Protein AF-A0A378JN89-F1 (afdb_monomer)

Mean predicted aligned error: 18.7 Å

pLDDT: mean 72.66, std 18.27, range [25.72, 96.81]

Secondary structure (DSSP, 8-state):
-HHHHHHHHHHHT-----S-HHHHHHHHHHHHHHHHHHHHHHHHHH--S--HHHHHHHHHHHHHHHHHHHHHHTS---SHHHHHHHHHHHHHHHHHHHHHHHHHHHHHHHHHHHT-HHHHHHHHHHHHHHHHHHHHHHHHHHHHHHHHHHHTTS-------PPP------TTSSSSSTT-GGGGGS--SHHHHHHHHHHHHHH-S-TTB---EEEEEE-SS-SS--S-S-------S--S--HHHHHHHHHHHHHH-TTSEEEEEE--SS--HHHHHHHHTTT-EEEEHHHHSS-TT-HHHHHHHHHHHHHHHTT-HHHHHHHHHHHHHHHS-EEEE-TT----S-----B-TTSEEEEEEEE--TT-SS-EEEEEEEEEEEEE-GGGHHHHHHHHHHHHHHHTS-HHHHTSS--TTSSS---HHHHTTTS-HHHHHHHHHHHHTSTHHHHHHHHHTTTS--GGGGBS-SSPP--TTHHHHSPPTTSS-TT-------SSHHHHHHHHHHHHHHHHHH-TTEEESGGGHHHHHHHT-HHHHHHHHHHH-TTTTTT--EEETHHHH---HHHHHHHHHHHHTTSSTT---HHHHTT---HHHHHHHHHHHHHHHHHH-TTEEEGGGGHHHHHHHT-HHHHHHHHHHH-HHHHTT--EEESHHHH---HHHHHHHHHHHHTTSSTT--HHHHHHHHHHHHHHHHHHHHHHHHHHHHHHHHHHHHHHHHHH-----SS--EEETTEEE-HHHHHHHHHHHHHHHHHHTT----HHHHHHHHHHHHHHHHTTTS-SS--SSPPPPPHHHHHHHHHHHHHH------TTTHHHHHHHHTTTGGG-------

InterPro domains:
  IPR007577 Glycosyltransferase, DXD sugar-binding motif [PF04488] (247-354)
  IPR029044 Nucleotide-diphospho-sugar transferases [SSF53448] (200-460)

Structure (mmCIF, N/CA/C/O backbone):
data_AF-A0A378JN89-F1
#
_entry.id   AF-A0A378JN89-F1
#
loop_
_atom_site.group_PDB
_atom_site.id
_atom_site.type_symbol
_atom_site.label_atom_id
_atom_site.label_alt_id
_atom_site.label_comp_id
_atom_site.label_asym_id
_atom_site.label_entity_id
_atom_site.label_seq_id
_atom_site.pdbx_PDB_ins_code
_atom_site.Cartn_x
_atom_site.Cartn_y
_atom_site.Cartn_z
_atom_site.occupancy
_atom_site.B_iso_or_equiv
_atom_site.auth_seq_id
_atom_site.auth_comp_id
_atom_site.auth_asym_id
_atom_site.auth_atom_id
_atom_site.pdbx_PDB_model_num
ATOM 1 N N . MET A 1 1 ? 17.375 25.619 -20.961 1.00 56.2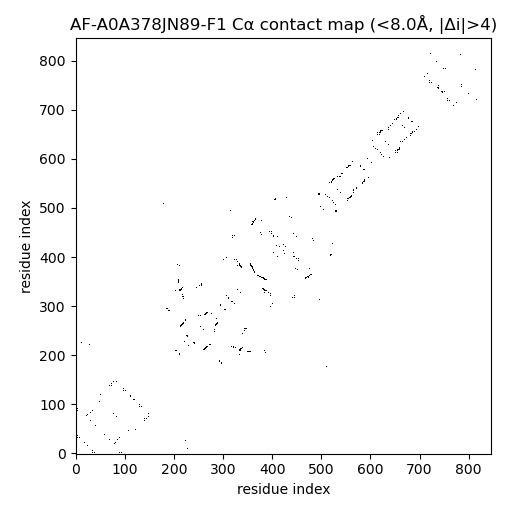2 1 MET A N 1
ATOM 2 C CA . MET A 1 1 ? 17.398 24.262 -20.353 1.00 56.22 1 MET A CA 1
ATOM 3 C C . MET A 1 1 ? 16.783 24.251 -18.955 1.00 56.22 1 MET A C 1
ATOM 5 O O . MET A 1 1 ? 15.828 23.513 -18.749 1.00 56.22 1 MET A O 1
ATOM 9 N N . ASN A 1 2 ? 17.192 25.150 -18.047 1.00 64.50 2 ASN A N 1
ATOM 10 C CA . ASN A 1 2 ? 16.629 25.269 -16.687 1.00 64.50 2 ASN A CA 1
ATOM 11 C C . ASN A 1 2 ? 15.089 25.340 -16.623 1.00 64.50 2 ASN A C 1
ATOM 13 O O . ASN A 1 2 ? 14.490 24.855 -15.670 1.00 64.50 2 ASN A O 1
ATOM 17 N N . LEU A 1 3 ? 14.422 25.941 -17.614 1.00 60.78 3 LEU A N 1
ATOM 18 C CA . LEU A 1 3 ? 12.958 26.019 -17.655 1.00 60.78 3 LEU A CA 1
ATOM 19 C C . LEU A 1 3 ? 12.272 24.686 -17.995 1.00 60.78 3 LEU A C 1
ATOM 21 O O . LEU A 1 3 ? 11.195 24.420 -17.462 1.00 60.78 3 LEU A O 1
ATOM 25 N N . LEU A 1 4 ? 12.898 23.834 -18.813 1.00 61.16 4 LEU A N 1
ATOM 26 C CA . LEU A 1 4 ? 12.402 22.486 -19.107 1.00 61.16 4 LEU A CA 1
ATOM 27 C C . LEU A 1 4 ? 12.627 21.560 -17.902 1.00 61.16 4 LEU A C 1
ATOM 29 O O . LEU A 1 4 ? 11.691 20.881 -17.488 1.00 61.16 4 LEU A O 1
ATOM 33 N N . ASP A 1 5 ? 13.796 21.644 -17.259 1.00 60.81 5 ASP A N 1
ATOM 34 C CA . ASP A 1 5 ? 14.085 20.964 -15.987 1.00 60.81 5 ASP A CA 1
ATOM 35 C C . ASP A 1 5 ? 13.109 21.366 -14.877 1.00 60.81 5 ASP A C 1
ATOM 37 O O . ASP A 1 5 ? 12.533 20.514 -14.197 1.00 60.81 5 ASP A O 1
ATOM 41 N N . ASN A 1 6 ? 12.862 22.669 -14.714 1.00 65.31 6 ASN A N 1
ATOM 42 C CA . ASN A 1 6 ? 11.914 23.181 -13.727 1.00 65.31 6 ASN A CA 1
ATOM 43 C C . ASN A 1 6 ? 10.479 22.743 -14.036 1.00 65.31 6 ASN A C 1
ATOM 45 O O . ASN A 1 6 ? 9.717 22.475 -13.110 1.00 65.31 6 ASN A O 1
ATOM 49 N N . LEU A 1 7 ? 10.097 22.646 -15.313 1.00 61.03 7 LEU A N 1
ATOM 50 C CA . LEU A 1 7 ? 8.779 22.163 -15.715 1.00 61.03 7 LEU A CA 1
ATOM 51 C C . LEU A 1 7 ? 8.609 20.669 -15.420 1.00 61.03 7 LEU A C 1
ATOM 53 O O . LEU A 1 7 ? 7.597 20.279 -14.842 1.00 61.03 7 LEU A O 1
ATOM 57 N N . VAL A 1 8 ? 9.598 19.849 -15.782 1.00 57.81 8 VAL A N 1
ATOM 58 C CA . VAL A 1 8 ? 9.625 18.405 -15.502 1.00 57.81 8 VAL A CA 1
ATOM 59 C C . VAL A 1 8 ? 9.592 18.164 -13.989 1.00 57.81 8 VAL A C 1
ATOM 61 O O . VAL A 1 8 ? 8.797 17.363 -13.497 1.00 57.81 8 VAL A O 1
ATOM 64 N N . THR A 1 9 ? 10.377 18.924 -13.228 1.00 57.47 9 THR A N 1
ATOM 65 C CA . THR A 1 9 ? 10.400 18.857 -11.761 1.00 57.47 9 THR A CA 1
ATOM 66 C C . THR A 1 9 ? 9.074 19.322 -11.154 1.00 57.47 9 THR A C 1
ATOM 68 O O . THR A 1 9 ? 8.538 18.678 -10.254 1.00 57.47 9 THR A O 1
ATOM 71 N N . SER A 1 10 ? 8.496 20.412 -11.668 1.00 59.00 10 SER A N 1
ATOM 72 C CA . SER A 1 10 ? 7.217 20.945 -11.192 1.00 59.00 10 SER A CA 1
ATOM 73 C C . SER A 1 10 ? 6.058 19.999 -11.484 1.00 59.00 10 SER A C 1
ATOM 75 O O . SER A 1 10 ? 5.193 19.859 -10.625 1.00 59.00 10 SER A O 1
ATOM 77 N N . TYR A 1 11 ? 6.024 19.361 -12.656 1.00 57.41 11 TYR A N 1
ATOM 78 C CA . TYR A 1 11 ? 4.987 18.395 -13.011 1.00 57.41 11 TYR A CA 1
ATOM 79 C C . TYR A 1 11 ? 5.097 17.116 -12.174 1.00 57.41 11 TYR A C 1
ATOM 81 O O . TYR A 1 11 ? 4.088 16.654 -11.649 1.00 57.41 11 TYR A O 1
ATOM 89 N N . ALA A 1 12 ? 6.317 16.605 -11.960 1.00 51.41 12 ALA A N 1
ATOM 90 C CA . ALA A 1 12 ? 6.562 15.484 -11.048 1.00 51.41 12 ALA A CA 1
ATOM 91 C C . ALA A 1 12 ? 6.108 15.781 -9.604 1.00 51.41 12 ALA A C 1
ATOM 93 O O . ALA A 1 12 ? 5.792 14.864 -8.852 1.00 51.41 12 ALA A O 1
ATOM 94 N N . GLY A 1 13 ? 6.059 17.063 -9.221 1.00 44.16 13 GLY A N 1
ATOM 95 C CA . GLY A 1 13 ? 5.587 17.530 -7.918 1.00 44.16 13 GLY A CA 1
ATOM 96 C C . GLY A 1 13 ? 4.100 17.902 -7.838 1.00 44.16 13 GLY A C 1
ATOM 97 O O . GLY A 1 13 ? 3.663 18.320 -6.766 1.00 44.16 13 GLY A O 1
ATOM 98 N N . MET A 1 14 ? 3.312 17.803 -8.918 1.00 47.78 14 MET A N 1
ATOM 99 C CA . MET A 1 14 ? 1.894 18.193 -8.897 1.00 47.78 14 MET A CA 1
ATOM 100 C C . MET A 1 14 ? 1.008 17.121 -8.226 1.00 47.78 14 MET A C 1
ATOM 102 O O . MET A 1 14 ? 0.869 16.026 -8.776 1.00 47.78 14 MET A O 1
ATOM 106 N N . PRO A 1 15 ? 0.329 17.422 -7.098 1.00 38.97 15 PRO A N 1
ATOM 107 C CA . PRO A 1 15 ? -0.595 16.485 -6.458 1.00 38.97 15 PRO A CA 1
ATOM 108 C C . PRO A 1 15 ? -1.879 16.274 -7.283 1.00 38.97 15 PRO A C 1
ATOM 110 O O . PRO A 1 15 ? -2.349 17.183 -7.968 1.00 38.97 15 PRO A O 1
ATOM 113 N N . GLY A 1 16 ? -2.484 15.087 -7.177 1.00 42.84 16 GLY A N 1
ATOM 114 C CA . GLY A 1 16 ? -3.853 14.812 -7.629 1.00 42.84 16 GLY A CA 1
ATOM 115 C C . GLY A 1 16 ? -4.175 13.315 -7.710 1.00 42.84 16 GLY A C 1
ATOM 116 O O . GLY A 1 16 ? -3.269 12.496 -7.802 1.00 42.84 16 GLY A O 1
ATOM 117 N N . LYS A 1 17 ? -5.466 12.975 -7.642 1.00 39.91 17 LYS A N 1
ATOM 118 C CA . LYS A 1 17 ? -6.074 11.738 -8.159 1.00 39.91 17 LYS A CA 1
ATOM 119 C C . LYS A 1 17 ? -7.126 12.187 -9.176 1.00 39.91 17 LYS A C 1
ATOM 121 O O . LYS A 1 17 ? -7.723 13.243 -8.988 1.00 39.91 17 LYS A O 1
ATOM 126 N N . PHE A 1 18 ? -7.257 11.456 -10.274 1.00 50.78 18 PHE A N 1
ATOM 127 C CA . PHE A 1 18 ? -7.548 12.041 -11.583 1.00 50.78 18 PHE A CA 1
ATOM 128 C C . PHE A 1 18 ? -8.926 11.656 -12.097 1.00 50.78 18 PHE A C 1
ATOM 130 O O . PHE A 1 18 ? -9.209 10.475 -12.266 1.00 50.78 18 PHE A O 1
ATOM 137 N N . ASP A 1 19 ? -9.757 12.661 -12.378 1.00 38.53 19 ASP A N 1
ATOM 138 C CA . ASP A 1 19 ? -11.161 12.478 -12.773 1.00 38.53 19 ASP A CA 1
ATOM 139 C C . ASP A 1 19 ? -11.333 11.789 -14.144 1.00 38.53 19 ASP A C 1
ATOM 141 O O . ASP A 1 19 ? -12.442 11.399 -14.506 1.00 38.53 19 ASP A O 1
ATOM 145 N N . ASN A 1 20 ? -10.248 11.568 -14.902 1.00 48.91 20 ASN A N 1
ATOM 146 C CA . ASN A 1 20 ? -10.224 10.599 -15.995 1.00 48.91 20 ASN A CA 1
ATOM 147 C C . ASN A 1 20 ? -8.816 9.967 -16.168 1.00 48.91 20 ASN A C 1
ATOM 149 O O . ASN A 1 20 ? -7.788 10.626 -16.010 1.00 48.91 20 ASN A O 1
ATOM 153 N N . ASN A 1 21 ? -8.756 8.669 -16.496 1.00 59.22 21 ASN A N 1
ATOM 154 C CA . ASN A 1 21 ? -7.490 7.964 -16.778 1.00 59.22 21 ASN A CA 1
ATOM 155 C C . ASN A 1 21 ? -6.820 8.457 -18.075 1.00 59.22 21 ASN A C 1
ATOM 157 O O . ASN A 1 21 ? -5.622 8.283 -18.276 1.00 59.22 21 ASN A O 1
ATOM 161 N N . ASP A 1 22 ? -7.591 9.071 -18.961 1.00 58.84 22 ASP A N 1
ATOM 162 C CA . ASP A 1 22 ? -7.225 9.338 -20.345 1.00 58.84 22 ASP A CA 1
ATOM 163 C C . ASP A 1 22 ? -6.369 10.608 -20.536 1.00 58.84 22 ASP A C 1
ATOM 165 O O . ASP A 1 22 ? -5.352 10.558 -21.228 1.00 58.84 22 ASP A O 1
ATOM 169 N N . ASP A 1 23 ? -6.740 11.721 -19.896 1.00 60.69 23 ASP A N 1
ATOM 170 C CA . ASP A 1 23 ? -5.943 12.951 -19.740 1.00 60.69 23 ASP A CA 1
ATOM 171 C C . ASP A 1 23 ? -4.620 12.624 -19.064 1.00 60.69 23 ASP A C 1
ATOM 173 O O . ASP A 1 23 ? -3.565 13.099 -19.462 1.00 60.69 23 ASP A O 1
ATOM 177 N N . ASN A 1 24 ? -4.665 11.754 -18.062 1.00 60.09 24 ASN A N 1
ATOM 178 C CA . ASN A 1 24 ? -3.486 11.344 -17.332 1.00 60.09 24 ASN A CA 1
ATOM 179 C C . ASN A 1 24 ? -2.520 10.533 -18.195 1.00 60.09 24 ASN A C 1
ATOM 181 O O . ASN A 1 24 ? -1.341 10.863 -18.254 1.00 60.09 24 ASN A O 1
ATOM 185 N N . ASN A 1 25 ? -3.012 9.527 -18.919 1.00 61.12 25 ASN A N 1
ATOM 186 C CA . ASN A 1 25 ? -2.188 8.754 -19.845 1.00 61.12 25 ASN A CA 1
ATOM 187 C C . ASN A 1 25 ? -1.558 9.658 -20.919 1.00 61.12 25 ASN A C 1
ATOM 189 O O . ASN A 1 25 ? -0.365 9.546 -21.191 1.00 61.12 25 ASN A O 1
ATOM 193 N N . GLN A 1 26 ? -2.336 10.582 -21.496 1.00 68.31 26 GLN A N 1
ATOM 194 C CA . GLN A 1 26 ? -1.853 11.519 -22.514 1.00 68.31 26 GLN A CA 1
ATOM 195 C C . GLN A 1 26 ? -0.828 12.516 -21.938 1.00 68.31 26 GLN A C 1
ATOM 197 O O . GLN A 1 26 ? 0.197 12.782 -22.566 1.00 68.31 26 GLN A O 1
ATOM 202 N N . ALA A 1 27 ? -1.050 13.021 -20.724 1.00 65.94 27 ALA A N 1
ATOM 203 C CA . ALA A 1 27 ? -0.123 13.897 -20.017 1.00 65.94 27 ALA A CA 1
ATOM 204 C C . ALA A 1 27 ? 1.187 13.178 -19.650 1.00 65.94 27 ALA A C 1
ATOM 206 O O . ALA A 1 27 ? 2.270 13.736 -19.809 1.00 65.94 27 ALA A O 1
ATOM 207 N N . ILE A 1 28 ? 1.112 11.921 -19.218 1.00 60.78 28 ILE A N 1
ATOM 208 C CA . ILE A 1 28 ? 2.288 11.118 -18.892 1.00 60.78 28 ILE A CA 1
ATOM 209 C C . ILE A 1 28 ? 3.111 10.797 -20.153 1.00 60.78 28 ILE A C 1
ATOM 211 O O . ILE A 1 28 ? 4.337 10.919 -20.121 1.00 60.78 28 ILE A O 1
ATOM 215 N N . GLU A 1 29 ? 2.460 10.427 -21.267 1.00 64.81 29 GLU A N 1
ATOM 216 C CA . GLU A 1 29 ? 3.134 10.244 -22.563 1.00 64.81 29 GLU A CA 1
ATOM 217 C C . GLU A 1 29 ? 3.925 11.500 -22.938 1.00 64.81 29 GLU A C 1
ATOM 219 O O . GLU A 1 29 ? 5.108 11.414 -23.266 1.00 64.81 29 GLU A O 1
ATOM 224 N N . LEU A 1 30 ? 3.299 12.673 -22.813 1.00 67.94 30 LEU A N 1
ATOM 225 C CA . LEU A 1 30 ? 3.940 13.961 -23.069 1.00 67.94 30 LEU A CA 1
ATOM 226 C C . LEU A 1 30 ? 5.098 14.240 -22.115 1.00 67.94 30 LEU A C 1
ATOM 228 O O . LEU A 1 30 ? 6.153 14.685 -22.552 1.00 67.94 30 LEU A O 1
ATOM 232 N N . TYR A 1 31 ? 4.935 13.973 -20.825 1.00 68.94 31 TYR A N 1
ATOM 233 C CA . TYR A 1 31 ? 5.994 14.168 -19.843 1.00 68.94 31 TYR A CA 1
ATOM 234 C C . TYR A 1 31 ? 7.230 13.312 -20.134 1.00 68.94 31 TYR A C 1
ATOM 236 O O . TYR A 1 31 ? 8.347 13.827 -20.134 1.00 68.94 31 TYR A O 1
ATOM 244 N N . TYR A 1 32 ? 7.046 12.019 -20.411 1.00 63.16 32 TYR A N 1
ATOM 245 C CA . TYR A 1 32 ? 8.156 11.125 -20.746 1.00 63.16 32 TYR A CA 1
ATOM 246 C C . TYR A 1 32 ? 8.895 11.606 -21.988 1.00 63.16 32 TYR A C 1
ATOM 248 O O . TYR A 1 32 ? 10.127 11.625 -22.055 1.00 63.16 32 TYR A O 1
ATOM 256 N N . LEU A 1 33 ? 8.112 12.041 -22.965 1.00 65.88 33 LEU A N 1
ATOM 257 C CA . LEU A 1 33 ? 8.628 12.596 -24.185 1.00 65.88 33 LEU A CA 1
ATOM 258 C C . LEU A 1 33 ? 9.471 13.858 -23.904 1.00 65.88 33 LEU A C 1
ATOM 260 O O . LEU A 1 33 ? 10.581 13.972 -24.417 1.00 65.88 33 LEU A O 1
ATOM 264 N N . LEU A 1 34 ? 9.017 14.740 -23.007 1.00 67.94 34 LEU A N 1
ATOM 265 C CA . LEU A 1 34 ? 9.766 15.923 -22.562 1.00 67.94 34 LEU A CA 1
ATOM 266 C C . LEU A 1 34 ? 11.053 15.576 -21.806 1.00 67.94 34 LEU A C 1
ATOM 268 O O . LEU A 1 34 ? 12.066 16.233 -22.035 1.00 67.94 34 LEU A O 1
ATOM 272 N N . ILE A 1 35 ? 11.053 14.539 -20.960 1.00 64.75 35 ILE A N 1
ATOM 273 C CA . ILE A 1 35 ? 12.278 14.043 -20.308 1.00 64.75 35 ILE A CA 1
ATOM 274 C C . ILE A 1 35 ? 13.304 13.610 -21.350 1.00 64.75 35 ILE A C 1
ATOM 276 O O . ILE A 1 35 ? 14.475 13.976 -21.242 1.00 64.75 35 ILE A O 1
ATOM 280 N N . LYS A 1 36 ? 12.884 12.835 -22.357 1.00 64.56 36 LYS A N 1
ATOM 281 C CA . LYS A 1 36 ? 13.787 12.346 -23.406 1.00 64.56 36 LYS A CA 1
ATOM 282 C C . LYS A 1 36 ? 14.434 13.487 -24.176 1.00 64.56 36 LYS A C 1
ATOM 284 O O . LYS A 1 36 ? 15.647 13.465 -24.365 1.00 64.56 36 LYS A O 1
ATOM 289 N N . ILE A 1 37 ? 13.652 14.496 -24.559 1.00 65.69 37 ILE A N 1
ATOM 290 C CA . ILE A 1 37 ? 14.196 15.704 -25.190 1.00 65.69 37 ILE A CA 1
ATOM 291 C C . ILE A 1 37 ? 15.172 16.393 -24.254 1.00 65.69 37 ILE A C 1
ATOM 293 O O . ILE A 1 37 ? 16.245 16.778 -24.687 1.00 65.69 37 ILE A O 1
ATOM 297 N N . ASN A 1 38 ? 14.798 16.581 -22.989 1.00 68.31 38 ASN A N 1
ATOM 298 C CA . ASN A 1 38 ? 15.632 17.302 -22.047 1.00 68.31 38 ASN A CA 1
ATOM 299 C C . ASN A 1 38 ? 16.990 16.613 -21.905 1.00 68.31 38 ASN A C 1
ATOM 301 O O . ASN A 1 38 ? 18.014 17.239 -22.135 1.00 68.31 38 ASN A O 1
ATOM 305 N N . LYS A 1 39 ? 16.992 15.294 -21.674 1.00 64.56 39 LYS A N 1
ATOM 306 C CA . LYS A 1 39 ? 18.208 14.474 -21.618 1.00 64.56 39 LYS A CA 1
ATOM 307 C C . LYS A 1 39 ? 19.031 14.585 -22.904 1.00 64.56 39 LYS A C 1
ATOM 309 O O . LYS A 1 39 ? 20.246 14.712 -22.831 1.00 64.56 39 LYS A O 1
ATOM 314 N N . MET A 1 40 ? 18.381 14.563 -24.067 1.00 66.31 40 MET A N 1
ATOM 315 C CA . MET A 1 40 ? 19.034 14.730 -25.367 1.00 66.31 40 MET A CA 1
ATOM 316 C C . MET A 1 40 ? 19.672 16.119 -25.519 1.00 66.31 40 MET A C 1
ATOM 318 O O . MET A 1 40 ? 20.846 16.203 -25.859 1.00 66.31 40 MET A O 1
ATOM 322 N N . LEU A 1 41 ? 18.939 17.196 -25.226 1.00 67.38 41 LEU A N 1
ATOM 323 C CA . LEU A 1 41 ? 19.429 18.575 -25.313 1.00 67.38 41 LEU A CA 1
ATOM 324 C C . LEU A 1 41 ? 20.568 18.837 -24.314 1.00 67.38 41 LEU A C 1
ATOM 326 O O . LEU A 1 41 ? 21.535 19.511 -24.656 1.00 67.38 41 LEU A O 1
ATOM 330 N N . THR A 1 42 ? 20.492 18.270 -23.106 1.00 65.81 42 THR A N 1
ATOM 331 C CA . THR A 1 42 ? 21.576 18.335 -22.115 1.00 65.81 42 THR A CA 1
ATOM 332 C C . THR A 1 42 ? 22.819 17.605 -22.613 1.00 65.81 42 THR A C 1
ATOM 334 O O . THR A 1 42 ? 23.898 18.189 -22.620 1.00 65.81 42 THR A O 1
ATOM 337 N N . LEU A 1 43 ? 22.667 16.366 -23.104 1.00 62.53 43 LEU A N 1
ATOM 338 C CA . LEU A 1 43 ? 23.778 15.623 -23.705 1.00 62.53 43 LEU A CA 1
ATOM 339 C C . LEU A 1 43 ? 24.399 16.408 -24.865 1.00 62.53 43 LEU A C 1
ATOM 341 O O . LEU A 1 43 ? 25.616 16.407 -25.001 1.00 62.53 43 LEU A O 1
ATOM 345 N N . GLN A 1 44 ? 23.592 17.113 -25.661 1.00 62.88 44 GLN A N 1
ATOM 346 C CA . GLN A 1 44 ? 24.061 17.938 -26.773 1.00 62.88 44 GLN A CA 1
ATOM 347 C C . GLN A 1 44 ? 24.941 19.100 -26.359 1.00 62.88 44 GLN A C 1
ATOM 349 O O . GLN A 1 44 ? 26.010 19.263 -26.938 1.00 62.88 44 GLN A O 1
ATOM 354 N N . VAL A 1 45 ? 24.542 19.873 -25.351 1.00 62.94 45 VAL A N 1
ATOM 355 C CA . VAL A 1 45 ? 25.358 21.000 -24.878 1.00 62.94 45 VAL A CA 1
ATOM 356 C C . VAL A 1 45 ? 26.724 20.532 -24.371 1.00 62.94 45 VAL A C 1
ATOM 358 O O . VAL A 1 45 ? 27.724 21.213 -24.597 1.00 62.94 45 VAL A O 1
ATOM 361 N N . ASP A 1 46 ? 26.787 19.337 -23.786 1.00 56.62 46 ASP A N 1
ATOM 362 C CA . ASP A 1 46 ? 28.021 18.784 -23.230 1.00 56.62 46 ASP A CA 1
ATOM 363 C C . ASP A 1 46 ? 28.926 18.094 -24.273 1.00 56.62 46 ASP A C 1
ATOM 365 O O . ASP A 1 46 ? 30.086 17.802 -23.978 1.00 56.62 46 ASP A O 1
ATOM 369 N N . THR A 1 47 ? 28.436 17.820 -25.492 1.00 58.94 47 THR A N 1
ATOM 370 C CA . THR A 1 47 ? 29.124 16.944 -26.467 1.00 58.94 47 THR A CA 1
ATOM 371 C C . THR A 1 47 ? 29.287 17.527 -27.872 1.00 58.94 47 THR A C 1
ATOM 373 O O . THR A 1 47 ? 29.530 16.771 -28.810 1.00 58.94 47 THR A O 1
ATOM 376 N N . ILE A 1 48 ? 29.217 18.854 -28.052 1.00 59.47 48 ILE A N 1
ATOM 377 C CA . ILE A 1 48 ? 29.330 19.482 -29.384 1.00 59.47 48 ILE A CA 1
ATOM 378 C C . ILE A 1 48 ? 30.720 19.243 -30.015 1.00 59.47 48 ILE A C 1
ATOM 380 O O . ILE A 1 48 ? 31.668 20.002 -29.795 1.00 59.47 48 ILE A O 1
ATOM 384 N N . ALA A 1 49 ? 30.807 18.138 -30.762 1.00 59.34 49 ALA A N 1
ATOM 385 C CA . ALA A 1 49 ? 31.712 17.726 -31.841 1.00 59.34 49 ALA A CA 1
ATOM 386 C C . ALA A 1 49 ? 31.505 16.207 -32.068 1.00 59.34 49 ALA A C 1
ATOM 388 O O . ALA A 1 49 ? 32.391 15.404 -31.779 1.00 59.34 49 ALA A O 1
ATOM 389 N N . TYR A 1 50 ? 30.302 15.825 -32.506 1.00 59.91 50 TYR A N 1
ATOM 390 C CA . TYR A 1 50 ? 29.883 14.431 -32.673 1.00 59.91 50 TYR A CA 1
ATOM 391 C C . TYR A 1 50 ? 30.686 13.643 -33.721 1.00 59.91 50 TYR A C 1
ATOM 393 O O . TYR A 1 50 ? 31.142 14.195 -34.727 1.00 59.91 50 TYR A O 1
ATOM 401 N N . ASP A 1 51 ? 30.793 12.331 -33.512 1.00 64.25 51 ASP A N 1
ATOM 402 C CA . ASP A 1 51 ? 31.034 11.377 -34.596 1.00 64.25 51 ASP A CA 1
ATOM 403 C C . ASP A 1 51 ? 29.724 11.009 -35.327 1.00 64.25 51 ASP A C 1
ATOM 405 O O . ASP A 1 51 ? 28.624 11.372 -34.904 1.00 64.25 51 ASP A O 1
ATOM 409 N N . ASP A 1 52 ? 29.843 10.322 -36.464 1.00 62.69 52 ASP A N 1
ATOM 410 C CA . ASP A 1 52 ? 28.710 10.041 -37.357 1.00 62.69 52 ASP A CA 1
ATOM 411 C C . ASP A 1 52 ? 27.648 9.150 -36.672 1.00 62.69 52 ASP A C 1
ATOM 413 O O . ASP A 1 52 ? 26.452 9.300 -36.917 1.00 62.69 52 ASP A O 1
ATOM 417 N N . GLU A 1 53 ? 28.067 8.275 -35.747 1.00 66.25 53 GLU A N 1
ATOM 418 C CA . GLU A 1 53 ? 27.179 7.386 -34.986 1.00 66.25 53 GLU A CA 1
ATOM 419 C C . GLU A 1 53 ? 26.301 8.177 -34.003 1.00 66.25 53 GLU A C 1
ATOM 421 O O . GLU A 1 53 ? 25.118 7.878 -33.807 1.00 66.25 53 GLU A O 1
ATOM 426 N N . GLN A 1 54 ? 26.862 9.207 -33.370 1.00 63.88 54 GLN A N 1
ATOM 427 C CA . GLN A 1 54 ? 26.125 10.062 -32.442 1.00 63.88 54 GLN A CA 1
ATOM 428 C C . GLN A 1 54 ? 25.097 10.949 -33.162 1.00 63.88 54 GLN A C 1
ATOM 430 O O . GLN A 1 54 ? 24.004 11.162 -32.628 1.00 63.88 54 GLN A O 1
ATOM 435 N N . ILE A 1 55 ? 25.408 11.403 -34.382 1.00 62.25 55 ILE A N 1
ATOM 436 C CA . ILE A 1 55 ? 24.474 12.144 -35.246 1.00 62.25 55 ILE A CA 1
ATOM 437 C C . ILE A 1 55 ? 23.303 11.240 -35.662 1.00 62.25 55 ILE A C 1
ATOM 439 O O . ILE A 1 55 ? 22.145 11.614 -35.484 1.00 62.25 55 ILE A O 1
ATOM 443 N N . GLU A 1 56 ? 23.574 10.010 -36.106 1.00 64.44 56 GLU A N 1
ATOM 444 C CA . GLU A 1 56 ? 22.527 9.057 -36.510 1.00 64.44 56 GLU A CA 1
ATOM 445 C C . GLU A 1 56 ? 21.587 8.682 -35.346 1.00 64.44 56 GLU A C 1
ATOM 447 O O . GLU A 1 56 ? 20.360 8.593 -35.504 1.00 64.44 56 GLU A O 1
ATOM 452 N N . LYS A 1 57 ? 22.141 8.509 -34.136 1.00 62.41 57 LYS A N 1
ATOM 453 C CA . LYS A 1 57 ? 21.342 8.289 -32.920 1.00 62.41 57 LYS A CA 1
ATOM 454 C C . LYS A 1 57 ? 20.441 9.483 -32.631 1.00 62.41 57 LYS A C 1
ATOM 456 O O . LYS A 1 57 ? 19.258 9.287 -32.344 1.00 62.41 57 LYS A O 1
ATOM 461 N N . PHE A 1 58 ? 20.976 10.700 -32.720 1.00 64.81 58 PHE A N 1
ATOM 462 C CA . PHE A 1 58 ? 20.194 11.918 -32.536 1.00 64.81 58 PHE A CA 1
ATOM 463 C C . PHE A 1 58 ? 19.021 11.989 -33.523 1.00 64.81 58 PHE A C 1
ATOM 465 O O . PHE A 1 58 ? 17.882 12.164 -33.087 1.00 64.81 58 PHE A O 1
ATOM 472 N N . ASP A 1 59 ? 19.260 11.743 -34.810 1.00 61.00 59 ASP A N 1
ATOM 473 C CA . ASP A 1 59 ? 18.225 11.785 -35.850 1.00 61.00 59 ASP A CA 1
ATOM 474 C C . ASP A 1 59 ? 17.128 10.742 -35.638 1.00 61.00 59 ASP A C 1
ATOM 476 O O . ASP A 1 59 ? 15.933 11.027 -35.796 1.00 61.00 59 ASP A O 1
ATOM 480 N N . THR A 1 60 ? 17.515 9.535 -35.228 1.00 64.56 60 THR A N 1
ATOM 481 C CA . THR A 1 60 ? 16.576 8.449 -34.930 1.00 64.56 60 THR A CA 1
ATOM 482 C C . THR A 1 60 ? 15.679 8.808 -33.744 1.00 64.56 60 THR A C 1
ATOM 484 O O . THR A 1 60 ? 14.453 8.633 -33.806 1.00 64.56 60 THR A O 1
ATOM 487 N N . PHE A 1 61 ? 16.258 9.361 -32.671 1.00 62.31 61 PHE A N 1
ATOM 488 C CA . PHE A 1 61 ? 15.497 9.822 -31.508 1.00 62.31 61 PHE A CA 1
ATOM 489 C C . PHE A 1 61 ? 14.581 10.994 -31.857 1.00 62.31 61 PHE A C 1
ATOM 491 O O . PHE A 1 61 ? 13.403 10.981 -31.490 1.00 62.31 61 PHE A O 1
ATOM 498 N N . LEU A 1 62 ? 15.091 11.974 -32.601 1.00 62.97 62 LEU A N 1
ATOM 499 C CA . LEU A 1 62 ? 14.362 13.172 -32.994 1.00 62.97 62 LEU A CA 1
ATOM 500 C C . LEU A 1 62 ? 13.180 12.853 -33.917 1.00 62.97 62 LEU A C 1
ATOM 502 O O . LEU A 1 62 ? 12.070 13.345 -33.711 1.00 62.97 62 LEU A O 1
ATOM 506 N N . SER A 1 63 ? 13.386 11.981 -34.901 1.00 62.44 63 SER A N 1
ATOM 507 C CA . SER A 1 63 ? 12.334 11.545 -35.824 1.00 62.44 63 SER A CA 1
ATOM 508 C C . SER A 1 63 ? 11.239 10.766 -35.096 1.00 62.44 63 SER A C 1
ATOM 510 O O . SER A 1 63 ? 10.047 11.008 -35.306 1.00 62.44 63 SER A O 1
ATOM 512 N N . SER A 1 64 ? 11.633 9.877 -34.179 1.00 63.41 64 SER A N 1
ATOM 513 C CA . SER A 1 64 ? 10.698 9.141 -33.320 1.00 63.41 64 SER A CA 1
ATOM 514 C C . SER A 1 64 ? 9.892 10.091 -32.431 1.00 63.41 64 SER A C 1
ATOM 516 O O . SER A 1 64 ? 8.679 9.940 -32.289 1.00 63.41 64 SER A O 1
ATOM 518 N N . TYR A 1 65 ? 10.547 11.117 -31.886 1.00 66.62 65 TYR A N 1
ATOM 519 C CA . TYR A 1 65 ? 9.924 12.157 -31.076 1.00 66.62 65 TYR A CA 1
ATOM 520 C C . TYR A 1 65 ? 8.874 12.960 -31.854 1.00 66.62 65 TYR A C 1
ATOM 522 O O . TYR A 1 65 ? 7.728 13.070 -31.414 1.00 66.62 65 TYR A O 1
ATOM 530 N N . LEU A 1 66 ? 9.239 13.491 -33.025 1.00 62.59 66 LEU A N 1
ATOM 531 C CA . LEU A 1 66 ? 8.342 14.294 -33.861 1.00 62.59 66 LEU A CA 1
ATOM 532 C C . LEU A 1 66 ? 7.126 13.490 -34.324 1.00 62.59 66 LEU A C 1
ATOM 534 O O . LEU A 1 66 ? 6.011 14.015 -34.349 1.00 62.59 66 LEU A O 1
ATOM 538 N N . LYS A 1 67 ? 7.322 12.203 -34.630 1.00 69.00 67 LYS A N 1
ATOM 539 C CA . LYS A 1 67 ? 6.233 11.282 -34.955 1.00 69.00 67 LYS A CA 1
ATOM 540 C C . LYS A 1 67 ? 5.253 11.141 -33.786 1.00 69.00 67 LYS A C 1
ATOM 542 O O . LYS A 1 67 ? 4.061 11.371 -33.981 1.00 69.00 67 LYS A O 1
ATOM 547 N N . ILE A 1 68 ? 5.744 10.844 -32.579 1.00 64.44 68 ILE A N 1
ATOM 548 C CA . ILE A 1 68 ? 4.901 10.684 -31.381 1.00 64.44 68 ILE A CA 1
ATOM 549 C C . ILE A 1 68 ? 4.168 11.987 -31.052 1.00 64.44 68 ILE A C 1
ATOM 551 O O . ILE A 1 68 ? 2.968 11.971 -30.787 1.00 64.44 68 ILE A O 1
ATOM 555 N N . LEU A 1 69 ? 4.855 13.129 -31.112 1.00 64.12 69 LEU A N 1
ATOM 556 C CA . LEU A 1 69 ? 4.220 14.428 -30.912 1.00 64.12 69 LEU A CA 1
ATOM 557 C C . LEU A 1 69 ? 3.081 14.667 -31.903 1.00 64.12 69 LEU A C 1
ATOM 559 O O . LEU A 1 69 ? 1.992 15.067 -31.498 1.00 64.12 69 LEU A O 1
ATOM 563 N N . ASN A 1 70 ? 3.320 14.432 -33.193 1.00 67.19 70 ASN A N 1
ATOM 564 C CA . ASN A 1 70 ? 2.306 14.627 -34.221 1.00 67.19 70 ASN A CA 1
ATOM 565 C C . ASN A 1 70 ? 1.104 13.694 -33.996 1.00 67.19 70 ASN A C 1
ATOM 567 O O . ASN A 1 70 ? -0.040 14.130 -34.098 1.00 67.19 70 ASN A O 1
ATOM 571 N N . GLU A 1 71 ? 1.347 12.443 -33.598 1.00 69.38 71 GLU A N 1
ATOM 572 C CA . GLU A 1 71 ? 0.291 11.506 -33.207 1.00 69.38 71 GLU A CA 1
ATOM 573 C C . GLU A 1 71 ? -0.500 11.987 -31.981 1.00 69.38 71 GLU A C 1
ATOM 575 O O . GLU A 1 71 ? -1.720 11.842 -31.956 1.00 69.38 71 GLU A O 1
ATOM 580 N N . ILE A 1 72 ? 0.156 12.573 -30.972 1.00 65.56 72 ILE A N 1
ATOM 581 C CA . ILE A 1 72 ? -0.519 13.113 -29.782 1.00 65.56 72 ILE A CA 1
ATOM 582 C C . ILE A 1 72 ? -1.328 14.370 -30.128 1.00 65.56 72 ILE A C 1
ATOM 584 O O . ILE A 1 72 ? -2.459 14.493 -29.665 1.00 65.56 72 ILE A O 1
ATOM 588 N N . ALA A 1 73 ? -0.800 15.278 -30.954 1.00 65.06 73 ALA A N 1
ATOM 589 C CA . ALA A 1 73 ? -1.495 16.507 -31.357 1.00 65.06 73 ALA A CA 1
ATOM 590 C C . ALA A 1 73 ? -2.711 16.262 -32.258 1.00 65.06 73 ALA A C 1
ATOM 592 O O . ALA A 1 73 ? -3.613 17.095 -32.309 1.00 65.06 73 ALA A O 1
ATOM 593 N N . GLN A 1 74 ? -2.754 15.130 -32.961 1.00 68.94 74 GLN A N 1
ATOM 594 C CA . GLN A 1 74 ? -3.927 14.716 -33.731 1.00 68.94 74 GLN A CA 1
ATOM 595 C C . GLN A 1 74 ? -5.040 14.129 -32.850 1.00 68.94 74 GLN A C 1
ATOM 597 O O . GLN A 1 74 ? -6.175 13.988 -33.310 1.00 68.94 74 GLN A O 1
ATOM 602 N N . ARG A 1 75 ? -4.749 13.797 -31.585 1.00 72.00 75 ARG A N 1
ATOM 603 C CA . ARG A 1 75 ? -5.748 13.309 -30.629 1.00 72.00 75 ARG A CA 1
ATOM 604 C C . ARG A 1 75 ? -6.444 14.495 -29.950 1.00 72.00 75 ARG A C 1
ATOM 606 O O . ARG A 1 75 ? -5.795 15.501 -29.665 1.00 72.00 75 ARG A O 1
ATOM 613 N N . PRO A 1 76 ? -7.744 14.382 -29.623 1.00 72.69 76 PRO A N 1
ATOM 614 C CA . PRO A 1 76 ? -8.411 15.365 -28.776 1.00 72.69 76 PRO A CA 1
ATOM 615 C C . PRO A 1 76 ? -7.646 15.530 -27.459 1.00 72.69 76 PRO A C 1
ATOM 617 O O . PRO A 1 76 ? -7.211 14.537 -26.876 1.00 72.69 76 PRO A O 1
ATOM 620 N N . ILE A 1 77 ? -7.484 16.766 -26.988 1.00 68.81 77 ILE A N 1
ATOM 621 C CA . ILE A 1 77 ? -6.901 17.039 -25.670 1.00 68.81 77 ILE A CA 1
ATOM 622 C C . ILE A 1 77 ? -7.919 16.594 -24.624 1.00 68.81 77 ILE A C 1
ATOM 624 O O . ILE A 1 77 ? -9.006 17.167 -24.532 1.00 68.81 77 ILE A O 1
ATOM 628 N N . LYS A 1 78 ? -7.589 15.540 -23.873 1.00 66.06 78 LYS A N 1
ATOM 629 C CA . LYS A 1 78 ? -8.561 14.831 -23.029 1.00 66.06 78 LYS A CA 1
ATOM 630 C C . LYS A 1 78 ? -8.757 15.429 -21.631 1.00 66.06 78 LYS A C 1
ATOM 632 O O . LYS A 1 78 ? -9.565 14.909 -20.861 1.00 66.06 78 LYS A O 1
ATOM 637 N N . GLY A 1 79 ? -8.083 16.533 -21.302 1.00 67.25 79 GLY A N 1
ATOM 638 C CA . GLY A 1 79 ? -8.309 17.239 -20.045 1.00 67.25 79 GLY A CA 1
ATOM 639 C C . GLY A 1 79 ? -7.298 18.344 -19.712 1.00 67.25 79 GLY A C 1
ATOM 640 O O . GLY A 1 79 ? -6.440 18.706 -20.530 1.00 67.25 79 GLY A O 1
ATOM 641 N N . PRO A 1 80 ? -7.437 18.949 -18.520 1.00 59.84 80 PRO A N 1
ATOM 642 C CA . PRO A 1 80 ? -6.685 20.131 -18.111 1.00 59.84 80 PRO A CA 1
ATOM 643 C C . PRO A 1 80 ? -5.188 19.877 -17.890 1.00 59.84 80 PRO A C 1
ATOM 645 O O . PRO A 1 80 ? -4.410 20.827 -17.988 1.00 59.84 80 PRO A O 1
ATOM 648 N N . ARG A 1 81 ? -4.744 18.642 -17.614 1.00 63.50 81 ARG A N 1
ATOM 649 C CA . ARG A 1 81 ? -3.317 18.347 -17.381 1.00 63.50 81 ARG A CA 1
ATOM 650 C C . ARG A 1 81 ? -2.532 18.227 -18.665 1.00 63.50 81 ARG A C 1
ATOM 652 O O . ARG A 1 81 ? -1.474 18.841 -18.781 1.00 63.50 81 ARG A O 1
ATOM 659 N N . THR A 1 82 ? -3.064 17.491 -19.632 1.00 70.94 82 THR A N 1
ATOM 660 C CA . THR A 1 82 ? -2.534 17.459 -20.993 1.00 70.94 82 THR A CA 1
ATOM 661 C C . THR A 1 82 ? -2.457 18.881 -21.527 1.00 70.94 82 THR A C 1
ATOM 663 O O . THR A 1 82 ? -1.408 19.304 -22.004 1.00 70.94 82 THR A O 1
ATOM 666 N N . HIS A 1 83 ? -3.523 19.668 -21.350 1.00 72.69 83 HIS A N 1
ATOM 667 C CA . HIS A 1 83 ? -3.520 21.077 -21.726 1.00 72.69 83 HIS A CA 1
ATOM 668 C C . HIS A 1 83 ? -2.422 21.876 -21.002 1.00 72.69 83 HIS A C 1
ATOM 670 O O . HIS A 1 83 ? -1.677 22.620 -21.640 1.00 72.69 83 HIS A O 1
ATOM 676 N N . PHE A 1 84 ? -2.278 21.718 -19.681 1.00 71.12 84 PHE A N 1
ATOM 677 C CA . PHE A 1 84 ? -1.234 22.385 -18.901 1.00 71.12 84 PHE A CA 1
ATOM 678 C C . PHE A 1 84 ? 0.167 22.031 -19.410 1.00 71.12 84 PHE A C 1
ATOM 680 O O . PHE A 1 84 ? 0.932 22.938 -19.743 1.00 71.12 84 PHE A O 1
ATOM 687 N N . LEU A 1 85 ? 0.488 20.741 -19.539 1.00 70.75 85 LEU A N 1
ATOM 688 C CA . LEU A 1 85 ? 1.778 20.282 -20.049 1.00 70.75 85 LEU A CA 1
ATOM 689 C C . LEU A 1 85 ? 2.055 20.817 -21.447 1.00 70.75 85 LEU A C 1
ATOM 691 O O . LEU A 1 85 ? 3.133 21.353 -21.682 1.00 70.75 85 LEU A O 1
ATOM 695 N N . LEU A 1 86 ? 1.089 20.740 -22.360 1.00 74.88 86 LEU A N 1
ATOM 696 C CA . LEU A 1 86 ? 1.229 21.271 -23.716 1.00 74.88 86 LEU A CA 1
ATOM 697 C C . LEU A 1 86 ? 1.461 22.791 -23.702 1.00 74.88 86 LEU A C 1
ATOM 699 O O . LEU A 1 86 ? 2.360 23.289 -24.376 1.00 74.88 86 LEU A O 1
ATOM 703 N N . SER A 1 87 ? 0.730 23.531 -22.865 1.00 73.50 87 SER A N 1
ATOM 704 C CA . SER A 1 87 ? 0.867 24.990 -22.755 1.00 73.50 87 SER A CA 1
ATOM 705 C C . SER A 1 87 ? 2.205 25.444 -22.158 1.00 73.50 87 SER A C 1
ATOM 707 O O . SER A 1 87 ? 2.684 26.532 -22.476 1.00 73.50 87 SER A O 1
ATOM 709 N N . LYS A 1 88 ? 2.814 24.630 -21.286 1.00 75.88 88 LYS A N 1
ATOM 710 C CA . LYS A 1 88 ? 4.080 24.954 -20.610 1.00 75.88 88 LYS A CA 1
ATOM 711 C C . LYS A 1 88 ? 5.308 24.395 -21.317 1.00 75.88 88 LYS A C 1
ATOM 713 O O . LYS A 1 88 ? 6.363 25.022 -21.268 1.00 75.88 88 LYS A O 1
ATOM 718 N N . SER A 1 89 ? 5.173 23.254 -21.981 1.00 73.31 89 SER A N 1
ATOM 719 C CA . SER A 1 89 ? 6.272 22.616 -22.707 1.00 73.31 89 SER A CA 1
ATOM 720 C C . SER A 1 89 ? 6.685 23.401 -23.939 1.00 73.31 89 SER A C 1
ATOM 722 O O . SER A 1 89 ? 7.876 23.530 -24.191 1.00 73.31 89 SER A O 1
ATOM 724 N N . LEU A 1 90 ? 5.734 23.982 -24.674 1.00 78.00 90 LEU A N 1
ATOM 725 C CA . LEU A 1 90 ? 6.038 24.744 -25.882 1.00 78.00 90 LEU A CA 1
ATOM 726 C C . LEU A 1 90 ? 7.003 25.924 -25.634 1.00 78.00 90 LEU A C 1
ATOM 728 O O . LEU A 1 90 ? 8.014 25.991 -26.334 1.00 78.00 90 LEU A O 1
ATOM 732 N N . PRO A 1 91 ? 6.773 26.816 -24.643 1.00 79.75 91 PRO A N 1
ATOM 733 C CA . PRO A 1 91 ? 7.748 27.852 -24.297 1.00 79.75 91 PRO A CA 1
ATOM 734 C C . PRO A 1 91 ? 9.084 27.298 -23.790 1.00 79.75 91 PRO A C 1
ATOM 736 O O . PRO A 1 91 ? 10.134 27.843 -24.118 1.00 79.75 91 PRO A O 1
ATOM 739 N N . ALA A 1 92 ? 9.062 26.216 -23.002 1.00 75.31 92 ALA A N 1
ATOM 740 C CA . ALA A 1 92 ? 10.286 25.607 -22.481 1.00 75.31 92 ALA A CA 1
ATOM 741 C C . ALA A 1 92 ? 11.157 25.013 -23.604 1.00 75.31 92 ALA A C 1
ATOM 743 O O . ALA A 1 92 ? 12.381 25.135 -23.566 1.00 75.31 92 ALA A O 1
ATOM 744 N N . LEU A 1 93 ? 10.529 24.424 -24.627 1.00 77.25 93 LEU A N 1
ATOM 745 C CA . LEU A 1 93 ? 11.201 23.914 -25.821 1.00 77.25 93 LEU A CA 1
ATOM 746 C C . LEU A 1 93 ? 11.785 25.036 -26.681 1.00 77.25 93 LEU A C 1
ATOM 748 O O . LEU A 1 93 ? 12.899 24.888 -27.171 1.00 77.25 93 LEU A O 1
ATOM 752 N N . ASP A 1 94 ? 11.086 26.165 -26.820 1.00 83.12 94 ASP A N 1
ATOM 753 C CA . ASP A 1 94 ? 11.630 27.342 -27.513 1.00 83.12 94 ASP A CA 1
ATOM 754 C C . ASP A 1 94 ? 12.908 27.859 -26.878 1.00 83.12 94 ASP A C 1
ATOM 756 O O . ASP A 1 94 ? 13.854 28.237 -27.566 1.00 83.12 94 ASP A O 1
ATOM 760 N N . GLU A 1 95 ? 12.925 27.915 -25.554 1.00 81.88 95 GLU A N 1
ATOM 761 C CA . GLU A 1 95 ? 14.094 28.376 -24.828 1.00 81.88 95 GLU A CA 1
ATOM 762 C C . GLU A 1 95 ? 15.247 27.383 -24.926 1.00 81.88 95 GLU A C 1
ATOM 764 O O . GLU A 1 95 ? 16.372 27.781 -25.209 1.00 81.88 95 GLU A O 1
ATOM 769 N N . ALA A 1 96 ? 14.970 26.087 -24.777 1.00 75.81 96 ALA A N 1
ATOM 770 C CA . ALA A 1 96 ? 15.998 25.065 -24.910 1.00 75.81 96 ALA A CA 1
ATOM 771 C C . ALA A 1 96 ? 16.591 25.021 -26.334 1.00 75.81 96 ALA A C 1
ATOM 773 O O . ALA A 1 96 ? 17.797 24.852 -26.493 1.00 75.81 96 ALA A O 1
ATOM 774 N N . LEU A 1 97 ? 15.774 25.267 -27.363 1.00 82.44 97 LEU A N 1
ATOM 775 C CA . LEU A 1 97 ? 16.233 25.398 -28.745 1.00 82.44 97 LEU A CA 1
ATOM 776 C C . LEU A 1 97 ? 17.119 26.635 -28.957 1.00 82.44 97 LEU A C 1
ATOM 778 O O . LEU A 1 97 ? 18.123 26.562 -29.665 1.00 82.44 97 LEU A O 1
ATOM 782 N N . LYS A 1 98 ? 16.779 27.769 -28.333 1.00 86.00 98 LYS A N 1
ATOM 783 C CA . LYS A 1 98 ? 17.627 28.973 -28.353 1.00 86.00 98 LYS A CA 1
ATOM 784 C C . LYS A 1 98 ? 18.976 28.722 -27.686 1.00 86.00 98 LYS A C 1
ATOM 786 O O . LYS A 1 98 ? 19.994 29.142 -28.231 1.00 86.00 98 LYS A O 1
ATOM 791 N N . ASP A 1 99 ? 18.980 28.032 -26.548 1.00 81.00 99 ASP A N 1
ATOM 792 C CA . ASP A 1 99 ? 20.208 27.668 -25.840 1.00 81.00 99 ASP A CA 1
ATOM 793 C C . ASP A 1 99 ? 21.095 26.760 -26.702 1.00 81.00 99 ASP A C 1
ATOM 795 O O . ASP A 1 99 ? 22.289 27.021 -26.829 1.00 81.00 99 ASP A O 1
ATOM 799 N N . LEU A 1 100 ? 20.510 25.748 -27.356 1.00 79.62 100 LEU A N 1
ATOM 800 C CA . LEU A 1 100 ? 21.238 24.850 -28.255 1.00 79.62 100 LEU A CA 1
ATOM 801 C C . LEU A 1 100 ? 21.847 25.601 -29.448 1.00 79.62 100 LEU A C 1
ATOM 803 O O . LEU A 1 100 ? 23.026 25.431 -29.743 1.00 79.62 100 LEU A O 1
ATOM 807 N N . LYS A 1 101 ? 21.074 26.471 -30.110 1.00 86.19 101 LYS A N 1
ATOM 808 C CA . LYS A 1 101 ? 21.577 27.304 -31.217 1.00 86.19 101 LYS A CA 1
ATOM 809 C C . LYS A 1 101 ? 22.734 28.196 -30.786 1.00 86.19 101 LYS A C 1
ATOM 811 O O . LYS A 1 101 ? 23.705 28.338 -31.520 1.00 86.19 101 LYS A O 1
ATOM 816 N N . LYS A 1 102 ? 22.637 28.784 -29.593 1.00 87.12 102 LYS A N 1
ATOM 817 C CA . LYS A 1 102 ? 23.720 29.589 -29.031 1.00 87.12 102 LYS A CA 1
ATOM 818 C C . LYS A 1 102 ? 24.968 28.739 -28.780 1.00 87.12 102 LYS A C 1
ATOM 820 O O . LYS A 1 102 ? 26.055 29.170 -29.136 1.00 87.12 102 LYS A O 1
ATOM 825 N N . ALA A 1 103 ? 24.814 27.542 -28.218 1.00 81.56 103 ALA A N 1
ATOM 826 C CA . ALA A 1 103 ? 25.934 26.637 -27.977 1.00 81.56 103 ALA A CA 1
ATOM 827 C C . ALA A 1 103 ? 26.619 26.190 -29.284 1.00 81.56 103 ALA A C 1
ATOM 829 O O . ALA A 1 103 ? 27.846 26.124 -29.335 1.00 81.56 103 ALA A O 1
ATOM 830 N N . LEU A 1 104 ? 25.846 25.941 -30.350 1.00 83.81 104 LEU A N 1
ATOM 831 C CA . LEU A 1 104 ? 26.385 25.661 -31.687 1.00 83.81 104 LEU A CA 1
ATOM 832 C C . LEU A 1 104 ? 27.186 26.847 -32.240 1.00 83.81 104 LEU A C 1
ATOM 834 O O . LEU A 1 104 ? 28.302 26.651 -32.712 1.00 83.81 104 LEU A O 1
ATOM 838 N N . GLU A 1 105 ? 26.663 28.070 -32.129 1.00 88.88 105 GLU A N 1
ATOM 839 C CA . GLU A 1 105 ? 27.357 29.283 -32.585 1.00 88.88 105 GLU A CA 1
ATOM 840 C C . GLU A 1 105 ? 28.646 29.542 -31.787 1.00 88.88 105 GLU A C 1
ATOM 842 O O . GLU A 1 105 ? 29.701 29.791 -32.370 1.00 88.88 105 GLU A O 1
ATOM 847 N N . ASP A 1 106 ? 28.597 29.415 -30.458 1.00 86.31 106 ASP A N 1
ATOM 848 C CA . ASP A 1 106 ? 29.775 29.557 -29.596 1.00 86.31 106 ASP A CA 1
ATOM 849 C C . ASP A 1 106 ? 30.851 28.518 -29.986 1.00 86.31 106 ASP A C 1
ATOM 851 O O . ASP A 1 106 ? 32.032 28.853 -30.124 1.00 86.31 106 ASP A O 1
ATOM 855 N N . LYS A 1 107 ? 30.447 27.268 -30.263 1.00 84.06 107 LYS A N 1
ATOM 856 C CA . LYS A 1 107 ? 31.366 26.209 -30.703 1.00 84.06 107 LYS A CA 1
ATOM 857 C C . LYS A 1 107 ? 31.943 26.461 -32.092 1.00 84.06 107 LYS A C 1
ATOM 859 O O . LYS A 1 107 ? 33.119 26.177 -32.317 1.00 84.06 107 LYS A O 1
ATOM 864 N N . LYS A 1 108 ? 31.146 26.991 -33.018 1.00 87.19 108 LYS A N 1
ATOM 865 C CA . LYS A 1 108 ? 31.590 27.376 -34.362 1.00 87.19 108 LYS A CA 1
ATOM 866 C C . LYS A 1 108 ? 32.726 28.380 -34.289 1.00 87.19 108 LYS A C 1
ATOM 868 O O . LYS A 1 108 ? 33.774 28.155 -34.885 1.00 87.19 108 LYS A O 1
ATOM 873 N N . VAL A 1 109 ? 32.547 29.422 -33.478 1.00 89.75 109 VAL A N 1
ATOM 874 C CA . VAL A 1 109 ? 33.561 30.452 -33.233 1.00 89.75 109 VAL A CA 1
ATOM 875 C C . VAL A 1 109 ? 34.849 29.844 -32.670 1.00 89.75 109 VAL A C 1
ATOM 877 O O . VAL A 1 109 ? 35.941 30.294 -33.015 1.00 89.75 109 VAL A O 1
ATOM 880 N N . ASP A 1 110 ? 34.758 28.824 -31.816 1.00 85.94 110 ASP A N 1
ATOM 881 C CA . ASP A 1 110 ? 35.937 28.136 -31.284 1.00 85.94 110 ASP A CA 1
ATOM 882 C C . ASP A 1 110 ? 36.623 27.232 -32.321 1.00 85.94 110 ASP A C 1
ATOM 884 O O . ASP A 1 110 ? 37.839 27.317 -32.487 1.00 85.94 110 ASP A O 1
ATOM 888 N N . LEU A 1 111 ? 35.869 26.442 -33.090 1.00 83.75 111 LEU A N 1
ATOM 889 C CA . LEU A 1 111 ? 36.425 25.591 -34.150 1.00 83.75 111 LEU A CA 1
ATOM 890 C C . LEU A 1 111 ? 37.037 26.404 -35.304 1.00 83.75 111 LEU A C 1
ATOM 892 O O . LEU A 1 111 ? 38.049 25.997 -35.876 1.00 83.75 111 LEU A O 1
ATOM 896 N N . GLU A 1 112 ? 36.477 27.576 -35.617 1.00 88.75 112 GLU A N 1
ATOM 897 C CA . GLU A 1 112 ? 37.050 28.530 -36.575 1.00 88.75 112 GLU A CA 1
ATOM 898 C C . GLU A 1 112 ? 38.404 29.075 -36.098 1.00 88.75 112 GLU A C 1
ATOM 900 O O . GLU A 1 112 ? 39.321 29.227 -36.905 1.00 88.75 112 GLU A O 1
ATOM 905 N N . LYS A 1 113 ? 38.583 29.316 -34.789 1.00 91.50 113 LYS A N 1
ATOM 906 C CA . LYS A 1 113 ? 39.898 29.685 -34.226 1.00 91.50 113 LYS A CA 1
ATOM 907 C C . LYS A 1 113 ? 40.896 28.527 -34.298 1.00 91.50 113 LYS A C 1
ATOM 909 O O . LYS A 1 113 ? 42.093 28.770 -34.446 1.00 91.50 113 LYS A O 1
ATOM 914 N N . GLU A 1 114 ? 40.416 27.291 -34.172 1.00 89.31 114 GLU A N 1
ATOM 915 C CA . GLU A 1 114 ? 41.227 26.068 -34.220 1.00 89.31 114 GLU A CA 1
ATOM 916 C C . GLU A 1 114 ? 41.583 25.624 -35.655 1.00 89.31 114 GLU A C 1
ATOM 918 O O . GLU A 1 114 ? 42.493 24.813 -35.823 1.00 89.31 114 GLU A O 1
ATOM 923 N N . ASN A 1 115 ? 40.937 26.184 -36.691 1.00 89.19 115 ASN A N 1
ATOM 924 C CA . ASN A 1 115 ? 41.047 25.766 -38.101 1.00 89.19 115 ASN A CA 1
ATOM 925 C C . ASN A 1 115 ? 40.702 24.278 -38.344 1.00 89.19 115 ASN A C 1
ATOM 927 O O . ASN A 1 115 ? 41.261 23.638 -39.241 1.00 89.19 115 ASN A O 1
ATOM 931 N N . ASP A 1 116 ? 39.774 23.714 -37.567 1.00 84.19 116 ASP A N 1
ATOM 932 C CA . ASP A 1 116 ? 39.349 22.313 -37.692 1.00 84.19 116 ASP A CA 1
ATOM 933 C C . ASP A 1 116 ? 38.195 22.170 -38.705 1.00 84.19 116 ASP A C 1
ATOM 935 O O . ASP A 1 116 ? 37.014 22.106 -38.356 1.00 84.19 116 ASP A O 1
ATOM 939 N N . ASN A 1 117 ? 38.545 22.163 -39.996 1.00 84.94 117 ASN A N 1
ATOM 940 C CA . ASN A 1 117 ? 37.575 22.145 -41.101 1.00 84.94 117 ASN A CA 1
ATOM 941 C C . ASN A 1 117 ? 36.660 20.908 -41.108 1.00 84.94 117 ASN A C 1
ATOM 943 O O . ASN A 1 117 ? 35.522 21.003 -41.559 1.00 84.94 117 ASN A O 1
ATOM 947 N N . GLU A 1 118 ? 37.136 19.758 -40.622 1.00 83.31 118 GLU A N 1
ATOM 948 C CA . GLU A 1 118 ? 36.340 18.526 -40.576 1.00 83.31 118 GLU A CA 1
ATOM 949 C C . GLU A 1 118 ? 35.210 18.652 -39.550 1.00 83.31 118 GLU A C 1
ATOM 951 O O . GLU A 1 118 ? 34.046 18.385 -39.857 1.00 83.31 118 GLU A O 1
ATOM 956 N N . LYS A 1 119 ? 35.525 19.148 -38.347 1.00 81.88 119 LYS A N 1
ATOM 957 C CA . LYS A 1 119 ? 34.504 19.408 -37.326 1.00 81.88 119 LYS A CA 1
ATOM 958 C C . LYS A 1 119 ? 33.578 20.559 -37.701 1.00 81.88 119 LYS A C 1
ATOM 960 O O . LYS A 1 119 ? 32.411 20.523 -37.322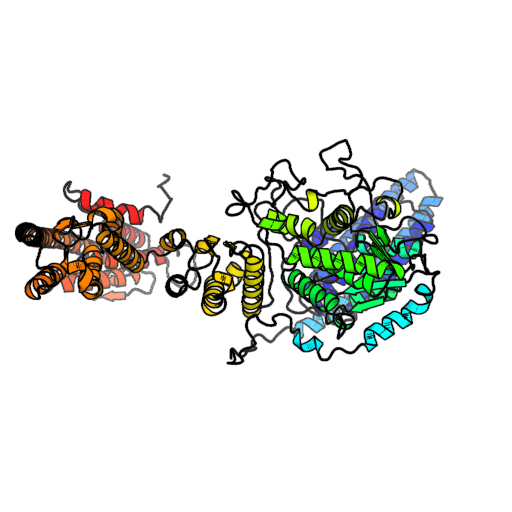 1.00 81.88 119 LYS A O 1
ATOM 965 N N . LEU A 1 120 ? 34.062 21.554 -38.447 1.00 83.31 120 LEU A N 1
ATOM 966 C CA . LEU A 1 120 ? 33.223 22.643 -38.954 1.00 83.31 120 LEU A CA 1
ATOM 967 C C . LEU A 1 120 ? 32.155 22.150 -39.938 1.00 83.31 120 LEU A C 1
ATOM 969 O O . LEU A 1 120 ? 31.024 22.620 -39.867 1.00 83.31 120 LEU A O 1
ATOM 973 N N . GLU A 1 121 ? 32.468 21.197 -40.822 1.00 84.25 121 GLU A N 1
ATOM 974 C CA . GLU A 1 121 ? 31.453 20.601 -41.707 1.00 84.25 121 GLU A CA 1
ATOM 975 C C . GLU A 1 121 ? 30.418 19.788 -40.916 1.00 84.25 121 GLU A C 1
ATOM 977 O O . GLU A 1 121 ? 29.218 19.986 -41.100 1.00 84.25 121 GLU A O 1
ATOM 982 N N . LYS A 1 122 ? 30.849 18.983 -39.936 1.00 78.25 122 LYS A N 1
ATOM 983 C CA . LYS A 1 122 ? 29.924 18.260 -39.041 1.00 78.25 122 LYS A CA 1
ATOM 984 C C . LYS A 1 122 ? 29.038 19.195 -38.213 1.00 78.25 122 LYS A C 1
ATOM 986 O O . LYS A 1 122 ? 27.868 18.904 -37.974 1.00 78.25 122 LYS A O 1
ATOM 991 N N . LEU A 1 123 ? 29.572 20.341 -37.789 1.00 81.31 123 LEU A N 1
ATOM 992 C CA . LEU A 1 123 ? 28.802 21.361 -37.080 1.00 81.31 123 LEU A CA 1
ATOM 993 C C . LEU A 1 123 ? 27.742 22.009 -37.989 1.00 81.31 123 LEU A C 1
ATOM 995 O O . LEU A 1 123 ? 26.630 22.258 -37.534 1.00 81.31 123 LEU A O 1
ATOM 999 N N . LYS A 1 124 ? 28.038 22.233 -39.278 1.00 84.44 124 LYS A N 1
ATOM 1000 C CA . LYS A 1 124 ? 27.047 22.738 -40.251 1.00 84.44 124 LYS A CA 1
ATOM 1001 C C . LYS A 1 124 ? 25.902 21.755 -40.477 1.00 84.44 124 LYS A C 1
ATOM 1003 O O . LYS A 1 124 ? 24.753 22.176 -40.605 1.00 84.44 124 LYS A O 1
ATOM 1008 N N . GLU A 1 125 ? 26.194 20.456 -40.517 1.00 79.31 125 GLU A N 1
ATOM 1009 C CA . GLU A 1 125 ? 25.152 19.427 -40.582 1.00 79.31 125 GLU A CA 1
ATOM 1010 C C . GLU A 1 125 ? 24.235 19.518 -39.353 1.00 79.31 125 GLU A C 1
ATOM 1012 O O . GLU A 1 125 ? 23.015 19.588 -39.497 1.00 79.31 125 GLU A O 1
ATOM 1017 N N . GLN A 1 126 ? 24.807 19.659 -38.152 1.00 75.06 126 GLN A N 1
ATOM 1018 C CA . GLN A 1 126 ? 24.048 19.872 -36.910 1.00 75.06 126 GLN A CA 1
ATOM 1019 C C . GLN A 1 126 ? 23.201 21.154 -36.933 1.00 75.06 126 GLN A C 1
ATOM 1021 O O . GLN A 1 126 ? 22.038 21.118 -36.528 1.00 75.06 126 GLN A O 1
ATOM 1026 N N . GLU A 1 127 ? 23.729 22.273 -37.442 1.00 84.00 127 GLU A N 1
ATOM 1027 C CA . GLU A 1 127 ? 22.957 23.510 -37.638 1.00 84.00 127 GLU A CA 1
ATOM 1028 C C . GLU A 1 127 ? 21.741 23.275 -38.551 1.00 84.00 127 GLU A C 1
ATOM 1030 O O . GLU A 1 127 ? 20.638 23.741 -38.252 1.00 84.00 127 GLU A O 1
ATOM 1035 N N . CYS A 1 128 ? 21.912 22.516 -39.640 1.00 82.31 128 CYS A N 1
ATOM 1036 C CA . CYS A 1 128 ? 20.822 22.165 -40.550 1.00 82.31 128 CYS A CA 1
ATOM 1037 C C . CYS A 1 128 ? 19.743 21.327 -39.849 1.00 82.31 128 CYS A C 1
ATOM 1039 O O . CYS A 1 128 ? 18.552 21.627 -39.974 1.00 82.31 128 CYS A O 1
ATOM 1041 N N . TYR A 1 129 ? 20.140 20.338 -39.044 1.00 73.69 129 TYR A N 1
ATOM 1042 C CA . TYR A 1 129 ? 19.205 19.527 -38.262 1.00 73.69 129 TYR A CA 1
ATOM 1043 C C . TYR A 1 129 ? 18.432 20.350 -37.227 1.00 73.69 129 TYR A C 1
ATOM 1045 O O . TYR A 1 129 ? 17.215 20.194 -37.093 1.00 73.69 129 TYR A O 1
ATOM 1053 N N . VAL A 1 130 ? 19.100 21.272 -36.529 1.00 78.50 130 VAL A N 1
ATOM 1054 C CA . VAL A 1 130 ? 18.454 22.167 -35.557 1.00 78.50 130 VAL A CA 1
ATOM 1055 C C . VAL A 1 130 ? 17.460 23.115 -36.234 1.00 78.50 130 VAL A C 1
ATOM 1057 O O . VAL A 1 130 ? 16.382 23.363 -35.685 1.00 78.50 130 VAL A O 1
ATOM 1060 N N . THR A 1 131 ? 17.761 23.600 -37.441 1.00 83.31 131 THR A N 1
ATOM 1061 C CA . THR A 1 131 ? 16.805 24.375 -38.249 1.00 83.31 131 THR A CA 1
ATOM 1062 C C . THR A 1 131 ? 15.599 23.529 -38.660 1.00 83.31 131 THR A C 1
ATOM 1064 O O . THR A 1 131 ? 14.463 23.944 -38.434 1.00 83.31 131 THR A O 1
ATOM 1067 N N . ASN A 1 132 ? 15.812 22.309 -39.165 1.00 75.75 132 ASN A N 1
ATOM 1068 C CA . ASN A 1 132 ? 14.715 21.392 -39.503 1.00 75.75 132 ASN A CA 1
ATOM 1069 C C . ASN A 1 132 ? 13.833 21.075 -38.282 1.00 75.75 132 ASN A C 1
ATOM 1071 O O . ASN A 1 132 ? 12.611 20.940 -38.398 1.00 75.75 132 ASN A O 1
ATOM 1075 N N . PHE A 1 133 ? 14.426 20.958 -37.093 1.00 74.44 133 PHE A N 1
ATOM 1076 C CA . PHE A 1 133 ? 13.675 20.780 -35.854 1.00 74.44 133 PHE A CA 1
ATOM 1077 C C . PHE A 1 133 ? 12.808 21.998 -35.523 1.00 74.44 133 PHE A C 1
ATOM 1079 O O . PHE A 1 133 ? 11.634 21.832 -35.188 1.00 74.44 133 PHE A O 1
ATOM 1086 N N . GLU A 1 134 ? 13.351 23.212 -35.636 1.00 83.50 134 GLU A N 1
ATOM 1087 C CA . GLU A 1 134 ? 12.600 24.449 -35.404 1.00 83.50 134 GLU A CA 1
ATOM 1088 C C . GLU A 1 134 ? 11.367 24.546 -36.310 1.00 83.50 134 GLU A C 1
ATOM 1090 O O . GLU A 1 134 ? 10.272 24.866 -35.839 1.00 83.50 134 GLU A O 1
ATOM 1095 N N . GLU A 1 135 ? 11.529 24.218 -37.593 1.00 82.75 135 GLU A N 1
ATOM 1096 C CA . GLU A 1 135 ? 10.442 24.226 -38.573 1.00 82.75 135 GLU A CA 1
ATOM 1097 C C . GLU A 1 135 ? 9.346 23.215 -38.210 1.00 82.75 135 GLU A C 1
ATOM 1099 O O . GLU A 1 135 ? 8.159 23.558 -38.169 1.00 82.75 135 GLU A O 1
ATOM 1104 N N . ASN A 1 136 ? 9.727 21.983 -37.861 1.00 73.31 136 ASN A N 1
ATOM 1105 C CA . ASN A 1 136 ? 8.779 20.955 -37.433 1.00 73.31 136 ASN A CA 1
ATOM 1106 C C . ASN A 1 136 ? 8.073 21.321 -36.117 1.00 73.31 136 ASN A C 1
ATOM 1108 O O . ASN A 1 136 ? 6.862 21.121 -35.984 1.00 73.31 136 ASN A O 1
ATOM 1112 N N . LEU A 1 137 ? 8.795 21.905 -35.156 1.00 77.75 137 LEU A N 1
ATOM 1113 C CA . LEU A 1 137 ? 8.226 22.387 -33.898 1.00 77.75 137 LEU A CA 1
ATOM 1114 C C . LEU A 1 137 ? 7.227 23.528 -34.140 1.00 77.75 137 LEU A C 1
ATOM 1116 O O . LEU A 1 137 ? 6.189 23.597 -33.477 1.00 77.75 137 LEU A O 1
ATOM 1120 N N . LEU A 1 138 ? 7.502 24.410 -35.103 1.00 82.75 138 LEU A N 1
ATOM 1121 C CA . LEU A 1 138 ? 6.592 25.483 -35.493 1.00 82.75 138 LEU A CA 1
ATOM 1122 C C . LEU A 1 138 ? 5.296 24.932 -36.104 1.00 82.75 138 LEU A C 1
ATOM 1124 O O . LEU A 1 138 ? 4.209 25.353 -35.702 1.00 82.75 138 LEU A O 1
ATOM 1128 N N . ILE A 1 139 ? 5.393 23.966 -37.021 1.00 77.06 139 ILE A N 1
ATOM 1129 C CA . ILE A 1 139 ? 4.227 23.281 -37.604 1.00 77.06 139 ILE A CA 1
ATOM 1130 C C . ILE A 1 139 ? 3.408 22.599 -36.501 1.00 77.06 139 ILE A C 1
ATOM 1132 O O . ILE A 1 139 ? 2.184 22.749 -36.436 1.00 77.06 139 ILE A O 1
ATOM 1136 N N . PHE A 1 140 ? 4.079 21.902 -35.582 1.00 72.50 140 PHE A N 1
ATOM 1137 C CA . PHE A 1 140 ? 3.440 21.263 -34.437 1.00 72.50 140 PHE A CA 1
ATOM 1138 C C . PHE A 1 140 ? 2.676 22.267 -33.564 1.00 72.50 140 PHE A C 1
ATOM 1140 O O . PHE A 1 140 ? 1.501 22.048 -33.269 1.00 72.50 140 PHE A O 1
ATOM 1147 N N . LYS A 1 141 ? 3.289 23.402 -33.202 1.00 79.62 141 LYS A N 1
ATOM 1148 C CA . LYS A 1 141 ? 2.621 24.470 -32.436 1.00 79.62 141 LYS A CA 1
ATOM 1149 C C . LYS A 1 141 ? 1.358 24.964 -33.115 1.00 79.62 141 LYS A C 1
ATOM 1151 O O . LYS A 1 141 ? 0.346 25.157 -32.449 1.00 79.62 141 LYS A O 1
ATOM 1156 N N . GLN A 1 142 ? 1.406 25.160 -34.430 1.00 80.94 142 GLN A N 1
ATOM 1157 C CA . GLN A 1 142 ? 0.245 25.610 -35.194 1.00 80.94 142 GLN A CA 1
ATOM 1158 C C . GLN A 1 142 ? -0.891 24.581 -35.151 1.00 80.94 142 GLN A C 1
ATOM 1160 O O . GLN A 1 142 ? -2.051 24.962 -34.998 1.00 80.94 142 GLN A O 1
ATOM 1165 N N . ASN A 1 143 ? -0.575 23.287 -35.247 1.00 72.00 143 ASN A N 1
ATOM 1166 C CA . ASN A 1 143 ? -1.565 22.211 -35.139 1.00 72.00 143 ASN A CA 1
ATOM 1167 C C . ASN A 1 143 ? -2.150 22.115 -33.725 1.00 72.00 143 ASN A C 1
ATOM 1169 O O . ASN A 1 143 ? -3.363 21.998 -33.556 1.00 72.00 143 ASN A O 1
ATOM 1173 N N . LEU A 1 144 ? -1.300 22.239 -32.711 1.00 72.12 144 LEU A N 1
ATOM 1174 C CA . LEU A 1 144 ? -1.693 22.177 -31.313 1.00 72.12 144 LEU A CA 1
ATOM 1175 C C . LEU A 1 144 ? -2.574 23.363 -30.893 1.00 72.12 144 LEU A C 1
ATOM 1177 O O . LEU A 1 144 ? -3.591 23.160 -30.235 1.00 72.12 144 LEU A O 1
ATOM 1181 N N . MET A 1 145 ? -2.240 24.589 -31.307 1.00 74.75 145 MET A N 1
ATOM 1182 C CA . MET A 1 145 ? -3.074 25.768 -31.032 1.00 74.75 145 MET A CA 1
ATOM 1183 C C . MET A 1 145 ? -4.475 25.616 -31.642 1.00 74.75 145 MET A C 1
ATOM 1185 O O . MET A 1 145 ? -5.466 25.908 -30.979 1.00 74.75 145 MET A O 1
ATOM 1189 N N . LYS A 1 146 ? -4.582 25.049 -32.853 1.00 73.56 146 LYS A N 1
ATOM 1190 C CA . LYS A 1 146 ? -5.881 24.726 -33.472 1.00 73.56 146 LYS A CA 1
ATOM 1191 C C . LYS A 1 146 ? -6.675 23.684 -32.672 1.00 73.56 146 LYS A C 1
ATOM 1193 O O . LYS A 1 146 ? -7.893 23.807 -32.568 1.00 73.56 146 LYS A O 1
ATOM 1198 N N . ALA A 1 147 ? -6.008 22.672 -32.112 1.00 67.38 147 ALA A N 1
ATOM 1199 C CA . ALA A 1 147 ? -6.638 21.660 -31.259 1.00 67.38 147 ALA A CA 1
ATOM 1200 C C . ALA A 1 147 ? -7.125 22.240 -29.915 1.00 67.38 147 ALA A C 1
ATOM 1202 O O . ALA A 1 147 ? -8.247 21.948 -29.495 1.00 67.38 147 ALA A O 1
ATOM 1203 N N . ILE A 1 148 ? -6.329 23.107 -29.277 1.00 65.44 148 ILE A N 1
ATOM 1204 C CA . ILE A 1 148 ? -6.672 23.784 -28.013 1.00 65.44 148 ILE A CA 1
ATOM 1205 C C . ILE A 1 148 ? -7.882 24.720 -28.181 1.00 65.44 148 ILE A C 1
ATOM 1207 O O . ILE A 1 148 ? -8.821 24.680 -27.373 1.00 65.44 148 ILE A O 1
ATOM 1211 N N . ASP A 1 149 ? -7.907 25.510 -29.259 1.00 65.38 149 ASP A N 1
ATOM 1212 C CA . ASP A 1 149 ? -9.018 26.415 -29.591 1.00 65.38 149 ASP A CA 1
ATOM 1213 C C . ASP A 1 149 ? -10.323 25.659 -29.910 1.00 65.38 149 ASP A C 1
ATOM 1215 O O . ASP A 1 149 ? -11.423 26.190 -29.735 1.00 65.38 149 ASP A O 1
ATOM 1219 N N . GLY A 1 150 ? -10.222 24.397 -30.341 1.00 61.19 150 GLY A N 1
ATOM 1220 C CA . GLY A 1 150 ? -11.363 23.501 -30.530 1.00 61.19 150 GLY A CA 1
ATOM 1221 C C . GLY A 1 150 ? -11.919 22.927 -29.219 1.00 61.19 150 GLY A C 1
ATOM 1222 O O . GLY A 1 150 ? -13.137 22.863 -29.053 1.00 61.19 150 GLY A O 1
ATOM 1223 N N . SER A 1 151 ? -11.050 22.542 -28.275 1.00 55.50 151 SER A N 1
ATOM 1224 C CA . SER A 1 151 ? -11.435 21.875 -27.014 1.00 55.50 151 SER A CA 1
ATOM 1225 C C . SER A 1 151 ? -11.970 22.810 -25.925 1.00 55.50 151 SER A C 1
ATOM 1227 O O . SER A 1 151 ? -12.755 22.402 -25.071 1.00 55.50 151 SER A O 1
ATOM 1229 N N . SER A 1 152 ? -11.596 24.090 -25.954 1.00 51.59 152 SER A N 1
ATOM 1230 C CA . SER A 1 152 ? -12.033 25.086 -24.961 1.00 51.59 152 SER A CA 1
ATOM 1231 C C . SER A 1 152 ? -13.544 25.378 -25.008 1.00 51.59 152 SER A C 1
ATOM 1233 O O . SER A 1 152 ? -14.099 25.896 -24.041 1.00 51.59 152 SER A O 1
ATOM 1235 N N . LYS A 1 153 ? -14.244 24.973 -26.080 1.00 48.62 153 LYS A N 1
ATOM 1236 C CA . LYS A 1 153 ? -15.712 25.057 -26.200 1.00 48.62 153 LYS A CA 1
ATOM 1237 C C . LYS A 1 153 ? -16.480 23.882 -25.579 1.00 48.62 153 LYS A C 1
ATOM 1239 O O . LYS A 1 153 ? -17.680 24.025 -25.370 1.00 48.62 153 LYS A O 1
ATOM 1244 N N . SER A 1 154 ? -15.833 22.751 -25.283 1.00 43.47 154 SER A N 1
ATOM 1245 C CA . SER A 1 154 ? -16.494 21.532 -24.777 1.00 43.47 154 SER A CA 1
ATOM 1246 C C . SER A 1 154 ? -16.242 21.241 -23.292 1.00 43.47 154 SER A C 1
ATOM 1248 O O . SER A 1 154 ? -16.696 20.221 -22.795 1.00 43.47 154 SER A O 1
ATOM 1250 N N . LEU A 1 155 ? -15.521 22.113 -22.580 1.00 42.53 155 LEU A N 1
ATOM 1251 C CA . LEU A 1 155 ? -15.135 21.932 -21.169 1.00 42.53 155 LEU A CA 1
ATOM 1252 C C . LEU A 1 155 ? -16.114 22.568 -20.160 1.00 42.53 155 LEU A C 1
ATOM 1254 O O . LEU A 1 155 ? -15.755 22.801 -19.007 1.00 42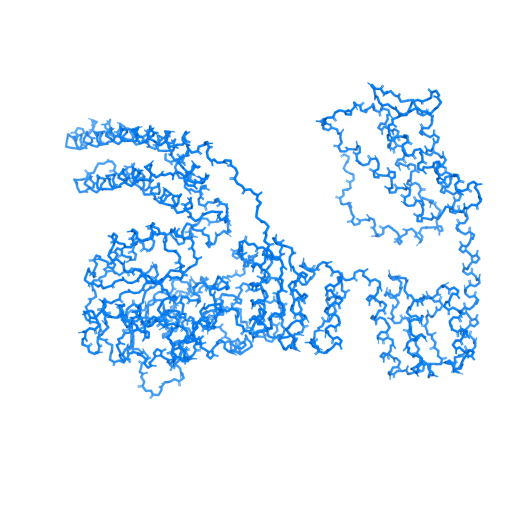.53 155 LEU A O 1
ATOM 1258 N N . GLN A 1 156 ? -17.353 22.851 -20.569 1.00 39.81 156 GLN A N 1
ATOM 1259 C CA . GLN A 1 156 ? -18.435 23.162 -19.632 1.00 39.81 156 GLN A CA 1
ATOM 1260 C C . GLN A 1 156 ? -19.363 21.946 -19.496 1.00 39.81 156 GLN A C 1
ATOM 1262 O O . GLN A 1 156 ? -19.682 21.325 -20.504 1.00 39.81 156 GLN A O 1
ATOM 1267 N N . VAL A 1 157 ? -19.825 21.701 -18.258 1.00 37.84 157 VAL A N 1
ATOM 1268 C CA . VAL A 1 157 ? -20.757 20.652 -17.763 1.00 37.84 157 VAL A CA 1
ATOM 1269 C C . VAL A 1 157 ? -20.063 19.277 -17.521 1.00 37.84 157 VAL A C 1
ATOM 1271 O O . VAL A 1 157 ? -19.236 18.876 -18.322 1.00 37.84 157 VAL A O 1
ATOM 1274 N N . GLU A 1 158 ? -20.218 18.513 -16.424 1.00 30.50 158 GLU A N 1
ATOM 1275 C CA . GLU A 1 158 ? -21.327 18.263 -15.485 1.00 30.50 158 GLU A CA 1
ATOM 1276 C C . GLU A 1 158 ? -20.832 17.867 -14.076 1.00 30.50 158 GLU A C 1
ATOM 1278 O O . GLU A 1 158 ? -20.110 16.890 -13.907 1.00 30.50 158 GLU A O 1
ATOM 1283 N N . SER A 1 159 ? -21.293 18.569 -13.035 1.00 30.92 159 SER A N 1
ATOM 1284 C CA . SER A 1 159 ? -21.243 18.099 -11.645 1.00 30.92 159 SER A CA 1
ATOM 1285 C C . SER A 1 159 ? -22.679 17.878 -11.174 1.00 30.92 159 SER A C 1
ATOM 1287 O O . SER A 1 159 ? -23.340 18.851 -10.822 1.00 30.92 159 SER A O 1
ATOM 1289 N N . ASN A 1 160 ? -23.195 16.651 -11.268 1.00 30.95 160 ASN A N 1
ATOM 1290 C CA . ASN A 1 160 ? -24.291 16.122 -10.439 1.00 30.95 160 ASN A CA 1
ATOM 1291 C C . ASN A 1 160 ? -24.674 14.715 -10.923 1.00 30.95 160 ASN A C 1
ATOM 1293 O O . ASN A 1 160 ? -25.544 14.559 -11.777 1.00 30.95 160 ASN A O 1
ATOM 1297 N N . GLN A 1 161 ? -24.080 13.682 -10.328 1.00 29.33 161 GLN A N 1
ATOM 1298 C CA . GLN A 1 161 ? -24.706 12.361 -10.269 1.00 29.33 161 GLN A CA 1
ATOM 1299 C C . GLN A 1 161 ? -24.956 12.015 -8.801 1.00 29.33 161 GLN A C 1
ATOM 1301 O O . GLN A 1 161 ? -24.026 11.923 -8.004 1.00 29.33 161 GLN A O 1
ATOM 1306 N N . ASN A 1 162 ? -26.234 11.869 -8.444 1.00 25.72 162 ASN A N 1
ATOM 1307 C CA . ASN A 1 162 ? -26.651 11.326 -7.155 1.00 25.72 162 ASN A CA 1
ATOM 1308 C C . ASN A 1 162 ? -26.445 9.810 -7.177 1.00 25.72 162 ASN A C 1
ATOM 1310 O O . ASN A 1 162 ? -27.024 9.123 -8.019 1.00 25.72 162 ASN A O 1
ATOM 1314 N N . VAL A 1 163 ? -25.646 9.304 -6.240 1.00 30.27 163 VAL A N 1
ATOM 1315 C CA . VAL A 1 163 ? -25.464 7.869 -6.004 1.00 30.27 163 VAL A CA 1
ATOM 1316 C C . VAL A 1 163 ? -26.499 7.403 -4.976 1.00 30.27 163 VAL A C 1
ATOM 1318 O O . VAL A 1 163 ? -26.764 8.085 -3.988 1.00 30.27 163 VAL A O 1
ATOM 1321 N N . ASP A 1 164 ? -27.123 6.258 -5.244 1.00 28.95 164 ASP A N 1
ATOM 1322 C CA . ASP A 1 164 ? -28.122 5.613 -4.389 1.00 28.95 164 ASP A CA 1
ATOM 1323 C C . ASP A 1 164 ? -27.468 5.059 -3.105 1.00 28.95 164 ASP A C 1
ATOM 1325 O O . ASP A 1 164 ? -26.542 4.251 -3.165 1.00 28.95 164 ASP A O 1
ATOM 1329 N N . PHE A 1 165 ? -27.958 5.502 -1.941 1.00 35.03 165 PHE A N 1
ATOM 1330 C CA . PHE A 1 165 ? -27.469 5.137 -0.604 1.00 35.03 165 PHE A CA 1
ATOM 1331 C C . PHE A 1 165 ? -28.221 3.955 0.031 1.00 35.03 165 PHE A C 1
ATOM 1333 O O . PHE A 1 165 ? -28.168 3.766 1.250 1.00 35.03 165 PHE A O 1
ATOM 1340 N N . SER A 1 166 ? -28.946 3.149 -0.746 1.00 29.12 166 SER A N 1
ATOM 1341 C CA . SER A 1 166 ? -29.601 1.955 -0.212 1.00 29.12 166 SER A CA 1
ATOM 1342 C C . SER A 1 166 ? -28.580 0.862 0.163 1.00 29.12 166 SER A C 1
ATOM 1344 O O . SER A 1 166 ? -28.266 -0.051 -0.598 1.00 29.12 166 SER A O 1
ATOM 1346 N N . PHE A 1 167 ? -28.077 0.922 1.402 1.00 31.14 167 PHE A N 1
ATOM 1347 C CA . PHE A 1 167 ? -27.405 -0.194 2.075 1.00 31.14 167 PHE A CA 1
ATOM 1348 C C . PHE A 1 167 ? -28.418 -1.334 2.267 1.00 31.14 167 PHE A C 1
ATOM 1350 O O . PHE A 1 167 ? -29.175 -1.378 3.234 1.00 31.14 167 PHE A O 1
ATOM 1357 N N . GLY A 1 168 ? -28.500 -2.220 1.274 1.00 27.53 168 GLY A N 1
ATOM 1358 C CA . GLY A 1 168 ? -29.493 -3.288 1.220 1.00 27.53 168 GLY A CA 1
ATOM 1359 C C . GLY A 1 168 ? -29.301 -4.365 2.293 1.00 27.53 168 GLY A C 1
ATOM 1360 O O . GLY A 1 168 ? -28.189 -4.817 2.551 1.00 27.53 168 GLY A O 1
ATOM 1361 N N . ASN A 1 169 ? -30.428 -4.850 2.824 1.00 28.00 169 ASN A N 1
ATOM 1362 C CA . ASN A 1 169 ? -30.602 -5.969 3.766 1.00 28.00 169 ASN A CA 1
ATOM 1363 C C . ASN A 1 169 ? -30.144 -7.354 3.239 1.00 28.00 169 ASN A C 1
ATOM 1365 O O . ASN A 1 169 ? -30.719 -8.381 3.601 1.00 28.00 169 ASN A O 1
ATOM 1369 N N . ARG A 1 170 ? -29.144 -7.425 2.355 1.00 30.03 170 ARG A N 1
ATOM 1370 C CA . ARG A 1 170 ? -28.527 -8.694 1.953 1.00 30.03 170 ARG A CA 1
ATOM 1371 C C . ARG A 1 170 ? -27.375 -8.980 2.907 1.00 30.03 170 ARG A C 1
ATOM 1373 O O . ARG A 1 170 ? -26.415 -8.222 2.969 1.00 30.03 170 ARG A O 1
ATOM 1380 N N . THR A 1 171 ? -27.483 -10.091 3.620 1.00 33.19 171 THR A N 1
ATOM 1381 C CA . THR A 1 171 ? -26.592 -10.667 4.647 1.00 33.19 171 THR A CA 1
ATOM 1382 C C . THR A 1 171 ? -25.124 -10.896 4.240 1.00 33.19 171 THR A C 1
ATOM 1384 O O . THR A 1 171 ? -24.392 -11.601 4.930 1.00 33.19 171 THR A O 1
ATOM 1387 N N . ASP A 1 172 ? -24.669 -10.307 3.135 1.00 33.38 172 ASP A N 1
ATOM 1388 C CA . ASP A 1 172 ? -23.482 -10.738 2.402 1.00 33.38 172 ASP A CA 1
ATOM 1389 C C . ASP A 1 172 ? -22.504 -9.581 2.106 1.00 33.38 172 ASP A C 1
ATOM 1391 O O . ASP A 1 172 ? -21.414 -9.826 1.598 1.00 33.38 172 ASP A O 1
ATOM 1395 N N . VAL A 1 173 ? -22.860 -8.319 2.389 1.00 33.56 173 VAL A N 1
ATOM 1396 C CA . VAL A 1 173 ? -22.130 -7.152 1.836 1.00 33.56 173 VAL A CA 1
ATOM 1397 C C . VAL A 1 173 ? -21.100 -6.541 2.800 1.00 33.56 173 VAL A C 1
ATOM 1399 O O . VAL A 1 173 ? -20.254 -5.754 2.380 1.00 33.56 173 VAL A O 1
ATOM 1402 N N . ILE A 1 174 ? -21.076 -6.956 4.070 1.00 33.69 174 ILE A N 1
ATOM 1403 C CA . ILE A 1 174 ? -20.006 -6.586 5.006 1.00 33.69 174 ILE A CA 1
ATOM 1404 C C . ILE A 1 174 ? -19.147 -7.825 5.280 1.00 33.69 174 ILE A C 1
ATOM 1406 O O . ILE A 1 174 ? -19.542 -8.738 5.998 1.00 33.69 174 ILE A O 1
ATOM 1410 N N . GLY A 1 175 ? -17.962 -7.861 4.673 1.00 37.53 175 GLY A N 1
ATOM 1411 C CA . GLY A 1 175 ? -16.799 -8.548 5.243 1.00 37.53 175 GLY A CA 1
ATOM 1412 C C . GLY A 1 175 ? -16.700 -10.074 5.143 1.00 37.53 175 GLY A C 1
ATOM 1413 O O . GLY A 1 175 ? -15.643 -10.589 5.490 1.00 37.53 175 GLY A O 1
ATOM 1414 N N . ARG A 1 176 ? -17.696 -10.820 4.642 1.00 37.69 176 ARG A N 1
ATOM 1415 C CA . ARG A 1 176 ? -17.529 -12.286 4.469 1.00 37.69 176 ARG A CA 1
ATOM 1416 C C . ARG A 1 176 ? -16.923 -12.703 3.132 1.00 37.69 176 ARG A C 1
ATOM 1418 O O . ARG A 1 176 ? -16.312 -13.763 3.054 1.00 37.69 176 ARG A O 1
ATOM 1425 N N . ASP A 1 177 ? -17.053 -11.862 2.111 1.00 42.59 177 ASP A N 1
ATOM 1426 C CA . ASP A 1 177 ? -16.356 -12.021 0.834 1.00 42.59 177 ASP A CA 1
ATOM 1427 C C . ASP A 1 177 ? -16.007 -10.644 0.222 1.00 42.59 177 ASP A C 1
ATOM 1429 O O . ASP A 1 177 ? -16.583 -10.232 -0.789 1.00 42.59 177 ASP A O 1
ATOM 1433 N N . PRO A 1 178 ? -15.103 -9.866 0.853 1.00 40.22 178 PRO A N 1
ATOM 1434 C CA . PRO A 1 178 ? -14.752 -8.518 0.392 1.00 40.22 178 PRO A CA 1
ATOM 1435 C C . PRO A 1 178 ? -14.054 -8.493 -0.980 1.00 40.22 178 PRO A C 1
ATOM 1437 O O . PRO A 1 178 ? -13.883 -7.417 -1.554 1.00 40.22 178 PRO A O 1
ATOM 1440 N N . TYR A 1 179 ? -13.706 -9.664 -1.518 1.00 46.88 179 TYR A N 1
ATOM 1441 C CA . TYR A 1 179 ? -12.927 -9.852 -2.739 1.00 46.88 179 TYR A CA 1
ATOM 1442 C C . TYR A 1 179 ? -13.730 -10.442 -3.897 1.00 46.88 179 TYR A C 1
ATOM 1444 O O . TYR A 1 179 ? -13.163 -10.696 -4.956 1.00 46.88 179 TYR A O 1
ATOM 1452 N N . ASN A 1 180 ? -15.041 -10.636 -3.711 1.00 43.28 180 ASN A N 1
ATOM 1453 C CA . ASN A 1 180 ? -15.906 -11.265 -4.705 1.00 43.28 180 ASN A CA 1
ATOM 1454 C C . ASN A 1 180 ? -15.375 -12.652 -5.126 1.00 43.28 180 ASN A C 1
ATOM 1456 O O . ASN A 1 180 ? -15.418 -13.016 -6.300 1.00 43.28 180 ASN A O 1
ATOM 1460 N N . LEU A 1 181 ? -14.883 -13.441 -4.159 1.00 46.41 181 LEU A N 1
ATOM 1461 C CA . LEU A 1 181 ? -14.490 -14.839 -4.330 1.00 46.41 181 LEU A CA 1
ATOM 1462 C C . LEU A 1 181 ? -15.649 -15.688 -4.905 1.00 46.41 181 LEU A C 1
ATOM 1464 O O . LEU A 1 181 ? -15.410 -16.763 -5.451 1.00 46.41 181 LEU A O 1
ATOM 1468 N N . ARG A 1 182 ? -16.910 -15.231 -4.836 1.00 38.31 182 ARG A N 1
ATOM 1469 C CA . ARG A 1 182 ? -18.042 -15.816 -5.586 1.00 38.31 182 ARG A CA 1
ATOM 1470 C C . ARG A 1 182 ? -17.802 -15.903 -7.099 1.00 38.31 182 ARG A C 1
ATOM 1472 O O . ARG A 1 182 ? -18.269 -16.868 -7.701 1.00 38.31 182 ARG A O 1
ATOM 1479 N N . ALA A 1 183 ? -17.018 -14.999 -7.694 1.00 45.84 183 ALA A N 1
ATOM 1480 C CA . ALA A 1 183 ? -16.618 -15.084 -9.102 1.00 45.84 183 ALA A CA 1
ATOM 1481 C C . ALA A 1 183 ? -15.763 -16.335 -9.416 1.00 45.84 183 ALA A C 1
ATOM 1483 O O . ALA A 1 183 ? -15.696 -16.755 -10.570 1.00 45.84 183 ALA A O 1
ATOM 1484 N N . PHE A 1 184 ? -15.178 -17.005 -8.407 1.00 50.31 184 PHE A N 1
ATOM 1485 C CA . PHE A 1 184 ? -14.404 -18.242 -8.612 1.00 50.31 184 PHE A CA 1
ATOM 1486 C C . PHE A 1 184 ? -15.204 -19.427 -9.115 1.00 50.31 184 PHE A C 1
ATOM 1488 O O . PHE A 1 184 ? -14.631 -20.372 -9.655 1.00 50.31 184 PHE A O 1
ATOM 1495 N N . LEU A 1 185 ? -16.523 -19.406 -8.955 1.00 48.00 185 LEU A N 1
ATOM 1496 C CA . LEU A 1 185 ? -17.352 -20.499 -9.443 1.00 48.00 185 LEU A CA 1
ATOM 1497 C C . LEU A 1 185 ? -17.518 -20.469 -10.976 1.00 48.00 185 LEU A C 1
ATOM 1499 O O . LEU A 1 185 ? -17.839 -21.517 -11.550 1.00 48.00 185 LEU A O 1
ATOM 1503 N N . GLU A 1 186 ? -17.212 -19.337 -11.625 1.00 52.53 186 GLU A N 1
ATOM 1504 C CA . GLU A 1 186 ? -17.510 -19.036 -13.038 1.00 52.53 186 GLU A CA 1
ATOM 1505 C C . GLU A 1 186 ? -16.270 -18.768 -13.921 1.00 52.53 186 GLU A C 1
ATOM 1507 O O . GLU A 1 186 ? -16.423 -18.396 -15.083 1.00 52.53 186 GLU A O 1
ATOM 1512 N N . GLN A 1 187 ? -15.040 -18.953 -13.423 1.00 62.72 187 GLN A N 1
ATOM 1513 C CA . GLN A 1 187 ? -13.837 -18.637 -14.208 1.00 62.72 187 GLN A CA 1
ATOM 1514 C C . GLN A 1 187 ? -13.649 -19.536 -15.441 1.00 62.72 187 GLN A C 1
ATOM 1516 O O . GLN A 1 187 ? -13.759 -20.761 -15.367 1.00 62.72 187 GLN A O 1
ATOM 1521 N N . ASN A 1 188 ? -13.319 -18.890 -16.562 1.00 72.12 188 ASN A N 1
ATOM 1522 C CA . ASN A 1 188 ? -12.980 -19.510 -17.839 1.00 72.12 188 ASN A CA 1
ATOM 1523 C C . ASN A 1 188 ? -11.475 -19.838 -17.882 1.00 72.12 188 ASN A C 1
ATOM 1525 O O . ASN A 1 188 ? -10.653 -18.947 -17.684 1.00 72.12 188 ASN A O 1
ATOM 1529 N N . GLU A 1 189 ? -11.112 -21.095 -18.154 1.00 84.44 189 GLU A N 1
ATOM 1530 C CA . GLU A 1 189 ? -9.710 -21.537 -18.259 1.00 84.44 189 GLU A CA 1
ATOM 1531 C C . GLU A 1 189 ? -9.049 -21.148 -19.594 1.00 84.44 189 GLU A C 1
ATOM 1533 O O . GLU A 1 189 ? -7.821 -21.184 -19.708 1.00 84.44 189 GLU A O 1
ATOM 1538 N N . GLU A 1 190 ? -9.837 -20.755 -20.602 1.00 88.12 190 GLU A N 1
ATOM 1539 C CA . GLU A 1 190 ? -9.359 -20.444 -21.955 1.00 88.12 190 GLU A CA 1
ATOM 1540 C C . GLU A 1 190 ? -8.193 -19.440 -21.992 1.00 88.12 190 GLU A C 1
ATOM 1542 O O . GLU A 1 190 ? -7.207 -19.749 -22.664 1.00 88.12 190 GLU A O 1
ATOM 1547 N N . PRO A 1 191 ? -8.196 -18.305 -21.257 1.00 89.94 191 PRO A N 1
ATOM 1548 C CA . PRO A 1 191 ? -7.080 -17.356 -21.297 1.00 89.94 191 PRO A CA 1
ATOM 1549 C C . PRO A 1 191 ? -5.760 -17.958 -20.797 1.00 89.94 191 PRO A C 1
ATOM 1551 O O . PRO A 1 191 ? -4.688 -17.659 -21.328 1.00 89.94 191 PRO A O 1
ATOM 1554 N N . ARG A 1 192 ? -5.822 -18.843 -19.791 1.00 90.81 192 ARG A N 1
ATOM 1555 C CA . ARG A 1 192 ? -4.643 -19.556 -19.278 1.00 90.81 192 ARG A CA 1
ATOM 1556 C C . ARG A 1 192 ? -4.128 -20.554 -20.312 1.00 90.81 192 ARG A C 1
ATOM 1558 O O . ARG A 1 192 ? -2.924 -20.611 -20.552 1.00 90.81 192 ARG A O 1
ATOM 1565 N N . ILE A 1 193 ? -5.024 -21.306 -20.949 1.00 91.44 193 ILE A N 1
ATOM 1566 C CA . ILE A 1 193 ? -4.669 -22.259 -22.010 1.00 91.44 193 ILE A CA 1
ATOM 1567 C C . ILE A 1 193 ? -4.052 -21.526 -23.210 1.00 91.44 193 ILE A C 1
ATOM 1569 O O . ILE A 1 193 ? -3.028 -21.960 -23.736 1.00 91.44 193 ILE A O 1
ATOM 1573 N N . GLU A 1 194 ? -4.618 -20.389 -23.618 1.00 93.75 194 GLU A N 1
ATOM 1574 C CA . GLU A 1 194 ? -4.088 -19.557 -24.701 1.00 93.75 194 GLU A CA 1
ATOM 1575 C C . GLU A 1 194 ? -2.674 -19.047 -24.387 1.00 93.75 194 GLU A C 1
ATOM 1577 O O . GLU A 1 194 ? -1.782 -19.107 -25.240 1.00 93.75 194 GLU A O 1
ATOM 1582 N N . LEU A 1 195 ? -2.440 -18.592 -23.152 1.00 94.25 195 LEU A N 1
ATOM 1583 C CA . LEU A 1 195 ? -1.115 -18.170 -22.707 1.00 94.25 195 LEU A CA 1
ATOM 1584 C C . LEU A 1 195 ? -0.103 -19.322 -22.776 1.00 94.25 195 LEU A C 1
ATOM 1586 O O . LEU A 1 195 ? 0.982 -19.142 -23.326 1.00 94.25 195 LEU A O 1
ATOM 1590 N N . LEU A 1 196 ? -0.457 -20.506 -22.270 1.00 93.38 196 LEU A N 1
ATOM 1591 C CA . LEU A 1 196 ? 0.424 -21.676 -22.296 1.00 93.38 196 LEU A CA 1
ATOM 1592 C C . LEU A 1 196 ? 0.722 -22.147 -23.726 1.00 93.38 196 LEU A C 1
ATOM 1594 O O . LEU A 1 196 ? 1.867 -22.468 -24.033 1.00 93.38 196 LEU A O 1
ATOM 1598 N N . ASN A 1 197 ? -0.267 -22.119 -24.621 1.00 93.44 197 ASN A N 1
ATOM 1599 C CA . ASN A 1 197 ? -0.072 -22.445 -26.036 1.00 93.44 197 ASN A CA 1
ATOM 1600 C C . ASN A 1 197 ? 0.866 -21.451 -26.730 1.00 93.44 197 ASN A C 1
ATOM 1602 O O . ASN A 1 197 ? 1.724 -21.856 -27.511 1.00 93.44 197 ASN A O 1
ATOM 1606 N N . HIS A 1 198 ? 0.739 -20.157 -26.421 1.00 92.69 198 HIS A N 1
ATOM 1607 C CA . HIS A 1 198 ? 1.642 -19.127 -26.934 1.00 92.69 198 HIS A CA 1
ATOM 1608 C C . HIS A 1 198 ? 3.096 -19.345 -26.481 1.00 92.69 198 HIS A C 1
ATOM 1610 O O . HIS A 1 198 ? 4.020 -19.065 -27.239 1.00 92.69 198 HIS A O 1
ATOM 1616 N N . LEU A 1 199 ? 3.291 -19.871 -25.269 1.00 94.88 199 LEU A N 1
ATOM 1617 C CA . LEU A 1 199 ? 4.605 -20.126 -24.669 1.00 94.88 199 LEU A CA 1
ATOM 1618 C C . LEU A 1 199 ? 5.152 -21.530 -24.946 1.00 94.88 199 LEU A C 1
ATOM 1620 O O . LEU A 1 199 ? 6.285 -21.827 -24.569 1.00 94.88 199 LEU A O 1
ATOM 1624 N N . ALA A 1 200 ? 4.382 -22.400 -25.604 1.00 92.50 200 ALA A N 1
ATOM 1625 C CA . ALA A 1 200 ? 4.778 -23.775 -25.892 1.00 92.50 200 ALA A CA 1
ATOM 1626 C C . ALA A 1 200 ? 6.173 -23.905 -26.544 1.00 92.50 200 ALA A C 1
ATOM 1628 O O . ALA A 1 200 ? 6.912 -24.807 -26.143 1.00 92.50 200 ALA A O 1
ATOM 1629 N N . PRO A 1 201 ? 6.602 -23.024 -27.478 1.00 89.94 201 PRO A N 1
ATOM 1630 C CA . PRO A 1 201 ? 7.949 -23.099 -28.048 1.00 89.94 201 PRO A CA 1
ATOM 1631 C C . PRO A 1 201 ? 9.062 -22.957 -27.001 1.00 89.94 201 PRO A C 1
ATOM 1633 O O . PRO A 1 201 ? 10.064 -23.660 -27.083 1.00 89.94 201 PRO A O 1
ATOM 1636 N N . GLN A 1 202 ? 8.879 -22.087 -26.006 1.00 89.00 202 GLN A N 1
ATOM 1637 C CA . GLN A 1 202 ? 9.837 -21.852 -24.925 1.00 89.00 202 GLN A CA 1
ATOM 1638 C C . GLN A 1 202 ? 9.704 -22.876 -23.792 1.00 89.00 202 GLN A C 1
ATOM 1640 O O . GLN A 1 202 ? 10.681 -23.152 -23.106 1.00 89.00 202 GLN A O 1
ATOM 1645 N N . LEU A 1 203 ? 8.515 -23.448 -23.589 1.00 88.06 203 LEU A N 1
ATOM 1646 C CA . LEU A 1 203 ? 8.263 -24.470 -22.567 1.00 88.06 203 LEU A CA 1
ATOM 1647 C C . LEU A 1 203 ? 8.754 -25.869 -22.975 1.00 88.06 203 LEU A C 1
ATOM 1649 O O . LEU A 1 203 ? 8.950 -26.722 -22.111 1.00 88.06 203 LEU A O 1
ATOM 1653 N N . ASN A 1 204 ? 8.988 -26.104 -24.270 1.00 78.62 204 ASN A N 1
ATOM 1654 C CA . ASN A 1 204 ? 9.546 -27.346 -24.816 1.00 78.62 204 ASN A CA 1
ATOM 1655 C C . ASN A 1 204 ? 11.076 -27.457 -24.644 1.00 78.62 204 ASN A C 1
ATOM 1657 O O . ASN A 1 204 ? 11.748 -28.110 -25.444 1.00 78.62 204 ASN A O 1
ATOM 1661 N N . THR A 1 205 ? 11.644 -26.827 -23.615 1.00 74.88 205 THR A N 1
ATOM 1662 C CA . THR A 1 205 ? 13.040 -27.038 -23.228 1.00 74.88 205 THR A CA 1
ATOM 1663 C C . THR A 1 205 ? 13.229 -28.410 -22.588 1.00 74.88 205 THR A C 1
ATOM 1665 O O . THR A 1 205 ? 12.284 -29.065 -22.126 1.00 74.88 205 THR A O 1
ATOM 1668 N N . GLU A 1 206 ? 14.481 -28.868 -22.548 1.00 79.94 206 GLU A N 1
ATOM 1669 C CA . GLU A 1 206 ? 14.813 -30.082 -21.819 1.00 79.94 206 GLU A CA 1
ATOM 1670 C C . GLU A 1 206 ? 14.337 -29.996 -20.353 1.00 79.94 206 GLU A C 1
ATOM 1672 O O . GLU A 1 206 ? 14.434 -28.936 -19.730 1.00 79.94 206 GLU A O 1
ATOM 1677 N N . PRO A 1 207 ? 13.841 -31.105 -19.766 1.00 78.56 207 PRO A N 1
ATOM 1678 C CA . PRO A 1 207 ? 13.166 -31.111 -18.467 1.00 78.56 207 PRO A CA 1
ATOM 1679 C C . PRO A 1 207 ? 13.896 -30.384 -17.332 1.00 78.56 207 PRO A C 1
ATOM 1681 O O . PRO A 1 207 ? 13.255 -29.780 -16.475 1.00 78.56 207 PRO A O 1
ATOM 1684 N N . ASN A 1 208 ? 15.227 -30.453 -17.340 1.00 86.31 208 ASN A N 1
ATOM 1685 C CA . ASN A 1 208 ? 16.088 -29.924 -16.292 1.00 86.31 208 ASN A CA 1
ATOM 1686 C C . ASN A 1 208 ? 16.514 -28.472 -16.522 1.00 86.31 208 ASN A C 1
ATOM 1688 O O . ASN A 1 208 ? 17.237 -27.934 -15.689 1.00 86.31 208 ASN A O 1
ATOM 1692 N N . TYR A 1 209 ? 16.084 -27.825 -17.601 1.00 90.25 209 TYR A N 1
ATOM 1693 C CA . TYR A 1 209 ? 16.529 -26.483 -17.957 1.00 90.25 209 TYR A CA 1
ATOM 1694 C C . TYR A 1 209 ? 15.433 -25.447 -17.749 1.00 90.25 209 TYR A C 1
ATOM 1696 O O . TYR A 1 209 ? 14.255 -25.697 -18.005 1.00 90.25 209 TYR A O 1
ATOM 1704 N N . ILE A 1 210 ? 15.835 -24.276 -17.260 1.00 92.50 210 ILE A N 1
ATOM 1705 C CA . ILE A 1 210 ? 14.952 -23.125 -17.076 1.00 92.50 210 ILE A CA 1
ATOM 1706 C C . ILE A 1 210 ? 14.513 -22.600 -18.456 1.00 92.50 210 ILE A C 1
ATOM 1708 O O . ILE A 1 210 ? 15.379 -22.247 -19.263 1.00 92.50 210 ILE A O 1
ATOM 1712 N N . PRO A 1 211 ? 13.201 -22.499 -18.734 1.00 94.56 211 PRO A N 1
ATOM 1713 C CA . PRO A 1 211 ? 12.695 -21.816 -19.921 1.00 94.56 211 PRO A CA 1
ATOM 1714 C C . PRO A 1 211 ? 13.124 -20.346 -19.952 1.00 94.56 211 PRO A C 1
ATOM 1716 O O . PRO A 1 211 ? 13.022 -19.639 -18.950 1.00 94.56 211 PRO A O 1
ATOM 1719 N N . HIS A 1 212 ? 13.547 -19.847 -21.114 1.00 93.12 212 HIS A N 1
ATOM 1720 C CA . HIS A 1 212 ? 13.855 -18.423 -21.313 1.00 93.12 212 HIS A CA 1
ATOM 1721 C C . HIS A 1 212 ? 12.562 -17.613 -21.506 1.00 93.12 212 HIS A C 1
ATOM 1723 O O . HIS A 1 212 ? 12.266 -17.099 -22.587 1.00 93.12 212 HIS A O 1
ATOM 1729 N N . ILE A 1 213 ? 11.758 -17.560 -20.445 1.00 96.75 213 ILE A N 1
ATOM 1730 C CA . ILE A 1 213 ? 10.515 -16.796 -20.347 1.00 96.75 213 ILE A CA 1
ATOM 1731 C C . ILE A 1 213 ? 10.695 -15.807 -19.199 1.00 96.75 213 ILE A C 1
ATOM 1733 O O . ILE A 1 213 ? 10.750 -16.213 -18.044 1.00 96.75 213 ILE A O 1
ATOM 1737 N N . PHE A 1 214 ? 10.806 -14.519 -19.506 1.00 95.75 214 PHE A N 1
ATOM 1738 C CA . PHE A 1 214 ? 10.966 -13.471 -18.504 1.00 95.75 214 PHE A CA 1
ATOM 1739 C C . PHE A 1 214 ? 9.607 -12.975 -18.012 1.00 95.75 214 PHE A C 1
ATOM 1741 O O . PHE A 1 214 ? 8.707 -12.692 -18.809 1.00 95.75 214 PHE A O 1
ATOM 1748 N N . HIS A 1 215 ? 9.466 -12.845 -16.696 1.00 96.56 215 HIS A N 1
ATOM 1749 C CA . HIS A 1 215 ? 8.266 -12.343 -16.041 1.00 96.56 215 HIS A CA 1
ATOM 1750 C C . HIS A 1 215 ? 8.567 -11.039 -15.311 1.00 96.56 215 HIS A C 1
ATOM 1752 O O . HIS A 1 215 ? 9.362 -11.017 -14.375 1.00 96.56 215 HIS A O 1
ATOM 1758 N N . THR A 1 216 ? 7.866 -9.979 -15.704 1.00 90.56 216 THR A N 1
ATOM 1759 C CA . THR A 1 216 ? 7.925 -8.664 -15.062 1.00 90.56 216 THR A CA 1
ATOM 1760 C C . THR A 1 216 ? 6.548 -8.337 -14.494 1.00 90.56 216 THR A C 1
ATOM 1762 O O . THR A 1 216 ? 5.542 -8.514 -15.181 1.00 90.56 216 THR A O 1
ATOM 1765 N N . ILE A 1 217 ? 6.481 -7.889 -13.240 1.00 90.00 217 ILE A N 1
ATOM 1766 C CA . ILE A 1 217 ? 5.222 -7.570 -12.550 1.00 90.00 217 ILE A CA 1
ATOM 1767 C C . ILE A 1 217 ? 5.090 -6.056 -12.389 1.00 90.00 217 ILE A C 1
ATOM 1769 O O . ILE A 1 217 ? 6.013 -5.393 -11.923 1.00 90.00 217 ILE A O 1
ATOM 1773 N N . TRP A 1 218 ? 3.910 -5.518 -12.700 1.00 84.62 218 TRP A N 1
ATOM 1774 C CA . TRP A 1 218 ? 3.573 -4.121 -12.447 1.00 84.62 218 TRP A CA 1
ATOM 1775 C C . TRP A 1 218 ? 2.155 -3.965 -11.903 1.00 84.62 218 TRP A C 1
ATOM 1777 O O . TRP A 1 218 ? 1.160 -4.229 -12.587 1.00 84.62 218 TRP A O 1
ATOM 1787 N N . LEU A 1 219 ? 2.071 -3.495 -10.659 1.00 79.06 219 LEU A N 1
ATOM 1788 C CA . LEU A 1 219 ? 0.840 -3.439 -9.879 1.00 79.06 219 LEU A CA 1
ATOM 1789 C C . LEU A 1 219 ? 0.526 -2.014 -9.416 1.00 79.06 219 LEU A C 1
ATOM 1791 O O . LEU A 1 219 ? 1.390 -1.318 -8.883 1.00 79.06 219 LEU A O 1
ATOM 1795 N N . GLY A 1 220 ? -0.742 -1.630 -9.584 1.00 62.91 220 GLY A N 1
ATOM 1796 C CA . GLY A 1 220 ? -1.455 -0.557 -8.883 1.00 62.91 220 GLY A CA 1
ATOM 1797 C C . GLY A 1 220 ? -0.910 0.886 -8.856 1.00 62.91 220 GLY A C 1
ATOM 1798 O O . GLY A 1 220 ? -1.571 1.746 -8.271 1.00 62.91 220 GLY A O 1
ATOM 1799 N N . SER A 1 221 ? 0.239 1.197 -9.459 1.00 57.09 221 SER A N 1
ATOM 1800 C CA . SER A 1 221 ? 0.654 2.573 -9.776 1.00 57.09 221 SER A CA 1
ATOM 1801 C C . SER A 1 221 ? 0.084 3.011 -11.127 1.00 57.09 221 SER A C 1
ATOM 1803 O O . SER A 1 221 ? -0.177 2.168 -11.989 1.00 57.09 221 SER A O 1
ATOM 1805 N N . GLU A 1 222 ? -0.118 4.321 -11.322 1.00 57.41 222 GLU A N 1
ATOM 1806 C CA . GLU A 1 222 ? -0.445 4.916 -12.630 1.00 57.41 222 GLU A CA 1
ATOM 1807 C C . GLU A 1 222 ? 0.551 4.469 -13.704 1.00 57.41 222 GLU A C 1
ATOM 1809 O O . GLU A 1 222 ? 1.696 4.162 -13.384 1.00 57.41 222 GLU A O 1
ATOM 1814 N N . TRP A 1 223 ? 0.097 4.334 -14.954 1.00 56.28 223 TRP A N 1
ATOM 1815 C CA . TRP A 1 223 ? 0.946 3.871 -16.046 1.00 56.28 223 TRP A CA 1
ATOM 1816 C C . TRP A 1 223 ? 1.277 5.010 -17.027 1.00 56.28 223 TRP A C 1
ATOM 1818 O O . TRP A 1 223 ? 0.350 5.628 -17.553 1.00 56.28 223 TRP A O 1
ATOM 1828 N N . PRO A 1 224 ? 2.566 5.181 -17.378 1.00 51.19 224 PRO A N 1
ATOM 1829 C CA . PRO A 1 224 ? 3.723 4.747 -16.593 1.00 51.19 224 PRO A CA 1
ATOM 1830 C C . PRO A 1 224 ? 3.757 5.478 -15.243 1.00 51.19 224 PRO A C 1
ATOM 1832 O O . PRO A 1 224 ? 3.176 6.555 -15.105 1.00 51.19 224 PRO A O 1
ATOM 1835 N N . ALA A 1 225 ? 4.400 4.891 -14.227 1.00 48.28 225 ALA A N 1
ATOM 1836 C CA . ALA A 1 225 ? 4.419 5.506 -12.901 1.00 48.28 225 ALA A CA 1
ATOM 1837 C C . ALA A 1 225 ? 5.290 6.752 -12.935 1.00 48.28 225 ALA A C 1
ATOM 1839 O O . ALA A 1 225 ? 6.488 6.709 -12.678 1.00 48.28 225 ALA A O 1
ATOM 1840 N N . LEU A 1 226 ? 4.666 7.893 -13.177 1.00 40.75 226 LEU A N 1
ATOM 1841 C CA . LEU A 1 226 ? 5.199 9.155 -12.710 1.00 40.75 226 LEU A CA 1
ATOM 1842 C C . LEU A 1 226 ? 4.844 9.261 -11.237 1.00 40.75 226 LEU A C 1
ATOM 1844 O O . LEU A 1 226 ? 3.820 9.820 -10.874 1.00 40.75 226 LEU A O 1
ATOM 1848 N N . GLY A 1 227 ? 5.656 8.604 -10.408 1.00 36.97 227 GLY A N 1
ATOM 1849 C CA . GLY A 1 227 ? 5.771 8.869 -8.978 1.00 36.97 227 GLY A CA 1
ATOM 1850 C C . GLY A 1 227 ? 4.488 9.263 -8.251 1.00 36.97 227 GLY A C 1
ATOM 1851 O O . GLY A 1 227 ? 4.360 10.398 -7.815 1.00 36.97 227 GLY A O 1
ATOM 1852 N N . VAL A 1 228 ? 3.582 8.313 -8.012 1.00 32.81 228 VAL A N 1
ATOM 1853 C CA . VAL A 1 228 ? 2.638 8.441 -6.883 1.00 32.81 228 VAL A CA 1
ATOM 1854 C C . VAL A 1 228 ? 2.679 7.211 -5.978 1.00 32.81 228 VAL A C 1
ATOM 1856 O O . VAL A 1 228 ? 1.701 6.797 -5.363 1.00 32.81 228 VAL A O 1
ATOM 1859 N N . ARG A 1 229 ? 3.873 6.643 -5.827 1.00 35.25 229 ARG A N 1
ATOM 1860 C CA . ARG A 1 229 ? 4.317 6.216 -4.503 1.00 35.25 229 ARG A CA 1
ATOM 1861 C C . ARG A 1 229 ? 5.502 7.090 -4.158 1.00 35.25 229 ARG A C 1
ATOM 1863 O O . ARG A 1 229 ? 6.450 7.129 -4.924 1.00 35.25 229 ARG A O 1
ATOM 1870 N N . GLU A 1 230 ? 5.390 7.789 -3.034 1.00 35.72 230 GLU A N 1
ATOM 1871 C CA . GLU A 1 230 ? 6.309 8.829 -2.550 1.00 35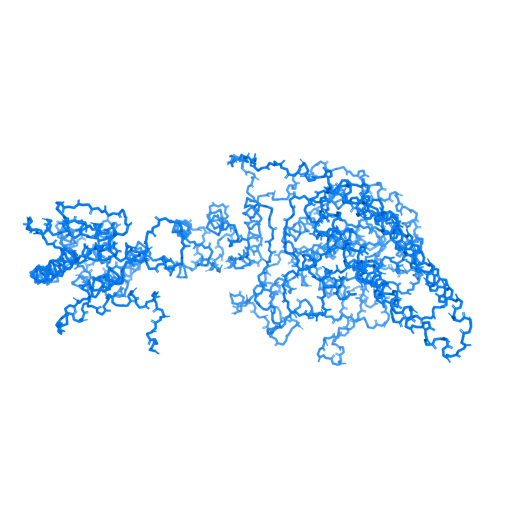.72 230 GLU A CA 1
ATOM 1872 C C . GLU A 1 230 ? 6.025 10.267 -3.024 1.00 35.72 230 GLU A C 1
ATOM 1874 O O . GLU A 1 230 ? 6.936 11.046 -3.285 1.00 35.72 230 GLU A O 1
ATOM 1879 N N . MET A 1 231 ? 4.771 10.725 -2.904 1.00 29.03 231 MET A N 1
ATOM 1880 C CA . MET A 1 231 ? 4.628 12.044 -2.277 1.00 29.03 231 MET A CA 1
ATOM 1881 C C . MET A 1 231 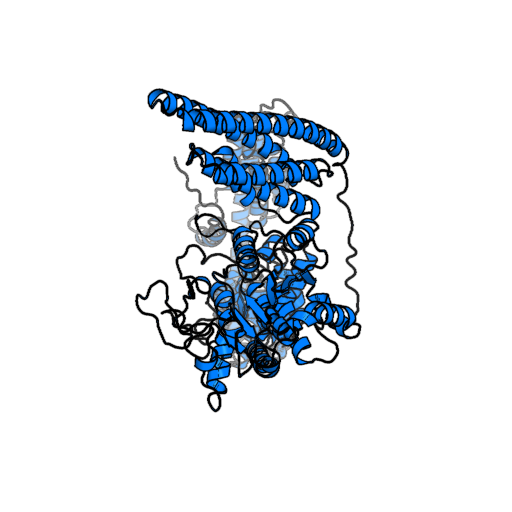? 5.030 11.906 -0.809 1.00 29.03 231 MET A C 1
ATOM 1883 O O . MET A 1 231 ? 4.249 11.513 0.051 1.00 29.03 231 MET A O 1
ATOM 1887 N N . THR A 1 232 ? 6.291 12.204 -0.524 1.00 31.48 232 THR A N 1
ATOM 1888 C CA . THR A 1 232 ? 6.606 13.157 0.541 1.00 31.48 232 THR A CA 1
ATOM 1889 C C . THR A 1 232 ? 8.022 13.697 0.365 1.00 31.48 232 THR A C 1
ATOM 1891 O O . THR A 1 232 ? 8.989 13.114 0.850 1.00 31.48 232 THR A O 1
ATOM 1894 N N . PHE A 1 233 ? 8.070 14.857 -0.290 1.00 37.41 233 PHE A N 1
ATOM 1895 C CA . PHE A 1 233 ? 8.765 16.071 0.136 1.00 37.41 233 PHE A CA 1
ATOM 1896 C C . PHE A 1 233 ? 10.196 15.936 0.699 1.00 37.41 233 PHE A C 1
ATOM 1898 O O . PHE A 1 233 ? 10.407 15.479 1.822 1.00 37.41 233 PHE A O 1
ATOM 1905 N N . ALA A 1 234 ? 11.118 16.540 -0.065 1.00 30.05 234 ALA A N 1
ATOM 1906 C CA . ALA A 1 234 ? 12.212 17.400 0.400 1.00 30.05 234 ALA A CA 1
ATOM 1907 C C . ALA A 1 234 ? 13.654 16.865 0.495 1.00 30.05 234 ALA A C 1
ATOM 1909 O O . ALA A 1 234 ? 14.462 17.572 1.080 1.00 30.05 234 ALA A O 1
ATOM 1910 N N . ASN A 1 235 ? 14.045 15.742 -0.127 1.00 29.91 235 ASN A N 1
ATOM 1911 C CA . ASN A 1 235 ? 15.477 15.491 -0.383 1.00 29.91 235 ASN A CA 1
ATOM 1912 C C . ASN A 1 235 ? 15.743 14.725 -1.691 1.00 29.91 235 ASN A C 1
ATOM 1914 O O . ASN A 1 235 ? 15.248 13.620 -1.905 1.00 29.91 235 ASN A O 1
ATOM 1918 N N . ASN A 1 236 ? 16.554 15.348 -2.549 1.00 38.19 236 ASN A N 1
ATOM 1919 C CA . ASN A 1 236 ? 17.016 14.866 -3.848 1.00 38.19 236 ASN A CA 1
ATOM 1920 C C . ASN A 1 236 ? 17.872 13.600 -3.691 1.00 38.19 236 ASN A C 1
ATOM 1922 O O . ASN A 1 236 ? 18.893 13.667 -3.010 1.00 38.19 236 ASN A O 1
ATOM 1926 N N . THR A 1 237 ? 17.477 12.479 -4.314 1.00 33.91 237 THR A N 1
ATOM 1927 C CA . THR A 1 237 ? 18.335 11.553 -5.116 1.00 33.91 237 THR A CA 1
ATOM 1928 C C . THR A 1 237 ? 17.762 10.141 -5.289 1.00 33.91 237 THR A C 1
ATOM 1930 O O . THR A 1 237 ? 18.198 9.442 -6.196 1.00 33.91 237 THR A O 1
ATOM 1933 N N . LYS A 1 238 ? 16.754 9.711 -4.519 1.00 33.50 238 LYS A N 1
ATOM 1934 C CA . LYS A 1 238 ? 16.000 8.480 -4.829 1.00 33.50 238 LYS A CA 1
ATOM 1935 C C . LYS A 1 238 ? 14.582 8.858 -5.232 1.00 33.50 238 LYS A C 1
ATOM 1937 O O . LYS A 1 238 ? 13.702 8.979 -4.390 1.00 33.50 238 LYS A O 1
ATOM 1942 N N . GLY A 1 239 ? 14.441 9.196 -6.514 1.00 30.66 239 GLY A N 1
ATOM 1943 C CA . GLY A 1 239 ? 13.162 9.524 -7.135 1.00 30.66 239 GLY A CA 1
ATOM 1944 C C . GLY A 1 239 ? 12.277 8.291 -7.306 1.00 30.66 239 GLY A C 1
ATOM 1945 O O . GLY A 1 239 ? 12.694 7.169 -7.023 1.00 30.66 239 GLY A O 1
ATOM 1946 N N . ALA A 1 240 ? 11.057 8.535 -7.785 1.00 37.34 240 ALA A N 1
ATOM 1947 C CA . ALA A 1 240 ? 10.100 7.531 -8.239 1.00 37.34 240 ALA A CA 1
ATOM 1948 C C . ALA A 1 240 ? 10.776 6.383 -9.010 1.00 37.34 240 ALA A C 1
ATOM 1950 O O . ALA A 1 240 ? 11.792 6.615 -9.662 1.00 37.34 240 ALA A O 1
ATOM 1951 N N . TYR A 1 241 ? 10.186 5.181 -9.015 1.00 42.09 241 TYR A N 1
ATOM 1952 C CA . TYR A 1 241 ? 10.507 4.195 -10.052 1.00 42.09 241 TYR A CA 1
ATOM 1953 C C . TYR A 1 241 ? 10.256 4.858 -11.405 1.00 42.09 241 TYR A C 1
ATOM 1955 O O . TYR A 1 241 ? 9.113 4.974 -11.846 1.00 42.09 241 TYR A O 1
ATOM 1963 N N . THR A 1 242 ? 11.315 5.379 -12.015 1.00 51.16 242 THR A N 1
ATOM 1964 C CA . THR A 1 242 ? 11.233 5.970 -13.333 1.00 51.16 242 THR A CA 1
ATOM 1965 C C . THR A 1 242 ? 11.022 4.820 -14.301 1.00 51.16 242 THR A C 1
ATOM 1967 O O . THR A 1 242 ? 11.566 3.726 -14.136 1.00 51.16 242 THR A O 1
ATOM 1970 N N . ILE A 1 243 ? 10.225 5.072 -15.334 1.00 60.62 243 ILE A N 1
ATOM 1971 C CA . ILE A 1 243 ? 10.147 4.203 -16.509 1.00 60.62 243 ILE A CA 1
ATOM 1972 C C . ILE A 1 243 ? 11.544 3.832 -17.036 1.00 60.62 243 ILE A C 1
ATOM 1974 O O . ILE A 1 243 ? 11.664 2.801 -17.672 1.00 60.62 243 ILE A O 1
ATOM 1978 N N . ASP A 1 244 ? 12.595 4.602 -16.725 1.00 61.84 244 ASP A N 1
ATOM 1979 C CA . ASP A 1 244 ? 13.979 4.289 -17.086 1.00 61.84 244 ASP A CA 1
ATOM 1980 C C . ASP A 1 244 ? 14.459 2.947 -16.526 1.00 61.84 244 ASP A C 1
ATOM 1982 O O . ASP A 1 244 ? 15.048 2.192 -17.280 1.00 61.84 244 ASP A O 1
ATOM 1986 N N . TYR A 1 245 ? 14.178 2.593 -15.264 1.00 70.44 245 TYR A N 1
ATOM 1987 C CA . TYR A 1 245 ? 14.598 1.284 -14.734 1.00 70.44 245 TYR A CA 1
ATOM 1988 C C . TYR A 1 245 ? 13.899 0.135 -15.460 1.00 70.44 245 TYR A C 1
ATOM 1990 O O . TYR A 1 245 ? 14.543 -0.835 -15.853 1.00 70.44 245 TYR A O 1
ATOM 1998 N N . LEU A 1 246 ? 12.593 0.286 -15.704 1.00 76.31 246 LEU A N 1
ATOM 1999 C CA . LEU A 1 246 ? 11.826 -0.676 -16.489 1.00 76.31 246 LEU A CA 1
ATOM 2000 C C . LEU A 1 246 ? 12.347 -0.750 -17.934 1.00 76.31 246 LEU A C 1
ATOM 2002 O O . LEU A 1 246 ? 12.504 -1.837 -18.479 1.00 76.31 246 LEU A O 1
ATOM 2006 N N . GLU A 1 247 ? 12.636 0.393 -18.552 1.00 76.19 247 GLU A N 1
ATOM 2007 C CA . GLU A 1 247 ? 13.178 0.485 -19.905 1.00 76.19 247 GLU A CA 1
ATOM 2008 C C . GLU A 1 247 ? 14.556 -0.173 -19.989 1.00 76.19 247 GLU A C 1
ATOM 2010 O O . GLU A 1 247 ? 14.800 -0.944 -20.907 1.00 76.19 247 GLU A O 1
ATOM 2015 N N . GLU A 1 248 ? 15.434 0.071 -19.019 1.00 77.00 248 GLU A N 1
ATOM 2016 C CA . GLU A 1 248 ? 16.761 -0.533 -18.934 1.00 77.00 248 GLU A CA 1
ATOM 2017 C C . GLU A 1 248 ? 16.686 -2.047 -18.696 1.00 77.00 248 GLU A C 1
ATOM 2019 O O . GLU A 1 248 ? 17.422 -2.799 -19.337 1.00 77.00 248 GLU A O 1
ATOM 2024 N N . ASN A 1 249 ? 15.781 -2.514 -17.828 1.00 84.38 249 ASN A N 1
ATOM 2025 C CA . ASN A 1 249 ? 15.504 -3.939 -17.632 1.00 84.38 249 ASN A CA 1
ATOM 2026 C C . ASN A 1 249 ? 15.097 -4.588 -18.959 1.00 84.38 249 ASN A C 1
ATOM 2028 O O . ASN A 1 249 ? 15.756 -5.523 -19.418 1.00 84.38 249 ASN A O 1
ATOM 2032 N N . VAL A 1 250 ? 14.067 -4.055 -19.618 1.00 84.69 250 VAL A N 1
ATOM 2033 C CA . VAL A 1 250 ? 13.562 -4.622 -20.870 1.00 84.69 250 VAL A CA 1
ATOM 2034 C C . VAL A 1 250 ? 14.592 -4.542 -21.989 1.00 84.69 250 VAL A C 1
ATOM 2036 O O . VAL A 1 250 ? 14.802 -5.541 -22.675 1.00 84.69 250 VAL A O 1
ATOM 2039 N N . ALA A 1 251 ? 15.249 -3.395 -22.171 1.00 82.12 251 ALA A N 1
ATOM 2040 C CA . ALA A 1 251 ? 16.286 -3.225 -23.183 1.00 82.12 251 ALA A CA 1
ATOM 2041 C C . ALA A 1 251 ? 17.403 -4.251 -22.977 1.00 82.12 251 ALA A C 1
ATOM 2043 O O . ALA A 1 251 ? 17.721 -4.992 -23.904 1.00 82.12 251 ALA A O 1
ATOM 2044 N N . SER A 1 252 ? 17.898 -4.405 -21.743 1.00 84.00 252 SER A N 1
ATOM 2045 C CA . SER A 1 252 ? 18.944 -5.386 -21.440 1.00 84.00 252 SER A CA 1
ATOM 2046 C C . SER A 1 252 ? 18.511 -6.825 -21.750 1.00 84.00 252 SER A C 1
ATOM 2048 O O . SER A 1 252 ? 19.280 -7.582 -22.340 1.00 84.00 252 SER A O 1
ATOM 2050 N N . ILE A 1 253 ? 17.261 -7.206 -21.453 1.00 88.00 253 ILE A N 1
ATOM 2051 C CA . ILE A 1 253 ? 16.720 -8.531 -21.797 1.00 88.00 253 ILE A CA 1
ATOM 2052 C C . ILE A 1 253 ? 16.659 -8.710 -23.315 1.00 88.00 253 ILE A C 1
ATOM 2054 O O . ILE A 1 253 ? 17.097 -9.739 -23.825 1.00 88.00 253 ILE A O 1
ATOM 2058 N N . LYS A 1 254 ? 16.125 -7.731 -24.050 1.00 89.56 254 LYS A N 1
ATOM 2059 C CA . LYS A 1 254 ? 15.920 -7.836 -25.502 1.00 89.56 254 LYS A CA 1
ATOM 2060 C C . LYS A 1 254 ? 17.228 -7.795 -26.287 1.00 89.56 254 LYS A C 1
ATOM 2062 O O . LYS A 1 254 ? 17.351 -8.515 -27.273 1.00 89.56 254 LYS A O 1
ATOM 2067 N N . GLU A 1 255 ? 18.211 -7.026 -25.832 1.00 86.62 255 GLU A N 1
ATOM 2068 C CA . GLU A 1 255 ? 19.550 -6.976 -26.424 1.00 86.62 255 GLU A CA 1
ATOM 2069 C C . GLU A 1 255 ? 20.309 -8.289 -26.213 1.00 86.62 255 GLU A C 1
ATOM 2071 O O . GLU A 1 255 ? 20.901 -8.836 -27.144 1.00 86.62 255 GLU A O 1
ATOM 2076 N N . THR A 1 256 ? 20.275 -8.830 -24.994 1.00 84.44 256 THR A N 1
ATOM 2077 C CA . THR A 1 256 ? 21.077 -10.009 -24.646 1.00 84.44 256 THR A CA 1
ATOM 2078 C C . THR A 1 256 ? 20.385 -11.335 -24.959 1.00 84.44 256 THR A C 1
ATOM 2080 O O . THR A 1 256 ? 21.055 -12.325 -25.261 1.00 84.44 256 THR A O 1
ATOM 2083 N N . ASN A 1 257 ? 19.052 -11.371 -24.930 1.00 89.75 257 ASN A N 1
ATOM 2084 C CA . ASN A 1 257 ? 18.221 -12.563 -25.104 1.00 89.75 257 ASN A CA 1
ATOM 2085 C C . ASN A 1 257 ? 17.036 -12.292 -26.063 1.00 89.75 257 ASN A C 1
ATOM 2087 O O . ASN A 1 257 ? 15.876 -12.461 -25.681 1.00 89.75 257 ASN A O 1
ATOM 2091 N N . PRO A 1 258 ? 17.289 -11.925 -27.336 1.00 89.56 258 PRO A N 1
ATOM 2092 C CA . PRO A 1 258 ? 16.254 -11.450 -28.267 1.00 89.56 258 PRO A CA 1
ATOM 2093 C C . PRO A 1 258 ? 15.146 -12.470 -28.577 1.00 89.56 258 PRO A C 1
ATOM 2095 O O . PRO A 1 258 ? 14.038 -12.088 -28.942 1.00 89.56 258 PRO A O 1
ATOM 2098 N N . ASN A 1 259 ? 15.426 -13.767 -28.413 1.00 90.00 259 ASN A N 1
ATOM 2099 C CA . ASN A 1 259 ? 14.471 -14.849 -28.678 1.00 90.00 259 ASN A CA 1
ATOM 2100 C C . ASN A 1 259 ? 13.649 -15.258 -27.444 1.00 90.00 259 ASN A C 1
ATOM 2102 O O . ASN A 1 259 ? 12.785 -16.133 -27.545 1.00 90.00 259 ASN A O 1
ATOM 2106 N N . ALA A 1 260 ? 13.939 -14.681 -26.276 1.00 91.06 260 ALA A N 1
ATOM 2107 C CA . ALA A 1 260 ? 13.220 -15.000 -25.056 1.00 91.06 260 ALA A CA 1
ATOM 2108 C C . ALA A 1 260 ? 11.801 -14.420 -25.093 1.00 91.06 260 ALA A C 1
ATOM 2110 O O . ALA A 1 260 ? 11.569 -13.293 -25.547 1.00 91.06 260 ALA A O 1
ATOM 2111 N N . ALA A 1 261 ? 10.840 -15.187 -24.578 1.00 95.00 261 ALA A N 1
ATOM 2112 C CA . ALA A 1 261 ? 9.503 -14.658 -24.352 1.00 95.00 261 ALA A CA 1
ATOM 2113 C C . ALA A 1 261 ? 9.550 -13.678 -23.173 1.00 95.00 261 ALA A C 1
ATOM 2115 O O . ALA A 1 261 ? 10.269 -13.906 -22.201 1.00 95.00 261 ALA A O 1
ATOM 2116 N N . HIS A 1 262 ? 8.770 -12.600 -23.237 1.00 95.00 262 HIS A N 1
ATOM 2117 C CA . HIS A 1 262 ? 8.692 -11.613 -22.161 1.00 95.00 262 HIS A CA 1
ATOM 2118 C C . HIS A 1 262 ? 7.232 -11.305 -21.857 1.00 95.00 262 HIS A C 1
ATOM 2120 O O . HIS A 1 262 ? 6.483 -10.884 -22.742 1.00 95.00 262 HIS A O 1
ATOM 2126 N N . LEU A 1 263 ? 6.831 -11.550 -20.612 1.00 96.25 263 LEU A N 1
ATOM 2127 C CA . LEU A 1 263 ? 5.484 -11.328 -20.110 1.00 96.25 263 LEU A CA 1
ATOM 2128 C C . LEU A 1 263 ? 5.462 -10.163 -19.123 1.00 96.25 263 LEU A C 1
ATOM 2130 O O . LEU A 1 263 ? 6.257 -10.124 -18.181 1.00 96.25 263 LEU A O 1
ATOM 2134 N N . PHE A 1 264 ? 4.498 -9.267 -19.311 1.00 92.75 264 PHE A N 1
ATOM 2135 C CA . PHE A 1 264 ? 4.241 -8.140 -18.427 1.00 92.75 264 PHE A CA 1
ATOM 2136 C C . PHE A 1 264 ? 2.921 -8.341 -17.683 1.00 92.75 264 PHE A C 1
ATOM 2138 O O . PHE A 1 264 ? 1.837 -8.215 -18.256 1.00 92.75 264 PHE A O 1
ATOM 2145 N N . TRP A 1 265 ? 3.012 -8.686 -16.404 1.00 93.69 265 TRP A N 1
ATOM 2146 C CA . TRP A 1 265 ? 1.873 -9.029 -15.561 1.00 93.69 265 TRP A CA 1
ATOM 2147 C C . TRP A 1 265 ? 1.292 -7.788 -14.897 1.00 93.69 265 TRP A C 1
ATOM 2149 O O . TRP A 1 265 ? 2.003 -7.051 -14.213 1.00 93.69 265 TRP A O 1
ATOM 2159 N N . THR A 1 266 ? -0.014 -7.578 -15.053 1.00 89.62 266 THR A N 1
ATOM 2160 C CA . THR A 1 266 ? -0.713 -6.433 -14.463 1.00 89.62 266 THR A CA 1
ATOM 2161 C C . THR A 1 266 ? -2.103 -6.794 -13.960 1.00 89.62 266 THR A C 1
ATOM 2163 O O . THR A 1 266 ? -2.735 -7.739 -14.428 1.00 89.62 266 THR A O 1
ATOM 2166 N N . ASP A 1 267 ? -2.580 -6.030 -12.983 1.00 83.81 267 ASP A N 1
ATOM 2167 C CA . ASP A 1 267 ? -3.866 -6.208 -12.309 1.00 83.81 267 ASP A CA 1
ATOM 2168 C C . ASP A 1 267 ? -4.908 -5.169 -12.727 1.00 83.81 267 ASP A C 1
ATOM 2170 O O . ASP A 1 267 ? -5.914 -4.971 -12.040 1.00 83.81 267 ASP A O 1
ATOM 2174 N N . ARG A 1 268 ? -4.628 -4.479 -13.835 1.00 80.31 268 ARG A N 1
ATOM 2175 C CA . ARG A 1 268 ? -5.492 -3.472 -14.438 1.00 80.31 268 ARG A CA 1
ATOM 2176 C C . ARG A 1 268 ? -6.629 -4.134 -15.202 1.00 80.31 268 ARG A C 1
ATOM 2178 O O . ARG A 1 268 ? -6.409 -5.003 -16.048 1.00 80.31 268 ARG A O 1
ATOM 2185 N N . ASP A 1 269 ? -7.846 -3.670 -14.949 1.00 72.94 269 ASP A N 1
ATOM 2186 C CA . ASP A 1 269 ? -9.024 -4.110 -15.701 1.00 72.94 269 ASP A CA 1
ATOM 2187 C C . ASP A 1 269 ? -9.003 -3.559 -17.129 1.00 72.94 269 ASP A C 1
ATOM 2189 O O . ASP A 1 269 ? -9.182 -4.300 -18.103 1.00 72.94 269 ASP A O 1
ATOM 2193 N N . ILE A 1 270 ? -8.676 -2.272 -17.255 1.00 77.00 270 ILE A N 1
ATOM 2194 C CA . ILE A 1 270 ? -8.504 -1.568 -18.525 1.00 77.00 270 ILE A CA 1
ATOM 2195 C C . ILE A 1 270 ? -7.010 -1.310 -18.732 1.00 77.00 270 ILE A C 1
ATOM 2197 O O . ILE A 1 270 ? -6.367 -0.662 -17.904 1.00 77.00 270 ILE A O 1
ATOM 2201 N N . ILE A 1 271 ? -6.464 -1.829 -19.834 1.00 82.06 271 ILE A N 1
ATOM 2202 C CA . ILE A 1 271 ? -5.077 -1.575 -20.242 1.00 82.06 271 ILE A CA 1
ATOM 2203 C C . ILE A 1 271 ? -5.043 -0.231 -20.970 1.00 82.06 271 ILE A C 1
ATOM 2205 O O . ILE A 1 271 ? -5.754 -0.089 -21.964 1.00 82.06 271 ILE A O 1
ATOM 2209 N N . PRO A 1 272 ? -4.255 0.751 -20.505 1.00 73.62 272 PRO A N 1
ATOM 2210 C CA . PRO A 1 272 ? -4.049 1.993 -21.240 1.00 73.62 272 PRO A CA 1
ATOM 2211 C C . PRO A 1 272 ? -3.449 1.744 -22.627 1.00 73.62 272 PRO A C 1
ATOM 2213 O O . PRO A 1 272 ? -2.511 0.957 -22.752 1.00 73.62 272 PRO A O 1
ATOM 2216 N N . ASP A 1 273 ? -3.890 2.485 -23.646 1.00 72.06 273 ASP A N 1
ATOM 2217 C CA . ASP A 1 273 ? -3.301 2.419 -24.996 1.00 72.06 273 ASP A CA 1
ATOM 2218 C C . ASP A 1 273 ? -1.785 2.667 -24.982 1.00 72.06 273 ASP A C 1
ATOM 2220 O O . ASP A 1 273 ? -1.036 2.064 -25.747 1.00 72.06 273 ASP A O 1
ATOM 2224 N N . SER A 1 274 ? -1.323 3.544 -24.087 1.00 63.88 274 SER A N 1
ATOM 2225 C CA . SER A 1 274 ? 0.094 3.848 -23.877 1.00 63.88 274 SER A CA 1
ATOM 2226 C C . SER A 1 274 ? 0.887 2.630 -23.397 1.00 63.88 274 SER A C 1
ATOM 2228 O O . SER A 1 274 ? 2.028 2.428 -23.805 1.00 63.88 274 SER A O 1
ATOM 2230 N N . MET A 1 275 ? 0.279 1.801 -22.546 1.00 79.19 275 MET A N 1
ATOM 2231 C CA . MET A 1 275 ? 0.854 0.552 -22.047 1.00 79.19 275 MET A CA 1
ATOM 2232 C C . MET A 1 275 ? 0.905 -0.498 -23.137 1.00 79.19 275 MET A C 1
ATOM 2234 O O . MET A 1 275 ? 1.949 -1.108 -23.350 1.00 79.19 275 MET A O 1
ATOM 2238 N N . GLN A 1 276 ? -0.213 -0.657 -23.845 1.00 83.25 276 GLN A N 1
ATOM 2239 C CA . GLN A 1 276 ? -0.322 -1.597 -24.948 1.00 83.25 276 GLN A CA 1
ATOM 2240 C C . GLN A 1 276 ? 0.735 -1.301 -26.015 1.00 83.25 276 GLN A C 1
ATOM 2242 O O . GLN A 1 276 ? 1.539 -2.174 -26.319 1.00 83.25 276 GLN A O 1
ATOM 2247 N N . ARG A 1 277 ? 0.827 -0.046 -26.480 1.00 76.44 277 ARG A N 1
ATOM 2248 C CA . ARG A 1 277 ? 1.853 0.377 -27.445 1.00 76.44 277 ARG A CA 1
ATOM 2249 C C . ARG A 1 277 ? 3.272 0.131 -26.946 1.00 76.44 277 ARG A C 1
ATOM 2251 O O . ARG A 1 277 ? 4.072 -0.447 -27.669 1.00 76.44 277 ARG A O 1
ATOM 2258 N N . TRP A 1 278 ? 3.586 0.539 -25.713 1.00 80.75 278 TRP A N 1
ATOM 2259 C CA . TRP A 1 278 ? 4.937 0.374 -25.171 1.00 80.75 278 TRP A CA 1
ATOM 2260 C C . TRP A 1 278 ? 5.364 -1.102 -25.130 1.00 80.75 278 TRP A C 1
ATOM 2262 O O . TRP A 1 278 ? 6.514 -1.408 -25.458 1.00 80.75 278 TRP A O 1
ATOM 2272 N N . CYS A 1 279 ? 4.444 -2.004 -24.769 1.00 87.06 279 CYS A N 1
ATOM 2273 C CA . CYS A 1 279 ? 4.677 -3.445 -24.788 1.00 87.06 279 CYS A CA 1
ATOM 2274 C C . CYS A 1 279 ? 4.782 -4.004 -26.215 1.00 87.06 279 CYS A C 1
ATOM 2276 O O . CYS A 1 279 ? 5.713 -4.763 -26.488 1.00 87.06 279 CYS A O 1
ATOM 2278 N N . ASP A 1 280 ? 3.883 -3.612 -27.122 1.00 85.75 280 ASP A N 1
ATOM 2279 C CA . ASP A 1 280 ? 3.865 -4.073 -28.516 1.00 85.75 280 ASP A CA 1
ATOM 2280 C C . ASP A 1 280 ? 5.162 -3.698 -29.247 1.00 85.75 280 ASP A C 1
ATOM 2282 O O . ASP A 1 280 ? 5.798 -4.562 -29.853 1.00 85.75 280 ASP A O 1
ATOM 2286 N N . ASP A 1 281 ? 5.621 -2.451 -29.093 1.00 80.12 281 ASP A N 1
ATOM 2287 C CA . ASP A 1 281 ? 6.865 -1.935 -29.685 1.00 80.12 281 ASP A CA 1
ATOM 2288 C C . ASP A 1 281 ? 8.111 -2.723 -29.241 1.00 80.12 281 ASP A C 1
ATOM 2290 O O . ASP A 1 281 ? 9.136 -2.723 -29.923 1.00 80.12 281 ASP A O 1
ATOM 2294 N N . ARG A 1 282 ? 8.038 -3.402 -28.089 1.00 86.38 282 ARG A N 1
ATOM 2295 C CA . ARG A 1 282 ? 9.135 -4.185 -27.492 1.00 86.38 282 ARG A CA 1
ATOM 2296 C C . ARG A 1 282 ? 8.920 -5.694 -27.610 1.00 86.38 282 ARG A C 1
ATOM 2298 O O . ARG A 1 282 ? 9.729 -6.474 -27.102 1.00 86.38 282 ARG A O 1
ATOM 2305 N N . GLY A 1 283 ? 7.836 -6.134 -28.251 1.00 88.44 283 GLY A N 1
ATOM 2306 C CA . GLY A 1 283 ? 7.467 -7.547 -28.319 1.00 88.44 283 GLY A CA 1
ATOM 2307 C C . GLY A 1 283 ? 7.290 -8.165 -26.928 1.00 88.44 283 GLY A C 1
ATOM 2308 O O . GLY A 1 283 ? 7.852 -9.226 -26.638 1.00 88.44 283 GLY A O 1
ATOM 2309 N N . ILE A 1 284 ? 6.582 -7.469 -26.038 1.00 91.81 284 ILE A N 1
ATOM 2310 C CA . ILE A 1 284 ? 6.232 -7.931 -24.692 1.00 91.81 284 ILE A CA 1
ATOM 2311 C C . ILE A 1 284 ? 4.740 -8.242 -24.666 1.00 91.81 284 ILE A C 1
ATOM 2313 O O . ILE A 1 284 ? 3.919 -7.422 -25.069 1.00 91.81 284 ILE A O 1
ATOM 2317 N N . LYS A 1 285 ? 4.363 -9.413 -24.151 1.00 94.88 285 LYS A N 1
ATOM 2318 C CA . LYS A 1 285 ? 2.953 -9.785 -24.019 1.00 94.88 285 LYS A CA 1
ATOM 2319 C C . LYS A 1 285 ? 2.405 -9.306 -22.678 1.00 94.88 285 LYS A C 1
ATOM 2321 O O . LYS A 1 285 ? 2.878 -9.735 -21.626 1.00 94.88 285 LYS A O 1
ATOM 2326 N N . ILE A 1 286 ? 1.379 -8.458 -22.708 1.00 93.69 286 ILE A N 1
ATOM 2327 C CA . ILE A 1 286 ? 0.638 -8.072 -21.501 1.00 93.69 286 ILE A CA 1
ATOM 2328 C C . ILE A 1 286 ? -0.227 -9.246 -21.040 1.00 93.69 286 ILE A C 1
ATOM 2330 O O . ILE A 1 286 ? -0.938 -9.861 -21.836 1.00 93.69 286 ILE A O 1
ATOM 2334 N N . VAL A 1 287 ? -0.190 -9.535 -19.741 1.00 94.19 287 VAL A N 1
ATOM 2335 C CA . VAL A 1 287 ? -0.982 -10.591 -19.111 1.00 94.19 287 VAL A CA 1
ATOM 2336 C C . VAL A 1 287 ? -1.783 -10.010 -17.948 1.00 94.19 287 VAL A C 1
ATOM 2338 O O . VAL A 1 287 ? -1.225 -9.472 -16.990 1.00 94.19 287 VAL A O 1
ATOM 2341 N N . LYS A 1 288 ? -3.113 -10.129 -18.028 1.00 91.38 288 LYS A N 1
ATOM 2342 C CA . LYS A 1 288 ? -4.036 -9.683 -16.977 1.00 91.38 288 LYS A CA 1
ATOM 2343 C C . LYS A 1 288 ? -4.166 -10.747 -15.895 1.00 91.38 288 LYS A C 1
ATOM 2345 O O . LYS A 1 288 ? -4.699 -11.829 -16.147 1.00 91.38 288 LYS A O 1
ATOM 2350 N N . ILE A 1 289 ? -3.732 -10.430 -14.682 1.00 91.06 289 ILE A N 1
ATOM 2351 C CA . ILE A 1 289 ? -3.680 -11.360 -13.546 1.00 91.06 289 ILE A CA 1
ATOM 2352 C C . ILE A 1 289 ? -5.043 -12.002 -13.276 1.00 91.06 289 ILE A C 1
ATOM 2354 O O . ILE A 1 289 ? -5.120 -13.214 -13.152 1.00 91.06 289 ILE A O 1
ATOM 2358 N N . GLN A 1 290 ? -6.118 -11.218 -13.256 1.00 85.88 290 GLN A N 1
ATOM 2359 C CA . GLN A 1 290 ? -7.491 -11.659 -12.989 1.00 85.88 290 GLN A CA 1
ATOM 2360 C C . GLN A 1 290 ? -8.085 -12.583 -14.066 1.00 85.88 290 GLN A C 1
ATOM 2362 O O . GLN A 1 290 ? -9.085 -13.251 -13.818 1.00 85.88 290 GLN A O 1
ATOM 2367 N N . THR A 1 291 ? -7.486 -12.619 -15.262 1.00 86.88 291 THR A N 1
ATOM 2368 C CA . THR A 1 291 ? -7.888 -13.549 -16.336 1.00 86.88 291 THR A CA 1
ATOM 2369 C C . THR A 1 291 ? -7.149 -14.876 -16.262 1.00 86.88 291 THR A C 1
ATOM 2371 O O . THR A 1 291 ? -7.631 -15.878 -16.778 1.00 86.88 291 THR A O 1
ATOM 2374 N N . ILE A 1 292 ? -5.977 -14.879 -15.622 1.00 89.31 292 ILE A N 1
ATOM 2375 C CA . ILE A 1 292 ? -5.176 -16.082 -15.428 1.00 89.31 292 ILE A CA 1
ATOM 2376 C C . ILE A 1 292 ? -5.512 -16.725 -14.095 1.00 89.31 292 ILE A C 1
ATOM 2378 O O . ILE A 1 292 ? -5.634 -17.942 -14.057 1.00 89.31 292 ILE A O 1
ATOM 2382 N N . PHE A 1 293 ? -5.654 -15.934 -13.030 1.00 87.50 293 PHE A N 1
ATOM 2383 C CA . PHE A 1 293 ? -5.733 -16.387 -11.650 1.00 87.50 293 PHE A CA 1
ATOM 2384 C C . PHE A 1 293 ? -7.046 -16.027 -10.951 1.00 87.50 293 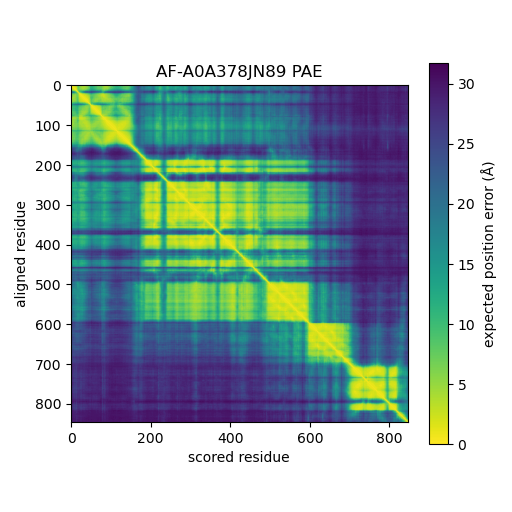PHE A C 1
ATOM 2386 O O . PHE A 1 293 ? -7.610 -14.955 -11.184 1.00 87.50 293 PHE A O 1
ATOM 2393 N N . PRO A 1 294 ? -7.423 -16.841 -9.952 1.00 75.25 294 PRO A N 1
ATOM 2394 C CA . PRO A 1 294 ? -6.982 -18.215 -9.722 1.00 75.25 294 PRO A CA 1
ATOM 2395 C C . PRO A 1 294 ? -7.612 -19.181 -10.741 1.00 75.25 294 PRO A C 1
ATOM 2397 O O . PRO A 1 294 ? -8.253 -18.754 -11.693 1.00 75.25 294 PRO A O 1
ATOM 2400 N N . LEU A 1 295 ? -7.371 -20.478 -10.587 1.00 77.75 295 LEU A N 1
ATOM 2401 C CA . LEU A 1 295 ? -7.988 -21.558 -11.339 1.00 77.75 295 LEU A CA 1
ATOM 2402 C C . LEU A 1 295 ? -9.057 -22.216 -10.484 1.00 77.75 295 LEU A C 1
ATOM 2404 O O . LEU A 1 295 ? -8.876 -22.453 -9.283 1.00 77.75 295 LEU A O 1
ATOM 2408 N N . LYS A 1 296 ? -10.160 -22.599 -11.121 1.00 75.62 296 LYS A N 1
ATOM 2409 C CA . LYS A 1 296 ? -11.196 -23.379 -10.459 1.00 75.62 296 LYS A CA 1
ATOM 2410 C C . LYS A 1 296 ? -10.622 -24.719 -9.982 1.00 75.62 296 LYS A C 1
ATOM 2412 O O . LYS A 1 296 ? -10.122 -25.511 -10.768 1.00 75.62 296 LYS A O 1
ATOM 2417 N N . GLY A 1 297 ? -10.745 -24.990 -8.683 1.00 76.69 297 GLY A N 1
ATOM 2418 C CA . GLY A 1 297 ? -10.369 -26.278 -8.095 1.00 76.69 297 GLY A CA 1
ATOM 2419 C C . GLY A 1 297 ? -8.928 -26.399 -7.589 1.00 76.69 297 GLY A C 1
ATOM 2420 O O . GLY A 1 297 ? -8.602 -27.469 -7.088 1.00 76.69 297 GLY A O 1
ATOM 2421 N N . ASP A 1 298 ? -8.105 -25.342 -7.640 1.00 87.88 298 ASP A N 1
ATOM 2422 C CA . ASP A 1 298 ? -6.818 -25.281 -6.922 1.00 87.88 298 ASP A CA 1
ATOM 2423 C C . ASP A 1 298 ? -6.997 -24.517 -5.585 1.00 87.88 298 ASP A C 1
ATOM 2425 O O . ASP A 1 298 ? -7.106 -23.284 -5.587 1.00 87.88 298 ASP A O 1
ATOM 2429 N N . PRO A 1 299 ? -7.069 -25.211 -4.425 1.00 88.38 299 PRO A N 1
ATOM 2430 C CA . PRO A 1 299 ? -7.273 -24.560 -3.131 1.00 88.38 299 PRO A CA 1
ATOM 2431 C C . PRO A 1 299 ? -6.095 -23.676 -2.714 1.00 88.38 299 PRO A C 1
ATOM 2433 O O . PRO A 1 299 ? -6.316 -22.618 -2.126 1.00 88.38 299 PRO A O 1
ATOM 2436 N N . LEU A 1 300 ? -4.868 -24.091 -3.045 1.00 92.38 300 LEU A N 1
ATOM 2437 C CA . LEU A 1 300 ? -3.645 -23.361 -2.724 1.00 92.38 300 LEU A CA 1
ATOM 2438 C C . LEU A 1 300 ? -3.612 -22.037 -3.493 1.00 92.38 300 LEU A C 1
ATOM 2440 O O . LEU A 1 300 ? -3.405 -20.974 -2.914 1.00 92.38 300 LEU A O 1
ATOM 2444 N N . GLU A 1 301 ? -3.890 -22.079 -4.796 1.00 90.88 301 GLU A N 1
ATOM 2445 C CA . GLU A 1 301 ? -3.931 -20.879 -5.633 1.00 90.88 301 GLU A CA 1
ATOM 2446 C C . GLU A 1 301 ? -5.056 -19.918 -5.224 1.00 90.88 301 GLU A C 1
ATOM 2448 O O . GLU A 1 301 ? -4.849 -18.705 -5.203 1.00 90.88 301 GLU A O 1
ATOM 2453 N N . LYS A 1 302 ? -6.224 -20.443 -4.831 1.00 87.50 302 LYS A N 1
ATOM 2454 C CA . LYS A 1 302 ? -7.328 -19.636 -4.291 1.00 87.50 302 LYS A CA 1
ATOM 2455 C C . LYS A 1 302 ? -6.924 -18.896 -3.014 1.00 87.50 302 LYS A C 1
ATOM 2457 O O . LYS A 1 302 ? -7.252 -17.717 -2.849 1.00 87.50 302 LYS A O 1
ATOM 2462 N N . GLU A 1 303 ? -6.236 -19.576 -2.103 1.00 89.31 303 GLU A N 1
ATOM 2463 C CA . GLU A 1 303 ? -5.778 -18.972 -0.855 1.00 89.31 303 GLU A CA 1
ATOM 2464 C C . GLU A 1 303 ? -4.705 -17.907 -1.115 1.00 89.31 303 GLU A C 1
ATOM 2466 O O . GLU A 1 303 ? -4.856 -16.771 -0.668 1.00 89.31 303 GLU A O 1
ATOM 2471 N N . LEU A 1 304 ? -3.698 -18.210 -1.940 1.00 91.50 304 LEU A N 1
ATOM 2472 C CA . LEU A 1 304 ? -2.679 -17.236 -2.352 1.00 91.50 304 LEU A CA 1
ATOM 2473 C C . LEU A 1 304 ? -3.288 -16.018 -3.042 1.00 91.50 304 LEU A C 1
ATOM 2475 O O . LEU A 1 304 ? -2.908 -14.892 -2.737 1.00 91.50 304 LEU A O 1
ATOM 2479 N N . TYR A 1 305 ? -4.258 -16.216 -3.935 1.00 89.88 305 TYR A N 1
ATOM 2480 C CA . TYR A 1 305 ? -4.918 -15.099 -4.597 1.00 89.88 305 TYR A CA 1
ATOM 2481 C C . TYR A 1 305 ? -5.676 -14.216 -3.608 1.00 89.88 305 TYR A C 1
ATOM 2483 O O . TYR A 1 305 ? -5.669 -12.995 -3.738 1.00 89.88 305 TYR A O 1
ATOM 2491 N N . THR A 1 306 ? -6.284 -14.815 -2.582 1.00 83.75 306 THR A N 1
ATOM 2492 C CA . THR A 1 306 ? -6.920 -14.063 -1.494 1.00 83.75 306 THR A CA 1
ATOM 2493 C C . THR A 1 306 ? -5.886 -13.199 -0.770 1.00 83.75 306 THR A C 1
ATOM 2495 O O . THR A 1 306 ? -6.108 -12.006 -0.581 1.00 83.75 306 THR A O 1
ATOM 2498 N N . LEU A 1 307 ? -4.723 -13.763 -0.432 1.00 86.50 307 LEU A N 1
ATOM 2499 C CA . LEU A 1 307 ? -3.623 -13.022 0.196 1.00 86.50 307 LEU A CA 1
ATOM 2500 C C . LEU A 1 307 ? -3.084 -11.905 -0.714 1.00 86.50 307 LEU A C 1
ATOM 2502 O O . LEU A 1 307 ? -2.877 -10.782 -0.259 1.00 86.50 307 LEU A O 1
ATOM 2506 N N . TYR A 1 308 ? -2.932 -12.176 -2.010 1.00 88.56 308 TYR A N 1
ATOM 2507 C CA . TYR A 1 308 ? -2.558 -11.184 -3.016 1.00 88.56 308 TYR A CA 1
ATOM 2508 C C . TYR A 1 308 ? -3.562 -10.023 -3.070 1.00 88.56 308 TYR A C 1
ATOM 2510 O O . TYR A 1 308 ? -3.161 -8.858 -3.037 1.00 88.56 308 TYR A O 1
ATOM 2518 N N . LEU A 1 309 ? -4.867 -10.314 -3.109 1.00 80.25 309 LEU A N 1
ATOM 2519 C CA . LEU A 1 309 ? -5.908 -9.288 -3.109 1.00 80.25 309 LEU A CA 1
ATOM 2520 C C . LEU A 1 309 ? -5.914 -8.478 -1.808 1.00 80.25 309 LEU A C 1
ATOM 2522 O O . LEU A 1 309 ? -6.154 -7.269 -1.858 1.00 80.25 309 LEU A O 1
ATOM 2526 N N . ASN A 1 310 ? -5.596 -9.102 -0.669 1.00 75.50 310 ASN A N 1
ATOM 2527 C CA . ASN A 1 310 ? -5.425 -8.397 0.602 1.00 75.50 310 ASN A CA 1
AT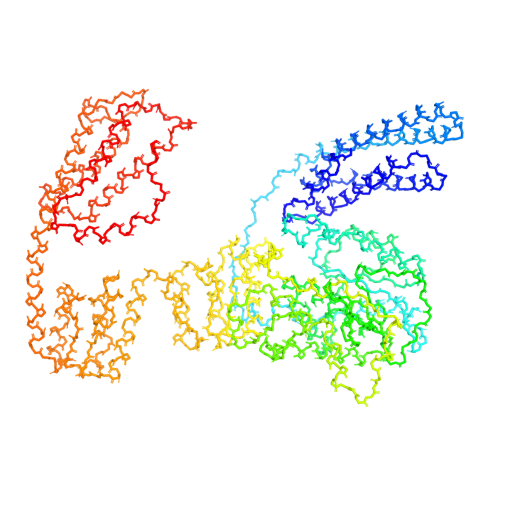OM 2528 C C . ASN A 1 310 ? -4.302 -7.356 0.496 1.00 75.50 310 ASN A C 1
ATOM 2530 O O . ASN A 1 310 ? -4.530 -6.177 0.771 1.00 75.50 310 ASN A O 1
ATOM 2534 N N . GLU A 1 311 ? -3.107 -7.761 0.055 1.00 76.69 311 GLU A N 1
ATOM 2535 C CA . GLU A 1 311 ? -1.959 -6.853 -0.081 1.00 76.69 311 GLU A CA 1
ATOM 2536 C C . GLU A 1 311 ? -2.184 -5.777 -1.144 1.00 76.69 311 GLU A C 1
ATOM 2538 O O . GLU A 1 311 ? -1.853 -4.606 -0.933 1.00 76.69 311 GLU A O 1
ATOM 2543 N N . LYS A 1 312 ? -2.815 -6.136 -2.268 1.00 75.12 312 LYS A N 1
ATOM 2544 C CA . LYS A 1 312 ? -3.235 -5.175 -3.292 1.00 75.12 312 LYS A CA 1
ATOM 2545 C C . LYS A 1 312 ? -4.150 -4.119 -2.690 1.00 75.12 312 LYS A C 1
ATOM 2547 O O . LYS A 1 312 ? -3.911 -2.928 -2.880 1.00 75.12 312 LYS A O 1
ATOM 2552 N N . ALA A 1 313 ? -5.181 -4.539 -1.959 1.00 66.50 313 ALA A N 1
ATOM 2553 C CA . ALA A 1 313 ? -6.124 -3.615 -1.356 1.00 66.50 313 ALA A CA 1
ATOM 2554 C C . ALA A 1 313 ? -5.387 -2.682 -0.381 1.00 66.50 313 ALA A C 1
ATOM 2556 O O . ALA A 1 313 ? -5.474 -1.461 -0.520 1.00 66.50 313 ALA A O 1
ATOM 2557 N N . ARG A 1 314 ? -4.522 -3.219 0.489 1.00 65.62 314 ARG A N 1
ATOM 2558 C CA . ARG A 1 314 ? -3.647 -2.433 1.380 1.00 65.62 314 ARG A CA 1
ATOM 2559 C C . ARG A 1 314 ? -2.675 -1.494 0.656 1.00 65.62 314 ARG A C 1
ATOM 2561 O O . ARG A 1 314 ? -1.882 -0.834 1.319 1.00 65.62 314 ARG A O 1
ATOM 2568 N N . GLN A 1 315 ? -2.698 -1.437 -0.676 1.00 67.06 315 GLN A N 1
ATOM 2569 C CA . GLN A 1 315 ? -1.746 -0.691 -1.479 1.00 67.06 315 GLN A CA 1
ATOM 2570 C C . GLN A 1 315 ? -0.325 -1.056 -1.034 1.00 67.06 315 GLN A C 1
ATOM 2572 O O . GLN A 1 315 ? 0.521 -0.180 -0.864 1.00 67.06 315 GLN A O 1
ATOM 2577 N N . SER A 1 316 ? -0.073 -2.357 -0.871 1.00 72.62 316 SER A N 1
ATOM 2578 C CA . SER A 1 316 ? 1.206 -2.979 -0.529 1.00 72.62 316 SER A CA 1
ATOM 2579 C C . SER A 1 316 ? 1.679 -3.802 -1.732 1.00 72.62 316 SER A C 1
ATOM 2581 O O . SER A 1 316 ? 1.823 -5.020 -1.699 1.00 72.62 316 SER A O 1
ATOM 2583 N N . TYR A 1 317 ? 1.858 -3.132 -2.876 1.00 77.38 317 TYR A N 1
ATOM 2584 C CA . TYR A 1 317 ? 2.065 -3.834 -4.152 1.00 77.38 317 TYR A CA 1
ATOM 2585 C C . TYR A 1 317 ? 3.371 -4.636 -4.206 1.00 77.38 317 TYR A C 1
ATOM 2587 O O . TYR A 1 317 ? 3.443 -5.583 -4.974 1.00 77.38 317 TYR A O 1
ATOM 2595 N N . ALA A 1 318 ? 4.379 -4.295 -3.395 1.00 76.94 318 ALA A N 1
ATOM 2596 C CA . ALA A 1 318 ? 5.607 -5.084 -3.308 1.00 76.94 318 ALA A CA 1
ATOM 2597 C C . ALA A 1 318 ? 5.346 -6.448 -2.638 1.00 76.94 318 ALA A C 1
ATOM 2599 O O . ALA A 1 318 ? 5.688 -7.479 -3.204 1.00 76.94 318 ALA A O 1
ATOM 2600 N N . ALA A 1 319 ? 4.630 -6.465 -1.506 1.00 80.94 319 ALA A N 1
ATOM 2601 C CA . ALA A 1 319 ? 4.193 -7.706 -0.860 1.00 80.94 319 ALA A CA 1
ATOM 2602 C C . ALA A 1 319 ? 3.215 -8.498 -1.748 1.00 80.94 319 ALA A C 1
ATOM 2604 O O . ALA A 1 319 ? 3.282 -9.720 -1.840 1.00 80.94 319 ALA A O 1
ATOM 2605 N N . ALA A 1 320 ? 2.331 -7.802 -2.471 1.00 85.06 320 ALA A N 1
ATOM 2606 C CA . ALA A 1 320 ? 1.464 -8.443 -3.456 1.00 85.06 320 ALA A CA 1
ATOM 2607 C C . ALA A 1 320 ? 2.279 -9.094 -4.595 1.00 85.06 320 ALA A C 1
ATOM 2609 O O . ALA A 1 320 ? 1.958 -10.202 -5.021 1.00 85.06 320 ALA A O 1
ATOM 2610 N N . ALA A 1 321 ? 3.346 -8.439 -5.068 1.00 90.19 321 ALA A N 1
ATOM 2611 C CA . ALA A 1 321 ? 4.251 -8.976 -6.085 1.00 90.19 321 ALA A CA 1
ATOM 2612 C C . ALA A 1 321 ? 5.076 -10.172 -5.576 1.00 90.19 321 ALA A C 1
ATOM 2614 O O . ALA A 1 321 ? 5.339 -11.091 -6.347 1.00 90.19 321 ALA A O 1
ATOM 2615 N N . ASP A 1 322 ? 5.431 -10.217 -4.288 1.00 91.81 322 ASP A N 1
ATOM 2616 C CA . ASP A 1 322 ? 6.045 -11.393 -3.650 1.00 91.81 322 ASP A CA 1
ATOM 2617 C C . ASP A 1 322 ? 5.153 -12.640 -3.715 1.00 91.81 322 ASP A C 1
ATOM 2619 O O . ASP A 1 322 ? 5.622 -13.734 -4.021 1.00 91.81 322 ASP A O 1
ATOM 2623 N N . ILE A 1 323 ? 3.852 -12.487 -3.467 1.00 93.94 323 ILE A N 1
ATOM 2624 C CA . ILE A 1 323 ? 2.897 -13.596 -3.593 1.00 93.94 323 ILE A CA 1
ATOM 2625 C C . ILE A 1 323 ? 2.743 -13.972 -5.070 1.00 93.94 323 ILE A C 1
ATOM 2627 O O . ILE A 1 323 ? 2.806 -15.144 -5.450 1.00 93.94 323 ILE A O 1
ATOM 2631 N N . LEU A 1 324 ? 2.568 -12.961 -5.921 1.00 95.00 324 LEU A N 1
ATOM 2632 C CA . LEU A 1 324 ? 2.263 -13.158 -7.327 1.00 95.00 324 LEU A CA 1
ATOM 2633 C C . LEU A 1 324 ? 3.427 -13.786 -8.106 1.00 95.00 324 LEU A C 1
ATOM 2635 O O . LEU A 1 324 ? 3.168 -14.623 -8.966 1.00 95.00 324 LEU A O 1
ATOM 2639 N N . ARG A 1 325 ? 4.692 -13.458 -7.808 1.00 95.31 325 ARG A N 1
ATOM 2640 C CA . ARG A 1 325 ? 5.849 -14.071 -8.492 1.00 95.31 325 ARG A CA 1
ATOM 2641 C C . ARG A 1 325 ? 5.896 -15.587 -8.291 1.00 95.31 325 ARG A C 1
ATOM 2643 O O . ARG A 1 325 ? 6.202 -16.315 -9.232 1.00 95.31 325 ARG A O 1
ATOM 2650 N N . LEU A 1 326 ? 5.502 -16.073 -7.110 1.00 96.12 326 LEU A N 1
ATOM 2651 C CA . LEU A 1 326 ? 5.377 -17.508 -6.846 1.00 96.12 326 LEU A CA 1
ATOM 2652 C C . LEU A 1 326 ? 4.204 -18.112 -7.623 1.00 96.12 326 LEU A C 1
ATOM 2654 O O . LEU A 1 326 ? 4.371 -19.132 -8.287 1.00 96.12 326 LEU A O 1
ATOM 2658 N N . MET A 1 327 ? 3.034 -17.463 -7.601 1.00 95.25 327 MET A N 1
ATOM 2659 C CA . MET A 1 327 ? 1.864 -17.914 -8.367 1.00 95.25 327 MET A CA 1
ATOM 2660 C C . MET A 1 327 ? 2.157 -17.999 -9.873 1.00 95.25 327 MET A C 1
ATOM 2662 O O . MET A 1 327 ? 1.804 -18.988 -10.513 1.00 95.25 327 MET A O 1
ATOM 2666 N N . ILE A 1 328 ? 2.843 -16.995 -10.429 1.00 96.31 328 ILE A N 1
ATOM 2667 C CA . ILE A 1 328 ? 3.262 -16.947 -11.834 1.00 96.31 328 ILE A CA 1
ATOM 2668 C C . ILE A 1 328 ? 4.168 -18.127 -12.162 1.00 96.31 328 ILE A C 1
ATOM 2670 O O . ILE A 1 328 ? 3.848 -18.869 -13.087 1.00 96.31 328 ILE A O 1
ATOM 2674 N N . LEU A 1 329 ? 5.243 -18.336 -11.395 1.00 96.81 329 LEU A N 1
ATOM 2675 C CA . LEU A 1 329 ? 6.221 -19.394 -11.665 1.00 96.81 329 LEU A CA 1
ATOM 2676 C C . LEU A 1 329 ? 5.649 -20.808 -11.477 1.00 96.81 329 LEU A C 1
ATOM 2678 O O . LEU A 1 329 ? 6.117 -21.743 -12.126 1.00 96.81 329 LEU A O 1
ATOM 2682 N N . ARG A 1 330 ? 4.619 -20.976 -10.632 1.00 93.69 330 ARG A N 1
ATOM 2683 C CA . ARG A 1 330 ? 3.888 -22.250 -10.475 1.00 93.69 330 ARG A CA 1
ATOM 2684 C C . ARG A 1 330 ? 3.126 -22.646 -11.738 1.00 93.69 330 ARG A C 1
ATOM 2686 O O . ARG A 1 330 ? 3.032 -23.834 -12.041 1.00 93.69 330 ARG A O 1
ATOM 2693 N N . VAL A 1 331 ? 2.566 -21.666 -12.448 1.00 91.56 331 VAL A N 1
ATOM 2694 C CA . VAL A 1 331 ? 1.764 -21.880 -13.667 1.00 91.56 331 VAL A CA 1
ATOM 2695 C C . VAL A 1 331 ? 2.625 -21.815 -14.924 1.00 91.56 331 VAL A C 1
ATOM 2697 O O . VAL A 1 331 ? 2.430 -22.588 -15.859 1.00 91.56 331 VAL A O 1
ATOM 2700 N N . THR A 1 332 ? 3.587 -20.901 -14.935 1.00 94.06 332 THR A N 1
ATOM 2701 C CA . THR A 1 332 ? 4.398 -20.537 -16.092 1.00 94.06 332 THR A CA 1
ATOM 2702 C C . THR A 1 332 ? 5.862 -20.549 -15.650 1.00 94.06 332 THR A C 1
ATOM 2704 O O . THR A 1 332 ? 6.346 -19.537 -15.148 1.00 94.06 332 THR A O 1
ATOM 2707 N N . PRO A 1 333 ? 6.566 -21.693 -15.748 1.00 95.06 333 PRO A N 1
ATOM 2708 C CA . PRO A 1 333 ? 7.973 -21.757 -15.370 1.00 95.06 333 PRO A CA 1
ATOM 2709 C C . PRO A 1 333 ? 8.807 -20.846 -16.278 1.00 95.06 333 PRO A C 1
ATOM 2711 O O . PRO A 1 333 ? 8.506 -20.687 -17.461 1.00 95.06 333 PRO A O 1
ATOM 2714 N N . GLY A 1 334 ? 9.865 -20.265 -15.727 1.00 95.75 334 GLY A N 1
ATOM 2715 C CA . GLY A 1 334 ? 10.658 -19.242 -16.392 1.00 95.75 334 GLY A CA 1
ATOM 2716 C C . GLY A 1 334 ? 11.563 -18.509 -15.411 1.00 95.75 334 GLY A C 1
ATOM 2717 O O . GLY A 1 334 ? 12.053 -19.093 -14.444 1.00 95.75 334 GLY A O 1
ATOM 2718 N N . ILE A 1 335 ? 11.778 -17.224 -15.667 1.00 95.38 335 ILE A N 1
ATOM 2719 C CA . ILE A 1 335 ? 12.688 -16.342 -14.942 1.00 95.38 335 ILE A CA 1
ATOM 2720 C C . ILE A 1 335 ? 11.886 -15.129 -14.469 1.00 95.38 335 ILE A C 1
ATOM 2722 O O . ILE A 1 335 ? 11.467 -14.292 -15.268 1.00 95.38 335 ILE A O 1
ATOM 2726 N N . TYR A 1 336 ? 11.670 -15.026 -13.164 1.00 95.75 336 TYR A N 1
ATOM 2727 C CA . TYR A 1 336 ? 11.201 -13.796 -12.541 1.00 95.75 336 TYR A CA 1
ATOM 2728 C C . TYR A 1 336 ? 12.387 -12.868 -12.256 1.00 95.75 336 TYR A C 1
ATOM 2730 O O . TYR A 1 336 ? 13.412 -13.334 -11.753 1.00 95.75 336 TYR A O 1
ATOM 2738 N N . LEU A 1 337 ? 12.218 -11.576 -12.548 1.00 86.75 337 LEU A N 1
ATOM 2739 C CA . LEU A 1 337 ? 13.152 -10.501 -12.207 1.00 86.75 337 LEU A CA 1
ATOM 2740 C C . LEU A 1 337 ? 12.363 -9.283 -11.716 1.00 86.75 337 LEU A C 1
ATOM 2742 O O . LEU A 1 337 ? 11.371 -8.898 -12.346 1.00 86.75 337 LEU A O 1
ATOM 2746 N N . ASP A 1 338 ? 12.833 -8.645 -10.646 1.00 83.88 338 ASP A N 1
ATOM 2747 C CA . ASP A 1 338 ? 12.373 -7.305 -10.276 1.00 83.88 338 ASP A CA 1
ATOM 2748 C C . ASP A 1 338 ? 12.661 -6.296 -11.413 1.00 83.88 338 ASP A C 1
ATOM 2750 O O . ASP A 1 338 ? 13.574 -6.460 -12.230 1.00 83.88 338 ASP A O 1
ATOM 2754 N N . ILE A 1 339 ? 11.838 -5.245 -11.485 1.00 76.88 339 ILE A N 1
ATOM 2755 C CA . ILE A 1 339 ? 11.807 -4.276 -12.598 1.00 76.88 339 ILE A CA 1
ATOM 2756 C C . ILE A 1 339 ? 13.086 -3.445 -12.755 1.00 76.88 339 ILE A C 1
ATOM 2758 O O . ILE A 1 339 ? 13.265 -2.798 -13.779 1.00 76.88 339 ILE A O 1
ATOM 2762 N N . ASP A 1 340 ? 13.933 -3.414 -11.733 1.00 72.56 340 ASP A N 1
ATOM 2763 C CA . ASP A 1 340 ? 15.169 -2.639 -11.644 1.00 72.56 340 ASP A CA 1
ATOM 2764 C C . ASP A 1 340 ? 16.431 -3.497 -11.846 1.00 72.56 340 ASP A C 1
ATOM 2766 O O . ASP A 1 340 ? 17.549 -2.984 -11.780 1.00 72.56 340 ASP A O 1
ATOM 2770 N N . ILE A 1 341 ? 16.274 -4.787 -12.160 1.00 77.69 341 ILE A N 1
ATOM 2771 C CA . ILE A 1 341 ? 17.389 -5.701 -12.432 1.00 77.69 341 ILE A CA 1
ATOM 2772 C C . ILE A 1 341 ? 17.751 -5.677 -13.918 1.00 77.69 341 ILE A C 1
ATOM 2774 O O . ILE A 1 341 ? 16.886 -5.807 -14.775 1.00 77.69 341 ILE A O 1
ATOM 2778 N N . LYS A 1 342 ? 19.041 -5.581 -14.250 1.00 79.50 342 LYS A N 1
ATOM 2779 C CA . LYS A 1 342 ? 19.526 -5.678 -15.638 1.00 79.50 342 LYS A CA 1
ATOM 2780 C C . LYS A 1 342 ? 20.070 -7.067 -15.945 1.00 79.50 342 LYS A C 1
ATOM 2782 O O . LYS A 1 342 ? 20.661 -7.719 -15.086 1.00 79.50 342 LYS A O 1
ATOM 2787 N N . VAL A 1 343 ? 19.930 -7.490 -17.198 1.00 80.38 343 VAL A N 1
ATOM 2788 C CA . VAL A 1 343 ? 20.546 -8.713 -17.721 1.00 80.38 343 VAL A CA 1
ATOM 2789 C C . VAL A 1 343 ? 21.758 -8.329 -18.564 1.00 80.38 343 VAL A C 1
ATOM 2791 O O . VAL A 1 343 ? 21.635 -7.951 -19.722 1.00 80.38 343 VAL A O 1
ATOM 2794 N N . GLU A 1 344 ? 22.947 -8.399 -17.966 1.00 79.00 344 GLU A N 1
ATOM 2795 C CA . GLU A 1 344 ? 24.186 -7.889 -18.582 1.00 79.00 344 GLU A CA 1
ATOM 2796 C C . GLU A 1 344 ? 24.734 -8.763 -19.716 1.00 79.00 344 GLU A C 1
ATOM 2798 O O . GLU A 1 344 ? 25.559 -8.319 -20.513 1.00 79.00 344 GLU A O 1
ATOM 2803 N N . ARG A 1 345 ? 24.318 -10.030 -19.783 1.00 81.62 345 ARG A N 1
ATOM 2804 C CA . ARG A 1 345 ? 24.836 -10.992 -20.757 1.00 81.62 345 ARG A CA 1
ATOM 2805 C C . ARG A 1 345 ? 23.764 -11.959 -21.223 1.00 81.62 345 ARG A C 1
ATOM 2807 O O . ARG A 1 345 ? 22.800 -12.237 -20.511 1.00 81.62 345 ARG A O 1
ATOM 2814 N N . LYS A 1 346 ? 23.985 -12.521 -22.410 1.00 84.75 346 LYS A N 1
ATOM 2815 C CA . LYS A 1 346 ? 23.157 -13.600 -22.948 1.00 84.75 346 LYS A CA 1
ATOM 2816 C C . LYS A 1 346 ? 23.140 -14.774 -21.970 1.00 84.75 346 LYS A C 1
ATOM 2818 O O . LYS A 1 346 ? 24.196 -15.197 -21.497 1.00 84.75 346 LYS A O 1
ATOM 2823 N N . LEU A 1 347 ? 21.950 -15.288 -21.676 1.00 83.44 347 LEU A N 1
ATOM 2824 C CA . LEU A 1 347 ? 21.789 -16.471 -20.848 1.00 83.44 347 LEU A CA 1
ATOM 2825 C C . LEU A 1 347 ? 22.005 -17.709 -21.718 1.00 83.44 347 LEU A C 1
ATOM 2827 O O . LEU A 1 347 ? 21.399 -17.863 -22.779 1.00 83.44 347 LEU A O 1
ATOM 2831 N N . GLU A 1 348 ? 22.895 -18.588 -21.275 1.00 85.06 348 GLU A N 1
ATOM 2832 C CA . GLU A 1 348 ? 23.020 -19.928 -21.843 1.00 85.06 348 GLU A CA 1
ATOM 2833 C C . GLU A 1 348 ? 21.889 -20.829 -21.318 1.00 85.06 348 GLU A C 1
ATOM 2835 O O . GLU A 1 348 ? 20.948 -20.380 -20.654 1.00 85.06 348 GLU A O 1
ATOM 2840 N N . GLU A 1 349 ? 21.947 -22.120 -21.627 1.00 85.75 349 GLU A N 1
ATOM 2841 C CA . GLU A 1 349 ? 21.048 -23.087 -21.013 1.00 85.75 349 GLU A CA 1
ATOM 2842 C C . GLU A 1 349 ? 21.304 -23.165 -19.498 1.00 85.75 349 GLU A C 1
ATOM 2844 O O . GLU A 1 349 ? 22.367 -23.582 -19.039 1.00 85.75 349 GLU A O 1
ATOM 2849 N N . ILE A 1 350 ? 20.311 -22.772 -18.698 1.00 86.62 350 ILE A N 1
ATOM 2850 C CA . ILE A 1 350 ? 20.431 -22.758 -17.237 1.00 86.62 350 ILE A CA 1
ATOM 2851 C C . ILE A 1 350 ? 19.884 -24.075 -16.695 1.00 86.62 350 ILE A C 1
ATOM 2853 O O . ILE A 1 350 ? 18.671 -24.272 -16.605 1.00 86.62 350 ILE A O 1
ATOM 2857 N N . ALA A 1 351 ? 20.776 -24.986 -16.316 1.00 85.94 351 ALA A N 1
ATOM 2858 C CA . ALA A 1 351 ? 20.384 -26.238 -15.682 1.00 85.94 351 ALA A CA 1
ATOM 2859 C C . ALA A 1 351 ? 19.921 -25.998 -14.235 1.00 85.94 351 ALA A C 1
ATOM 2861 O O . ALA A 1 351 ? 20.624 -25.388 -13.428 1.00 85.94 351 ALA A O 1
ATOM 2862 N N . ALA A 1 352 ? 18.768 -26.546 -13.870 1.00 86.44 352 ALA A N 1
ATOM 2863 C CA . ALA A 1 352 ? 18.202 -26.551 -12.527 1.00 86.44 352 ALA A CA 1
ATOM 2864 C C . ALA A 1 352 ? 17.716 -27.968 -12.196 1.00 86.44 352 ALA A C 1
ATOM 2866 O O . ALA A 1 352 ? 16.547 -28.312 -12.373 1.00 86.44 352 ALA A O 1
ATOM 2867 N N . LYS A 1 353 ? 18.633 -28.808 -11.701 1.00 78.94 353 LYS A N 1
ATOM 2868 C CA . LYS A 1 353 ? 18.378 -30.230 -11.399 1.00 78.94 353 LYS A CA 1
ATOM 2869 C C . LYS A 1 353 ? 17.180 -30.446 -10.465 1.00 78.94 353 LYS A C 1
ATOM 2871 O O . LYS A 1 353 ? 16.446 -31.413 -10.618 1.00 78.94 353 LYS A O 1
ATOM 2876 N N . TYR A 1 354 ? 16.989 -29.545 -9.507 1.00 80.56 354 TYR A N 1
ATOM 2877 C CA . TYR A 1 354 ? 15.883 -29.580 -8.541 1.00 80.56 354 TYR A CA 1
ATOM 2878 C C . TYR A 1 354 ? 14.744 -28.625 -8.909 1.00 80.56 354 TYR A C 1
ATOM 2880 O O . TYR A 1 354 ? 13.891 -28.303 -8.089 1.00 80.56 354 TYR A O 1
ATOM 2888 N N . GLY A 1 355 ? 14.778 -28.125 -10.137 1.00 88.19 355 GLY A N 1
ATOM 2889 C CA . GLY A 1 355 ? 13.739 -27.316 -10.732 1.00 88.19 355 GLY A CA 1
ATOM 2890 C C . GLY A 1 355 ? 13.689 -25.845 -10.353 1.00 88.19 355 GLY A C 1
ATOM 2891 O O . GLY A 1 355 ? 12.898 -25.132 -10.957 1.00 88.19 355 GLY A O 1
ATOM 2892 N N . ILE A 1 356 ? 14.535 -25.374 -9.429 1.00 90.81 356 ILE A N 1
ATOM 2893 C CA . ILE A 1 356 ? 14.620 -23.957 -9.043 1.00 90.81 356 ILE A CA 1
ATOM 2894 C C . ILE A 1 356 ? 16.076 -23.479 -8.973 1.00 90.81 356 ILE A C 1
ATOM 2896 O O . ILE A 1 356 ? 16.939 -24.204 -8.463 1.00 90.81 356 ILE A O 1
ATOM 2900 N N . ARG A 1 357 ? 16.314 -22.237 -9.418 1.00 88.56 357 ARG A N 1
ATOM 2901 C CA . ARG A 1 357 ? 17.484 -21.412 -9.075 1.00 88.56 357 ARG A CA 1
ATOM 2902 C C . ARG A 1 357 ? 17.056 -20.142 -8.336 1.00 88.56 357 ARG A C 1
ATOM 2904 O O . ARG A 1 357 ? 16.010 -19.570 -8.636 1.00 88.56 357 ARG A O 1
ATOM 2911 N N . LEU A 1 358 ? 17.880 -19.720 -7.385 1.00 86.25 358 LEU A N 1
ATOM 2912 C CA . LEU A 1 358 ? 17.643 -18.618 -6.459 1.00 86.25 358 LEU A CA 1
ATOM 2913 C C . LEU A 1 358 ? 18.852 -17.687 -6.396 1.00 86.25 358 LEU A C 1
ATOM 2915 O O . LEU A 1 358 ? 19.996 -18.132 -6.512 1.00 86.25 358 LEU A O 1
ATOM 2919 N N . ASN A 1 359 ? 18.603 -16.406 -6.151 1.00 80.19 359 ASN A N 1
ATOM 2920 C CA . ASN A 1 359 ? 19.662 -15.447 -5.866 1.00 80.19 359 ASN A CA 1
ATOM 2921 C C . ASN A 1 359 ? 20.214 -15.675 -4.444 1.00 80.19 359 ASN A C 1
ATOM 2923 O O . ASN A 1 359 ? 19.568 -15.282 -3.470 1.00 80.19 359 ASN A O 1
ATOM 2927 N N . LEU A 1 360 ? 21.364 -16.357 -4.307 1.00 74.25 360 LEU A N 1
ATOM 2928 C CA . LEU A 1 360 ? 21.971 -16.722 -3.012 1.00 74.25 360 LEU A CA 1
ATOM 2929 C C . LEU A 1 360 ? 23.348 -16.067 -2.820 1.00 74.25 360 LEU A C 1
ATOM 2931 O O . LEU A 1 360 ? 24.151 -15.995 -3.746 1.00 74.25 360 LEU A O 1
ATOM 2935 N N . GLY A 1 361 ? 23.640 -15.573 -1.612 1.00 63.75 361 GLY A N 1
ATOM 2936 C CA . GLY A 1 361 ? 24.821 -14.741 -1.377 1.00 63.75 361 GLY A CA 1
ATOM 2937 C C . GLY A 1 361 ? 24.890 -14.131 0.023 1.00 63.75 361 GLY A C 1
ATOM 2938 O O . GLY A 1 361 ? 24.021 -14.346 0.868 1.00 63.75 361 GLY A O 1
ATOM 2939 N N . GLY A 1 362 ? 25.984 -13.414 0.293 1.00 55.62 362 GLY A N 1
ATOM 2940 C CA . GLY A 1 362 ? 26.206 -12.728 1.567 1.00 55.62 362 GLY A CA 1
ATOM 2941 C C . GLY A 1 362 ? 25.595 -11.328 1.567 1.00 55.62 362 GLY A C 1
ATOM 2942 O O . GLY A 1 362 ? 25.795 -10.564 0.630 1.00 55.62 362 GLY A O 1
ATOM 2943 N N . VAL A 1 363 ? 24.899 -10.953 2.641 1.00 52.06 363 VAL A N 1
ATOM 2944 C CA . VAL A 1 363 ? 24.300 -9.615 2.761 1.00 52.06 363 VAL A CA 1
ATOM 2945 C C . VAL A 1 363 ? 25.336 -8.618 3.266 1.00 52.06 363 VAL A C 1
ATOM 2947 O O . VAL A 1 363 ? 25.984 -8.841 4.291 1.00 52.06 363 VAL A O 1
ATOM 2950 N N . LYS A 1 364 ? 25.470 -7.482 2.574 1.00 47.06 364 LYS A N 1
ATOM 2951 C CA . LYS A 1 364 ? 26.252 -6.336 3.043 1.00 47.06 364 LYS A CA 1
ATOM 2952 C C . LYS A 1 364 ? 25.303 -5.241 3.518 1.00 47.06 364 LYS A C 1
ATOM 2954 O O . LYS A 1 364 ? 24.655 -4.583 2.713 1.00 47.06 364 LYS A O 1
ATOM 2959 N N . TYR A 1 365 ? 25.229 -5.024 4.828 1.00 50.81 365 TYR A N 1
ATOM 2960 C CA . TYR A 1 365 ? 24.514 -3.871 5.367 1.00 50.81 365 TYR A CA 1
ATOM 2961 C C . TYR A 1 365 ? 25.324 -2.599 5.077 1.00 50.81 365 TYR A C 1
ATOM 2963 O O . TYR A 1 365 ? 26.549 -2.606 5.192 1.00 50.81 365 TYR A O 1
ATOM 2971 N N . SER A 1 366 ? 24.655 -1.498 4.726 1.00 41.94 366 SER A N 1
ATOM 2972 C CA . SER A 1 366 ? 25.265 -0.206 4.338 1.00 41.94 366 SER A CA 1
ATOM 2973 C C . SER A 1 366 ? 26.303 0.350 5.332 1.00 41.94 366 SER A C 1
ATOM 2975 O O . SER A 1 366 ? 27.135 1.168 4.951 1.00 41.94 366 SER A O 1
ATOM 2977 N N . ASN A 1 367 ? 26.310 -0.139 6.580 1.00 42.47 367 ASN A N 1
ATOM 2978 C CA . ASN A 1 367 ? 27.235 0.270 7.640 1.00 42.47 367 ASN A CA 1
ATOM 2979 C C . ASN A 1 367 ? 28.289 -0.792 8.022 1.00 42.47 367 ASN A C 1
ATOM 2981 O O . ASN A 1 367 ? 29.096 -0.539 8.915 1.00 42.47 367 ASN A O 1
ATOM 2985 N N . SER A 1 368 ? 28.305 -1.971 7.391 1.00 43.56 368 SER A N 1
ATOM 2986 C CA . SER A 1 368 ? 29.292 -3.023 7.664 1.00 43.56 368 SER A CA 1
ATOM 2987 C C . SER A 1 368 ? 30.202 -3.246 6.454 1.00 43.56 368 SER A C 1
ATOM 2989 O O . SER A 1 368 ? 29.756 -3.651 5.381 1.00 43.56 368 SER A O 1
ATOM 2991 N N . PHE A 1 369 ? 31.510 -3.040 6.632 1.00 44.22 369 PHE A N 1
ATOM 2992 C CA . PHE A 1 369 ? 32.520 -3.342 5.605 1.00 44.22 369 PHE A CA 1
ATOM 2993 C C . PHE A 1 369 ? 32.681 -4.844 5.322 1.00 44.22 369 PHE A C 1
ATOM 2995 O O . PHE A 1 369 ? 33.323 -5.212 4.341 1.00 44.22 369 PHE A O 1
ATOM 3002 N N . SER A 1 370 ? 32.079 -5.703 6.141 1.00 41.50 370 SER A N 1
ATOM 3003 C CA . SER A 1 370 ? 32.146 -7.157 6.018 1.00 41.50 370 SER A CA 1
ATOM 3004 C C . SER A 1 370 ? 30.747 -7.710 5.727 1.00 41.50 370 SER A C 1
ATOM 3006 O O . SER A 1 370 ? 29.811 -7.322 6.431 1.00 41.50 370 SER A O 1
ATOM 3008 N N . PRO A 1 371 ? 30.573 -8.586 4.720 1.00 45.91 371 PRO A N 1
ATOM 3009 C CA . PRO A 1 371 ? 29.315 -9.297 4.526 1.00 45.91 371 PRO A CA 1
ATOM 3010 C C . PRO A 1 371 ? 29.005 -10.120 5.780 1.00 45.91 371 PRO A C 1
ATOM 3012 O O . PRO A 1 371 ? 29.873 -10.796 6.334 1.00 45.91 371 PRO A O 1
ATOM 3015 N N . THR A 1 372 ? 27.775 -10.035 6.265 1.00 48.03 372 THR A N 1
ATOM 3016 C CA . THR A 1 372 ? 27.320 -10.780 7.441 1.00 48.03 372 THR A CA 1
ATOM 3017 C C . THR A 1 372 ? 26.579 -12.031 6.990 1.00 48.03 372 THR A C 1
ATOM 3019 O O . THR A 1 372 ? 25.581 -11.909 6.289 1.00 48.03 372 THR A O 1
ATOM 3022 N N . ARG A 1 373 ? 27.066 -13.192 7.451 1.00 51.19 373 ARG A N 1
ATOM 3023 C CA . ARG A 1 373 ? 26.569 -14.565 7.221 1.00 51.19 373 ARG A CA 1
ATOM 3024 C C . ARG A 1 373 ? 26.410 -14.968 5.743 1.00 51.19 373 ARG A C 1
ATOM 3026 O O . ARG A 1 373 ? 25.637 -14.390 4.989 1.00 51.19 373 ARG A O 1
ATOM 3033 N N . GLU A 1 374 ? 27.128 -16.017 5.347 1.00 49.53 374 GLU A N 1
ATOM 3034 C CA . GLU A 1 374 ? 26.854 -16.751 4.107 1.00 49.53 374 GLU A CA 1
ATOM 3035 C C . GLU A 1 374 ? 25.442 -17.365 4.162 1.00 49.53 374 GLU A C 1
ATOM 3037 O O . GLU A 1 374 ? 25.021 -17.840 5.218 1.00 49.53 374 GLU A O 1
ATOM 3042 N N . GLY A 1 375 ? 24.723 -17.371 3.032 1.00 52.59 375 GLY A N 1
ATOM 3043 C CA . GLY A 1 375 ? 23.508 -18.179 2.870 1.00 52.59 375 GLY A CA 1
ATOM 3044 C C . GLY A 1 375 ? 22.164 -17.469 3.056 1.00 52.59 375 GLY A C 1
ATOM 3045 O O . GLY A 1 375 ? 21.199 -18.129 3.428 1.00 52.59 375 GLY A O 1
ATOM 3046 N N . LEU A 1 376 ? 22.052 -16.165 2.782 1.00 64.06 376 LEU A N 1
ATOM 3047 C CA . LEU A 1 376 ? 20.740 -15.512 2.675 1.00 64.06 376 LEU A CA 1
ATOM 3048 C C . LEU A 1 376 ? 20.266 -15.503 1.211 1.00 64.06 376 LEU A C 1
ATOM 3050 O O . LEU A 1 376 ? 21.062 -15.333 0.286 1.00 64.06 376 LEU A O 1
ATOM 3054 N N . CYS A 1 377 ? 18.966 -15.729 1.006 1.00 73.81 377 CYS A N 1
ATOM 3055 C CA . CYS A 1 377 ? 18.314 -15.642 -0.302 1.00 73.81 377 CYS A CA 1
ATOM 3056 C C . CYS A 1 377 ? 17.796 -14.222 -0.530 1.00 73.81 377 CYS A C 1
ATOM 3058 O O . CYS A 1 377 ? 17.354 -13.581 0.423 1.00 73.81 377 CYS A O 1
ATOM 3060 N N . ASN A 1 378 ? 17.760 -13.775 -1.782 1.00 77.44 378 ASN A N 1
ATOM 3061 C CA . ASN A 1 378 ? 16.841 -12.735 -2.233 1.00 77.44 378 ASN A CA 1
ATOM 3062 C C . ASN A 1 378 ? 15.816 -13.346 -3.198 1.00 77.44 378 ASN A C 1
ATOM 3064 O O . ASN A 1 378 ? 16.128 -14.292 -3.920 1.00 77.44 378 ASN A O 1
ATOM 3068 N N . ASN A 1 379 ? 14.574 -12.869 -3.151 1.00 85.00 379 ASN A N 1
ATOM 3069 C CA . ASN A 1 379 ? 13.484 -13.344 -4.005 1.00 85.00 379 ASN A CA 1
ATOM 3070 C C . ASN A 1 379 ? 13.263 -12.435 -5.231 1.00 85.00 379 ASN A C 1
ATOM 3072 O O . ASN A 1 379 ? 12.316 -12.653 -5.985 1.00 85.00 379 ASN A O 1
ATOM 3076 N N . ASP A 1 380 ? 14.122 -11.432 -5.422 1.00 82.44 380 ASP A N 1
ATOM 3077 C CA . ASP A 1 380 ? 14.184 -10.515 -6.568 1.00 82.44 380 ASP A CA 1
ATOM 3078 C C . ASP A 1 380 ? 14.503 -11.225 -7.897 1.00 82.44 380 ASP A C 1
ATOM 3080 O O . ASP A 1 380 ? 14.090 -10.766 -8.961 1.00 82.44 380 ASP A O 1
ATOM 3084 N N . ILE A 1 381 ? 15.165 -12.387 -7.827 1.00 87.44 381 ILE A N 1
ATOM 3085 C CA . ILE A 1 381 ? 15.362 -13.323 -8.935 1.00 87.44 381 ILE A CA 1
ATOM 3086 C C . ILE A 1 381 ? 14.969 -14.730 -8.485 1.00 87.44 381 ILE A C 1
ATOM 3088 O O . ILE A 1 381 ? 15.584 -15.315 -7.589 1.00 87.44 381 ILE A O 1
ATOM 3092 N N . ILE A 1 382 ? 13.977 -15.310 -9.160 1.00 92.31 382 ILE A N 1
ATOM 3093 C CA . ILE A 1 382 ? 13.604 -16.719 -9.001 1.00 92.31 382 ILE A CA 1
ATOM 3094 C C . ILE A 1 382 ? 13.485 -17.323 -10.390 1.00 92.31 382 ILE A C 1
ATOM 3096 O O . ILE A 1 382 ? 12.759 -16.813 -11.242 1.00 92.31 382 ILE A O 1
ATOM 3100 N N . MET A 1 383 ? 14.178 -18.433 -10.615 1.00 94.19 383 MET A N 1
ATOM 3101 C CA . MET A 1 383 ? 14.078 -19.182 -11.860 1.00 94.19 383 MET A CA 1
ATOM 3102 C C . MET A 1 383 ? 13.492 -20.552 -11.571 1.00 94.19 383 MET A C 1
ATOM 3104 O O . MET A 1 383 ? 13.953 -21.231 -10.655 1.00 94.19 383 MET A O 1
ATOM 3108 N N . ALA A 1 384 ? 12.518 -20.983 -12.361 1.00 95.44 384 ALA A N 1
ATOM 3109 C CA . ALA A 1 384 ? 11.907 -22.296 -12.223 1.00 95.44 384 ALA A CA 1
ATOM 3110 C C . ALA A 1 384 ? 11.787 -23.009 -13.572 1.00 95.44 384 ALA A C 1
ATOM 3112 O O . ALA A 1 384 ? 11.476 -22.392 -14.586 1.00 95.44 384 ALA A O 1
ATOM 3113 N N . ASN A 1 385 ? 12.009 -24.322 -13.582 1.00 94.00 385 ASN A N 1
ATOM 3114 C CA . ASN A 1 385 ? 11.580 -25.193 -14.676 1.00 94.00 385 ASN A CA 1
ATOM 3115 C C . ASN A 1 385 ? 10.336 -25.986 -14.248 1.00 94.00 385 ASN A C 1
ATOM 3117 O O . ASN A 1 385 ? 9.815 -25.822 -13.144 1.00 94.00 385 ASN A O 1
ATOM 3121 N N . LYS A 1 386 ? 9.866 -26.893 -15.106 1.00 90.00 386 LYS A N 1
ATOM 3122 C CA . LYS A 1 386 ? 8.666 -27.700 -14.839 1.00 90.00 386 LYS A CA 1
ATOM 3123 C C . LYS A 1 386 ? 8.749 -28.592 -13.589 1.00 90.00 386 LYS A C 1
ATOM 3125 O O . LYS A 1 386 ? 7.716 -28.930 -13.022 1.00 90.00 386 LYS A O 1
ATOM 3130 N N . HIS A 1 387 ? 9.950 -28.978 -13.154 1.00 90.31 387 HIS A N 1
ATOM 3131 C CA . HIS A 1 387 ? 10.168 -29.742 -11.920 1.00 90.31 387 HIS A CA 1
ATOM 3132 C C . HIS A 1 387 ? 10.182 -28.856 -10.668 1.00 90.31 387 HIS A C 1
ATOM 3134 O O . HIS A 1 387 ? 10.121 -29.374 -9.557 1.00 90.31 387 HIS A O 1
ATOM 3140 N N . GLY A 1 388 ? 10.226 -27.528 -10.825 1.00 90.88 388 GLY A N 1
ATOM 3141 C CA . GLY A 1 388 ? 10.233 -26.581 -9.711 1.00 90.88 388 GLY A CA 1
ATOM 3142 C C . GLY A 1 388 ? 8.904 -26.490 -8.965 1.00 90.88 388 GLY A C 1
ATOM 3143 O O . GLY A 1 388 ? 8.891 -26.005 -7.838 1.00 90.88 388 GLY A O 1
ATOM 3144 N N . LYS A 1 389 ? 7.804 -26.982 -9.555 1.00 91.25 389 LYS A N 1
ATOM 3145 C CA . LYS A 1 389 ? 6.444 -26.827 -9.020 1.00 91.25 389 LYS A CA 1
ATOM 3146 C C . LYS A 1 389 ? 6.307 -27.274 -7.563 1.00 91.25 389 LYS A C 1
ATOM 3148 O O . LYS A 1 389 ? 5.772 -26.514 -6.774 1.00 91.25 389 LYS A O 1
ATOM 3153 N N . GLU A 1 390 ? 6.812 -28.454 -7.204 1.00 89.62 390 GLU A N 1
ATOM 3154 C CA . GLU A 1 390 ? 6.717 -28.969 -5.828 1.00 89.62 390 GLU A CA 1
ATOM 3155 C C . GLU A 1 390 ? 7.419 -28.031 -4.834 1.00 89.62 390 GLU A C 1
ATOM 3157 O O . GLU A 1 390 ? 6.844 -27.642 -3.827 1.00 89.62 390 GLU A O 1
ATOM 3162 N N . THR A 1 391 ? 8.629 -27.573 -5.164 1.00 90.06 391 THR A N 1
ATOM 3163 C CA . THR A 1 391 ? 9.366 -26.627 -4.311 1.00 90.06 391 THR A CA 1
ATOM 3164 C C . THR A 1 391 ? 8.662 -25.258 -4.240 1.00 90.06 391 THR A C 1
ATOM 3166 O O . THR A 1 391 ? 8.656 -24.622 -3.191 1.00 90.06 391 THR A O 1
ATOM 3169 N N . LEU A 1 392 ? 8.036 -24.799 -5.331 1.00 93.50 392 LEU A N 1
ATOM 3170 C CA . LEU A 1 392 ? 7.232 -23.571 -5.331 1.00 93.50 392 LEU A CA 1
ATOM 3171 C C . LEU A 1 392 ? 5.937 -23.718 -4.517 1.00 93.50 392 LEU A C 1
ATOM 3173 O O . LEU A 1 392 ? 5.547 -22.764 -3.848 1.00 93.50 392 LEU A O 1
ATOM 3177 N N . ASP A 1 393 ? 5.277 -24.880 -4.561 1.00 93.44 393 ASP A N 1
ATOM 3178 C CA . ASP A 1 393 ? 4.105 -25.183 -3.731 1.00 93.44 393 ASP A CA 1
ATOM 3179 C C . ASP A 1 393 ? 4.482 -25.070 -2.242 1.00 93.44 393 ASP A C 1
ATOM 3181 O O . ASP A 1 393 ? 3.767 -24.424 -1.479 1.00 93.44 393 ASP A O 1
ATOM 3185 N N . GLU A 1 394 ? 5.651 -25.583 -1.846 1.00 91.75 394 GLU A N 1
ATOM 3186 C CA . GLU A 1 394 ? 6.179 -25.446 -0.481 1.00 91.75 394 GLU A CA 1
ATOM 3187 C C . GLU A 1 394 ? 6.478 -23.989 -0.091 1.00 91.75 394 GLU A C 1
ATOM 3189 O O . GLU A 1 394 ? 6.098 -23.550 0.997 1.00 91.75 394 GLU A O 1
ATOM 3194 N N . PHE A 1 395 ? 7.081 -23.190 -0.982 1.00 93.25 395 PHE A N 1
ATOM 3195 C CA . PHE A 1 395 ? 7.241 -21.749 -0.734 1.00 93.25 395 PHE A CA 1
ATOM 3196 C C . PHE A 1 395 ? 5.889 -21.061 -0.525 1.00 93.25 395 PHE A C 1
ATOM 3198 O O . PHE A 1 395 ? 5.741 -20.227 0.369 1.00 93.25 395 PHE A O 1
ATOM 3205 N N . CYS A 1 396 ? 4.882 -21.427 -1.317 1.00 94.56 396 CYS A N 1
ATOM 3206 C CA . CYS A 1 396 ? 3.531 -20.907 -1.167 1.00 94.56 396 CYS A CA 1
ATOM 3207 C C . CYS A 1 396 ? 2.864 -21.332 0.148 1.00 94.56 396 CYS A C 1
ATOM 3209 O O . CYS A 1 396 ? 2.197 -20.507 0.777 1.00 94.56 396 CYS A O 1
ATOM 3211 N N . TYR A 1 397 ? 3.058 -22.572 0.599 1.00 93.62 397 TYR A N 1
ATOM 3212 C CA . TYR A 1 397 ? 2.573 -23.011 1.907 1.00 93.62 397 TYR A CA 1
ATOM 3213 C C . TYR A 1 397 ? 3.253 -22.259 3.053 1.00 93.62 397 TYR A C 1
ATOM 3215 O O . TYR A 1 397 ? 2.571 -21.871 4.002 1.00 93.62 397 TYR A O 1
ATOM 3223 N N . GLU A 1 398 ? 4.557 -21.978 2.963 1.00 91.88 398 GLU A N 1
ATOM 3224 C CA . GLU A 1 398 ? 5.243 -21.155 3.965 1.00 91.88 398 GLU A CA 1
ATOM 3225 C C . GLU A 1 398 ? 4.717 -19.709 3.981 1.00 91.88 398 GLU A C 1
ATOM 3227 O O . GLU A 1 398 ? 4.494 -19.168 5.066 1.00 91.88 398 GLU A O 1
ATOM 3232 N N . VAL A 1 399 ? 4.402 -19.109 2.824 1.00 92.62 399 VAL A N 1
ATOM 3233 C CA . VAL A 1 399 ? 3.710 -17.802 2.757 1.00 92.62 399 VAL A CA 1
ATOM 3234 C C . VAL A 1 399 ? 2.371 -17.852 3.495 1.00 92.62 399 VAL A C 1
ATOM 3236 O O . VAL A 1 399 ? 2.110 -17.020 4.364 1.00 92.62 399 VAL A O 1
ATOM 3239 N N . ILE A 1 400 ? 1.526 -18.840 3.195 1.00 91.88 400 ILE A N 1
ATOM 3240 C CA . ILE A 1 400 ? 0.210 -18.996 3.835 1.00 91.88 400 ILE A CA 1
ATOM 3241 C C . ILE A 1 400 ? 0.357 -19.165 5.349 1.00 91.88 400 ILE A C 1
ATOM 3243 O O . ILE A 1 400 ? -0.263 -18.444 6.134 1.00 91.88 400 ILE A O 1
ATOM 3247 N N . LYS A 1 401 ? 1.238 -20.070 5.775 1.00 90.94 401 LYS A N 1
ATOM 3248 C CA . LYS A 1 401 ? 1.545 -20.324 7.185 1.00 90.94 401 LYS A CA 1
ATOM 3249 C C . LYS A 1 401 ? 2.016 -19.058 7.896 1.00 90.94 401 LYS A C 1
ATOM 3251 O O . LYS A 1 401 ? 1.613 -18.815 9.029 1.00 90.94 401 LYS A O 1
ATOM 3256 N N . LYS A 1 402 ? 2.840 -18.231 7.249 1.00 88.44 402 LYS A N 1
ATOM 3257 C CA . LYS A 1 402 ? 3.294 -16.936 7.779 1.00 88.44 402 LYS A CA 1
ATOM 3258 C C . LYS A 1 402 ? 2.192 -15.893 7.858 1.00 88.44 402 LYS A C 1
ATOM 3260 O O . LYS A 1 402 ? 2.191 -15.086 8.786 1.00 88.44 402 LYS A O 1
ATOM 3265 N N . TYR A 1 403 ? 1.263 -15.896 6.912 1.00 85.94 403 TYR A N 1
ATOM 3266 C CA . TYR A 1 403 ? 0.118 -14.996 6.942 1.00 85.94 403 TYR A CA 1
ATOM 3267 C C . TYR A 1 403 ? -0.862 -15.302 8.067 1.00 85.94 403 TYR A C 1
ATOM 3269 O O . TYR A 1 403 ? -1.413 -14.368 8.647 1.00 85.94 403 TYR A O 1
ATOM 3277 N N . HIS A 1 404 ? -1.023 -16.580 8.410 1.00 86.19 404 HIS A N 1
ATOM 3278 C CA . HIS A 1 404 ? -1.850 -17.014 9.539 1.00 86.19 404 HIS A CA 1
ATOM 3279 C C . HIS A 1 404 ? -1.189 -16.807 10.906 1.00 86.19 404 HIS A C 1
ATOM 3281 O O . HIS A 1 404 ? -1.865 -16.928 11.923 1.00 86.19 404 HIS A O 1
ATOM 3287 N N . LYS A 1 405 ? 0.106 -16.465 10.951 1.00 85.94 405 LYS A N 1
ATOM 3288 C CA . LYS A 1 405 ? 0.776 -16.073 12.194 1.00 85.94 405 LYS A CA 1
ATOM 3289 C C . LYS A 1 405 ? 0.418 -14.641 12.588 1.00 85.94 405 LYS A C 1
ATOM 3291 O O . LYS A 1 405 ? 0.461 -13.705 11.779 1.00 85.94 405 LYS A O 1
ATOM 3296 N N . THR A 1 406 ? 0.172 -14.468 13.877 1.00 83.06 406 THR A N 1
ATOM 3297 C CA . THR A 1 406 ? 0.129 -13.169 14.546 1.00 83.06 406 THR A CA 1
ATOM 3298 C C . THR A 1 406 ? 1.500 -12.490 14.513 1.00 83.06 406 THR A C 1
ATOM 3300 O O . THR A 1 406 ? 2.542 -13.138 14.369 1.00 83.06 406 THR A O 1
ATOM 3303 N N . TYR A 1 407 ? 1.538 -11.172 14.712 1.00 78.19 407 TYR A N 1
ATOM 3304 C CA . TYR A 1 407 ? 2.801 -10.463 14.926 1.00 78.19 407 TYR A CA 1
ATOM 3305 C C . TYR A 1 407 ? 3.550 -11.008 16.148 1.00 78.19 407 TYR A C 1
ATOM 3307 O O . TYR A 1 407 ? 4.777 -11.064 16.125 1.00 78.19 407 TYR A O 1
ATOM 3315 N N . ALA A 1 408 ? 2.838 -11.521 17.157 1.00 76.62 408 ALA A N 1
ATOM 3316 C CA . ALA A 1 408 ? 3.444 -12.201 18.301 1.00 76.62 408 ALA A CA 1
ATOM 3317 C C . ALA A 1 408 ? 4.335 -13.368 17.892 1.00 76.62 408 ALA A C 1
ATOM 3319 O O . ALA A 1 408 ? 5.452 -13.516 18.383 1.00 76.62 408 ALA A O 1
ATOM 3320 N N . GLU A 1 409 ? 3.824 -14.187 16.982 1.00 81.75 409 GLU A N 1
ATOM 3321 C CA . GLU A 1 409 ? 4.479 -15.400 16.514 1.00 81.75 409 GLU A CA 1
ATOM 3322 C C . GLU A 1 409 ? 5.563 -15.102 15.475 1.00 81.75 409 GLU A C 1
ATOM 3324 O O . GLU A 1 409 ? 6.548 -15.832 15.391 1.00 81.75 409 GLU A O 1
ATOM 3329 N N . ILE A 1 410 ? 5.406 -14.033 14.687 1.00 78.31 410 ILE A N 1
ATOM 3330 C CA . ILE A 1 410 ? 6.409 -13.593 13.704 1.00 78.31 410 ILE A CA 1
ATOM 3331 C C . ILE A 1 410 ? 7.621 -12.974 14.403 1.00 78.31 410 ILE A C 1
ATOM 3333 O O . ILE A 1 410 ? 8.756 -13.292 14.057 1.00 78.31 410 ILE A O 1
ATOM 3337 N N . PHE A 1 411 ? 7.385 -12.130 15.408 1.00 73.81 411 PHE A N 1
ATOM 3338 C CA . PHE A 1 411 ? 8.416 -11.393 16.145 1.00 73.81 411 PHE A CA 1
ATOM 3339 C C . PHE A 1 411 ? 8.772 -12.061 17.486 1.00 73.81 411 PHE A C 1
ATOM 3341 O O . PHE A 1 411 ? 9.140 -11.384 18.448 1.00 73.81 411 PHE A O 1
ATOM 3348 N N . ILE A 1 412 ? 8.634 -13.392 17.569 1.00 70.94 412 ILE A N 1
ATOM 3349 C CA . ILE A 1 412 ? 8.967 -14.166 18.775 1.00 70.94 412 ILE A CA 1
ATOM 3350 C C . ILE A 1 412 ? 10.481 -14.256 19.011 1.00 70.94 412 ILE A C 1
ATOM 3352 O O . ILE A 1 412 ? 10.928 -14.271 20.156 1.00 70.94 412 ILE A O 1
ATOM 3356 N N . ASN A 1 413 ? 11.259 -14.284 17.927 1.00 65.19 413 ASN A N 1
ATOM 3357 C CA . ASN A 1 413 ? 12.717 -14.329 17.942 1.00 65.19 413 ASN A CA 1
ATOM 3358 C C . ASN A 1 413 ? 13.290 -12.951 17.600 1.00 65.19 413 ASN A C 1
ATOM 3360 O O . ASN A 1 413 ? 12.662 -12.181 16.873 1.00 65.19 413 ASN A O 1
ATOM 3364 N N . ASP A 1 414 ? 14.503 -12.667 18.081 1.00 60.62 414 ASP A N 1
ATOM 3365 C CA . ASP A 1 414 ? 15.230 -11.447 17.731 1.00 60.62 414 ASP A CA 1
ATOM 3366 C C . ASP A 1 414 ? 15.423 -11.396 16.204 1.00 60.62 414 ASP A C 1
ATOM 3368 O O . ASP A 1 414 ? 16.163 -12.191 15.618 1.00 60.62 414 ASP A O 1
ATOM 3372 N N . VAL A 1 415 ? 14.713 -10.478 15.546 1.00 57.22 415 VAL A N 1
ATOM 3373 C CA . VAL A 1 415 ? 14.802 -10.292 14.097 1.00 57.22 415 VAL A CA 1
ATOM 3374 C C . VAL A 1 415 ? 16.104 -9.532 13.809 1.00 57.22 415 VAL A C 1
ATOM 3376 O O . VAL A 1 415 ? 16.281 -8.431 14.331 1.00 57.22 415 VAL A O 1
ATOM 3379 N N . PRO A 1 416 ? 17.040 -10.086 13.013 1.00 50.59 416 PRO A N 1
ATOM 3380 C CA . PRO A 1 416 ? 18.438 -9.637 12.953 1.00 50.59 416 PRO A CA 1
ATOM 3381 C C . PRO A 1 416 ? 18.660 -8.331 12.173 1.00 50.59 416 PRO A C 1
ATOM 3383 O O . PRO A 1 416 ? 19.741 -8.115 11.631 1.00 50.59 416 PRO A O 1
ATOM 3386 N N . VAL A 1 417 ? 17.645 -7.476 12.059 1.00 49.28 417 VAL A N 1
ATOM 3387 C CA . VAL A 1 417 ? 17.616 -6.442 11.020 1.00 49.28 417 VAL A CA 1
ATOM 3388 C C . VAL A 1 417 ? 17.888 -5.028 11.552 1.00 49.28 417 VAL A C 1
ATOM 3390 O O . VAL A 1 417 ? 18.020 -4.102 10.758 1.00 49.28 417 VAL A O 1
ATOM 3393 N N . ASP A 1 418 ? 18.089 -4.857 12.865 1.00 44.12 418 ASP A N 1
ATOM 3394 C CA . ASP A 1 418 ? 18.703 -3.653 13.444 1.00 44.12 418 ASP A CA 1
ATOM 3395 C C . ASP A 1 418 ? 19.251 -3.919 14.865 1.00 44.12 418 ASP A C 1
ATOM 3397 O O . ASP A 1 418 ? 18.891 -4.903 15.511 1.00 44.12 418 ASP A O 1
ATOM 3401 N N . SER A 1 419 ? 20.104 -3.030 15.385 1.00 39.41 419 SER A N 1
ATOM 3402 C CA . SER A 1 419 ? 20.625 -3.065 16.763 1.00 39.41 419 SER A CA 1
ATOM 3403 C C . SER A 1 419 ? 19.549 -2.835 17.833 1.00 39.41 419 SER A C 1
ATOM 3405 O O . SER A 1 419 ? 19.788 -3.084 19.018 1.00 39.41 419 SER A O 1
ATOM 3407 N N . HIS A 1 420 ? 18.355 -2.392 17.436 1.00 49.41 420 HIS A N 1
ATOM 3408 C CA . HIS A 1 420 ? 17.180 -2.311 18.291 1.00 49.41 420 HIS A CA 1
ATOM 3409 C C . HIS A 1 420 ? 16.364 -3.596 18.162 1.00 49.41 420 HIS A C 1
ATOM 3411 O O . HIS A 1 420 ? 15.519 -3.742 17.283 1.00 49.41 420 HIS A O 1
ATOM 3417 N N . VAL A 1 421 ? 16.629 -4.540 19.064 1.00 50.62 421 VAL A N 1
ATOM 3418 C CA . VAL A 1 421 ? 15.852 -5.774 19.195 1.00 50.62 421 VAL A CA 1
ATOM 3419 C C . VAL A 1 421 ? 14.380 -5.424 19.432 1.00 50.62 421 VAL A C 1
ATOM 3421 O O . VAL A 1 421 ? 14.022 -4.911 20.498 1.00 50.62 421 VAL A O 1
ATOM 3424 N N . ILE A 1 422 ? 13.531 -5.720 18.448 1.00 53.97 422 ILE A N 1
ATOM 3425 C CA . ILE A 1 422 ? 12.079 -5.609 18.577 1.00 53.97 422 ILE A CA 1
ATOM 3426 C C . ILE A 1 422 ? 11.585 -6.830 19.363 1.00 53.97 422 ILE A C 1
ATOM 3428 O O . ILE A 1 422 ? 11.593 -7.946 18.852 1.00 53.97 422 ILE A O 1
ATOM 3432 N N . ARG A 1 423 ? 11.145 -6.629 20.612 1.00 54.28 423 ARG A N 1
ATOM 3433 C CA . ARG A 1 423 ? 10.518 -7.678 21.435 1.00 54.28 423 ARG A CA 1
ATOM 3434 C C . ARG A 1 423 ? 9.013 -7.486 21.502 1.00 54.28 423 ARG A C 1
ATOM 3436 O O . ARG A 1 423 ? 8.535 -6.470 22.018 1.00 54.28 423 ARG A O 1
ATOM 3443 N N . TYR A 1 424 ? 8.271 -8.519 21.094 1.00 53.00 424 TYR A N 1
ATOM 3444 C CA . TYR A 1 424 ? 6.814 -8.461 20.990 1.00 53.00 424 TYR A CA 1
ATOM 3445 C C . TYR A 1 424 ? 6.097 -7.969 22.260 1.00 53.00 424 TYR A C 1
ATOM 3447 O O . TYR A 1 424 ? 5.272 -7.058 22.219 1.00 53.00 424 TYR A O 1
ATOM 3455 N N . GLN A 1 425 ? 6.460 -8.516 23.422 1.00 53.31 425 GLN A N 1
ATOM 3456 C CA . GLN A 1 425 ? 5.678 -8.337 24.650 1.00 53.31 425 GLN A CA 1
ATOM 3457 C C . GLN A 1 425 ? 5.691 -6.924 25.258 1.00 53.31 425 GLN A C 1
ATOM 3459 O O . GLN A 1 425 ? 4.770 -6.607 26.008 1.00 53.31 425 GLN A O 1
ATOM 3464 N N . LYS A 1 426 ? 6.700 -6.083 24.986 1.00 53.03 426 LYS A N 1
ATOM 3465 C CA . LYS A 1 426 ? 6.831 -4.764 25.645 1.00 53.03 426 LYS A CA 1
ATOM 3466 C C . LYS A 1 426 ? 6.693 -3.565 24.717 1.00 53.03 426 LYS A C 1
ATOM 3468 O O . LYS A 1 426 ? 6.400 -2.489 25.211 1.00 53.03 426 LYS A O 1
ATOM 3473 N N . GLN A 1 427 ? 6.920 -3.729 23.416 1.00 56.34 427 GLN A N 1
ATOM 3474 C CA . GLN A 1 427 ? 7.110 -2.584 22.526 1.00 56.34 427 GLN A CA 1
ATOM 3475 C C . GLN A 1 427 ? 5.957 -2.396 21.533 1.00 56.34 427 GLN A C 1
ATOM 3477 O O . GLN A 1 427 ? 5.691 -1.269 21.146 1.00 56.34 427 GLN A O 1
ATOM 3482 N N . PHE A 1 428 ? 5.200 -3.435 21.156 1.00 62.50 428 PHE A N 1
ATOM 3483 C CA . PHE A 1 428 ? 4.221 -3.307 20.059 1.00 62.50 428 PHE A CA 1
ATOM 3484 C C . PHE A 1 428 ? 2.996 -2.454 20.359 1.00 62.50 428 PHE A C 1
ATOM 3486 O O . PHE A 1 428 ? 2.317 -2.074 19.412 1.00 62.50 428 PHE A O 1
ATOM 3493 N N . LYS A 1 429 ? 2.715 -2.104 21.619 1.00 59.44 429 LYS A N 1
ATOM 3494 C CA . LYS A 1 429 ? 1.699 -1.084 21.928 1.00 59.44 429 LYS A CA 1
ATOM 3495 C C . LYS A 1 429 ? 2.154 0.306 21.460 1.00 59.44 429 LYS A C 1
ATOM 3497 O O . LYS A 1 429 ? 1.344 1.049 20.910 1.00 59.44 429 LYS A O 1
ATOM 3502 N N . ASP A 1 430 ? 3.458 0.564 21.530 1.00 57.47 430 ASP A N 1
ATOM 3503 C CA . ASP A 1 430 ? 4.068 1.881 21.331 1.00 57.47 430 ASP A CA 1
ATOM 3504 C C . ASP A 1 430 ? 4.965 1.963 20.079 1.00 57.47 430 ASP A C 1
ATOM 3506 O O . ASP A 1 430 ? 5.472 3.034 19.753 1.00 57.47 430 ASP A O 1
ATOM 3510 N N . ILE A 1 431 ? 5.176 0.853 19.355 1.00 59.38 431 ILE A N 1
ATOM 3511 C CA . ILE A 1 431 ? 5.972 0.835 18.120 1.00 59.38 431 ILE A CA 1
ATOM 3512 C C . ILE A 1 431 ? 5.244 1.621 17.020 1.00 59.38 431 ILE A C 1
ATOM 3514 O O . ILE A 1 431 ? 4.093 1.300 16.698 1.00 59.38 431 ILE A O 1
ATOM 3518 N N . PRO A 1 432 ? 5.923 2.588 16.373 1.00 57.97 432 PRO A N 1
ATOM 3519 C CA . PRO A 1 432 ? 5.397 3.258 15.195 1.00 57.97 432 PRO A CA 1
ATOM 3520 C C . PRO A 1 432 ? 5.100 2.261 14.074 1.00 57.97 432 PRO A C 1
ATOM 3522 O O . PRO A 1 432 ? 5.956 1.470 13.666 1.00 57.97 432 PRO A O 1
ATOM 3525 N N . TYR A 1 433 ? 3.889 2.346 13.529 1.00 53.88 433 TYR A N 1
ATOM 3526 C CA . TYR A 1 433 ? 3.365 1.452 12.497 1.00 53.88 433 TYR A CA 1
ATOM 3527 C C . TYR A 1 433 ? 4.259 1.299 11.257 1.00 53.88 433 TYR A C 1
ATOM 3529 O O . TYR A 1 433 ? 4.272 0.245 10.623 1.00 53.88 433 TYR A O 1
ATOM 3537 N N . TYR A 1 434 ? 5.049 2.322 10.929 1.00 55.72 434 TYR A N 1
ATOM 3538 C CA . TYR A 1 434 ? 5.974 2.269 9.804 1.00 55.72 434 TYR A CA 1
ATOM 3539 C C . TYR A 1 434 ? 6.932 1.071 9.881 1.00 55.72 434 TYR A C 1
ATOM 3541 O O . TYR A 1 434 ? 7.143 0.417 8.866 1.00 55.72 434 TYR A O 1
ATOM 3549 N N . TYR A 1 435 ? 7.453 0.734 11.068 1.00 58.84 435 TYR A N 1
ATOM 3550 C CA . TYR A 1 435 ? 8.341 -0.422 11.247 1.00 58.84 435 TYR A CA 1
ATOM 3551 C C . TYR A 1 435 ? 7.617 -1.743 10.964 1.00 58.84 435 TYR A C 1
ATOM 3553 O O . TYR A 1 435 ? 8.116 -2.592 10.229 1.00 58.84 435 TYR A O 1
ATOM 3561 N N . LEU A 1 436 ? 6.390 -1.879 11.468 1.00 60.25 436 LEU A N 1
ATOM 3562 C CA . LEU A 1 436 ? 5.519 -3.025 11.216 1.00 60.25 436 LEU A CA 1
ATOM 3563 C C . LEU A 1 436 ? 5.241 -3.228 9.722 1.00 60.25 436 LEU A C 1
ATOM 3565 O O . LEU A 1 436 ? 5.419 -4.331 9.210 1.00 60.25 436 LEU A O 1
ATOM 3569 N N . TYR A 1 437 ? 4.841 -2.165 9.022 1.00 58.53 437 TYR A N 1
ATOM 3570 C CA . TYR A 1 437 ? 4.491 -2.189 7.597 1.00 58.53 437 TYR A CA 1
ATOM 3571 C C . TYR A 1 437 ? 5.639 -2.665 6.696 1.00 58.53 437 TYR A C 1
ATOM 3573 O O . TYR A 1 437 ? 5.423 -3.253 5.643 1.00 58.53 437 TYR A O 1
ATOM 3581 N N . LYS A 1 438 ? 6.869 -2.401 7.114 1.00 58.28 438 LYS A N 1
ATOM 3582 C CA . LYS A 1 438 ? 8.085 -2.553 6.322 1.00 58.28 438 LYS A CA 1
ATOM 3583 C C . LYS A 1 438 ? 8.814 -3.868 6.616 1.00 58.28 438 LYS A C 1
ATOM 3585 O O . LYS A 1 438 ? 9.238 -4.557 5.691 1.00 58.28 438 LYS A O 1
ATOM 3590 N N . THR A 1 439 ? 8.877 -4.265 7.887 1.00 64.94 439 THR A N 1
ATOM 3591 C CA . THR A 1 439 ? 9.506 -5.525 8.308 1.00 64.94 439 THR A CA 1
ATOM 3592 C C . THR A 1 439 ? 8.597 -6.730 8.086 1.00 64.94 439 THR A C 1
ATOM 3594 O O . THR A 1 439 ? 9.084 -7.803 7.746 1.00 64.94 439 THR A O 1
ATOM 3597 N N . THR A 1 440 ? 7.280 -6.575 8.235 1.00 72.00 440 THR A N 1
ATOM 3598 C CA . THR A 1 440 ? 6.343 -7.701 8.107 1.00 72.00 440 THR A CA 1
ATOM 3599 C C . THR A 1 440 ? 6.393 -8.352 6.720 1.00 72.00 440 THR A C 1
ATOM 3601 O O . THR A 1 440 ? 6.615 -9.560 6.691 1.00 72.00 440 THR A O 1
ATOM 3604 N N . PRO A 1 441 ? 6.284 -7.620 5.586 1.00 76.69 441 PRO A N 1
ATOM 3605 C CA . PRO A 1 441 ? 6.393 -8.223 4.256 1.00 76.69 441 PRO A CA 1
ATOM 3606 C C . PRO A 1 441 ? 7.670 -9.038 4.066 1.00 76.69 441 PRO A C 1
ATOM 3608 O O . PRO A 1 441 ? 7.602 -10.176 3.620 1.00 76.69 441 PRO A O 1
ATOM 3611 N N . MET A 1 442 ? 8.823 -8.525 4.506 1.00 76.38 442 MET A N 1
ATOM 3612 C CA . MET A 1 442 ? 10.102 -9.238 4.413 1.00 76.38 442 MET A CA 1
ATOM 3613 C C . MET A 1 442 ? 10.061 -10.613 5.105 1.00 76.38 442 MET A C 1
ATOM 3615 O O . MET A 1 442 ? 10.648 -11.574 4.607 1.00 76.38 442 MET A O 1
ATOM 3619 N N . LEU A 1 443 ? 9.357 -10.702 6.239 1.00 78.81 443 LEU A N 1
ATOM 3620 C CA . LEU A 1 443 ? 9.234 -11.918 7.044 1.00 78.81 443 LEU A CA 1
ATOM 3621 C C . LEU A 1 443 ? 8.095 -12.849 6.590 1.00 78.81 443 LEU A C 1
ATOM 3623 O O . LEU A 1 443 ? 8.058 -14.014 6.994 1.00 78.81 443 LEU A O 1
ATOM 3627 N N . THR A 1 444 ? 7.130 -12.338 5.816 1.00 82.44 444 THR A N 1
ATOM 3628 C CA . THR A 1 444 ? 5.876 -13.051 5.507 1.00 82.44 444 THR A CA 1
ATOM 3629 C C . THR A 1 444 ? 5.711 -13.423 4.045 1.00 82.44 444 THR A C 1
ATOM 3631 O O . THR A 1 444 ? 5.079 -14.431 3.753 1.00 82.44 444 THR A O 1
ATOM 3634 N N . THR A 1 445 ? 6.260 -12.618 3.141 1.00 86.31 445 THR A N 1
ATOM 3635 C CA . THR A 1 445 ? 6.187 -12.814 1.685 1.00 86.31 445 THR A CA 1
ATOM 3636 C C . THR A 1 445 ? 7.547 -12.699 1.007 1.00 86.31 445 THR A C 1
ATOM 3638 O O . THR A 1 445 ? 7.762 -13.300 -0.040 1.00 86.31 445 THR A O 1
ATOM 3641 N N . GLY A 1 446 ? 8.465 -11.949 1.612 1.00 84.19 446 GLY A N 1
ATOM 3642 C CA . GLY A 1 446 ? 9.800 -11.688 1.100 1.00 84.19 446 GLY A CA 1
ATOM 3643 C C . GLY A 1 446 ? 10.783 -12.846 1.310 1.00 84.19 446 GLY A C 1
ATOM 3644 O O . GLY A 1 446 ? 10.385 -13.982 1.575 1.00 84.19 446 GLY A O 1
ATOM 3645 N N . PRO A 1 447 ? 12.098 -12.582 1.237 1.00 79.56 447 PRO A N 1
ATOM 3646 C CA . PRO A 1 447 ? 13.101 -13.641 1.144 1.00 79.56 447 PRO A CA 1
ATOM 3647 C C . PRO A 1 447 ? 13.182 -14.608 2.336 1.00 79.56 447 PRO A C 1
ATOM 3649 O O . PRO A 1 447 ? 13.711 -15.713 2.188 1.00 79.56 447 PRO A O 1
ATOM 3652 N N . GLN A 1 448 ? 12.648 -14.240 3.510 1.00 79.88 448 GLN A N 1
ATOM 3653 C CA . GLN A 1 448 ? 12.678 -15.117 4.683 1.00 79.88 448 GLN A CA 1
ATOM 3654 C C . GLN A 1 448 ? 11.900 -16.423 4.460 1.00 79.88 448 GLN A C 1
ATOM 3656 O O . GLN A 1 448 ? 12.301 -17.450 5.006 1.00 79.88 448 GLN A O 1
ATOM 3661 N N . ILE A 1 449 ? 10.844 -16.424 3.635 1.00 87.00 449 ILE A N 1
ATOM 3662 C CA . ILE A 1 449 ? 10.065 -17.647 3.361 1.00 87.00 449 ILE A CA 1
ATOM 3663 C C . ILE A 1 449 ? 10.950 -18.754 2.773 1.00 87.00 449 ILE A C 1
ATOM 3665 O O . ILE A 1 449 ? 10.777 -19.930 3.082 1.00 87.00 449 ILE A O 1
ATOM 3669 N N . ILE A 1 450 ? 11.938 -18.366 1.960 1.00 83.81 450 ILE A N 1
ATOM 3670 C CA . ILE A 1 450 ? 12.859 -19.290 1.306 1.00 83.81 450 ILE A CA 1
ATOM 3671 C C . ILE A 1 450 ? 13.871 -19.796 2.333 1.00 83.81 450 ILE A C 1
ATOM 3673 O O . ILE A 1 450 ? 14.088 -21.000 2.430 1.00 83.81 450 ILE A O 1
ATOM 3677 N N . GLY A 1 451 ? 14.447 -18.892 3.134 1.00 77.94 451 GLY A N 1
ATOM 3678 C CA . GLY A 1 451 ? 15.368 -19.259 4.212 1.00 77.94 451 GLY A CA 1
ATOM 3679 C C . GLY A 1 451 ? 14.753 -20.278 5.175 1.00 77.94 451 GLY A C 1
ATOM 3680 O O . GLY A 1 451 ? 15.330 -21.339 5.401 1.00 77.94 451 GLY A O 1
ATOM 3681 N N . GLU A 1 452 ? 13.537 -20.017 5.658 1.00 78.56 452 GLU A N 1
ATOM 3682 C CA . GLU A 1 452 ? 12.847 -20.914 6.593 1.00 78.56 452 GLU A CA 1
ATOM 3683 C C . GLU A 1 452 ? 12.455 -22.253 5.970 1.00 78.56 452 GLU A C 1
ATOM 3685 O O . GLU A 1 452 ? 12.544 -23.281 6.642 1.00 78.56 452 GLU A O 1
ATOM 3690 N N . TYR A 1 453 ? 12.060 -22.278 4.692 1.00 83.19 453 TYR A N 1
ATOM 3691 C CA . TYR A 1 453 ? 11.824 -23.541 3.995 1.00 83.19 453 TYR A CA 1
ATOM 3692 C C . TYR A 1 453 ? 13.068 -24.439 4.051 1.00 83.19 453 TYR A C 1
ATOM 3694 O O . TYR A 1 453 ? 12.952 -25.612 4.407 1.00 83.19 453 TYR A O 1
ATOM 3702 N N . TYR A 1 454 ? 14.260 -23.911 3.755 1.00 77.94 454 TYR A N 1
ATOM 3703 C CA . TYR A 1 454 ? 15.486 -24.717 3.757 1.00 77.94 454 TYR A CA 1
ATOM 3704 C C . TYR A 1 454 ? 15.999 -25.046 5.161 1.00 77.94 454 TYR A C 1
ATOM 3706 O O . TYR A 1 454 ? 16.525 -26.141 5.358 1.00 77.94 454 TYR A O 1
ATOM 3714 N N . GLU A 1 455 ? 15.809 -24.165 6.146 1.00 75.81 455 GLU A N 1
ATOM 3715 C CA . GLU A 1 455 ? 16.089 -24.485 7.552 1.00 75.81 455 GLU A CA 1
ATOM 3716 C C . GLU A 1 455 ? 15.245 -25.685 8.020 1.00 75.81 455 GLU A C 1
ATOM 3718 O O . GLU A 1 455 ? 15.777 -26.638 8.600 1.00 75.81 455 GLU A O 1
ATOM 3723 N N . ASN A 1 456 ? 13.950 -25.689 7.683 1.00 76.44 456 ASN A N 1
ATOM 3724 C CA . ASN A 1 456 ? 12.998 -26.727 8.086 1.00 76.44 456 ASN A CA 1
ATOM 3725 C C . ASN A 1 456 ? 13.118 -28.030 7.270 1.00 76.44 456 ASN A C 1
ATOM 3727 O O . ASN A 1 456 ? 12.776 -29.096 7.780 1.00 76.44 456 ASN A O 1
ATOM 3731 N N . ASN A 1 457 ? 13.619 -27.970 6.031 1.00 72.31 457 ASN A N 1
ATOM 3732 C CA . ASN A 1 457 ? 13.732 -29.115 5.111 1.00 72.31 457 ASN A CA 1
ATOM 3733 C C . ASN A 1 457 ? 15.183 -29.585 4.879 1.00 72.31 457 ASN A C 1
ATOM 3735 O O . ASN A 1 457 ? 15.469 -30.302 3.915 1.00 72.31 457 ASN A O 1
ATOM 3739 N N . SER A 1 458 ? 16.101 -29.222 5.781 1.00 54.34 458 SER A N 1
ATOM 3740 C CA . SER A 1 458 ? 17.562 -29.425 5.714 1.00 54.34 458 SER A CA 1
ATOM 3741 C C . SER A 1 458 ? 18.057 -30.880 5.589 1.00 54.34 458 SER A C 1
ATOM 3743 O O . SER A 1 458 ? 19.261 -31.121 5.526 1.00 54.34 458 SER A O 1
ATOM 3745 N N . LEU A 1 459 ? 17.161 -31.866 5.496 1.00 48.09 459 LEU A N 1
ATOM 3746 C CA . LEU A 1 459 ? 17.515 -33.282 5.427 1.00 48.09 459 LEU A CA 1
ATOM 3747 C C . LEU A 1 459 ? 17.814 -33.823 4.016 1.00 48.09 459 LEU A C 1
ATOM 3749 O O . LEU A 1 459 ? 18.2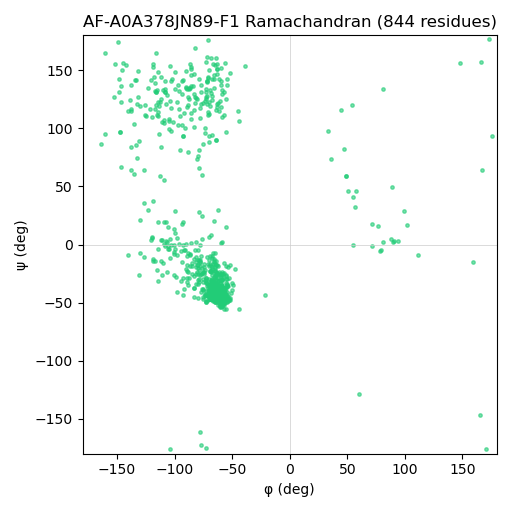78 -34.954 3.943 1.00 48.09 459 LEU A O 1
ATOM 3753 N N . ASN A 1 460 ? 17.604 -33.085 2.910 1.00 51.59 460 ASN A N 1
ATOM 3754 C CA . ASN A 1 460 ? 17.730 -33.698 1.568 1.00 51.59 460 ASN A CA 1
ATOM 3755 C C . ASN A 1 460 ? 18.390 -32.884 0.430 1.00 51.59 460 ASN A C 1
ATOM 3757 O O . ASN A 1 460 ? 18.623 -33.474 -0.627 1.00 51.59 460 ASN A O 1
ATOM 3761 N N . ARG A 1 461 ? 18.687 -31.578 0.559 1.00 64.62 461 ARG A N 1
ATOM 3762 C CA . ARG A 1 461 ? 19.267 -30.770 -0.547 1.00 64.62 461 ARG A CA 1
ATOM 3763 C C . ARG A 1 461 ? 20.185 -29.661 -0.019 1.00 64.62 461 ARG A C 1
ATOM 3765 O O . ARG A 1 461 ? 19.785 -28.924 0.877 1.00 64.62 461 ARG A O 1
ATOM 3772 N N . ASN A 1 462 ? 21.395 -29.523 -0.573 1.00 66.56 462 ASN A N 1
ATOM 3773 C CA . ASN A 1 462 ? 22.299 -28.432 -0.198 1.00 66.56 462 ASN A CA 1
ATOM 3774 C C . ASN A 1 462 ? 21.780 -27.110 -0.769 1.00 66.56 462 ASN A C 1
ATOM 3776 O O . ASN A 1 462 ? 21.593 -26.982 -1.976 1.00 66.56 462 ASN A O 1
ATOM 3780 N N . PHE A 1 463 ? 21.592 -26.109 0.091 1.00 67.31 463 PHE A N 1
ATOM 3781 C CA . PHE A 1 463 ? 21.083 -24.789 -0.291 1.00 67.31 463 PHE A CA 1
ATOM 3782 C C . PHE A 1 463 ? 21.918 -24.124 -1.402 1.00 67.31 463 PHE A C 1
ATOM 3784 O O . PHE A 1 463 ? 21.366 -23.549 -2.336 1.00 67.31 463 PHE A O 1
ATOM 3791 N N . SER A 1 464 ? 23.244 -24.301 -1.374 1.00 67.31 464 SER A N 1
ATOM 3792 C CA . SER A 1 464 ? 24.177 -23.817 -2.402 1.00 67.31 464 SER A CA 1
ATOM 3793 C C . SER A 1 464 ? 23.917 -24.384 -3.801 1.00 67.31 464 SER A C 1
ATOM 3795 O O . SER A 1 464 ? 24.218 -23.717 -4.788 1.00 67.31 464 SER A O 1
ATOM 3797 N N . ASP A 1 465 ? 23.320 -25.578 -3.914 1.00 71.81 465 ASP A N 1
ATOM 3798 C CA . ASP A 1 465 ? 23.056 -26.230 -5.205 1.00 71.81 465 ASP A CA 1
ATOM 3799 C C . ASP A 1 465 ? 22.012 -25.472 -6.037 1.00 71.81 465 ASP A C 1
ATOM 3801 O O . ASP A 1 465 ? 21.845 -25.759 -7.224 1.00 71.81 465 ASP A O 1
ATOM 3805 N N . HIS A 1 466 ? 21.317 -24.510 -5.425 1.00 73.75 466 HIS A N 1
ATOM 3806 C CA . HIS A 1 466 ? 20.279 -23.691 -6.038 1.00 73.75 466 HIS A CA 1
ATOM 3807 C C . HIS A 1 466 ? 20.759 -22.294 -6.445 1.00 73.75 466 HIS A C 1
ATOM 3809 O O . HIS A 1 466 ? 19.967 -21.535 -6.993 1.00 73.75 466 HIS A O 1
ATOM 3815 N N . ASN A 1 467 ? 22.026 -21.942 -6.222 1.00 71.69 467 ASN A N 1
ATOM 3816 C CA . ASN A 1 467 ? 22.513 -20.591 -6.489 1.00 71.69 467 ASN A CA 1
ATOM 3817 C C . ASN A 1 467 ? 22.487 -20.235 -7.993 1.00 71.69 467 ASN A C 1
ATOM 3819 O O . ASN A 1 467 ? 22.756 -21.094 -8.840 1.00 71.69 467 ASN A O 1
ATOM 3823 N N . VAL A 1 468 ? 22.147 -18.980 -8.310 1.00 62.19 468 VAL A N 1
ATOM 3824 C CA . VAL A 1 468 ? 22.219 -18.361 -9.649 1.00 62.19 468 VAL A CA 1
ATOM 3825 C C . VAL A 1 468 ? 23.647 -17.887 -9.977 1.00 62.19 468 VAL A C 1
ATOM 3827 O O . VAL A 1 468 ? 23.998 -17.813 -11.154 1.00 62.19 468 VAL A O 1
ATOM 3830 N N . SER A 1 469 ? 24.482 -17.586 -8.973 1.00 62.28 469 SER A N 1
ATOM 3831 C CA . SER A 1 469 ? 25.843 -17.055 -9.160 1.00 62.28 469 SER A CA 1
ATOM 3832 C C . SER A 1 469 ? 26.813 -17.528 -8.078 1.00 62.28 469 SER A C 1
ATOM 3834 O O . SER A 1 469 ? 26.502 -17.434 -6.901 1.00 62.28 469 SER A O 1
ATOM 3836 N N . ASP A 1 470 ? 28.033 -17.931 -8.439 1.00 53.66 470 ASP A N 1
ATOM 3837 C CA . ASP A 1 470 ? 29.086 -18.252 -7.457 1.00 53.66 470 ASP A CA 1
ATOM 3838 C C . ASP A 1 470 ? 29.619 -17.011 -6.701 1.00 53.66 470 ASP A C 1
ATOM 3840 O O . ASP A 1 470 ? 30.369 -17.143 -5.732 1.00 53.66 470 ASP A O 1
ATOM 3844 N N . ALA A 1 471 ? 29.250 -15.795 -7.125 1.00 47.56 471 ALA A N 1
ATOM 3845 C CA . ALA A 1 471 ? 29.632 -14.545 -6.471 1.00 47.56 471 ALA A CA 1
ATOM 3846 C C . ALA A 1 471 ? 28.578 -14.095 -5.436 1.00 47.56 471 ALA A C 1
ATOM 3848 O O . ALA A 1 471 ? 27.381 -14.196 -5.712 1.00 47.56 471 ALA A O 1
ATOM 3849 N N . PRO A 1 472 ? 28.982 -13.536 -4.276 1.00 44.56 472 PRO A N 1
ATOM 3850 C CA . PRO A 1 472 ? 28.039 -12.981 -3.310 1.00 44.56 472 PRO A CA 1
ATOM 3851 C C . PRO A 1 472 ? 27.287 -11.806 -3.945 1.00 44.56 472 PRO A C 1
ATOM 3853 O O . PRO A 1 472 ? 27.900 -10.814 -4.338 1.00 44.56 472 PRO A O 1
ATOM 3856 N N . PHE A 1 473 ? 25.965 -11.917 -4.065 1.00 47.09 473 PHE A N 1
ATOM 3857 C CA . PHE A 1 473 ? 25.150 -10.822 -4.580 1.00 47.09 473 PHE A CA 1
ATOM 3858 C C . PHE A 1 473 ? 25.032 -9.684 -3.557 1.00 47.09 473 PHE A C 1
ATOM 3860 O O . PHE A 1 473 ? 25.190 -9.867 -2.349 1.00 47.09 473 PHE A O 1
ATOM 3867 N N . PHE A 1 474 ? 24.747 -8.486 -4.054 1.00 44.38 474 PHE A N 1
ATOM 3868 C CA . PHE A 1 474 ? 24.649 -7.276 -3.252 1.00 44.38 474 PHE A CA 1
ATOM 3869 C C . PHE A 1 474 ? 23.179 -6.931 -2.997 1.00 44.38 474 PHE A C 1
ATOM 3871 O O . PHE A 1 474 ? 22.496 -6.424 -3.882 1.00 44.38 474 PHE A O 1
ATOM 3878 N N . MET A 1 475 ? 22.683 -7.166 -1.777 1.00 43.22 475 MET A N 1
ATOM 3879 C CA . MET A 1 475 ? 21.475 -6.471 -1.315 1.00 43.22 475 MET A CA 1
ATOM 3880 C C . MET A 1 475 ? 21.869 -5.032 -1.016 1.00 43.22 475 MET A C 1
ATOM 3882 O O . MET A 1 475 ? 22.355 -4.753 0.079 1.00 43.22 475 MET A O 1
ATOM 3886 N N . GLU A 1 476 ? 21.666 -4.117 -1.966 1.00 37.66 476 GLU A N 1
ATOM 3887 C CA . GLU A 1 476 ? 22.090 -2.728 -1.777 1.00 37.66 476 GLU A CA 1
ATOM 3888 C C . GLU A 1 476 ? 21.464 -2.104 -0.527 1.00 37.66 476 GLU A C 1
ATOM 3890 O O . GLU A 1 476 ? 22.052 -1.202 0.060 1.00 37.66 476 GLU A O 1
ATOM 3895 N N . ASN A 1 477 ? 20.315 -2.603 -0.055 1.00 40.56 477 ASN A N 1
ATOM 3896 C CA . ASN A 1 477 ? 19.683 -2.074 1.140 1.00 40.56 477 ASN A CA 1
ATOM 3897 C C . ASN A 1 477 ? 18.614 -3.007 1.744 1.00 40.56 477 ASN A C 1
ATOM 3899 O O . ASN A 1 477 ? 17.421 -2.758 1.572 1.00 40.56 477 ASN A O 1
ATOM 3903 N N . VAL A 1 478 ? 18.973 -3.967 2.604 1.00 38.31 478 VAL A N 1
ATOM 3904 C CA . VAL A 1 478 ? 17.982 -4.491 3.581 1.00 38.31 478 VAL A CA 1
ATOM 3905 C C . VAL A 1 478 ? 17.397 -3.329 4.420 1.00 38.31 478 VAL A C 1
ATOM 3907 O O . VAL A 1 478 ? 16.229 -3.334 4.789 1.00 38.31 478 VAL A O 1
ATOM 3910 N N . GLN A 1 479 ? 18.160 -2.239 4.588 1.00 36.22 479 GLN A N 1
ATOM 3911 C CA . GLN A 1 479 ? 17.715 -0.973 5.193 1.00 36.22 479 GLN A CA 1
ATOM 3912 C C . GLN A 1 479 ? 16.749 -0.127 4.327 1.00 36.22 479 GLN A C 1
ATOM 3914 O O . GLN A 1 479 ? 16.132 0.808 4.823 1.00 36.22 479 GLN A O 1
ATOM 3919 N N . THR A 1 480 ? 16.531 -0.424 3.040 1.00 39.28 480 THR A N 1
ATOM 3920 C CA . THR A 1 480 ? 15.444 0.243 2.280 1.00 39.28 480 THR A CA 1
ATOM 3921 C C . THR A 1 480 ? 14.098 -0.289 2.733 1.00 39.28 480 THR A C 1
ATOM 3923 O O . THR A 1 480 ? 13.107 0.452 2.737 1.00 39.28 480 THR A O 1
ATOM 3926 N N . TRP A 1 481 ? 14.090 -1.543 3.187 1.00 42.56 481 TRP A N 1
ATOM 3927 C CA . TRP A 1 481 ? 12.982 -2.160 3.883 1.00 42.56 481 TRP A CA 1
ATOM 3928 C C . TRP A 1 481 ? 12.922 -1.743 5.345 1.00 42.56 481 TRP A C 1
ATOM 3930 O O . TRP A 1 481 ? 11.837 -1.803 5.871 1.00 42.56 481 TRP A O 1
ATOM 3940 N N . ILE A 1 482 ? 13.986 -1.273 6.005 1.00 42.97 482 ILE A N 1
ATOM 3941 C CA . ILE A 1 482 ? 13.956 -0.822 7.414 1.00 42.97 482 ILE A CA 1
ATOM 3942 C C . ILE A 1 482 ? 14.716 0.501 7.562 1.00 42.97 482 ILE A C 1
ATOM 3944 O O . ILE A 1 482 ? 15.945 0.521 7.550 1.00 42.97 482 ILE A O 1
ATOM 3948 N N . ARG A 1 483 ? 13.977 1.613 7.682 1.00 48.50 483 ARG A N 1
ATOM 3949 C CA . ARG A 1 483 ? 14.560 2.950 7.912 1.00 48.50 483 ARG A CA 1
ATOM 3950 C C . ARG A 1 483 ? 14.793 3.186 9.398 1.00 48.50 483 ARG A C 1
ATOM 3952 O O . ARG A 1 483 ? 14.049 2.656 10.219 1.00 48.50 483 ARG A O 1
ATOM 3959 N N . LYS A 1 484 ? 15.797 3.995 9.725 1.00 44.41 484 LYS A N 1
ATOM 3960 C CA . LYS A 1 484 ? 16.190 4.285 11.104 1.00 44.41 484 LYS A CA 1
ATOM 3961 C C . LYS A 1 484 ? 15.389 5.443 11.679 1.00 44.41 484 LYS A C 1
ATOM 3963 O O . LYS A 1 484 ? 14.893 6.327 10.971 1.00 44.41 484 LYS A O 1
ATOM 3968 N N . GLU A 1 485 ? 15.292 5.453 13.000 1.00 40.19 485 GLU A N 1
ATOM 3969 C CA . GLU A 1 485 ? 14.783 6.589 13.753 1.00 40.19 485 GLU A CA 1
ATOM 3970 C C . GLU A 1 485 ? 15.673 7.815 13.468 1.00 40.19 485 GLU A C 1
ATOM 3972 O O . GLU A 1 485 ? 16.877 7.783 13.708 1.00 40.19 485 GLU A O 1
ATOM 3977 N N . GLY A 1 486 ? 15.092 8.875 12.892 1.00 45.59 486 GLY A N 1
ATOM 3978 C CA . GLY A 1 486 ? 15.817 10.097 12.511 1.00 45.59 486 GLY A CA 1
ATOM 3979 C C . GLY A 1 486 ? 15.955 10.354 11.006 1.00 45.59 486 GLY A C 1
ATOM 3980 O O . GLY A 1 486 ? 16.287 11.476 10.632 1.00 45.59 486 GLY A O 1
ATOM 3981 N N . ASP A 1 487 ? 15.600 9.407 10.130 1.00 45.16 487 ASP A N 1
ATOM 3982 C CA . ASP A 1 487 ? 15.753 9.564 8.669 1.00 45.16 487 ASP A CA 1
ATOM 3983 C C . ASP A 1 487 ? 14.811 10.625 8.033 1.00 45.16 487 ASP A C 1
ATOM 3985 O O . ASP A 1 487 ? 14.700 10.721 6.816 1.00 45.16 487 ASP A O 1
ATOM 3989 N N . GLY A 1 488 ? 14.073 11.426 8.813 1.00 43.12 488 GLY A N 1
ATOM 3990 C CA . GLY A 1 488 ? 13.054 12.370 8.311 1.00 43.12 488 GLY A CA 1
ATOM 3991 C C . GLY A 1 488 ? 11.782 11.693 7.769 1.00 43.12 488 GLY A C 1
ATOM 3992 O O . GLY A 1 488 ? 10.825 12.362 7.377 1.00 43.12 488 GLY A O 1
ATOM 3993 N N . TYR A 1 489 ? 11.743 10.356 7.775 1.00 42.28 489 TYR A N 1
ATOM 3994 C CA . TYR A 1 489 ? 10.620 9.530 7.316 1.00 42.28 489 TYR A CA 1
ATOM 3995 C C . TYR A 1 489 ? 9.806 8.892 8.453 1.00 42.28 489 TYR A C 1
ATOM 3997 O O . TYR A 1 489 ? 8.767 8.298 8.178 1.00 42.28 489 TYR A O 1
ATOM 4005 N N . SER A 1 490 ? 10.220 9.059 9.714 1.00 42.88 490 SER A N 1
ATOM 4006 C CA . SER A 1 490 ? 9.545 8.522 10.910 1.00 42.88 490 SER A CA 1
ATOM 4007 C C . SER A 1 490 ? 8.135 9.081 11.155 1.00 42.88 490 SER A C 1
ATOM 4009 O O . SER A 1 490 ? 7.376 8.495 11.918 1.00 42.88 490 SER A O 1
ATOM 4011 N N . ASN A 1 491 ? 7.759 10.176 10.482 1.00 45.44 491 ASN A N 1
ATOM 4012 C CA . ASN A 1 491 ? 6.469 10.859 10.652 1.00 45.44 491 ASN A CA 1
ATOM 4013 C C . ASN A 1 491 ? 5.414 10.524 9.580 1.00 45.44 491 ASN A C 1
ATOM 4015 O O . ASN A 1 491 ? 4.396 11.210 9.494 1.00 45.44 491 ASN A O 1
ATOM 4019 N N . LYS A 1 492 ? 5.642 9.531 8.712 1.00 50.38 492 LYS A N 1
ATOM 4020 C CA . LYS A 1 492 ? 4.812 9.339 7.511 1.00 50.38 492 LYS A CA 1
ATOM 4021 C C . LYS A 1 492 ? 3.847 8.163 7.674 1.00 50.38 492 LYS A C 1
ATOM 4023 O O . LYS A 1 492 ? 4.240 7.001 7.632 1.00 50.38 492 LYS A O 1
ATOM 4028 N N . THR A 1 493 ? 2.575 8.500 7.863 1.00 49.91 493 THR A N 1
ATOM 4029 C CA . THR A 1 493 ? 1.427 7.589 7.813 1.00 49.91 493 THR A CA 1
ATOM 4030 C C . THR A 1 493 ? 1.245 7.020 6.405 1.00 49.91 493 THR A C 1
ATOM 4032 O O . THR A 1 493 ? 1.675 7.629 5.422 1.00 49.91 493 THR A O 1
ATOM 4035 N N . LEU A 1 494 ? 0.623 5.841 6.282 1.00 50.44 494 LEU A N 1
ATOM 4036 C CA . LEU A 1 494 ? 0.256 5.313 4.968 1.00 50.44 494 LEU A CA 1
ATOM 4037 C C . LEU A 1 494 ? -0.733 6.281 4.306 1.00 50.44 494 LEU A C 1
ATOM 4039 O O . LEU A 1 494 ? -1.848 6.487 4.788 1.00 50.44 494 LEU A O 1
ATOM 4043 N N . ALA A 1 495 ? -0.315 6.890 3.198 1.00 54.94 495 ALA A N 1
ATOM 4044 C CA . ALA A 1 495 ? -1.159 7.764 2.398 1.00 54.94 495 ALA A CA 1
ATOM 4045 C C . ALA A 1 495 ? -2.064 6.915 1.496 1.00 54.94 495 ALA A C 1
ATOM 4047 O O . ALA A 1 495 ? -1.838 6.793 0.293 1.00 54.94 495 ALA A O 1
ATOM 4048 N N . PHE A 1 496 ? -3.078 6.288 2.092 1.00 62.59 496 PHE A N 1
ATOM 4049 C CA . PHE A 1 496 ? -4.125 5.637 1.318 1.00 62.59 496 PHE A CA 1
ATOM 4050 C C . PHE A 1 496 ? -4.955 6.692 0.602 1.00 62.59 496 PHE A C 1
ATOM 4052 O O . PHE A 1 496 ? -5.450 7.637 1.215 1.00 62.59 496 PHE A O 1
ATOM 4059 N N . THR A 1 497 ? -5.155 6.490 -0.691 1.00 61.34 497 THR A N 1
ATOM 4060 C CA . THR A 1 497 ? -6.035 7.336 -1.491 1.00 61.34 497 THR A CA 1
ATOM 4061 C C . THR A 1 497 ? -7.207 6.511 -2.001 1.00 61.34 497 THR A C 1
ATOM 4063 O O . THR A 1 497 ? -7.020 5.444 -2.590 1.00 61.34 497 THR A O 1
ATOM 4066 N N . PHE A 1 498 ? -8.417 7.030 -1.833 1.00 65.94 498 PHE A N 1
ATOM 4067 C CA . PHE A 1 498 ? -9.664 6.418 -2.304 1.00 65.94 498 PHE A CA 1
ATOM 4068 C C . PHE A 1 498 ? -10.345 7.345 -3.311 1.00 65.94 498 PHE A C 1
ATOM 4070 O O . PHE A 1 498 ? -10.054 8.536 -3.306 1.00 65.94 498 PHE A O 1
ATOM 4077 N N . GLU A 1 499 ? -11.180 6.809 -4.201 1.00 62.88 499 GLU A N 1
ATOM 4078 C CA . GLU A 1 499 ? -11.916 7.629 -5.184 1.00 62.88 499 GLU A CA 1
ATOM 4079 C C . GLU A 1 499 ? -13.031 8.432 -4.513 1.00 62.88 499 GLU A C 1
ATOM 4081 O O . GLU A 1 499 ? -13.307 9.567 -4.883 1.00 62.88 499 GLU A O 1
ATOM 4086 N N . ASN A 1 500 ? -13.660 7.841 -3.499 1.00 75.75 500 ASN A N 1
ATOM 4087 C CA . ASN A 1 500 ? -14.732 8.456 -2.740 1.00 75.75 500 ASN A CA 1
ATOM 4088 C C . ASN A 1 500 ? -14.727 7.965 -1.289 1.00 75.75 500 ASN A C 1
ATOM 4090 O O . ASN A 1 500 ? -13.966 7.076 -0.882 1.00 75.75 500 ASN A O 1
ATOM 4094 N N . ARG A 1 501 ? -15.606 8.583 -0.507 1.00 84.06 501 ARG A N 1
ATOM 4095 C CA . ARG A 1 501 ? -15.777 8.335 0.918 1.00 84.06 501 ARG A CA 1
ATOM 4096 C C . ARG A 1 501 ? -16.281 6.921 1.208 1.00 84.06 501 ARG A C 1
ATOM 4098 O O . ARG A 1 501 ? -15.840 6.309 2.177 1.00 84.06 501 ARG A O 1
ATOM 4105 N N . GLU A 1 502 ? -17.187 6.396 0.391 1.00 78.81 502 GLU A N 1
ATOM 4106 C CA . GLU A 1 502 ? -17.783 5.069 0.567 1.00 78.81 502 GLU A CA 1
ATOM 4107 C C . GLU A 1 502 ? -16.733 3.966 0.414 1.00 78.81 502 GLU A C 1
ATOM 4109 O O . GLU A 1 502 ? -16.629 3.069 1.257 1.00 78.81 502 GLU A O 1
ATOM 4114 N N . LEU A 1 503 ? -15.904 4.063 -0.628 1.00 71.94 503 LEU A N 1
ATOM 4115 C CA . LEU A 1 503 ? -14.773 3.170 -0.836 1.00 71.94 503 LEU A CA 1
ATOM 4116 C C . LEU A 1 503 ? -13.772 3.298 0.310 1.00 71.94 503 LEU A C 1
ATOM 4118 O O . LEU A 1 503 ? -13.332 2.273 0.825 1.00 71.94 503 LEU A O 1
ATOM 4122 N N . ALA A 1 504 ? -13.473 4.512 0.779 1.00 79.50 504 ALA A N 1
ATOM 4123 C CA . ALA A 1 504 ? -12.600 4.692 1.936 1.00 79.50 504 ALA A CA 1
ATOM 4124 C C . ALA A 1 504 ? -13.107 3.921 3.166 1.00 79.50 504 ALA A C 1
ATOM 4126 O O . ALA A 1 504 ? -12.344 3.170 3.769 1.00 79.50 504 ALA A O 1
ATOM 4127 N N . ILE A 1 505 ? -14.400 4.019 3.494 1.00 82.88 505 ILE A N 1
ATOM 4128 C CA . ILE A 1 505 ? -15.000 3.286 4.621 1.00 82.88 505 ILE A CA 1
ATOM 4129 C C . ILE A 1 505 ? -14.868 1.773 4.418 1.00 82.88 505 ILE A C 1
ATOM 4131 O O . ILE A 1 505 ? -14.343 1.081 5.291 1.00 82.88 505 ILE A O 1
ATOM 4135 N N . LYS A 1 506 ? -15.311 1.256 3.264 1.00 80.44 506 LYS A N 1
ATOM 4136 C CA . LYS A 1 506 ? -15.290 -0.186 2.966 1.00 80.44 506 LYS A CA 1
ATOM 4137 C C . LYS A 1 506 ? -13.877 -0.759 3.078 1.00 80.44 506 LYS A C 1
ATOM 4139 O O . LYS A 1 506 ? -13.671 -1.803 3.702 1.00 80.44 506 LYS A O 1
ATOM 4144 N N . HIS A 1 507 ? -12.911 -0.077 2.474 1.00 76.69 507 HIS A N 1
ATOM 4145 C CA . HIS A 1 507 ? -11.526 -0.516 2.446 1.00 76.69 507 HIS A CA 1
ATOM 4146 C C . HIS A 1 507 ? -10.872 -0.422 3.829 1.00 76.69 507 HIS A C 1
ATOM 4148 O O . HIS A 1 507 ? -10.279 -1.403 4.267 1.00 76.69 507 HIS A O 1
ATOM 4154 N N . ILE A 1 508 ? -11.045 0.682 4.564 1.00 84.44 508 ILE A N 1
ATOM 4155 C CA . ILE A 1 508 ? -10.472 0.833 5.912 1.00 84.44 508 ILE A CA 1
ATOM 4156 C C . ILE A 1 508 ? -11.038 -0.204 6.882 1.00 84.44 508 ILE A C 1
ATOM 4158 O O . ILE A 1 508 ? -10.265 -0.833 7.598 1.00 84.44 508 ILE A O 1
ATOM 4162 N N . VAL A 1 509 ? -12.356 -0.435 6.889 1.00 86.19 509 VAL A N 1
ATOM 4163 C CA . VAL A 1 509 ? -12.965 -1.482 7.732 1.00 86.19 509 VAL A CA 1
ATOM 4164 C C . VAL A 1 509 ? -12.354 -2.842 7.404 1.00 86.19 509 VAL A C 1
ATOM 4166 O O . VAL A 1 509 ? -11.932 -3.560 8.305 1.00 86.19 509 VAL A O 1
ATOM 4169 N N . THR A 1 510 ? -12.235 -3.171 6.115 1.00 79.12 510 THR A N 1
ATOM 4170 C CA . THR A 1 510 ? -11.618 -4.430 5.672 1.00 79.12 510 THR A CA 1
ATOM 4171 C C . THR A 1 510 ? -10.167 -4.548 6.151 1.00 79.12 510 THR A C 1
ATOM 4173 O O . THR A 1 510 ? -9.763 -5.609 6.624 1.00 79.12 510 THR A O 1
ATOM 4176 N N . TYR A 1 511 ? -9.384 -3.468 6.081 1.00 80.50 511 TYR A N 1
ATOM 4177 C CA . TYR A 1 511 ? -7.982 -3.482 6.512 1.00 80.50 511 TYR A CA 1
ATOM 4178 C C . TYR A 1 511 ? -7.836 -3.602 8.020 1.00 80.50 511 TYR A C 1
ATOM 4180 O O . TYR A 1 511 ? -6.982 -4.356 8.475 1.00 80.50 511 TYR A O 1
ATOM 4188 N N . ILE A 1 512 ? -8.693 -2.932 8.792 1.00 86.50 512 ILE A N 1
ATOM 4189 C CA . ILE A 1 512 ? -8.698 -3.061 10.250 1.00 86.50 512 ILE A CA 1
ATOM 4190 C C . ILE A 1 512 ? -9.040 -4.494 10.655 1.00 86.50 512 ILE A C 1
ATOM 4192 O O . ILE A 1 512 ? -8.334 -5.062 11.478 1.00 86.50 512 ILE A O 1
ATOM 4196 N N . LEU A 1 513 ? -10.063 -5.110 10.054 1.00 85.31 513 LEU A N 1
ATOM 4197 C CA . LEU A 1 513 ? -10.408 -6.508 10.345 1.00 85.31 513 LEU A CA 1
ATOM 4198 C C . LEU A 1 513 ? -9.248 -7.458 10.045 1.00 85.31 513 LEU A C 1
ATOM 4200 O O . LEU A 1 513 ? -9.008 -8.410 10.781 1.00 85.31 513 LEU A O 1
ATOM 4204 N N . TYR A 1 514 ? -8.503 -7.190 8.976 1.00 79.25 514 TYR A N 1
ATOM 4205 C CA . TYR A 1 514 ? -7.319 -7.965 8.649 1.00 79.25 514 TYR A CA 1
ATOM 4206 C C . TYR A 1 514 ? -6.170 -7.735 9.636 1.00 79.25 514 TYR A C 1
ATOM 4208 O O . TYR A 1 514 ? -5.543 -8.691 10.090 1.00 79.25 514 TYR A O 1
ATOM 4216 N N . ASP A 1 515 ? -5.910 -6.479 9.997 1.00 80.50 515 ASP A N 1
ATOM 4217 C CA . ASP A 1 515 ? -4.912 -6.133 11.005 1.00 80.50 515 ASP A CA 1
ATOM 4218 C C . ASP A 1 515 ? -5.244 -6.781 12.349 1.00 80.50 515 ASP A C 1
ATOM 4220 O O . ASP A 1 515 ? -4.339 -7.315 12.975 1.00 80.50 515 ASP A O 1
ATOM 4224 N N . LEU A 1 516 ? -6.519 -6.844 12.743 1.00 85.62 516 LEU A N 1
ATOM 4225 C CA . LEU A 1 516 ? -6.965 -7.519 13.966 1.00 85.62 516 LEU A CA 1
ATOM 4226 C C . LEU A 1 516 ? -6.737 -9.035 13.935 1.00 85.62 516 LEU A C 1
ATOM 4228 O O . LEU A 1 516 ? -6.513 -9.636 14.977 1.00 85.62 516 LEU A O 1
ATOM 4232 N N . LYS A 1 517 ? -6.701 -9.680 12.764 1.00 84.81 517 LYS A N 1
ATOM 4233 C CA . LYS A 1 517 ? -6.284 -11.093 12.692 1.00 84.81 517 LYS A CA 1
ATOM 4234 C C . LYS A 1 517 ? -4.802 -11.270 13.020 1.00 84.81 517 LYS A C 1
ATOM 4236 O O . LYS A 1 517 ? -4.421 -12.284 13.597 1.00 84.81 517 LYS A O 1
ATOM 4241 N N . ARG A 1 518 ? -3.962 -10.296 12.654 1.00 79.88 518 ARG A N 1
ATOM 4242 C CA . ARG A 1 518 ? -2.506 -10.350 12.881 1.00 79.88 518 ARG A CA 1
ATOM 4243 C C . ARG A 1 518 ? -2.097 -9.774 14.233 1.00 79.88 518 ARG A C 1
ATOM 4245 O O . ARG A 1 518 ? -1.130 -10.241 14.828 1.00 79.88 518 ARG A O 1
ATOM 4252 N N . GLU A 1 519 ? -2.829 -8.777 14.707 1.00 83.56 519 GLU A N 1
ATOM 4253 C CA . GLU A 1 519 ? -2.640 -8.079 15.972 1.00 83.56 519 GLU A CA 1
ATOM 4254 C C . GLU A 1 519 ? -3.987 -7.958 16.703 1.00 83.56 519 GLU A C 1
ATOM 4256 O O . GLU A 1 519 ? -4.581 -6.879 16.760 1.00 83.56 519 GLU A O 1
ATOM 4261 N N . PRO A 1 520 ? -4.487 -9.063 17.282 1.00 88.38 520 PRO A N 1
ATOM 4262 C CA . PRO A 1 520 ? -5.823 -9.104 17.880 1.00 88.38 520 PRO A CA 1
ATOM 4263 C C . PRO A 1 520 ? -5.982 -8.210 19.113 1.00 88.38 520 PRO A C 1
ATOM 4265 O O . PRO A 1 520 ? -7.099 -7.932 19.536 1.00 88.38 520 PRO A O 1
ATOM 4268 N N . ARG A 1 521 ? -4.875 -7.732 19.693 1.00 89.06 521 ARG A N 1
ATOM 4269 C CA . ARG A 1 521 ? -4.871 -6.969 20.945 1.00 89.06 521 ARG A CA 1
ATOM 4270 C C . ARG A 1 521 ? -5.012 -5.466 20.729 1.00 89.06 521 ARG A C 1
ATOM 4272 O O . ARG A 1 521 ? -5.313 -4.758 21.689 1.00 89.06 521 ARG A O 1
ATOM 4279 N N . VAL A 1 522 ? -4.768 -4.952 19.522 1.00 87.38 522 VAL A N 1
ATOM 4280 C CA . VAL A 1 522 ? -4.701 -3.504 19.279 1.00 87.38 522 VAL A CA 1
ATOM 4281 C C . VAL A 1 522 ? -5.417 -3.124 17.986 1.00 87.38 522 VAL A C 1
ATOM 4283 O O . VAL A 1 522 ? -4.968 -3.454 16.892 1.00 87.38 522 VAL A O 1
ATOM 4286 N N . LEU A 1 523 ? -6.480 -2.326 18.104 1.00 91.56 523 LEU A N 1
ATOM 4287 C CA . LEU A 1 523 ? -7.128 -1.680 16.961 1.00 91.56 523 LEU A CA 1
ATOM 4288 C C . LEU A 1 523 ? -6.410 -0.359 16.663 1.00 91.56 523 LEU A C 1
ATOM 4290 O O . LEU A 1 523 ? -6.453 0.571 17.467 1.00 91.56 523 LEU A O 1
ATOM 4294 N N . ARG A 1 524 ? -5.744 -0.261 15.510 1.00 87.25 524 ARG A N 1
ATOM 4295 C CA . ARG A 1 524 ? -4.922 0.900 15.129 1.00 87.25 524 ARG A CA 1
ATOM 4296 C C . ARG A 1 524 ? -5.599 1.779 14.080 1.00 87.25 524 ARG A C 1
ATOM 4298 O O . ARG A 1 524 ? -5.554 1.473 12.890 1.00 87.25 524 ARG A O 1
ATOM 4305 N N . LEU A 1 525 ? -6.222 2.879 14.507 1.00 88.62 525 LEU A N 1
ATOM 4306 C CA . LEU A 1 525 ? -6.777 3.882 13.587 1.00 88.62 525 LEU A CA 1
ATOM 4307 C C . LEU A 1 525 ? -5.695 4.804 13.015 1.00 88.62 525 LEU A C 1
ATOM 4309 O O . LEU A 1 525 ? -5.812 5.268 11.886 1.00 88.62 525 LEU A O 1
ATOM 4313 N N . ASP A 1 526 ? -4.621 5.030 13.768 1.00 82.62 526 ASP A N 1
ATOM 4314 C CA . ASP A 1 526 ? -3.438 5.800 13.370 1.00 82.62 526 ASP A CA 1
ATOM 4315 C C . ASP A 1 526 ? -2.792 5.285 12.075 1.00 82.62 526 ASP A C 1
ATOM 4317 O O . ASP A 1 526 ? -2.300 6.080 11.270 1.00 82.62 526 ASP A O 1
ATOM 4321 N N . ASN A 1 527 ? -2.906 3.981 11.802 1.00 77.88 527 ASN A N 1
ATOM 4322 C CA . ASN A 1 527 ? -2.498 3.368 10.534 1.00 77.88 527 ASN A CA 1
ATOM 4323 C C . ASN A 1 527 ? -3.205 3.983 9.315 1.00 77.88 527 ASN A C 1
ATOM 4325 O O . ASN A 1 527 ? -2.646 4.005 8.218 1.00 77.88 527 ASN A O 1
ATOM 4329 N N . TYR A 1 528 ? -4.423 4.489 9.510 1.00 83.12 528 TYR A N 1
ATOM 4330 C CA . TYR A 1 528 ? -5.322 5.000 8.477 1.00 83.12 528 TYR A CA 1
ATOM 4331 C C . TYR A 1 528 ? -5.561 6.507 8.619 1.00 83.12 528 TYR A C 1
ATOM 4333 O O . TYR A 1 528 ? -6.523 7.026 8.062 1.00 83.12 528 TYR A O 1
ATOM 4341 N N . LYS A 1 529 ? -4.687 7.229 9.331 1.00 85.00 529 LYS A N 1
ATOM 4342 C CA . LYS A 1 529 ? -4.814 8.673 9.587 1.00 85.00 529 LYS A CA 1
ATOM 4343 C C . LYS A 1 529 ? -5.221 9.481 8.351 1.00 85.00 529 LYS A C 1
ATOM 4345 O O . LYS A 1 529 ? -6.237 10.163 8.383 1.00 85.00 529 LYS A O 1
ATOM 4350 N N . ALA A 1 530 ? -4.462 9.367 7.256 1.00 79.88 530 ALA A N 1
ATOM 4351 C CA . ALA A 1 530 ? -4.669 10.182 6.059 1.00 79.88 530 ALA A CA 1
ATOM 4352 C C . ALA A 1 530 ? -6.102 10.075 5.497 1.00 79.88 530 ALA A C 1
ATOM 4354 O O . ALA A 1 530 ? -6.770 11.105 5.399 1.00 79.88 530 ALA A O 1
ATOM 4355 N N . PRO A 1 531 ? -6.635 8.878 5.181 1.00 79.44 531 PRO A N 1
ATOM 4356 C CA . PRO A 1 531 ? -8.011 8.780 4.710 1.00 79.44 531 PRO A CA 1
ATOM 4357 C C . PRO A 1 531 ? -9.059 9.016 5.812 1.00 79.44 531 PRO A C 1
ATOM 4359 O O . PRO A 1 531 ? -10.132 9.535 5.508 1.00 79.44 531 PRO A O 1
ATOM 4362 N N . LEU A 1 532 ? -8.784 8.680 7.080 1.00 89.62 532 LEU A N 1
ATOM 4363 C CA . LEU A 1 532 ? -9.713 8.962 8.181 1.00 89.62 532 LEU A CA 1
ATOM 4364 C C . LEU A 1 532 ? -9.948 10.469 8.346 1.00 89.62 532 LEU A C 1
ATOM 4366 O O . LEU A 1 532 ? -11.094 10.883 8.525 1.00 89.62 532 LEU A O 1
ATOM 4370 N N . GLU A 1 533 ? -8.885 11.271 8.240 1.00 88.12 533 GLU A N 1
ATOM 4371 C CA . GLU A 1 533 ? -8.931 12.735 8.278 1.00 88.12 533 GLU A CA 1
ATOM 4372 C C . GLU A 1 533 ? -9.532 13.316 6.999 1.00 88.12 533 GLU A C 1
ATOM 4374 O O . GLU A 1 533 ? -10.461 14.119 7.077 1.00 88.12 533 GLU A O 1
ATOM 4379 N N . GLN A 1 534 ? -9.047 12.884 5.828 1.00 83.94 534 GLN A N 1
ATOM 4380 C CA . GLN A 1 534 ? -9.503 13.385 4.527 1.00 83.94 534 GLN A CA 1
ATOM 4381 C C . GLN A 1 534 ? -11.019 13.238 4.355 1.00 83.94 534 GLN A C 1
ATOM 4383 O O . GLN A 1 534 ? -11.673 14.145 3.845 1.00 83.94 534 GLN A O 1
ATOM 4388 N N . TYR A 1 535 ? -11.577 12.100 4.771 1.00 86.69 535 TYR A N 1
ATOM 4389 C CA . TYR A 1 535 ? -12.994 11.788 4.581 1.00 86.69 535 TYR A CA 1
ATOM 4390 C C . TYR A 1 535 ? -13.854 12.013 5.830 1.00 86.69 535 TYR A C 1
ATOM 4392 O O . TYR A 1 535 ? -15.082 11.897 5.748 1.00 86.69 535 TYR A O 1
ATOM 4400 N N . ASN A 1 536 ? -13.231 12.333 6.971 1.00 92.25 536 ASN A N 1
ATOM 4401 C CA . ASN A 1 536 ? -13.872 12.459 8.280 1.00 92.25 536 ASN A CA 1
ATOM 4402 C C . ASN A 1 536 ? -14.776 11.246 8.593 1.00 92.25 536 ASN A C 1
ATOM 4404 O O . ASN A 1 536 ? -15.998 11.365 8.729 1.00 92.25 536 ASN A O 1
ATOM 4408 N N . ILE A 1 537 ? -14.173 10.051 8.609 1.00 94.06 537 ILE A N 1
ATOM 4409 C CA . ILE A 1 537 ? -14.882 8.756 8.698 1.00 94.06 537 ILE A CA 1
ATOM 4410 C C . ILE A 1 537 ? -14.511 7.899 9.914 1.00 94.06 537 ILE A C 1
ATOM 4412 O O . ILE A 1 537 ? -15.027 6.790 10.027 1.00 94.06 537 ILE A O 1
ATOM 4416 N N . GLY A 1 538 ? -13.661 8.376 10.830 1.00 94.81 538 GLY A N 1
ATOM 4417 C CA . GLY A 1 538 ? -13.220 7.583 11.990 1.00 94.81 538 GLY A CA 1
ATOM 4418 C C . GLY A 1 538 ? -14.374 7.075 12.857 1.00 94.81 538 GLY A C 1
ATOM 4419 O O . GLY A 1 538 ? -14.446 5.878 13.132 1.00 94.81 538 GLY A O 1
ATOM 4420 N N . ASP A 1 539 ? -15.335 7.947 13.172 1.00 93.44 539 ASP A N 1
ATOM 4421 C CA . ASP A 1 539 ? -16.552 7.586 13.909 1.00 93.44 539 ASP A CA 1
ATOM 4422 C C . ASP A 1 539 ? -17.349 6.461 13.228 1.00 93.44 539 ASP A C 1
ATOM 4424 O O . ASP A 1 539 ? -17.700 5.464 13.859 1.00 93.44 539 ASP A O 1
ATOM 4428 N N . ILE A 1 540 ? -17.575 6.571 11.916 1.00 91.44 540 ILE A N 1
ATOM 4429 C CA . ILE A 1 540 ? -18.342 5.581 11.144 1.00 91.44 540 ILE A CA 1
ATOM 4430 C C . ILE A 1 540 ? -17.615 4.242 11.084 1.00 91.44 540 ILE A C 1
ATOM 4432 O O . ILE A 1 540 ? -18.235 3.195 11.253 1.00 91.44 540 ILE A O 1
ATOM 4436 N N . VAL A 1 541 ? -16.302 4.266 10.851 1.00 93.94 541 VAL A N 1
ATOM 4437 C CA . VAL A 1 541 ? -15.476 3.055 10.808 1.00 93.94 541 VAL A CA 1
ATOM 4438 C C . VAL A 1 541 ? -15.577 2.298 12.134 1.00 93.94 541 VAL A C 1
ATOM 4440 O O . VAL A 1 541 ? -15.845 1.097 12.125 1.00 93.94 541 VAL A O 1
ATOM 4443 N N . ILE A 1 542 ? -15.441 2.987 13.273 1.00 94.75 542 ILE A N 1
ATOM 4444 C CA . ILE A 1 542 ? -15.580 2.363 14.595 1.00 94.75 542 ILE A CA 1
ATOM 4445 C C . ILE A 1 542 ? -16.995 1.833 14.825 1.00 94.75 542 ILE A C 1
ATOM 4447 O O . ILE A 1 542 ? -17.148 0.698 15.274 1.00 94.75 542 ILE A O 1
ATOM 4451 N N . GLN A 1 543 ? -18.031 2.605 14.496 1.00 88.94 543 GLN A N 1
ATOM 4452 C CA . GLN A 1 543 ? -19.415 2.156 14.663 1.00 88.94 543 GLN A CA 1
ATOM 4453 C C . GLN A 1 543 ? -19.700 0.883 13.855 1.00 88.94 543 GLN A C 1
ATOM 4455 O O . GLN A 1 543 ? -20.296 -0.052 14.390 1.00 88.94 543 GLN A O 1
ATOM 4460 N N . ILE A 1 544 ? -19.229 0.802 12.605 1.00 88.38 544 ILE A N 1
ATOM 4461 C CA . ILE A 1 544 ? -19.361 -0.398 11.765 1.00 88.38 544 ILE A CA 1
ATOM 4462 C C . ILE A 1 544 ? -18.660 -1.591 12.419 1.00 88.38 544 ILE A C 1
ATOM 4464 O O . ILE A 1 544 ? -19.268 -2.653 12.548 1.00 88.38 544 ILE A O 1
ATOM 4468 N N . LEU A 1 545 ? -17.410 -1.418 12.859 1.00 91.00 545 LEU A N 1
ATOM 4469 C CA . LEU A 1 545 ? -16.632 -2.487 13.489 1.00 91.00 545 LEU A CA 1
ATOM 4470 C C . LEU A 1 545 ? -17.336 -3.021 14.743 1.00 91.00 545 LEU A C 1
ATOM 4472 O O . LEU A 1 545 ? -17.618 -4.211 14.825 1.00 91.00 545 LEU A O 1
ATOM 4476 N N . PHE A 1 546 ? -17.712 -2.151 15.681 1.00 90.56 546 PHE A N 1
ATOM 4477 C CA . PHE A 1 546 ? -18.364 -2.564 16.932 1.00 90.56 546 PHE A CA 1
ATOM 4478 C C . PHE A 1 546 ? -19.799 -3.075 16.750 1.00 90.56 546 PHE A C 1
ATOM 4480 O O . PHE A 1 546 ? -20.308 -3.799 17.605 1.00 90.56 546 PHE A O 1
ATOM 4487 N N . THR A 1 547 ? -20.442 -2.767 15.623 1.00 83.00 547 THR A N 1
ATOM 4488 C CA . THR A 1 547 ? -21.761 -3.321 15.290 1.00 83.00 547 THR A CA 1
ATOM 4489 C C . THR A 1 547 ? -21.661 -4.706 14.651 1.00 83.00 547 THR A C 1
ATOM 4491 O O . THR A 1 547 ? -22.506 -5.560 14.921 1.00 83.00 547 THR A O 1
ATOM 4494 N N . HIS A 1 548 ? -20.651 -4.945 13.807 1.00 84.81 548 HIS A N 1
ATOM 4495 C CA . HIS A 1 548 ? -20.638 -6.098 12.900 1.00 84.81 548 HIS A CA 1
ATOM 4496 C C . HIS A 1 548 ? -19.488 -7.093 13.101 1.00 84.81 548 HIS A C 1
ATOM 4498 O O . HIS A 1 548 ? -19.575 -8.191 12.559 1.00 84.81 548 HIS A O 1
ATOM 4504 N N . ALA A 1 549 ? -18.450 -6.754 13.869 1.00 87.44 549 AL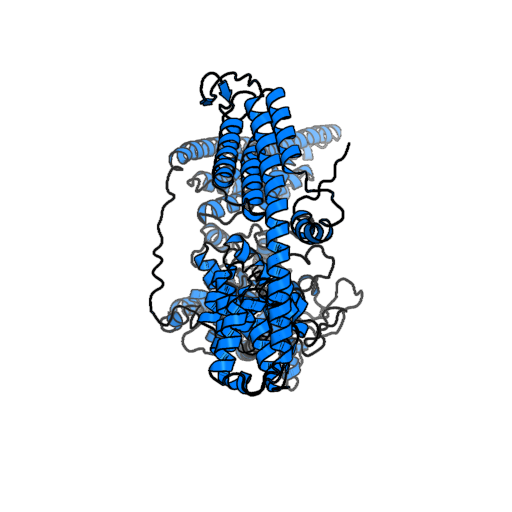A A N 1
ATOM 4505 C CA . ALA A 1 549 ? -17.215 -7.538 13.980 1.00 87.44 549 ALA A CA 1
ATOM 4506 C C . ALA A 1 549 ? -16.942 -8.055 15.402 1.00 87.44 549 ALA A C 1
ATOM 4508 O O . ALA A 1 549 ? -15.811 -8.050 15.870 1.00 87.44 549 ALA A O 1
ATOM 4509 N N . GLY A 1 550 ? -17.987 -8.454 16.136 1.00 86.56 550 GLY A N 1
ATOM 4510 C CA . GLY A 1 550 ? -17.858 -8.829 17.552 1.00 86.56 550 GLY A CA 1
ATOM 4511 C C . GLY A 1 550 ? -16.809 -9.915 17.832 1.00 86.56 550 GLY A C 1
ATOM 4512 O O . GLY A 1 550 ? -16.123 -9.828 18.844 1.00 86.56 550 GLY A O 1
ATOM 4513 N N . ASP A 1 551 ? -16.649 -10.886 16.929 1.00 86.75 551 ASP A N 1
ATOM 4514 C CA . ASP A 1 551 ? -15.675 -11.974 17.087 1.00 86.75 551 ASP A CA 1
ATOM 4515 C C . ASP A 1 551 ? -14.234 -11.462 16.926 1.00 86.75 551 ASP A C 1
ATOM 4517 O O . ASP A 1 551 ? -13.365 -11.790 17.728 1.00 86.75 551 ASP A O 1
ATOM 4521 N N . GLU A 1 552 ? -13.971 -10.605 15.935 1.00 88.56 552 GLU A N 1
ATOM 4522 C CA . GLU A 1 552 ? -12.653 -9.993 15.734 1.00 88.56 552 GLU A CA 1
ATOM 4523 C C . GLU A 1 552 ? -12.278 -9.005 16.848 1.00 88.56 552 GLU A C 1
ATOM 4525 O O . GLU A 1 552 ? -11.094 -8.742 17.064 1.00 88.56 552 GLU A O 1
ATOM 4530 N N . LEU A 1 553 ? -13.268 -8.451 17.559 1.00 92.38 553 LEU A N 1
ATOM 4531 C CA . LEU A 1 553 ? -13.045 -7.482 18.631 1.00 92.38 553 LEU A CA 1
ATOM 4532 C C . LEU A 1 553 ? -12.824 -8.115 20.020 1.00 92.38 553 LEU A C 1
ATOM 4534 O O . LEU A 1 553 ? -12.465 -7.400 20.962 1.00 92.38 553 LEU A O 1
ATOM 4538 N N . SER A 1 554 ? -12.999 -9.434 20.173 1.00 92.75 554 SER A N 1
ATOM 4539 C CA . SER A 1 554 ? -13.037 -10.092 21.489 1.00 92.75 554 SER A CA 1
ATOM 4540 C C . SER A 1 554 ? -11.720 -10.008 22.271 1.00 92.75 554 SER A C 1
ATOM 4542 O O . SER A 1 554 ? -11.705 -10.056 23.504 1.00 92.75 554 SER A O 1
ATOM 4544 N N . GLU A 1 555 ? -10.607 -9.885 21.552 1.00 92.50 555 GLU A N 1
ATOM 4545 C CA . GLU A 1 555 ? -9.248 -9.905 22.097 1.00 92.50 555 GLU A CA 1
ATOM 4546 C C . GLU A 1 555 ? -8.629 -8.511 22.269 1.00 92.50 555 GLU A C 1
ATOM 4548 O O . GLU A 1 555 ? -7.529 -8.391 22.813 1.00 92.50 555 GLU A O 1
ATOM 4553 N N . ILE A 1 556 ? -9.332 -7.455 21.854 1.00 93.50 556 ILE A N 1
ATOM 4554 C CA . ILE A 1 556 ? -8.762 -6.109 21.804 1.00 93.50 556 ILE A CA 1
ATOM 4555 C C . ILE A 1 556 ? -8.588 -5.556 23.212 1.00 93.50 556 ILE A C 1
ATOM 4557 O O . ILE A 1 556 ? -9.532 -5.496 23.994 1.00 93.50 556 ILE A O 1
ATOM 4561 N N . GLU A 1 557 ? -7.380 -5.084 23.506 1.00 91.75 557 GLU A N 1
ATOM 4562 C CA . GLU A 1 557 ? -6.997 -4.432 24.756 1.00 91.75 557 GLU A CA 1
ATOM 4563 C C . GLU A 1 557 ? -6.993 -2.901 24.638 1.00 91.75 557 GLU A C 1
ATOM 4565 O O . GLU A 1 557 ? -7.188 -2.206 25.636 1.00 91.75 557 GLU A O 1
ATOM 4570 N N . SER A 1 558 ? -6.753 -2.350 23.442 1.00 90.31 558 SER A N 1
ATOM 4571 C CA . SER A 1 558 ? -6.694 -0.900 23.218 1.00 90.31 558 SER A CA 1
ATOM 4572 C C . SER A 1 558 ? -7.095 -0.473 21.802 1.00 90.31 558 SER A C 1
ATOM 4574 O O . SER A 1 558 ? -6.961 -1.228 20.837 1.00 90.31 558 SER A O 1
ATOM 4576 N N . ILE A 1 559 ? -7.552 0.781 21.680 1.00 91.94 559 ILE A N 1
ATOM 4577 C CA . ILE A 1 559 ? -7.778 1.458 20.396 1.00 91.94 559 ILE A CA 1
ATOM 4578 C C . ILE A 1 559 ? -6.818 2.647 20.281 1.00 91.94 559 ILE A C 1
ATOM 4580 O O . ILE A 1 559 ? -6.953 3.639 21.002 1.00 91.94 559 ILE A O 1
ATOM 4584 N N . VAL A 1 560 ? -5.851 2.563 19.371 1.00 87.38 560 VAL A N 1
ATOM 4585 C CA . VAL A 1 560 ? -4.875 3.629 19.102 1.00 87.38 560 VAL A CA 1
ATOM 4586 C C . VAL A 1 560 ? -5.466 4.613 18.092 1.00 87.38 560 VAL A C 1
ATOM 4588 O O . VAL A 1 560 ? -6.101 4.211 17.119 1.00 87.38 560 VAL A O 1
ATOM 4591 N N . GLY A 1 561 ? -5.296 5.914 18.338 1.00 87.88 561 GLY A N 1
ATOM 4592 C CA . GLY A 1 561 ? -5.843 6.979 17.488 1.00 87.88 561 GLY A CA 1
ATOM 4593 C C . GLY A 1 561 ? -7.325 7.301 17.727 1.00 87.88 561 GLY A C 1
ATOM 4594 O O . GLY A 1 561 ? -7.859 8.187 17.068 1.00 87.88 561 GLY A O 1
ATOM 4595 N N . PHE A 1 562 ? -8.003 6.654 18.687 1.00 91.25 562 PHE A N 1
ATOM 4596 C CA . PHE A 1 562 ? -9.432 6.903 18.944 1.00 91.25 562 PHE A CA 1
ATOM 4597 C C . PHE A 1 562 ? -9.742 8.390 19.167 1.00 91.25 562 PHE A C 1
ATOM 4599 O O . PHE A 1 562 ? -10.629 8.932 18.521 1.00 91.25 562 PHE A O 1
ATOM 4606 N N . LYS A 1 563 ? -8.962 9.067 20.026 1.00 86.19 563 LYS A N 1
ATOM 4607 C CA . LYS A 1 563 ? -9.114 10.505 20.323 1.00 86.19 563 LYS A CA 1
ATOM 4608 C C . LYS A 1 563 ? -9.010 11.393 19.089 1.00 86.19 563 LYS A C 1
ATOM 4610 O O . LYS A 1 563 ? -9.675 12.418 18.993 1.00 86.19 563 LYS A O 1
ATOM 4615 N N . GLU A 1 564 ? -8.088 11.043 18.207 1.00 88.38 564 GLU A N 1
ATOM 4616 C CA . GLU A 1 564 ? -7.723 11.870 17.066 1.00 88.38 564 GLU A CA 1
ATOM 4617 C C . GLU A 1 564 ? -8.794 11.780 15.974 1.00 88.38 564 GLU A C 1
ATOM 4619 O O . GLU A 1 564 ? -9.156 12.795 15.375 1.00 88.38 564 GLU A O 1
ATOM 4624 N N . PHE A 1 565 ? -9.351 10.580 15.772 1.00 91.38 565 PHE A N 1
ATOM 4625 C CA . PHE A 1 565 ? -10.201 10.281 14.618 1.00 91.38 565 PHE A CA 1
ATOM 4626 C C . PHE A 1 565 ? -11.687 10.079 14.939 1.00 91.38 565 PHE A C 1
ATOM 4628 O O . PHE A 1 565 ? -12.494 10.126 14.014 1.00 91.38 565 PHE A O 1
ATOM 4635 N N . CYS A 1 566 ? -12.064 9.869 16.204 1.00 91.00 566 CYS A N 1
ATOM 4636 C CA . CYS A 1 566 ? -13.459 9.696 16.624 1.00 91.00 566 CYS A CA 1
ATOM 4637 C C . CYS A 1 566 ? -13.872 10.859 17.526 1.00 91.00 566 CYS A C 1
ATOM 4639 O O . CYS A 1 566 ? -13.374 10.994 18.646 1.00 91.00 566 CYS A O 1
ATOM 4641 N N . LYS A 1 567 ? -14.758 11.720 17.022 1.00 85.88 567 LYS A N 1
ATOM 4642 C CA . LYS A 1 567 ? -15.177 12.958 17.696 1.00 85.88 567 LYS A CA 1
ATOM 4643 C C . LYS A 1 567 ? -16.633 12.915 18.153 1.00 85.88 567 LYS A C 1
ATOM 4645 O O . LYS A 1 567 ? -17.030 13.763 18.949 1.00 85.88 567 LYS A O 1
ATOM 4650 N N . ASP A 1 568 ? -17.424 11.961 17.667 1.00 83.75 568 ASP A N 1
ATOM 4651 C CA . ASP A 1 568 ? -18.827 11.815 18.042 1.00 83.75 568 ASP A CA 1
ATOM 4652 C C . ASP A 1 568 ? -18.955 11.075 19.384 1.00 83.75 568 ASP A C 1
ATOM 4654 O O . ASP A 1 568 ? -18.466 9.956 19.570 1.00 83.75 568 ASP A O 1
ATOM 4658 N N . SER A 1 569 ? -19.670 11.684 20.333 1.00 78.56 569 SER A N 1
ATOM 4659 C CA . SER A 1 569 ? -19.991 11.060 21.617 1.00 78.56 569 SER A CA 1
ATOM 4660 C C . SER A 1 569 ? -20.775 9.754 21.469 1.00 78.56 569 SER A C 1
ATOM 4662 O O . SER A 1 569 ? -20.592 8.848 22.284 1.00 78.56 569 SER A O 1
ATOM 4664 N N . ASN A 1 570 ? -21.595 9.627 20.420 1.00 81.19 570 ASN A N 1
ATOM 4665 C CA . ASN A 1 570 ? -22.357 8.412 20.131 1.00 81.19 570 ASN A CA 1
ATOM 4666 C C . ASN A 1 570 ? -21.437 7.239 19.764 1.00 81.19 570 ASN A C 1
ATOM 4668 O O . ASN A 1 570 ? -21.745 6.091 20.078 1.00 81.19 570 ASN A O 1
ATOM 4672 N N . THR A 1 571 ? -20.283 7.504 19.140 1.00 88.25 571 THR A N 1
ATOM 4673 C CA . THR A 1 571 ? -19.277 6.472 18.837 1.00 88.25 571 THR A CA 1
ATOM 4674 C C . THR A 1 571 ? -18.695 5.897 20.116 1.00 88.25 571 THR A C 1
ATOM 4676 O O . THR A 1 571 ? -18.575 4.682 20.261 1.00 88.25 571 THR A O 1
ATOM 4679 N N . ALA A 1 572 ? -18.368 6.763 21.075 1.00 84.81 572 ALA A N 1
ATOM 4680 C CA . ALA A 1 572 ? -17.895 6.321 22.376 1.00 84.81 572 ALA A CA 1
ATOM 4681 C C . ALA A 1 572 ? -18.965 5.476 23.081 1.00 84.81 572 ALA A C 1
ATOM 4683 O O . ALA A 1 572 ? -18.662 4.379 23.544 1.00 84.81 572 ALA A O 1
ATOM 4684 N N . GLU A 1 573 ? -20.220 5.935 23.102 1.00 79.94 573 GLU A N 1
ATOM 4685 C CA . GLU A 1 573 ? -21.338 5.176 23.670 1.00 79.94 573 GLU A CA 1
ATOM 4686 C C . GLU A 1 573 ? -21.520 3.807 22.994 1.00 79.94 573 GLU A C 1
ATOM 4688 O O . GLU A 1 573 ? -21.715 2.804 23.683 1.00 79.94 573 GLU A O 1
ATOM 4693 N N . ALA A 1 574 ? -21.389 3.730 21.666 1.00 83.94 574 ALA A N 1
ATOM 4694 C CA . ALA A 1 574 ? -21.431 2.471 20.928 1.00 83.94 574 ALA A CA 1
ATOM 4695 C C . ALA A 1 574 ? -20.334 1.499 21.396 1.00 83.94 574 ALA A C 1
ATOM 4697 O O . ALA A 1 574 ? -20.632 0.332 21.661 1.00 83.94 574 ALA A O 1
ATOM 4698 N N . VAL A 1 575 ? -19.100 1.982 21.587 1.00 89.38 575 VAL A N 1
ATOM 4699 C CA . VAL A 1 575 ? -17.994 1.179 22.136 1.00 89.38 575 VAL A CA 1
ATOM 4700 C C . VAL A 1 575 ? -18.294 0.729 23.569 1.00 89.38 575 VAL A C 1
ATOM 4702 O O . VAL A 1 575 ? -18.163 -0.456 23.869 1.00 89.38 575 VAL A O 1
ATOM 4705 N N . PHE A 1 576 ? -18.775 1.617 24.450 1.00 86.12 576 PHE A N 1
ATOM 4706 C CA . PHE A 1 576 ? -19.169 1.242 25.820 1.00 86.12 576 PHE A CA 1
ATOM 4707 C C . PHE A 1 576 ? -20.250 0.162 25.833 1.00 86.12 576 PHE A C 1
ATOM 4709 O O . PHE A 1 576 ? -20.158 -0.809 26.586 1.00 86.12 576 PHE A O 1
ATOM 4716 N N . ASN A 1 577 ? -21.277 0.317 25.001 1.00 82.88 577 ASN A N 1
ATOM 4717 C CA . ASN A 1 577 ? -22.372 -0.637 24.906 1.00 82.88 577 ASN A CA 1
ATOM 4718 C C . ASN A 1 577 ? -21.900 -1.989 24.364 1.00 82.88 577 ASN A C 1
ATOM 4720 O O . ASN A 1 577 ? -22.359 -3.025 24.843 1.00 82.88 577 ASN A O 1
ATOM 4724 N N . ALA A 1 578 ? -20.967 -1.999 23.416 1.00 85.50 578 ALA A N 1
ATOM 4725 C CA . ALA A 1 578 ? -20.374 -3.225 22.903 1.00 85.50 578 ALA A CA 1
ATOM 4726 C C . ALA A 1 578 ? -19.520 -3.951 23.957 1.00 85.50 578 ALA A C 1
ATOM 4728 O O . ALA A 1 578 ? -19.649 -5.165 24.127 1.00 85.50 578 ALA A O 1
ATOM 4729 N N . VAL A 1 579 ? -18.726 -3.215 24.745 1.00 86.25 579 VAL A N 1
ATOM 4730 C CA . VAL A 1 579 ? -17.988 -3.781 25.890 1.00 86.25 579 VAL A CA 1
ATOM 4731 C C . VAL A 1 579 ? -18.957 -4.370 26.921 1.00 86.25 579 VAL A C 1
ATOM 4733 O O . VAL A 1 579 ? -18.779 -5.513 27.339 1.00 86.25 579 VAL A O 1
ATOM 4736 N N . LYS A 1 580 ? -20.045 -3.662 27.263 1.00 82.56 580 LYS A N 1
ATOM 4737 C CA . LYS A 1 580 ? -21.099 -4.173 28.166 1.00 82.56 580 LYS A CA 1
ATOM 4738 C C . LYS A 1 580 ? -21.777 -5.442 27.651 1.00 82.56 580 LYS A C 1
ATOM 4740 O O . LYS A 1 580 ? -22.163 -6.291 28.448 1.00 82.56 580 LYS A O 1
ATOM 4745 N N . LYS A 1 581 ? -21.926 -5.576 26.332 1.00 86.75 581 LYS A N 1
ATOM 4746 C CA . LYS A 1 581 ? -22.467 -6.776 25.675 1.00 86.75 581 LYS A CA 1
ATOM 4747 C C . LYS A 1 581 ? -21.454 -7.924 25.578 1.00 86.75 581 LYS A C 1
ATOM 4749 O O . LYS A 1 581 ? -21.803 -8.975 25.052 1.00 86.75 581 LYS A O 1
ATOM 4754 N N . GLY A 1 582 ? -20.223 -7.740 26.060 1.00 87.19 582 GLY A N 1
ATOM 4755 C CA . GLY A 1 582 ? -19.165 -8.746 26.000 1.00 87.19 582 GLY A CA 1
ATOM 4756 C C . GLY A 1 582 ? -18.513 -8.896 24.623 1.00 87.19 582 GLY A C 1
ATOM 4757 O O . GLY A 1 582 ? -17.843 -9.895 24.399 1.00 87.19 582 GLY A O 1
ATOM 4758 N N . GLN A 1 583 ? -18.692 -7.933 23.709 1.00 88.38 583 GLN A N 1
ATOM 4759 C CA . GLN A 1 583 ? -18.105 -7.980 22.359 1.00 88.38 583 GLN A CA 1
ATOM 4760 C C . GLN A 1 583 ? -16.617 -7.595 22.345 1.00 88.38 583 GLN A C 1
ATOM 4762 O O . GLN A 1 583 ? -15.879 -8.034 21.478 1.00 88.38 583 GLN A O 1
ATOM 4767 N N . ALA A 1 584 ? -16.168 -6.790 23.312 1.00 92.44 584 ALA A N 1
ATOM 4768 C CA . ALA A 1 584 ? -14.761 -6.413 23.479 1.00 92.44 584 ALA A CA 1
ATOM 4769 C C . ALA A 1 584 ? -14.370 -6.450 24.972 1.00 92.44 584 ALA A C 1
ATOM 4771 O O . ALA A 1 584 ? -14.098 -5.411 25.576 1.00 92.44 584 ALA A O 1
ATOM 4772 N N . PRO A 1 585 ? -14.404 -7.631 25.620 1.00 90.19 585 PRO A N 1
ATOM 4773 C CA . PRO A 1 585 ? -14.312 -7.758 27.076 1.00 90.19 585 PRO A CA 1
ATOM 4774 C C . PRO A 1 585 ? -12.944 -7.362 27.651 1.00 90.19 585 PRO A C 1
ATOM 4776 O O . PRO A 1 585 ? -12.849 -7.092 28.846 1.00 90.19 585 PRO A O 1
ATOM 4779 N N . LYS A 1 586 ? -11.888 -7.338 26.827 1.00 91.94 586 LYS A N 1
ATOM 4780 C CA . LYS A 1 586 ? -10.515 -7.003 27.243 1.00 91.94 586 LYS A CA 1
ATOM 4781 C C . LYS A 1 586 ? -10.157 -5.530 27.038 1.00 91.94 586 LYS A C 1
ATOM 4783 O O . LYS A 1 586 ? -9.077 -5.112 27.458 1.00 91.94 586 LYS A O 1
ATOM 4788 N N . LEU A 1 587 ? -11.042 -4.746 26.418 1.00 92.31 587 LEU A N 1
ATOM 4789 C CA . LEU A 1 587 ? -10.741 -3.378 26.020 1.00 92.31 587 LEU A CA 1
ATOM 4790 C C . LEU A 1 587 ? -10.597 -2.481 27.252 1.00 92.31 587 LEU A C 1
ATOM 4792 O O . LEU A 1 587 ? -11.550 -2.289 28.009 1.00 92.31 587 LEU A O 1
ATOM 4796 N N . ASN A 1 588 ? -9.418 -1.879 27.426 1.00 85.31 588 ASN A N 1
ATOM 4797 C CA . ASN A 1 588 ? -9.227 -0.857 28.442 1.00 85.31 588 ASN A CA 1
ATOM 4798 C C . ASN A 1 588 ? -9.979 0.415 28.026 1.00 85.31 588 ASN A C 1
ATOM 4800 O O . ASN A 1 588 ? -9.607 1.092 27.066 1.00 85.31 588 ASN A O 1
ATOM 4804 N N . LEU A 1 589 ? -11.033 0.741 28.773 1.00 82.50 589 LEU A N 1
ATOM 4805 C CA . LEU A 1 589 ? -11.853 1.925 28.547 1.00 82.50 589 LEU A CA 1
ATOM 4806 C C . LEU A 1 589 ? -11.192 3.212 29.066 1.00 82.50 589 LEU A C 1
ATOM 4808 O O . LEU A 1 589 ? -11.612 4.291 28.659 1.00 82.50 589 LEU A O 1
ATOM 4812 N N . GLU A 1 590 ? -10.156 3.149 29.913 1.00 74.19 590 GLU A N 1
ATOM 4813 C CA . GLU A 1 590 ? -9.529 4.346 30.500 1.00 74.19 590 GLU A CA 1
ATOM 4814 C C . GLU A 1 590 ? -9.100 5.400 29.470 1.00 74.19 590 GLU A C 1
ATOM 4816 O O . GLU A 1 590 ? -9.471 6.562 29.647 1.00 74.19 590 GLU A O 1
ATOM 4821 N N . PRO A 1 591 ? -8.419 5.055 28.358 1.00 69.56 591 PRO A N 1
ATOM 4822 C CA . PRO A 1 591 ? -8.064 6.034 27.330 1.00 69.56 591 PRO A CA 1
ATOM 4823 C C . PRO A 1 591 ? -9.285 6.651 26.626 1.00 69.56 591 PRO A C 1
ATOM 4825 O O . PRO A 1 591 ? -9.209 7.778 26.138 1.00 69.56 591 PRO A O 1
ATOM 4828 N N . LEU A 1 592 ? -10.415 5.934 26.583 1.00 69.62 592 LEU A N 1
ATOM 4829 C CA . LEU A 1 592 ? -11.671 6.393 25.980 1.00 69.62 592 LEU A CA 1
ATOM 4830 C C . LEU A 1 592 ? -12.431 7.347 26.914 1.00 69.62 592 LEU A C 1
ATOM 4832 O O . LEU A 1 592 ? -13.064 8.293 26.445 1.00 69.62 592 LEU A O 1
ATOM 4836 N N . LEU A 1 593 ? -12.308 7.150 28.233 1.00 62.34 593 LEU A N 1
ATOM 4837 C CA . LEU A 1 593 ? -12.914 8.002 29.263 1.00 62.34 593 LEU A CA 1
ATOM 4838 C C . LEU A 1 593 ? -12.370 9.443 29.237 1.00 62.34 593 LEU A C 1
ATOM 4840 O O . LEU A 1 593 ? -13.082 10.359 29.634 1.00 62.34 593 LEU A O 1
ATOM 4844 N N . PHE A 1 594 ? -11.147 9.667 28.739 1.00 57.16 594 PHE A N 1
ATOM 4845 C CA . PHE A 1 594 ? -10.542 11.004 28.631 1.00 57.16 594 PHE A CA 1
ATOM 4846 C C . PHE A 1 594 ? -11.037 11.843 27.439 1.00 57.16 594 PHE A C 1
ATOM 4848 O O . PHE A 1 594 ? -10.778 13.046 27.409 1.00 57.16 594 PHE A O 1
ATOM 4855 N N . ASN A 1 595 ? -11.727 11.244 26.461 1.00 52.09 595 ASN A N 1
ATOM 4856 C CA . ASN A 1 595 ? -12.288 11.968 25.303 1.00 52.09 595 ASN A CA 1
ATOM 4857 C C . ASN A 1 595 ? -13.729 12.398 25.498 1.00 52.09 595 ASN A C 1
ATOM 4859 O O . ASN A 1 595 ? -14.251 13.223 24.753 1.00 52.09 595 ASN A O 1
ATOM 4863 N N . LEU A 1 596 ? -14.371 11.823 26.501 1.00 54.22 596 LEU A N 1
ATOM 4864 C CA . LEU A 1 596 ? -15.712 12.175 26.880 1.00 54.22 596 LEU A CA 1
ATOM 4865 C C . LEU A 1 596 ? -15.596 13.235 27.962 1.00 54.22 596 LEU A C 1
ATOM 4867 O O . LEU A 1 596 ? -15.589 12.927 29.148 1.00 54.22 596 LEU A O 1
ATOM 4871 N N . ASP A 1 597 ? -15.641 14.499 27.548 1.00 57.22 597 ASP A N 1
ATOM 4872 C CA . ASP A 1 597 ? -16.024 15.623 28.420 1.00 57.22 597 ASP A CA 1
ATOM 4873 C C . ASP A 1 597 ? -17.512 15.520 28.852 1.00 57.22 597 ASP A C 1
ATOM 4875 O O . ASP A 1 597 ? -18.168 16.479 29.250 1.00 57.22 597 ASP A O 1
ATOM 4879 N N . ASN A 1 598 ? -18.082 14.316 28.754 1.00 66.06 598 ASN A N 1
ATOM 4880 C CA . ASN A 1 598 ? -19.450 14.001 29.073 1.00 66.06 598 ASN A CA 1
ATOM 4881 C C . ASN A 1 598 ? -19.515 13.583 30.530 1.00 66.06 598 ASN A C 1
ATOM 4883 O O . ASN A 1 598 ? -19.284 12.435 30.903 1.00 66.06 598 ASN A O 1
ATOM 4887 N N . ARG A 1 599 ? -19.946 14.544 31.333 1.00 75.69 599 ARG A N 1
ATOM 4888 C CA . ARG A 1 599 ? -20.621 14.393 32.622 1.00 75.69 599 ARG A CA 1
ATOM 4889 C C . ARG A 1 599 ? -21.306 13.029 32.846 1.00 75.69 599 ARG A C 1
ATOM 4891 O O . ARG A 1 599 ? -21.130 12.438 33.903 1.00 75.69 599 ARG A O 1
ATOM 4898 N N . GLN A 1 600 ? -22.012 12.477 31.851 1.00 72.06 600 GLN A N 1
ATOM 4899 C CA . GLN A 1 600 ? -22.663 11.155 31.934 1.00 72.06 600 GLN A CA 1
ATOM 4900 C C . GLN A 1 600 ? -21.709 9.966 32.120 1.00 72.06 600 GLN A C 1
ATOM 4902 O O . GLN A 1 600 ? -22.035 9.002 32.807 1.00 72.06 600 GLN A O 1
ATOM 4907 N N . VAL A 1 601 ? -20.517 10.028 31.541 1.00 67.31 601 VAL A N 1
ATOM 4908 C CA . VAL A 1 601 ? -19.494 8.986 31.658 1.00 67.31 601 VAL A CA 1
ATOM 4909 C C . VAL A 1 601 ? -18.833 9.043 33.028 1.00 67.31 601 VAL A C 1
ATOM 4911 O O . VAL A 1 601 ? -18.605 8.003 33.642 1.00 67.31 601 VAL A O 1
ATOM 4914 N N . ALA A 1 602 ? -18.597 10.251 33.545 1.00 78.06 602 ALA A N 1
ATOM 4915 C CA . ALA A 1 602 ? -18.154 10.441 34.920 1.00 78.06 602 ALA A CA 1
ATOM 4916 C C . ALA A 1 602 ? -19.197 9.905 35.913 1.00 78.06 602 ALA A C 1
ATOM 4918 O O . ALA A 1 602 ? -18.833 9.168 36.824 1.00 78.06 602 ALA A O 1
ATOM 4919 N N . ILE A 1 603 ? -20.488 10.174 35.682 1.00 82.75 603 ILE A N 1
ATOM 4920 C CA . ILE A 1 603 ? -21.587 9.575 36.453 1.00 82.75 603 ILE A CA 1
ATOM 4921 C C . ILE A 1 603 ? -21.517 8.048 36.385 1.00 82.75 603 ILE A C 1
ATOM 4923 O O . ILE A 1 603 ? -21.522 7.392 37.422 1.00 82.75 603 ILE A O 1
ATOM 4927 N N . HIS A 1 604 ? -21.407 7.469 35.186 1.00 79.56 604 HIS A N 1
ATOM 4928 C CA . HIS A 1 604 ? -21.394 6.017 35.025 1.00 79.56 604 HIS A CA 1
ATOM 4929 C C . HIS A 1 604 ? -20.189 5.355 35.703 1.00 79.56 604 HIS A C 1
ATOM 4931 O O . HIS A 1 604 ? -20.362 4.338 36.376 1.00 79.56 604 HIS A O 1
ATOM 4937 N N . ARG A 1 605 ? -18.991 5.939 35.566 1.00 80.69 605 ARG A N 1
ATOM 4938 C CA . ARG A 1 605 ? -17.767 5.469 36.228 1.00 80.69 605 ARG A CA 1
ATOM 4939 C C . ARG A 1 605 ? -17.923 5.512 37.740 1.00 80.69 605 ARG A C 1
ATOM 4941 O O . ARG A 1 605 ? -17.758 4.488 38.387 1.00 80.69 605 ARG A O 1
ATOM 4948 N N . VAL A 1 606 ? -18.307 6.667 38.286 1.00 85.81 606 VAL A N 1
ATOM 4949 C CA . VAL A 1 606 ? -18.458 6.837 39.735 1.00 85.81 606 VAL A CA 1
ATOM 4950 C C . VAL A 1 606 ? -19.515 5.877 40.283 1.00 85.81 606 VAL A C 1
ATOM 4952 O O . VAL A 1 606 ? -19.268 5.219 41.283 1.00 85.81 606 VAL A O 1
ATOM 4955 N N . VAL A 1 607 ? -20.659 5.718 39.610 1.00 87.25 607 VAL A N 1
ATOM 4956 C CA . VAL A 1 607 ? -21.691 4.749 40.015 1.00 87.25 607 VAL A CA 1
ATOM 4957 C C . VAL A 1 607 ? -21.158 3.314 39.967 1.00 87.25 607 VAL A C 1
ATOM 4959 O O . VAL A 1 607 ? -21.372 2.560 40.911 1.00 87.25 607 VAL A O 1
ATOM 4962 N N . THR A 1 608 ? -20.461 2.923 38.899 1.00 81.25 608 THR A N 1
ATOM 4963 C CA . THR A 1 608 ? -19.933 1.556 38.742 1.00 81.25 608 THR A CA 1
ATOM 4964 C C . THR A 1 608 ? -18.893 1.236 39.811 1.00 81.25 608 THR A C 1
ATOM 4966 O O . THR A 1 608 ? -18.997 0.205 40.475 1.00 81.25 608 THR A O 1
ATOM 4969 N N . ASP A 1 609 ? -17.941 2.142 40.025 1.00 86.62 609 ASP A N 1
ATOM 4970 C CA . ASP A 1 609 ? -16.877 1.959 41.005 1.00 86.62 609 ASP A CA 1
ATOM 4971 C C . ASP A 1 609 ? -17.451 1.962 42.436 1.00 86.62 609 ASP A C 1
ATOM 4973 O O . ASP A 1 609 ? -17.080 1.111 43.241 1.00 86.62 609 ASP A O 1
ATOM 4977 N N . LEU A 1 610 ? -18.443 2.815 42.737 1.00 88.56 610 LEU A N 1
ATOM 4978 C CA . LEU A 1 610 ? -19.155 2.797 44.023 1.00 88.56 610 LEU A CA 1
ATOM 4979 C C . LEU A 1 610 ? -19.912 1.483 44.257 1.00 88.56 610 LEU A C 1
ATOM 4981 O O . LEU A 1 610 ? -19.930 0.976 45.375 1.00 88.56 610 LEU A O 1
ATOM 4985 N N . LEU A 1 611 ? -20.529 0.900 43.224 1.00 86.75 611 LEU A N 1
ATOM 4986 C CA . LEU A 1 611 ? -21.198 -0.401 43.343 1.00 86.75 611 LEU A CA 1
ATOM 4987 C C . LEU A 1 611 ? -20.211 -1.551 43.557 1.00 86.75 611 LEU A C 1
ATOM 4989 O O . LEU A 1 611 ? -20.558 -2.540 44.213 1.00 86.75 611 LEU A O 1
ATOM 4993 N N . GLN A 1 612 ? -19.004 -1.442 43.001 1.00 85.12 612 GLN A N 1
ATOM 4994 C CA . GLN A 1 612 ? -17.924 -2.387 43.257 1.00 85.12 612 GLN A CA 1
ATOM 4995 C C . GLN A 1 612 ? -17.390 -2.228 44.684 1.00 85.12 612 GLN A C 1
ATOM 4997 O O . GLN A 1 612 ? -17.244 -3.225 45.389 1.00 85.12 612 GLN A O 1
ATOM 5002 N N . ASP A 1 613 ? -17.188 -0.992 45.138 1.00 86.06 613 ASP A N 1
ATOM 5003 C CA . ASP A 1 613 ? -16.802 -0.670 46.510 1.00 86.06 613 ASP A CA 1
ATOM 5004 C C . ASP A 1 613 ? -17.815 -1.214 47.516 1.00 86.06 613 ASP A C 1
ATOM 5006 O O . ASP A 1 613 ? -17.413 -1.896 48.448 1.00 86.06 613 ASP A O 1
ATOM 5010 N N . LEU A 1 614 ? -19.117 -1.042 47.273 1.00 86.19 614 LEU A N 1
ATOM 5011 C CA . LEU A 1 614 ? -20.177 -1.635 48.099 1.00 86.19 614 LEU A CA 1
ATOM 5012 C C . LEU A 1 614 ? -20.181 -3.166 48.090 1.00 86.19 614 LEU A C 1
ATOM 5014 O O . LEU A 1 614 ? -20.693 -3.792 49.010 1.00 86.19 614 LEU A O 1
ATOM 5018 N N . THR A 1 615 ? -19.641 -3.795 47.049 1.00 84.94 615 THR A N 1
ATOM 5019 C CA . THR A 1 615 ? -19.497 -5.257 47.028 1.00 84.94 615 THR A CA 1
ATOM 5020 C C . THR A 1 615 ? -18.338 -5.701 47.927 1.00 84.94 615 THR A C 1
ATOM 5022 O O . THR A 1 615 ? -18.387 -6.786 48.499 1.00 84.94 615 THR A O 1
ATOM 5025 N N . ASN A 1 616 ? -17.314 -4.856 48.074 1.00 86.56 616 ASN A N 1
ATOM 5026 C CA . ASN A 1 616 ? -16.131 -5.123 48.889 1.00 86.56 616 ASN A CA 1
ATOM 5027 C C . ASN A 1 616 ? -16.308 -4.682 50.357 1.00 86.56 616 ASN A C 1
ATOM 5029 O O . ASN A 1 616 ? -15.796 -5.342 51.258 1.00 86.56 616 ASN A O 1
ATOM 5033 N N . ASP A 1 617 ? -17.028 -3.584 50.590 1.00 90.50 617 ASP A N 1
ATOM 5034 C CA . ASP A 1 617 ? -17.369 -3.018 51.897 1.00 90.50 617 ASP A CA 1
ATOM 5035 C C . ASP A 1 617 ? -18.843 -2.559 51.904 1.00 90.50 617 ASP A C 1
ATOM 5037 O O . ASP A 1 617 ? -19.146 -1.385 51.673 1.00 90.50 617 ASP A O 1
ATOM 5041 N N . PRO A 1 618 ? -19.791 -3.478 52.168 1.00 88.88 618 PRO A N 1
ATOM 5042 C CA . PRO A 1 618 ? -21.223 -3.179 52.095 1.00 88.88 618 PRO A CA 1
ATOM 5043 C C . PRO A 1 618 ? -21.694 -2.142 53.119 1.00 88.88 618 PRO A C 1
ATOM 5045 O O . PRO A 1 618 ? -22.776 -1.576 52.980 1.00 88.88 618 PRO A O 1
ATOM 5048 N N . GLY A 1 619 ? -20.900 -1.894 54.168 1.00 87.44 619 GLY A N 1
ATOM 5049 C CA . GLY A 1 619 ? -21.277 -1.029 55.279 1.00 87.44 619 GLY A CA 1
ATOM 5050 C C . GLY A 1 619 ? -21.088 0.463 55.012 1.00 87.44 619 GLY A C 1
ATOM 5051 O O . GLY A 1 619 ? -21.702 1.264 55.724 1.00 87.44 619 GLY A O 1
ATOM 5052 N N . VAL A 1 620 ? -20.268 0.851 54.028 1.00 88.88 620 VAL A N 1
ATOM 5053 C CA . VAL A 1 620 ? -19.862 2.249 53.825 1.00 88.88 620 VAL A CA 1
ATOM 5054 C C . VAL A 1 620 ? -19.842 2.631 52.344 1.00 88.88 620 VAL A C 1
ATOM 5056 O O . VAL A 1 620 ? -19.127 2.042 51.540 1.00 88.88 620 VAL A O 1
ATOM 5059 N N . LEU A 1 621 ? -20.571 3.690 51.984 1.00 90.06 621 LEU A N 1
ATOM 5060 C CA . LEU A 1 621 ? -20.519 4.290 50.648 1.00 90.06 621 LEU A CA 1
ATOM 5061 C C . LEU A 1 621 ? -19.542 5.479 50.630 1.00 90.06 621 LEU A C 1
ATOM 5063 O O . LEU A 1 621 ? -19.821 6.528 51.215 1.00 90.06 621 LEU A O 1
ATOM 5067 N N . HIS A 1 622 ? -18.407 5.331 49.948 1.00 90.88 622 HIS A N 1
ATOM 5068 C CA . HIS A 1 622 ? -17.313 6.311 49.927 1.00 90.88 622 HIS A CA 1
ATOM 5069 C C . HIS A 1 622 ? -17.367 7.265 48.722 1.00 90.88 622 HIS A C 1
ATOM 5071 O O . HIS A 1 622 ? -16.643 7.087 47.743 1.00 90.88 622 HIS A O 1
ATOM 5077 N N . LEU A 1 623 ? -18.192 8.319 48.783 1.00 88.75 623 LEU A N 1
ATOM 5078 C CA . LEU A 1 623 ? -18.210 9.348 47.727 1.00 88.75 623 LEU A CA 1
ATOM 5079 C C . LEU A 1 623 ? -16.890 10.137 47.678 1.00 88.75 623 LEU A C 1
ATOM 5081 O O . LEU A 1 623 ? -16.454 10.581 46.618 1.00 88.75 623 LEU A O 1
ATOM 5085 N N . ASP A 1 624 ? -16.225 10.279 48.822 1.00 88.75 624 ASP A N 1
ATOM 5086 C CA . ASP A 1 624 ? -14.956 10.988 48.979 1.00 88.75 624 ASP A CA 1
ATOM 5087 C C . ASP A 1 624 ? -13.791 10.391 48.180 1.00 88.75 624 ASP A C 1
ATOM 5089 O O . ASP A 1 624 ? -12.938 11.148 47.710 1.00 88.75 624 ASP A O 1
ATOM 5093 N N . LYS A 1 625 ? -13.794 9.077 47.923 1.00 89.06 625 LYS A N 1
ATOM 5094 C CA . LYS A 1 625 ? -12.824 8.437 47.018 1.00 89.06 625 LYS A CA 1
ATOM 5095 C C . LYS A 1 625 ? -12.884 8.986 45.588 1.00 89.06 625 LYS A C 1
ATOM 5097 O O . LYS A 1 625 ? -11.874 8.965 44.891 1.00 89.06 625 LYS A O 1
ATOM 5102 N N . TYR A 1 626 ? -14.030 9.525 45.170 1.00 90.19 626 TYR A N 1
ATOM 5103 C CA . TYR A 1 626 ? -14.268 10.044 43.818 1.00 90.19 626 TYR A CA 1
ATOM 5104 C C . TYR A 1 626 ? -14.340 11.575 43.770 1.00 90.19 626 TYR A C 1
ATOM 5106 O O . TYR A 1 626 ? -14.865 12.142 42.810 1.00 90.19 626 TYR A O 1
ATOM 5114 N N . GLN A 1 627 ? -13.803 12.264 44.784 1.00 88.19 627 GLN A N 1
ATOM 5115 C CA . GLN A 1 627 ? -13.940 13.714 44.945 1.00 88.19 627 GLN A CA 1
ATOM 5116 C C . GLN A 1 627 ? -13.510 14.540 43.726 1.00 88.19 627 GLN A C 1
ATOM 5118 O O . GLN A 1 627 ? -14.131 15.565 43.450 1.00 88.19 627 GLN A O 1
ATOM 5123 N N . GLU A 1 628 ? -12.473 14.117 42.994 1.00 78.12 628 GLU A N 1
ATOM 5124 C CA . GLU A 1 628 ? -11.998 14.843 41.812 1.00 78.12 628 GLU A CA 1
ATOM 5125 C C . GLU A 1 628 ? -13.046 14.818 40.698 1.00 78.12 628 GLU A C 1
ATOM 5127 O O . GLU A 1 628 ? -13.369 15.865 40.145 1.00 78.12 628 GLU A O 1
ATOM 5132 N N . LEU A 1 629 ? -13.645 13.654 40.421 1.00 79.81 629 LEU A N 1
ATOM 5133 C CA . LEU A 1 629 ? -14.694 13.504 39.408 1.00 79.81 629 LEU A CA 1
ATOM 5134 C C . LEU A 1 629 ? -15.997 14.183 39.845 1.00 79.81 629 LEU A C 1
ATOM 5136 O O . LEU A 1 629 ? -16.615 14.895 39.054 1.00 79.81 629 LEU A O 1
ATOM 5140 N N . LEU A 1 630 ? -16.394 14.000 41.109 1.00 85.56 630 LEU A N 1
ATOM 5141 C CA . LEU A 1 630 ? -17.617 14.588 41.658 1.00 85.56 630 LEU A CA 1
ATOM 5142 C C . LEU A 1 630 ? -17.584 16.121 41.620 1.00 85.56 630 LEU A C 1
ATOM 5144 O O . LEU A 1 630 ? -18.574 16.730 41.216 1.00 85.56 630 LEU A O 1
ATOM 5148 N N . LYS A 1 631 ? -16.444 16.734 41.980 1.00 83.25 631 LYS A N 1
ATOM 5149 C CA . LYS A 1 631 ? -16.246 18.191 41.918 1.00 83.25 631 LYS A CA 1
ATOM 5150 C C . LYS A 1 631 ? -16.097 18.691 40.490 1.00 83.25 631 LYS A C 1
ATOM 5152 O O . LYS A 1 631 ? -16.788 19.632 40.118 1.00 83.25 631 LYS A O 1
ATOM 5157 N N . LYS A 1 632 ? -15.239 18.050 39.686 1.00 81.06 632 LYS A N 1
ATOM 5158 C CA . LYS A 1 632 ? -14.952 18.486 38.311 1.00 81.06 632 LYS A CA 1
ATOM 5159 C C . LYS A 1 632 ? -16.220 18.586 37.461 1.00 81.06 632 LYS A C 1
ATOM 5161 O O . LYS A 1 632 ? -16.337 19.515 36.672 1.00 81.06 632 LYS A O 1
ATOM 5166 N N . TYR A 1 633 ? -17.160 17.651 37.620 1.00 80.88 633 TYR A N 1
ATOM 5167 C CA . TYR A 1 633 ? -18.368 17.597 36.789 1.00 80.88 633 TYR A CA 1
ATOM 5168 C C . TYR A 1 633 ? -19.654 18.051 37.496 1.00 80.88 633 TYR A C 1
ATOM 5170 O O . TYR A 1 633 ? -20.702 18.113 36.850 1.00 80.88 633 TYR A O 1
ATOM 5178 N N . ASN A 1 634 ? -19.590 18.368 38.794 1.00 85.56 634 ASN A N 1
ATOM 5179 C CA . ASN A 1 634 ? -20.746 18.696 39.633 1.00 85.56 634 ASN A CA 1
ATOM 5180 C C . ASN A 1 634 ? -21.888 17.661 39.493 1.00 85.56 634 ASN A C 1
ATOM 5182 O O . ASN A 1 634 ? -22.993 17.974 39.039 1.00 85.56 634 ASN A O 1
ATOM 5186 N N . ILE A 1 635 ? -21.571 16.397 39.803 1.00 89.19 635 ILE A N 1
ATOM 5187 C CA . ILE A 1 635 ? -22.439 15.220 39.564 1.00 89.19 635 ILE A CA 1
ATOM 5188 C C . ILE A 1 635 ? -22.831 14.451 40.832 1.00 89.19 635 ILE A C 1
ATOM 5190 O O . ILE A 1 635 ? -23.442 13.389 40.731 1.00 89.19 635 ILE A O 1
ATOM 5194 N N . GLY A 1 636 ? -22.474 14.933 42.027 1.00 88.75 636 GLY A N 1
ATOM 5195 C CA . GLY A 1 636 ? -22.715 14.186 43.270 1.00 88.75 636 GLY A CA 1
ATOM 5196 C C . GLY A 1 636 ? -24.192 13.875 43.510 1.00 88.75 636 GLY A C 1
ATOM 5197 O O . GLY A 1 636 ? -24.530 12.721 43.768 1.00 88.75 636 GLY A O 1
ATOM 5198 N N . ASP A 1 637 ? -25.069 14.860 43.316 1.00 86.44 637 ASP A N 1
ATOM 5199 C CA . ASP A 1 637 ? -26.520 14.694 43.459 1.00 86.44 637 ASP A CA 1
ATOM 5200 C C . ASP A 1 637 ? -27.095 13.626 42.501 1.00 86.44 637 ASP A C 1
ATOM 5202 O O . ASP A 1 637 ? -27.897 12.780 42.898 1.00 86.44 637 ASP A O 1
ATOM 5206 N N . GLU A 1 638 ? -26.629 13.584 41.251 1.00 85.69 638 GLU A N 1
ATOM 5207 C CA . GLU A 1 638 ? -27.104 12.629 40.237 1.00 85.69 638 GLU A CA 1
ATOM 5208 C C . GLU A 1 638 ? -26.571 11.216 40.444 1.00 85.69 638 GLU A C 1
ATOM 5210 O O . GLU A 1 638 ? -27.301 10.245 40.252 1.00 85.69 638 GLU A O 1
ATOM 5215 N N . VAL A 1 639 ? -25.307 11.091 40.855 1.00 88.81 639 VAL A N 1
ATOM 5216 C CA . VAL A 1 639 ? -24.710 9.805 41.236 1.00 88.81 639 VAL A CA 1
ATOM 5217 C C . VAL A 1 639 ? -25.519 9.184 42.371 1.00 88.81 639 VAL A C 1
ATOM 5219 O O . VAL A 1 639 ? -25.888 8.012 42.289 1.00 88.81 639 VAL A O 1
ATOM 5222 N N . VAL A 1 640 ? -25.849 9.974 43.399 1.00 87.06 640 VAL A N 1
ATOM 5223 C CA . VAL A 1 640 ? -26.692 9.518 44.510 1.00 87.06 640 VAL A CA 1
ATOM 5224 C C . VAL A 1 640 ? -28.080 9.146 43.995 1.00 87.06 640 VAL A C 1
ATOM 5226 O O . VAL A 1 640 ? -28.538 8.033 44.238 1.00 87.06 640 VAL A O 1
ATOM 5229 N N . GLN A 1 641 ? -28.728 10.002 43.206 1.00 84.50 641 GLN A N 1
ATOM 5230 C CA . GLN A 1 641 ? -30.045 9.697 42.646 1.00 84.50 641 GLN A CA 1
ATOM 5231 C C . GLN A 1 641 ? -30.069 8.374 41.861 1.00 84.50 641 GLN A C 1
ATOM 5233 O O . GLN A 1 641 ? -30.977 7.563 42.060 1.00 84.50 641 GLN A O 1
ATOM 5238 N N . ILE A 1 642 ? -29.077 8.118 41.006 1.00 82.44 642 ILE A N 1
ATOM 5239 C CA . ILE A 1 642 ? -28.990 6.884 40.211 1.00 82.44 642 ILE A CA 1
ATOM 5240 C C . ILE A 1 642 ? -28.767 5.666 41.107 1.00 82.44 642 ILE A C 1
ATOM 5242 O O . ILE A 1 642 ? -29.460 4.662 40.936 1.00 82.44 642 ILE A O 1
ATOM 5246 N N . LEU A 1 643 ? -27.857 5.750 42.083 1.00 85.50 643 LEU A N 1
ATOM 5247 C CA . LEU A 1 643 ? -27.613 4.661 43.033 1.00 85.50 643 LEU A CA 1
ATOM 5248 C C . LEU A 1 643 ? -28.901 4.275 43.767 1.00 85.50 643 LEU A C 1
ATOM 5250 O O . LEU A 1 643 ? -29.271 3.102 43.785 1.00 85.50 643 LEU A O 1
ATOM 5254 N N . PHE A 1 644 ? -29.628 5.258 44.299 1.00 83.38 644 PHE A N 1
ATOM 5255 C CA . PHE A 1 644 ? -30.861 5.012 45.049 1.00 83.38 644 PHE A CA 1
ATOM 5256 C C . PHE A 1 644 ? -32.021 4.537 44.176 1.00 83.38 644 PHE A C 1
ATOM 5258 O O . PHE A 1 644 ? -32.851 3.753 44.629 1.00 83.38 644 PHE A O 1
ATOM 5265 N N . THR A 1 645 ? -32.056 4.938 42.906 1.00 78.31 645 THR A N 1
ATOM 5266 C CA . THR A 1 645 ? -33.119 4.504 41.993 1.00 78.31 645 THR A CA 1
ATOM 5267 C C . THR A 1 645 ? -32.852 3.108 41.423 1.00 78.31 645 THR A C 1
ATOM 5269 O O . THR A 1 645 ? -33.801 2.388 41.126 1.00 78.31 645 THR A O 1
ATOM 5272 N N . HIS A 1 646 ? -31.592 2.721 41.185 1.00 76.94 646 HIS A N 1
ATOM 5273 C CA . HIS A 1 646 ? -31.262 1.533 40.373 1.00 76.94 646 HIS A CA 1
ATOM 5274 C C . HIS A 1 646 ? -30.487 0.441 41.123 1.00 76.94 646 HIS A C 1
ATOM 5276 O O . HIS A 1 646 ? -30.416 -0.683 40.633 1.00 76.94 646 HIS A O 1
ATOM 5282 N N . ALA A 1 647 ? -29.932 0.725 42.304 1.00 84.31 647 ALA A N 1
ATOM 5283 C CA . ALA A 1 647 ? -29.121 -0.222 43.077 1.00 84.31 647 ALA A CA 1
ATOM 5284 C C . ALA A 1 647 ? -29.657 -0.478 44.496 1.00 84.31 647 ALA A C 1
ATOM 5286 O O . ALA A 1 647 ? -28.902 -0.800 45.414 1.00 84.31 647 ALA A O 1
ATOM 5287 N N . ASN A 1 648 ? -30.975 -0.366 44.661 1.00 81.56 648 ASN A N 1
ATOM 5288 C CA . ASN A 1 648 ? -31.680 -0.421 45.941 1.00 81.56 648 ASN A CA 1
ATOM 5289 C C . ASN A 1 648 ? -31.310 -1.647 46.806 1.00 81.56 648 ASN A C 1
ATOM 5291 O O . ASN A 1 648 ? -31.062 -1.521 48.002 1.00 81.56 648 ASN A O 1
ATOM 5295 N N . ASP A 1 649 ? -31.174 -2.833 46.204 1.00 81.81 649 ASP A N 1
ATOM 5296 C CA . ASP A 1 649 ? -30.837 -4.052 46.950 1.00 81.81 649 ASP A CA 1
ATOM 5297 C C . ASP A 1 649 ? -29.434 -4.034 47.565 1.00 81.81 649 ASP A C 1
ATOM 5299 O O . ASP A 1 649 ? -29.262 -4.528 48.677 1.00 81.81 649 ASP A O 1
ATOM 5303 N N . LYS A 1 650 ? -28.451 -3.422 46.892 1.00 81.56 650 LYS A N 1
ATOM 5304 C CA . LYS A 1 650 ? -27.088 -3.285 47.431 1.00 81.56 650 LYS A CA 1
ATOM 5305 C C . LYS A 1 650 ? -26.992 -2.215 48.520 1.00 81.56 650 LYS A C 1
ATOM 5307 O O . LYS A 1 650 ? -26.093 -2.270 49.349 1.00 81.56 650 LYS A O 1
ATOM 5312 N N . LEU A 1 651 ? -27.913 -1.250 48.535 1.00 85.50 651 LEU A N 1
ATOM 5313 C CA . LEU A 1 651 ? -27.893 -0.132 49.483 1.00 85.50 651 LEU A CA 1
ATOM 5314 C C . LEU A 1 651 ? -28.473 -0.481 50.861 1.00 85.50 651 LEU A C 1
ATOM 5316 O O . LEU A 1 651 ? -28.198 0.229 51.825 1.00 85.50 651 LEU A O 1
ATOM 5320 N N . LYS A 1 652 ? -29.198 -1.600 50.992 1.00 84.38 652 LYS A N 1
ATOM 5321 C CA . LYS A 1 652 ? -29.791 -2.056 52.266 1.00 84.38 652 LYS A CA 1
ATOM 5322 C C . LYS A 1 652 ? -28.762 -2.302 53.373 1.00 84.38 652 LYS A C 1
ATOM 5324 O O . LYS A 1 652 ? -29.103 -2.205 54.552 1.00 84.38 652 LYS A O 1
ATOM 5329 N N . GLU A 1 653 ? -27.526 -2.626 53.003 1.00 84.94 653 GLU A N 1
ATOM 5330 C CA . GLU A 1 653 ? -26.439 -2.928 53.942 1.00 84.94 653 GLU A CA 1
ATOM 5331 C C . GLU A 1 653 ? -25.633 -1.686 54.360 1.00 84.94 653 GLU A C 1
ATOM 5333 O O . GLU A 1 653 ? -24.876 -1.747 55.334 1.00 84.94 653 GLU A O 1
ATOM 5338 N N . VAL A 1 654 ? -25.852 -0.544 53.695 1.00 89.38 654 VAL A N 1
ATOM 5339 C CA . VAL A 1 654 ? -25.098 0.695 53.916 1.00 89.38 654 VAL A CA 1
ATOM 5340 C C . VAL A 1 654 ? -25.478 1.330 55.252 1.00 89.38 654 VAL A C 1
ATOM 5342 O O . VAL A 1 654 ? -26.627 1.702 55.497 1.00 89.38 654 VAL A O 1
ATOM 5345 N N . LYS A 1 655 ? -24.477 1.495 56.122 1.00 84.62 655 LYS A N 1
ATOM 5346 C CA . LYS A 1 655 ? -24.600 2.085 57.466 1.00 84.62 655 LYS A CA 1
ATOM 5347 C C . LYS A 1 655 ? -24.145 3.542 57.507 1.00 84.62 655 LYS A C 1
ATOM 5349 O O . LYS A 1 655 ? -24.610 4.315 58.348 1.00 84.62 655 LYS A O 1
ATOM 5354 N N . SER A 1 656 ? -23.245 3.932 56.607 1.00 85.69 656 SER A N 1
ATOM 5355 C CA . SER A 1 656 ? -22.758 5.305 56.482 1.00 85.69 656 SER A CA 1
ATOM 5356 C C . SER A 1 656 ? -22.453 5.681 55.031 1.00 85.69 656 SER A C 1
ATOM 5358 O O . SER A 1 656 ? -22.076 4.844 54.214 1.00 85.69 656 SER A O 1
ATOM 5360 N N . ILE A 1 657 ? -22.613 6.968 54.713 1.00 88.81 657 ILE A N 1
ATOM 5361 C CA . ILE A 1 657 ? -22.213 7.551 53.428 1.00 88.81 657 ILE A CA 1
ATOM 5362 C C . ILE A 1 657 ? -21.209 8.662 53.731 1.00 88.81 657 ILE A C 1
ATOM 5364 O O . ILE A 1 657 ? -21.545 9.640 54.399 1.00 88.81 657 ILE A O 1
ATOM 5368 N N . VAL A 1 658 ? -19.971 8.506 53.272 1.00 87.81 658 VAL A N 1
ATOM 5369 C CA . VAL A 1 658 ? -18.879 9.452 53.527 1.00 87.81 658 VAL A CA 1
ATOM 5370 C C . VAL A 1 658 ? -18.792 10.451 52.376 1.00 87.81 658 VAL A C 1
ATOM 5372 O O . VAL A 1 658 ? -18.741 10.061 51.213 1.00 87.81 658 VAL A O 1
ATOM 5375 N N . GLY A 1 659 ? -18.763 11.749 52.699 1.00 84.56 659 GLY A N 1
ATOM 5376 C CA . GLY A 1 659 ? -18.642 12.841 51.723 1.00 84.56 659 GLY A CA 1
ATOM 5377 C C . GLY A 1 659 ? -19.967 13.379 51.173 1.00 84.56 659 GLY A C 1
ATOM 5378 O O . GLY A 1 659 ? -19.950 14.280 50.340 1.00 84.56 659 GLY A O 1
ATOM 5379 N N . LEU A 1 660 ? -21.111 12.873 51.638 1.00 83.62 660 LEU A N 1
ATOM 5380 C CA . LEU A 1 660 ? -22.436 13.296 51.172 1.00 83.62 660 LEU A CA 1
ATOM 5381 C C . LEU A 1 660 ? -22.658 14.818 51.285 1.00 83.62 660 LEU A C 1
ATOM 5383 O O . LEU A 1 660 ? -23.112 15.449 50.337 1.00 83.62 660 LEU A O 1
ATOM 5387 N N . ASP A 1 661 ? -22.259 15.411 52.410 1.00 76.69 661 ASP A N 1
ATOM 5388 C CA . ASP A 1 661 ? -22.321 16.847 52.718 1.00 76.69 661 ASP A CA 1
ATOM 5389 C C . ASP A 1 661 ? -21.427 17.722 51.832 1.00 76.69 661 ASP A C 1
ATOM 5391 O O . ASP A 1 661 ? -21.664 18.921 51.693 1.00 76.69 661 ASP A O 1
ATOM 5395 N N . LYS A 1 662 ? -20.390 17.126 51.239 1.00 81.00 662 LYS A N 1
ATOM 5396 C CA . LYS A 1 662 ? -19.412 17.832 50.407 1.00 81.00 662 LYS A CA 1
ATOM 5397 C C . LYS A 1 662 ? -19.769 17.822 48.930 1.00 81.00 662 LYS A C 1
ATOM 5399 O O . LYS A 1 662 ? -19.339 18.726 48.218 1.00 81.00 662 LYS A O 1
ATOM 5404 N N . PHE A 1 663 ? -20.477 16.794 48.466 1.00 84.25 663 PHE A N 1
ATOM 5405 C CA . PHE A 1 663 ? -20.692 16.561 47.035 1.00 84.25 663 PHE A CA 1
ATOM 5406 C C . PHE A 1 663 ? -22.159 16.631 46.607 1.00 84.25 663 PHE A C 1
ATOM 5408 O O . PHE A 1 663 ? -22.410 16.722 45.410 1.00 84.25 663 PHE A O 1
ATOM 5415 N N . CYS A 1 664 ? -23.111 16.599 47.544 1.00 81.81 664 CYS A N 1
ATOM 5416 C CA . CYS A 1 664 ? -24.536 16.750 47.254 1.00 81.81 664 CYS A CA 1
ATOM 5417 C C . CYS A 1 664 ? -25.036 18.069 47.836 1.00 81.81 664 CYS A C 1
ATOM 5419 O O . CYS A 1 664 ? -24.860 18.337 49.025 1.00 81.81 664 CYS A O 1
ATOM 5421 N N . THR A 1 665 ? -25.645 18.901 47.001 1.00 77.25 665 THR A N 1
ATOM 5422 C CA . THR A 1 665 ? -26.088 20.246 47.395 1.00 77.25 665 THR A CA 1
ATOM 5423 C C . THR A 1 665 ? -27.559 20.499 47.096 1.00 77.25 665 THR A C 1
ATOM 5425 O O . THR A 1 665 ? -28.122 21.476 47.594 1.00 77.25 665 THR A O 1
ATOM 5428 N N . GLU A 1 666 ? -28.204 19.610 46.339 1.00 75.62 666 GLU A N 1
ATOM 5429 C CA . GLU A 1 666 ? -29.579 19.801 45.904 1.00 75.62 666 GLU A CA 1
ATOM 5430 C C . GLU A 1 666 ? -30.588 19.285 46.950 1.00 75.62 666 GLU A C 1
ATOM 5432 O O . GLU A 1 666 ? -30.477 18.157 47.449 1.00 75.62 666 GLU A O 1
ATOM 5437 N N . PRO A 1 667 ? -31.650 20.057 47.258 1.00 72.19 667 PRO A N 1
ATOM 5438 C CA . PRO A 1 667 ? -32.738 19.606 48.129 1.00 72.19 667 PRO A CA 1
ATOM 5439 C C . PRO A 1 667 ? -33.439 18.327 47.638 1.00 72.19 667 PRO A C 1
ATOM 5441 O O . PRO A 1 667 ? -34.012 17.581 48.434 1.00 72.19 667 PRO A O 1
ATOM 5444 N N . SER A 1 668 ? -33.403 18.050 46.330 1.00 72.12 668 SER A N 1
ATOM 5445 C CA . SER A 1 668 ? -33.950 16.823 45.739 1.00 72.12 668 SER A CA 1
ATOM 5446 C C . SER A 1 668 ? -33.241 15.567 46.253 1.00 72.12 668 SER A C 1
ATOM 5448 O O . SER A 1 668 ? -33.912 14.584 46.566 1.00 72.12 668 SER A O 1
ATOM 5450 N N . THR A 1 669 ? -31.921 15.610 46.436 1.00 75.69 669 THR A N 1
ATOM 5451 C CA . THR A 1 669 ? -31.124 14.503 46.985 1.00 75.69 669 THR A CA 1
ATOM 5452 C C . THR A 1 669 ? -31.502 14.215 48.434 1.00 75.69 669 THR A C 1
ATOM 5454 O O . THR A 1 669 ? -31.661 13.058 48.826 1.00 75.69 669 THR A O 1
ATOM 5457 N N . ALA A 1 670 ? -31.759 15.266 49.217 1.00 71.81 670 ALA A N 1
ATOM 5458 C CA . ALA A 1 670 ? -32.256 15.140 50.584 1.00 71.81 670 ALA A CA 1
ATOM 5459 C C . ALA A 1 670 ? -33.623 14.437 50.642 1.00 71.81 670 ALA A C 1
ATOM 5461 O O . ALA A 1 670 ? -33.852 13.572 51.493 1.00 71.81 670 ALA A O 1
ATOM 5462 N N . ASN A 1 671 ? -34.516 14.758 49.703 1.00 72.50 671 ASN A N 1
ATOM 5463 C CA . ASN A 1 671 ? -35.820 14.106 49.588 1.00 72.50 671 ASN A CA 1
ATOM 5464 C C . ASN A 1 671 ? -35.694 12.634 49.172 1.00 72.50 671 ASN A C 1
ATOM 5466 O O . ASN A 1 671 ? -36.388 11.791 49.739 1.00 72.50 671 ASN A O 1
ATOM 5470 N N . ILE A 1 672 ? -34.794 12.309 48.237 1.00 77.75 672 ILE A N 1
ATOM 5471 C CA . ILE A 1 672 ? -34.527 10.925 47.813 1.00 77.75 672 ILE A CA 1
ATOM 5472 C C . ILE A 1 672 ? -34.035 10.088 48.997 1.00 77.75 672 ILE A C 1
ATOM 5474 O O . ILE A 1 672 ? -34.595 9.028 49.265 1.00 77.75 672 ILE A O 1
ATOM 5478 N N . LEU A 1 673 ? -33.058 10.589 49.757 1.00 77.38 673 LEU A N 1
ATOM 5479 C CA . LEU A 1 673 ? -32.531 9.900 50.940 1.00 77.38 673 LEU A CA 1
ATOM 5480 C C . LEU A 1 673 ? -33.597 9.722 52.027 1.00 77.38 673 LEU A C 1
ATOM 5482 O O . LEU A 1 673 ? -33.719 8.649 52.614 1.00 77.38 673 LEU A O 1
ATOM 5486 N N . THR A 1 674 ? -34.416 10.751 52.260 1.00 74.88 674 THR A N 1
ATOM 5487 C CA . THR A 1 674 ? -35.514 10.696 53.239 1.00 74.88 674 THR A CA 1
ATOM 5488 C C . THR A 1 674 ? -36.570 9.663 52.848 1.00 74.88 674 THR A C 1
ATOM 5490 O O . THR A 1 674 ? -37.054 8.916 53.702 1.00 74.88 674 THR A O 1
ATOM 5493 N N . ASN A 1 675 ? -36.921 9.595 51.562 1.00 76.56 675 ASN A N 1
ATOM 5494 C CA . ASN A 1 675 ? -37.875 8.617 51.048 1.00 76.56 675 ASN A CA 1
ATOM 5495 C C . ASN A 1 675 ? -37.303 7.198 51.109 1.00 76.56 675 ASN A C 1
ATOM 5497 O O . ASN A 1 675 ? -37.977 6.315 51.631 1.00 76.56 675 ASN A O 1
ATOM 5501 N N . ALA A 1 676 ? -36.045 6.996 50.706 1.00 77.25 676 ALA A N 1
ATOM 5502 C CA . ALA A 1 676 ? -35.367 5.705 50.816 1.00 77.25 676 ALA A CA 1
ATOM 5503 C C . ALA A 1 676 ? -35.334 5.199 52.272 1.00 77.25 676 ALA A C 1
ATOM 5505 O O . ALA A 1 676 ? -35.605 4.030 52.546 1.00 77.25 676 ALA A O 1
ATOM 5506 N N . MET A 1 677 ? -35.094 6.081 53.247 1.00 73.12 677 MET A N 1
ATOM 5507 C CA . MET A 1 677 ? -35.177 5.720 54.667 1.00 73.12 677 MET A CA 1
ATOM 5508 C C . MET A 1 677 ? -36.600 5.360 55.104 1.00 73.12 677 MET A C 1
ATOM 5510 O O . MET A 1 677 ? -36.796 4.352 55.783 1.00 73.12 677 MET A O 1
ATOM 5514 N N . ARG A 1 678 ? -37.605 6.154 54.707 1.00 77.38 678 ARG A N 1
ATOM 5515 C CA . ARG A 1 678 ? -39.016 5.893 55.038 1.00 77.38 678 ARG A CA 1
ATOM 5516 C C . ARG A 1 678 ? -39.504 4.566 54.452 1.00 77.38 678 ARG A C 1
ATOM 5518 O O . ARG A 1 678 ? -40.290 3.874 55.090 1.00 77.38 678 ARG A O 1
ATOM 5525 N N . GLU A 1 679 ? -39.025 4.215 53.266 1.00 79.06 679 GLU A N 1
ATOM 5526 C CA . GLU A 1 679 ? -39.345 2.972 52.560 1.00 79.06 679 GLU A CA 1
ATOM 5527 C C . GLU A 1 679 ? -38.527 1.766 53.058 1.00 79.06 679 GLU A C 1
ATOM 5529 O O . GLU A 1 679 ? -38.675 0.664 52.534 1.00 79.06 679 GLU A O 1
ATOM 5534 N N . GLY A 1 680 ? -37.674 1.943 54.076 1.00 76.19 680 GLY A N 1
ATOM 5535 C CA . GLY A 1 680 ? -36.855 0.868 54.644 1.00 76.19 680 GLY A CA 1
ATOM 5536 C C . GLY A 1 680 ? -35.720 0.399 53.729 1.00 76.19 680 GLY A C 1
ATOM 5537 O O . GLY A 1 680 ? -35.177 -0.682 53.935 1.00 76.19 680 GLY A O 1
ATOM 5538 N N . GLN A 1 681 ? -35.358 1.202 52.728 1.00 75.75 681 GLN A N 1
ATOM 5539 C CA . GLN A 1 681 ? -34.263 0.943 51.787 1.00 75.75 681 GLN A CA 1
ATOM 5540 C C . GLN A 1 681 ? -32.891 1.279 52.391 1.00 75.75 681 GLN A C 1
ATOM 5542 O O . GLN A 1 681 ? -31.876 0.748 51.955 1.00 75.75 681 GLN A O 1
ATOM 5547 N N . LEU A 1 682 ? -32.871 2.111 53.440 1.00 75.31 682 LEU A N 1
ATOM 5548 C CA . LEU A 1 682 ? -31.696 2.446 54.254 1.00 75.31 682 LEU A CA 1
ATOM 5549 C C . LEU A 1 682 ? -31.964 2.199 55.751 1.00 75.31 682 LEU A C 1
ATOM 5551 O O . LEU A 1 682 ? -31.981 3.143 56.546 1.00 75.31 682 LEU A O 1
ATOM 5555 N N . PRO A 1 683 ? -32.203 0.949 56.181 1.00 68.56 683 PRO A N 1
ATOM 5556 C CA . PRO A 1 683 ? -32.602 0.667 57.560 1.00 68.56 683 PRO A CA 1
ATOM 5557 C C . PRO A 1 683 ? -31.478 0.924 58.578 1.00 68.56 683 PRO A C 1
ATOM 5559 O O . PRO A 1 683 ? -31.749 1.021 59.773 1.00 68.56 683 PRO A O 1
ATOM 5562 N N . ALA A 1 684 ? -30.226 1.027 58.120 1.00 60.78 684 ALA A N 1
ATOM 5563 C CA . ALA A 1 684 ? -29.043 1.080 58.973 1.00 60.78 684 ALA A CA 1
ATOM 5564 C C . ALA A 1 684 ? -28.310 2.436 58.973 1.00 60.78 684 ALA A C 1
ATOM 5566 O O . ALA A 1 684 ? -27.264 2.551 59.615 1.00 60.78 684 ALA A O 1
ATOM 5567 N N . LEU A 1 685 ? -28.836 3.459 58.285 1.00 72.81 685 LEU A N 1
ATOM 5568 C CA . LEU A 1 685 ? -28.169 4.758 58.191 1.00 72.81 685 LEU A CA 1
ATOM 5569 C C . LEU A 1 685 ? -28.262 5.529 59.519 1.00 72.81 685 LEU A C 1
ATOM 5571 O O . LEU A 1 685 ? -29.351 5.744 60.053 1.00 72.81 685 LEU A O 1
ATOM 5575 N N . ASN A 1 686 ? -27.121 5.973 60.050 1.00 69.62 686 ASN A N 1
ATOM 5576 C CA . ASN A 1 686 ? -27.062 6.720 61.309 1.00 69.62 686 ASN A CA 1
ATOM 5577 C C . ASN A 1 686 ? -27.826 8.070 61.213 1.00 69.62 686 ASN A C 1
ATOM 5579 O O . ASN A 1 686 ? -27.434 8.922 60.409 1.00 69.62 686 ASN A O 1
ATOM 5583 N N . PRO A 1 687 ? -28.843 8.330 62.067 1.00 68.12 687 PRO A N 1
ATOM 5584 C CA . PRO A 1 687 ? -29.593 9.594 62.087 1.00 68.12 687 PRO A CA 1
ATOM 5585 C C . PRO A 1 687 ? -28.725 10.851 62.255 1.00 68.12 687 PRO A C 1
ATOM 5587 O O . PRO A 1 687 ? -29.108 11.935 61.815 1.00 68.12 687 PRO A O 1
ATOM 5590 N N . GLN A 1 688 ? -27.550 10.720 62.879 1.00 67.50 688 GLN A N 1
ATOM 5591 C CA . GLN A 1 688 ? -26.626 11.831 63.093 1.00 67.50 688 GLN A CA 1
ATOM 5592 C C . GLN A 1 688 ? -26.037 12.357 61.776 1.00 67.50 688 GLN A C 1
ATOM 5594 O O . GLN A 1 688 ? -26.047 13.563 61.549 1.00 67.50 688 GLN A O 1
ATOM 5599 N N . SER A 1 689 ? -25.614 11.467 60.873 1.00 63.62 689 SER A N 1
ATOM 5600 C CA . SER A 1 689 ? -25.055 11.842 59.565 1.00 63.62 689 SER A CA 1
ATOM 5601 C C . SER A 1 689 ? -26.071 12.588 58.693 1.00 63.62 689 SER A C 1
ATOM 5603 O O . SER A 1 689 ? -25.710 13.479 57.928 1.00 63.62 689 SER A O 1
ATOM 5605 N N . LEU A 1 690 ? -27.356 12.261 58.849 1.00 63.31 690 LEU A N 1
ATOM 5606 C CA . LEU A 1 690 ? -28.457 12.916 58.149 1.00 63.31 690 LEU A CA 1
ATOM 5607 C C . LEU A 1 690 ? -28.730 14.322 58.708 1.00 63.31 690 LEU A C 1
ATOM 5609 O O . LEU A 1 690 ? -28.906 15.275 57.953 1.00 63.31 690 LEU A O 1
ATOM 5613 N N . ASN A 1 691 ? -28.724 14.467 60.036 1.00 64.81 691 ASN A N 1
ATOM 5614 C CA . ASN A 1 691 ? -28.886 15.763 60.698 1.00 64.81 691 ASN A CA 1
ATOM 5615 C C . ASN A 1 691 ? -27.750 16.736 60.356 1.00 64.81 691 ASN A C 1
ATOM 5617 O O . ASN A 1 691 ? -27.996 17.933 60.199 1.00 64.81 691 ASN A O 1
ATOM 5621 N N . ASP A 1 692 ? -26.525 16.230 60.216 1.00 66.75 692 ASP A N 1
ATOM 5622 C CA . ASP A 1 692 ? -25.371 17.033 59.813 1.00 66.75 692 ASP A CA 1
ATOM 5623 C C . ASP A 1 692 ? -25.499 17.498 58.346 1.00 66.75 692 ASP A C 1
ATOM 5625 O O . ASP A 1 692 ? -25.254 18.670 58.052 1.00 66.75 692 ASP A O 1
ATOM 5629 N N . PHE A 1 693 ? -26.008 16.640 57.450 1.00 64.56 693 PHE A N 1
ATOM 5630 C CA . PHE A 1 693 ? -26.344 16.992 56.063 1.00 64.56 693 PHE A CA 1
ATOM 5631 C C . PHE A 1 693 ? -27.454 18.057 55.967 1.00 64.56 693 PHE A C 1
ATOM 5633 O O . PHE A 1 693 ? -27.287 19.066 55.281 1.00 64.56 693 PHE A O 1
ATOM 5640 N N . PHE A 1 694 ? -28.558 17.902 56.708 1.00 62.94 694 PHE A N 1
ATOM 5641 C CA . PHE A 1 694 ? -29.651 18.884 56.723 1.00 62.94 694 PHE A CA 1
ATOM 5642 C C . PHE A 1 694 ? -29.226 20.247 57.287 1.00 62.94 694 PHE A C 1
ATOM 5644 O O . PHE A 1 694 ? -29.615 21.283 56.748 1.00 62.94 694 PHE A O 1
ATOM 5651 N N . ARG A 1 695 ? -28.379 20.270 58.327 1.00 59.38 695 ARG A N 1
ATOM 5652 C CA . ARG A 1 695 ? -27.806 21.520 58.860 1.00 59.38 695 ARG A CA 1
ATOM 5653 C C . ARG A 1 695 ? -26.880 22.208 57.859 1.00 59.38 695 ARG A C 1
ATOM 5655 O O . ARG A 1 695 ? -26.891 23.436 57.777 1.00 59.38 695 ARG A O 1
ATOM 5662 N N . ALA A 1 696 ? -26.094 21.444 57.100 1.00 57.28 696 ALA A N 1
ATOM 5663 C CA . ALA A 1 696 ? -25.243 21.987 56.045 1.00 57.28 696 ALA A CA 1
ATOM 5664 C C . ALA A 1 696 ? -26.073 22.597 54.897 1.00 57.28 696 ALA A C 1
ATOM 5666 O O . ALA A 1 696 ? -25.745 23.686 54.423 1.00 57.28 696 ALA A O 1
ATOM 5667 N N . LEU A 1 697 ? -27.182 21.954 54.512 1.00 50.91 697 LEU A N 1
ATOM 5668 C CA . LEU A 1 697 ? -28.132 22.442 53.501 1.00 50.91 697 LEU A CA 1
ATOM 5669 C C . LEU A 1 697 ? -28.791 23.774 53.899 1.00 50.91 697 LEU A C 1
ATOM 5671 O O . LEU A 1 697 ? -28.816 24.705 53.093 1.00 50.91 697 LEU A O 1
ATOM 5675 N N . ASP A 1 698 ? -29.259 23.908 55.143 1.00 47.69 698 ASP A N 1
ATOM 5676 C CA . ASP A 1 698 ? -29.898 25.142 55.637 1.00 47.69 698 ASP A CA 1
ATOM 5677 C C . ASP A 1 698 ? -28.922 26.334 55.685 1.00 47.69 698 ASP A C 1
ATOM 5679 O O . ASP A 1 698 ? -29.249 27.453 55.276 1.00 47.69 698 ASP A O 1
ATOM 5683 N N . ILE A 1 699 ? -27.685 26.097 56.135 1.00 49.62 699 ILE A N 1
ATOM 5684 C CA . ILE A 1 699 ? -26.646 27.134 56.234 1.00 49.62 699 ILE A CA 1
ATOM 5685 C C . ILE A 1 699 ? -26.145 27.549 54.843 1.00 49.62 699 ILE A C 1
ATOM 5687 O O . ILE A 1 699 ? -25.944 28.742 54.593 1.00 49.62 699 ILE A O 1
ATOM 5691 N N . ASN A 1 700 ? -25.971 26.598 53.921 1.00 47.66 700 ASN A N 1
ATOM 5692 C CA . ASN A 1 700 ? -25.506 26.889 52.566 1.00 47.66 700 ASN A CA 1
ATOM 5693 C C . ASN A 1 700 ? -26.568 27.608 51.729 1.00 47.66 700 ASN A C 1
ATOM 5695 O O . ASN A 1 700 ? -26.211 28.547 51.012 1.00 47.66 700 ASN A O 1
ATOM 5699 N N . ASN A 1 701 ? -27.853 27.261 51.872 1.00 46.41 701 ASN A N 1
ATOM 5700 C CA . ASN A 1 701 ? -28.956 27.919 51.162 1.00 46.41 701 ASN A CA 1
ATOM 5701 C C . ASN A 1 701 ? -29.123 29.393 51.567 1.00 46.41 701 ASN A C 1
ATOM 5703 O O . ASN A 1 701 ? -29.283 30.259 50.706 1.00 46.41 701 ASN A O 1
ATOM 5707 N N . LEU A 1 702 ? -29.010 29.720 52.860 1.00 41.88 702 LEU A N 1
ATOM 5708 C CA . LEU A 1 702 ? -29.091 31.107 53.342 1.00 41.88 702 LEU A CA 1
ATOM 5709 C C . LEU A 1 702 ? -27.886 31.960 52.917 1.00 41.88 702 LEU A C 1
ATOM 5711 O O . LEU A 1 702 ? -28.027 33.156 52.648 1.00 41.88 702 LEU A O 1
ATOM 5715 N N . LYS A 1 703 ? -26.699 31.351 52.832 1.00 47.00 703 LYS A N 1
ATOM 5716 C CA . LYS A 1 703 ? -25.460 32.030 52.433 1.00 47.00 703 LYS A CA 1
ATOM 5717 C C . LYS A 1 703 ? -25.424 32.295 50.923 1.00 47.00 703 LYS A C 1
ATOM 5719 O O . LYS A 1 703 ? -25.195 33.428 50.511 1.00 47.00 703 LYS A O 1
ATOM 5724 N N . THR A 1 704 ? -25.790 31.304 50.103 1.00 53.22 704 THR A N 1
ATOM 5725 C CA . THR A 1 704 ? -25.867 31.469 48.638 1.00 53.22 704 THR A CA 1
ATOM 5726 C C . THR A 1 704 ? -26.949 32.453 48.199 1.00 53.22 704 THR A C 1
ATOM 5728 O O . THR A 1 704 ? -26.727 33.179 47.233 1.00 53.22 704 THR A O 1
ATOM 5731 N N . LEU A 1 705 ? -28.101 32.535 48.877 1.00 50.09 705 LEU A N 1
ATOM 5732 C CA . LEU A 1 705 ? -29.151 33.497 48.505 1.00 50.09 705 LEU A CA 1
ATOM 5733 C C . LEU A 1 705 ? -28.714 34.956 48.734 1.00 50.09 705 LEU A C 1
ATOM 5735 O O . LEU A 1 705 ? -29.004 35.841 47.921 1.00 50.09 705 LEU A O 1
ATOM 5739 N N . LYS A 1 706 ? -27.985 35.202 49.830 1.00 53.44 706 LYS A N 1
ATOM 5740 C CA . LYS A 1 706 ? -27.443 36.522 50.171 1.00 53.44 706 LYS A CA 1
ATOM 5741 C C . LYS A 1 706 ? -26.347 36.944 49.187 1.00 53.44 706 LYS A C 1
ATOM 5743 O O . LYS A 1 706 ? -26.415 38.049 48.650 1.00 53.44 706 LYS A O 1
ATOM 5748 N N . ASP A 1 707 ? -25.433 36.031 48.865 1.00 66.25 707 ASP A N 1
ATOM 5749 C CA . ASP A 1 707 ? -24.335 36.278 47.924 1.00 66.25 707 ASP A CA 1
ATOM 5750 C C . ASP A 1 707 ? -24.849 36.484 46.483 1.00 66.25 707 ASP A C 1
ATOM 5752 O O . ASP A 1 707 ? -24.420 37.410 45.793 1.00 66.25 707 ASP A O 1
ATOM 5756 N N . LYS A 1 708 ? -25.854 35.708 46.040 1.00 66.62 708 LYS A N 1
ATOM 5757 C CA . LYS A 1 708 ? -26.502 35.879 44.721 1.00 66.62 708 LYS A CA 1
ATOM 5758 C C . LYS A 1 708 ? -27.173 37.248 44.569 1.00 66.62 708 LYS A C 1
ATOM 5760 O O . LYS A 1 708 ? -27.136 37.834 43.487 1.00 66.62 708 LYS A O 1
ATOM 5765 N N . THR A 1 709 ? -27.753 37.783 45.644 1.00 74.81 709 THR A N 1
ATOM 5766 C CA . THR A 1 709 ? -28.424 39.093 45.621 1.00 74.81 709 THR A CA 1
ATOM 5767 C C . THR A 1 709 ? -27.421 40.248 45.544 1.00 74.81 709 THR A C 1
ATOM 5769 O O . THR A 1 709 ? -27.651 41.212 44.814 1.00 74.81 709 THR A O 1
ATOM 5772 N N . GLU A 1 710 ? -26.293 40.168 46.257 1.00 78.25 710 GLU A N 1
ATOM 5773 C CA . GLU A 1 710 ? -25.230 41.183 46.172 1.00 78.25 710 GLU A CA 1
ATOM 5774 C C . GLU A 1 710 ? -24.525 41.166 44.811 1.00 78.25 710 GLU A C 1
ATOM 5776 O O . GLU A 1 710 ? -24.348 42.220 44.199 1.00 78.25 710 GLU A O 1
ATOM 5781 N N . ILE A 1 711 ? -24.213 39.980 44.285 1.00 77.19 711 ILE A N 1
ATOM 5782 C CA . ILE A 1 711 ? -23.603 39.818 42.960 1.00 77.19 711 ILE A CA 1
ATOM 5783 C C . ILE A 1 711 ? -24.535 40.339 41.855 1.00 77.19 711 ILE A C 1
ATOM 5785 O O . ILE A 1 711 ? -24.101 41.086 40.977 1.00 77.19 711 ILE A O 1
ATOM 5789 N N . SER A 1 712 ? -25.833 40.030 41.929 1.00 85.88 712 SER A N 1
ATOM 5790 C CA . SER A 1 712 ? -26.811 40.546 40.967 1.00 85.88 712 SER A CA 1
ATOM 5791 C C . SER A 1 712 ? -26.861 42.078 40.953 1.00 85.88 712 SER A C 1
ATOM 5793 O O . SER A 1 712 ? -27.026 42.658 39.883 1.00 85.88 712 SER A O 1
ATOM 5795 N N . LYS A 1 713 ? -26.706 42.759 42.100 1.00 87.44 713 LYS A N 1
ATOM 5796 C CA . LYS A 1 713 ? -26.665 44.235 42.145 1.00 87.44 713 LYS A CA 1
ATOM 5797 C C . LYS A 1 713 ? -25.464 44.798 41.388 1.00 87.44 713 LYS A C 1
ATOM 5799 O O . LYS A 1 713 ? -25.595 45.822 40.723 1.00 87.44 713 LYS A O 1
ATOM 5804 N N . ILE A 1 714 ? -24.318 44.123 41.458 1.00 86.50 714 ILE A N 1
ATOM 5805 C CA . ILE A 1 714 ? -23.104 44.518 40.733 1.00 86.50 714 ILE A CA 1
ATOM 5806 C C . ILE A 1 714 ? -23.314 44.363 39.226 1.00 86.50 714 ILE A C 1
ATOM 5808 O O . ILE A 1 714 ? -23.027 45.291 38.477 1.00 86.50 714 ILE A O 1
ATOM 5812 N N . TYR A 1 715 ? -23.894 43.244 38.784 1.00 91.00 715 TYR A N 1
ATOM 5813 C CA . TYR A 1 715 ? -24.226 43.033 37.372 1.00 91.00 715 TYR A CA 1
ATOM 5814 C C . TYR A 1 715 ? -25.199 44.081 36.844 1.00 91.00 715 TYR A C 1
ATOM 5816 O O . TYR A 1 715 ? -24.952 44.672 35.797 1.00 91.00 715 TYR A O 1
ATOM 5824 N N . ILE A 1 716 ? -26.261 44.377 37.598 1.00 91.81 716 ILE A N 1
ATOM 5825 C CA . ILE A 1 716 ? -27.218 45.435 37.254 1.00 91.81 716 ILE A CA 1
ATOM 5826 C C . ILE A 1 716 ? -26.503 46.789 37.143 1.00 91.81 716 ILE A C 1
ATOM 5828 O O . ILE A 1 716 ? -26.740 47.534 36.194 1.00 91.81 716 ILE A O 1
ATOM 5832 N N . ASN A 1 717 ? -25.603 47.112 38.074 1.00 90.56 717 ASN A N 1
ATOM 5833 C CA . ASN A 1 717 ? -24.850 48.362 38.036 1.00 90.56 717 ASN A CA 1
ATOM 5834 C C . ASN A 1 717 ? -23.926 48.456 36.808 1.00 90.56 717 ASN A C 1
ATOM 5836 O O . ASN A 1 717 ? -23.931 49.480 36.130 1.00 90.56 717 ASN A O 1
ATOM 5840 N N . ASN A 1 718 ? -23.196 47.388 36.474 1.00 90.81 718 ASN A N 1
ATOM 5841 C CA . ASN A 1 718 ? -22.320 47.351 35.297 1.00 90.81 718 ASN A CA 1
ATOM 5842 C C . ASN A 1 718 ? -23.117 47.492 33.992 1.00 90.81 718 ASN A C 1
ATOM 5844 O O . ASN A 1 718 ? -22.766 48.294 33.128 1.00 90.81 718 ASN A O 1
ATOM 5848 N N . LEU A 1 719 ? -24.233 46.767 33.866 1.00 94.25 719 LEU A N 1
ATOM 5849 C CA . LEU A 1 719 ? -25.125 46.868 32.709 1.00 94.25 719 LEU A CA 1
ATOM 5850 C C . LEU A 1 719 ? -25.696 48.286 32.551 1.00 94.25 719 LEU A C 1
ATOM 5852 O O . LEU A 1 719 ? -25.715 48.813 31.441 1.00 94.25 719 LEU A O 1
ATOM 5856 N N . ASN A 1 720 ? -26.089 48.940 33.650 1.00 94.44 720 ASN A N 1
ATOM 5857 C CA . ASN A 1 720 ? -26.526 50.340 33.627 1.00 94.44 720 ASN A CA 1
ATOM 5858 C C . ASN A 1 720 ? -25.406 51.299 33.190 1.00 94.44 720 ASN A C 1
ATOM 5860 O O . ASN A 1 720 ? -25.662 52.231 32.431 1.00 94.44 720 ASN A O 1
ATOM 5864 N N . GLN A 1 721 ? -24.163 51.083 33.633 1.00 93.25 721 GLN A N 1
ATOM 5865 C CA . GLN A 1 721 ? -23.019 51.896 33.205 1.00 93.25 721 GLN A CA 1
ATOM 5866 C C . GLN A 1 721 ? -22.774 51.777 31.698 1.00 93.25 721 GLN A C 1
ATOM 5868 O O . GLN A 1 721 ? -22.641 52.795 31.022 1.00 93.25 721 GLN A O 1
ATOM 5873 N N . ILE A 1 722 ? -22.792 50.557 31.157 1.00 93.44 722 ILE A N 1
ATOM 5874 C CA . ILE A 1 722 ? -22.627 50.317 29.718 1.00 93.44 722 ILE A CA 1
ATOM 5875 C C . ILE A 1 722 ? -23.767 50.957 28.924 1.00 93.44 722 ILE A C 1
ATOM 5877 O O . ILE A 1 722 ? -23.527 51.605 27.904 1.00 93.44 722 ILE A O 1
ATOM 5881 N N . LEU A 1 723 ? -25.006 50.819 29.403 1.00 95.75 723 LEU A N 1
ATOM 5882 C CA . LEU A 1 723 ? -26.163 51.442 28.768 1.00 95.75 723 LEU A CA 1
ATOM 5883 C C . LEU A 1 723 ? -26.011 52.970 28.715 1.00 95.75 723 LEU A C 1
ATOM 5885 O O . LEU A 1 723 ? -26.252 53.575 27.671 1.00 95.75 723 LEU A O 1
ATOM 5889 N N . ASN A 1 724 ? -25.527 53.580 29.800 1.00 94.44 724 ASN A N 1
ATOM 5890 C CA . ASN A 1 724 ? -25.245 55.013 29.857 1.00 94.44 724 ASN A CA 1
ATOM 5891 C C . ASN A 1 724 ? -24.121 55.433 28.896 1.00 94.44 724 ASN A C 1
ATOM 5893 O O . ASN A 1 724 ? -24.243 56.476 28.253 1.00 94.44 724 ASN A O 1
ATOM 5897 N N . LEU A 1 725 ? -23.052 54.643 28.747 1.00 94.31 725 LEU A N 1
ATOM 5898 C CA . LEU A 1 725 ? -21.995 54.911 27.758 1.00 94.31 725 LEU A CA 1
ATOM 5899 C C . LEU A 1 725 ? -22.568 54.927 26.335 1.00 94.31 725 LEU A C 1
ATOM 5901 O O . LEU A 1 725 ? -22.329 55.867 25.579 1.00 94.31 725 LEU A O 1
ATOM 5905 N N . ILE A 1 726 ? -23.394 53.935 25.994 1.00 94.75 726 ILE A N 1
ATOM 5906 C CA . ILE A 1 726 ? -24.034 53.829 24.676 1.00 94.75 726 ILE A CA 1
ATOM 5907 C C . ILE A 1 726 ? -24.979 55.004 24.412 1.00 94.75 726 ILE A C 1
ATOM 5909 O O . ILE A 1 726 ? -24.945 55.576 23.320 1.00 94.75 726 ILE A O 1
ATOM 5913 N N . ASP A 1 727 ? -25.815 55.356 25.391 1.00 93.69 727 ASP A N 1
ATOM 5914 C CA . ASP A 1 727 ? -26.827 56.405 25.249 1.00 93.69 727 ASP A CA 1
ATOM 5915 C C . ASP A 1 727 ? -26.239 57.820 25.322 1.00 93.69 727 ASP A C 1
ATOM 5917 O O . ASP A 1 727 ? -26.834 58.751 24.775 1.00 93.69 727 ASP A O 1
ATOM 5921 N N . SER A 1 728 ? -25.087 58.015 25.967 1.00 93.06 728 SER A N 1
ATOM 5922 C CA . SER A 1 728 ? -24.405 59.317 26.039 1.00 93.06 728 SER A CA 1
ATOM 5923 C C . SER A 1 728 ? -23.508 59.608 24.831 1.00 93.06 728 SER A C 1
ATOM 5925 O O . SER A 1 728 ? -23.189 60.770 24.574 1.00 93.06 728 SER A O 1
ATOM 5927 N N . HIS A 1 729 ? -23.131 58.584 24.062 1.00 94.06 729 HIS A N 1
ATOM 5928 C CA . HIS A 1 729 ? -22.258 58.740 22.905 1.00 94.06 729 HIS A CA 1
ATOM 5929 C C . HIS A 1 729 ? -22.950 59.430 21.718 1.00 94.06 729 HIS A C 1
ATOM 5931 O O . HIS A 1 729 ? -24.098 59.135 21.383 1.00 94.06 729 HIS A O 1
ATOM 5937 N N . THR A 1 730 ? -22.227 60.324 21.036 1.00 91.25 730 THR A N 1
ATOM 5938 C CA . THR A 1 730 ? -22.674 60.941 19.776 1.00 91.25 730 THR A CA 1
ATOM 5939 C C . THR A 1 730 ? -22.086 60.168 18.601 1.00 91.25 730 THR A C 1
ATOM 5941 O O . THR A 1 730 ? -20.868 60.119 18.436 1.00 91.25 730 THR A O 1
ATOM 5944 N N . TYR A 1 731 ? -22.946 59.550 17.792 1.00 87.69 731 TYR A N 1
ATOM 5945 C CA . TYR A 1 731 ? -22.527 58.732 16.656 1.00 87.69 731 TYR A CA 1
ATOM 5946 C C . TYR A 1 731 ? -22.445 59.579 15.385 1.00 87.69 731 TYR A C 1
ATOM 5948 O O . TYR A 1 731 ? -23.462 60.030 14.858 1.00 87.69 731 TYR A O 1
ATOM 5956 N N . GLU A 1 732 ? -21.231 59.755 14.872 1.00 82.75 732 GLU A N 1
ATOM 5957 C CA . GLU A 1 732 ? -20.982 60.307 13.541 1.00 82.75 732 GLU A CA 1
ATOM 5958 C C . GLU A 1 732 ? -21.120 59.171 12.522 1.00 82.75 732 GLU A C 1
ATOM 5960 O O . GLU A 1 732 ? -20.251 58.306 12.413 1.00 82.75 732 GLU A O 1
ATOM 5965 N N . LEU A 1 733 ? -22.268 59.111 11.842 1.00 79.38 733 LEU A N 1
ATOM 5966 C CA . LEU A 1 733 ? -22.592 58.045 10.894 1.00 79.38 733 LEU A CA 1
ATOM 5967 C C . LEU A 1 733 ? -22.688 58.626 9.481 1.00 79.38 733 LEU A C 1
ATOM 5969 O O . LEU A 1 733 ? -23.639 59.345 9.181 1.00 79.38 733 LEU A O 1
ATOM 5973 N N . ASP A 1 734 ? -21.777 58.227 8.589 1.00 67.69 734 ASP A N 1
ATOM 5974 C CA . ASP A 1 734 ? -21.807 58.573 7.152 1.00 67.69 734 ASP A CA 1
ATOM 5975 C C . ASP A 1 734 ? -22.951 57.867 6.376 1.00 67.69 734 ASP A C 1
ATOM 5977 O O . ASP A 1 734 ? -23.047 57.942 5.151 1.00 67.69 734 ASP A O 1
ATOM 5981 N N . GLY A 1 735 ? -23.836 57.154 7.083 1.00 68.25 735 GLY A N 1
ATOM 5982 C CA . GLY A 1 735 ? -24.994 56.437 6.549 1.00 68.25 735 GLY A CA 1
ATOM 5983 C C . GLY A 1 735 ? -25.329 55.167 7.344 1.00 68.25 735 GLY A C 1
ATOM 5984 O O . GLY A 1 735 ? -24.470 54.597 8.008 1.00 68.25 735 GLY A O 1
ATOM 5985 N N . ARG A 1 736 ? -26.600 54.731 7.259 1.00 66.81 736 ARG A N 1
ATOM 5986 C CA . ARG A 1 736 ? -27.217 53.561 7.938 1.00 66.81 736 ARG A CA 1
ATOM 5987 C C . ARG A 1 736 ? -26.910 53.455 9.447 1.00 66.81 736 ARG A C 1
ATOM 5989 O O . ARG A 1 736 ? -26.066 52.673 9.879 1.00 66.81 736 ARG A O 1
ATOM 5996 N N . GLY A 1 737 ? -27.676 54.201 10.242 1.00 79.12 737 GLY A N 1
ATOM 5997 C CA . GLY A 1 737 ? -27.838 54.005 11.687 1.00 79.12 737 GLY A CA 1
ATOM 5998 C C . GLY A 1 737 ? -29.278 53.645 12.046 1.00 79.12 737 GLY A C 1
ATOM 5999 O O . GLY A 1 737 ? -30.182 53.842 11.235 1.00 79.12 737 GLY A O 1
ATOM 6000 N N . GLU A 1 738 ? -29.484 53.150 13.262 1.00 87.06 738 GLU A N 1
ATOM 6001 C CA . GLU A 1 738 ? -30.814 52.886 13.821 1.00 87.06 738 GLU A CA 1
ATOM 6002 C C . GLU A 1 738 ? -31.246 54.057 14.709 1.00 87.06 738 GLU A C 1
ATOM 6004 O O . GLU A 1 738 ? -30.441 54.585 15.482 1.00 87.06 738 GLU A O 1
ATOM 6009 N N . LYS A 1 739 ? -32.510 54.482 14.607 1.00 86.50 739 LYS A N 1
ATOM 6010 C CA . LYS A 1 739 ? -33.057 55.601 15.392 1.00 86.50 739 LYS A CA 1
ATOM 6011 C C . LYS A 1 739 ? -33.849 55.113 16.596 1.00 86.50 739 LYS A C 1
ATOM 6013 O O . LYS A 1 739 ? -34.741 54.282 16.454 1.00 86.50 739 LYS A O 1
ATOM 6018 N N . ILE A 1 740 ? -33.600 55.720 17.755 1.00 84.62 740 ILE A N 1
ATOM 6019 C CA . ILE A 1 740 ? -34.510 55.675 18.908 1.00 84.62 740 ILE A CA 1
ATOM 6020 C C . ILE A 1 740 ? -34.791 57.118 19.324 1.00 84.62 740 ILE A C 1
ATOM 6022 O O . ILE A 1 740 ? -33.902 57.824 19.801 1.00 84.62 740 ILE A O 1
ATOM 6026 N N . GLY A 1 741 ? -36.030 57.568 19.117 1.00 88.12 741 GLY A N 1
ATOM 6027 C CA . GLY A 1 741 ? -36.386 58.979 19.276 1.00 88.12 741 GLY A CA 1
ATOM 6028 C C . GLY A 1 741 ? -35.578 59.864 18.321 1.00 88.12 741 GLY A C 1
ATOM 6029 O O . GLY A 1 741 ? -35.519 59.598 17.121 1.00 88.12 741 GLY A O 1
ATOM 6030 N N . GLU A 1 742 ? -34.939 60.902 18.858 1.00 87.00 742 GLU A N 1
ATOM 6031 C CA . GLU A 1 742 ? -34.089 61.822 18.087 1.00 87.00 742 GLU A CA 1
ATOM 6032 C C . GLU A 1 742 ? -32.629 61.348 17.953 1.00 87.00 742 GLU A C 1
ATOM 6034 O O . GLU A 1 742 ? -31.865 61.925 17.179 1.00 87.00 742 GLU A O 1
ATOM 6039 N N . LYS A 1 743 ? -32.222 60.287 18.669 1.00 88.69 743 LYS A N 1
ATOM 6040 C CA . LYS A 1 743 ? -30.843 59.777 18.646 1.00 88.69 743 LYS A CA 1
ATOM 6041 C C . LYS A 1 743 ? -30.643 58.722 17.560 1.00 88.69 743 LYS A C 1
ATOM 6043 O O . LYS A 1 743 ? -31.438 57.791 17.424 1.00 88.69 743 LYS A O 1
ATOM 6048 N N . ASN A 1 744 ? -29.537 58.853 16.826 1.00 89.44 744 ASN A N 1
ATOM 6049 C CA . ASN A 1 744 ? -29.031 57.841 15.899 1.00 89.44 744 ASN A CA 1
ATOM 6050 C C . ASN A 1 744 ? -27.957 57.001 16.591 1.00 89.44 744 ASN A C 1
ATOM 6052 O O . ASN A 1 744 ? -27.021 57.559 17.157 1.00 89.44 744 ASN A O 1
ATOM 6056 N N . TYR A 1 745 ? -28.052 55.682 16.473 1.00 91.44 745 TYR A N 1
ATOM 6057 C CA . TYR A 1 745 ? -27.071 54.720 16.964 1.00 91.44 745 TYR A CA 1
ATOM 6058 C C . TYR A 1 745 ? -26.429 54.001 15.784 1.00 91.44 745 TYR A C 1
ATOM 6060 O O . TYR A 1 745 ? -27.078 53.734 14.768 1.00 91.44 745 TYR A O 1
ATOM 6068 N N . SER A 1 746 ? -25.164 53.606 15.922 1.00 89.31 746 SER A N 1
ATOM 6069 C CA . SER A 1 746 ? -24.626 52.592 15.014 1.00 89.31 746 SER A CA 1
ATOM 6070 C C . SER A 1 746 ? -25.386 51.269 15.211 1.00 89.31 746 SER A C 1
ATOM 6072 O O . SER A 1 746 ? -25.840 50.964 16.315 1.00 89.31 746 SER A O 1
ATOM 6074 N N . ILE A 1 747 ? -25.485 50.436 14.170 1.00 86.69 747 ILE A N 1
ATOM 6075 C CA . ILE A 1 747 ? -26.202 49.144 14.243 1.00 86.69 747 ILE A CA 1
ATOM 6076 C C . ILE A 1 747 ? -25.672 48.254 15.389 1.00 86.69 747 ILE A C 1
ATOM 6078 O O . ILE A 1 747 ? -26.430 47.508 16.000 1.00 86.69 747 ILE A O 1
ATOM 6082 N N . GLY A 1 748 ? -24.369 48.331 15.696 1.00 87.88 748 GLY A N 1
ATOM 6083 C CA . GLY A 1 748 ? -23.763 47.550 16.787 1.00 87.88 748 GLY A CA 1
ATOM 6084 C C . GLY A 1 748 ? -24.167 48.072 18.156 1.00 87.88 748 GLY A C 1
ATOM 6085 O O . GLY A 1 748 ? -24.665 47.312 18.978 1.00 87.88 748 GLY A O 1
ATOM 6086 N N . ALA A 1 749 ? -24.031 49.383 18.362 1.00 90.31 749 ALA A N 1
ATOM 6087 C CA . ALA A 1 749 ? -24.466 50.027 19.593 1.00 90.31 749 ALA A CA 1
ATOM 6088 C C . ALA A 1 749 ? -25.960 49.794 19.863 1.00 90.31 749 ALA A C 1
ATOM 6090 O O . ALA A 1 749 ? -26.329 49.484 20.990 1.00 90.31 749 ALA A O 1
ATOM 6091 N N . PHE A 1 750 ? -26.807 49.856 18.829 1.00 93.00 750 PHE A N 1
ATOM 6092 C CA . PHE A 1 750 ? -28.241 49.582 18.942 1.00 93.00 750 PHE A CA 1
ATOM 6093 C C . PHE A 1 750 ? -28.544 48.150 19.414 1.00 93.00 750 PHE A C 1
ATOM 6095 O O . PHE A 1 750 ? -29.375 47.953 20.300 1.00 93.00 750 PHE A O 1
ATOM 6102 N N . ARG A 1 751 ? -27.856 47.138 18.867 1.00 92.56 751 ARG A N 1
ATOM 6103 C CA . ARG A 1 751 ? -28.035 45.735 19.284 1.00 92.56 751 ARG A CA 1
ATOM 6104 C C . ARG A 1 751 ? -27.593 45.503 20.723 1.00 92.56 751 ARG A C 1
ATOM 6106 O O . ARG A 1 751 ? -28.380 44.990 21.515 1.00 92.56 751 ARG A O 1
ATOM 6113 N N . ILE A 1 752 ? -26.390 45.962 21.072 1.00 93.94 752 ILE A N 1
ATOM 6114 C CA . ILE A 1 752 ? -25.845 45.863 22.433 1.00 93.94 752 ILE A CA 1
ATOM 6115 C C . ILE A 1 752 ? -26.796 46.537 23.430 1.00 93.94 752 ILE A C 1
ATOM 6117 O O . ILE A 1 752 ? -27.151 45.950 24.451 1.00 93.94 752 ILE A O 1
ATOM 6121 N N . ARG A 1 753 ? -27.289 47.737 23.100 1.00 95.06 753 ARG A N 1
ATOM 6122 C CA . ARG A 1 753 ? -28.283 48.463 23.899 1.00 95.06 753 ARG A CA 1
ATOM 6123 C C . ARG A 1 753 ? -29.531 47.625 24.174 1.00 95.06 753 ARG A C 1
ATOM 6125 O O . ARG A 1 753 ? -29.998 47.595 25.311 1.00 95.06 753 ARG A O 1
ATOM 6132 N N . ASN A 1 754 ? -30.078 46.963 23.154 1.00 94.31 754 ASN A N 1
ATOM 6133 C CA . ASN A 1 754 ? -31.306 46.177 23.282 1.00 94.31 754 ASN A CA 1
ATOM 6134 C C . ASN A 1 754 ? -31.105 44.934 24.153 1.00 94.31 754 ASN A C 1
ATOM 6136 O O . ASN A 1 754 ? -31.926 44.695 25.037 1.00 94.31 754 ASN A O 1
ATOM 6140 N N . ILE A 1 755 ? -29.995 44.208 23.974 1.00 94.06 755 ILE A N 1
ATOM 6141 C CA . ILE A 1 755 ? -29.625 43.060 24.821 1.00 94.06 755 ILE A CA 1
ATOM 6142 C C . ILE A 1 755 ? -29.579 43.492 26.295 1.00 94.06 755 ILE A C 1
ATOM 6144 O O . ILE A 1 755 ? -30.223 42.893 27.159 1.00 94.06 755 ILE A O 1
ATOM 6148 N N . ILE A 1 756 ? -28.882 44.596 26.578 1.00 95.69 756 ILE A N 1
ATOM 6149 C CA . ILE A 1 756 ? -28.724 45.125 27.938 1.00 95.69 756 ILE A CA 1
ATOM 6150 C C . ILE A 1 756 ? -30.057 45.624 28.512 1.00 95.69 756 ILE A C 1
ATOM 6152 O O . ILE A 1 756 ? -30.383 45.337 29.664 1.00 95.69 756 ILE A O 1
ATOM 6156 N N . THR A 1 757 ? -30.860 46.333 27.714 1.00 95.19 757 THR A N 1
ATOM 6157 C CA . THR A 1 757 ? -32.174 46.845 28.139 1.00 95.19 757 THR A CA 1
ATOM 6158 C C . THR A 1 757 ? -33.120 45.701 28.507 1.00 95.19 757 THR A C 1
ATOM 6160 O O . THR A 1 757 ? -33.818 45.790 29.516 1.00 95.19 757 THR A O 1
ATOM 6163 N N . MET A 1 758 ? -33.122 44.606 27.739 1.00 93.06 758 MET A N 1
ATOM 6164 C CA . MET A 1 758 ? -33.923 43.417 28.048 1.00 93.06 758 MET A CA 1
ATOM 6165 C C . MET A 1 758 ? -33.493 42.769 29.369 1.00 93.06 758 MET A C 1
ATOM 6167 O O . MET A 1 758 ? -34.343 42.446 30.202 1.00 93.06 758 MET A O 1
ATOM 6171 N N . ALA A 1 759 ? -32.185 42.635 29.600 1.00 92.00 759 ALA A N 1
ATOM 6172 C CA . ALA A 1 759 ? -31.654 42.092 30.849 1.00 92.00 759 ALA A CA 1
ATOM 6173 C C . ALA A 1 759 ? -32.016 42.959 32.070 1.00 92.00 759 ALA A C 1
ATOM 6175 O O . ALA A 1 759 ? -32.426 42.440 33.110 1.00 92.00 759 ALA A O 1
ATOM 6176 N N . LEU A 1 760 ? -31.924 44.285 31.937 1.00 94.62 760 LEU A N 1
ATOM 6177 C CA . LEU A 1 760 ? -32.292 45.228 32.996 1.00 94.62 760 LEU A CA 1
ATOM 6178 C C . LEU A 1 760 ? -33.804 45.264 33.253 1.00 94.62 760 LEU A C 1
ATOM 6180 O O . LEU A 1 760 ? -34.217 45.365 34.406 1.00 94.62 760 LEU A O 1
ATOM 6184 N N . ALA A 1 761 ? -34.642 45.132 32.221 1.00 91.88 761 ALA A N 1
ATOM 6185 C CA . ALA A 1 761 ? -36.092 45.032 32.388 1.00 91.88 761 ALA A CA 1
ATOM 6186 C C . ALA A 1 761 ? -36.482 43.789 33.206 1.00 91.88 761 ALA A C 1
ATOM 6188 O O . ALA A 1 761 ? -37.314 43.880 34.109 1.00 91.88 761 ALA A O 1
ATOM 6189 N N . HIS A 1 762 ? -35.826 42.652 32.946 1.00 88.50 762 HIS A N 1
ATOM 6190 C CA . HIS A 1 762 ? -36.005 41.434 33.734 1.00 88.50 762 HIS A CA 1
ATOM 6191 C C . HIS A 1 762 ? -35.620 41.646 35.207 1.00 88.50 762 HIS A C 1
ATOM 6193 O O . HIS A 1 762 ? -36.347 41.204 36.099 1.00 88.50 762 HIS A O 1
ATOM 6199 N N . ALA A 1 763 ? -34.526 42.369 35.466 1.00 90.81 763 ALA A N 1
ATOM 6200 C CA . ALA A 1 763 ? -34.084 42.696 36.820 1.00 90.81 763 ALA A CA 1
ATOM 6201 C C . ALA A 1 763 ? -35.026 43.665 37.556 1.00 90.81 763 ALA A C 1
ATOM 6203 O O . ALA A 1 763 ? -35.352 43.457 38.724 1.00 90.81 763 ALA A O 1
ATOM 6204 N N . ASN A 1 764 ? -35.526 44.693 36.865 1.00 89.62 764 ASN A N 1
ATOM 6205 C CA . ASN A 1 764 ? -36.464 45.673 37.423 1.00 89.62 764 ASN A CA 1
ATOM 6206 C C . ASN A 1 764 ? -37.822 45.057 37.801 1.00 89.62 764 ASN A C 1
ATOM 6208 O O . ASN A 1 764 ? -38.522 45.603 38.650 1.00 89.62 764 ASN A O 1
ATOM 6212 N N . ALA A 1 765 ? -38.176 43.903 37.227 1.00 88.69 765 ALA A N 1
ATOM 6213 C CA . ALA A 1 765 ? -39.336 43.108 37.634 1.00 88.69 765 ALA A CA 1
ATOM 6214 C C . ALA A 1 765 ? -39.118 42.309 38.941 1.00 88.69 765 ALA A C 1
ATOM 6216 O O . ALA A 1 765 ? -39.985 41.533 39.336 1.00 88.69 765 ALA A O 1
ATOM 6217 N N . GLY A 1 766 ? -37.976 42.485 39.616 1.00 88.44 766 GLY A N 1
ATOM 6218 C CA . GLY A 1 766 ? -37.636 41.824 40.879 1.00 88.44 766 GLY A CA 1
ATOM 6219 C C . GLY A 1 766 ? -36.823 40.536 40.726 1.00 88.44 766 GLY A C 1
ATOM 6220 O O . GLY A 1 766 ? -36.515 39.895 41.729 1.00 88.44 766 GLY A O 1
ATOM 6221 N N . ASN A 1 767 ? -36.448 40.154 39.501 1.00 89.88 767 ASN A N 1
ATOM 6222 C CA . ASN A 1 767 ? -35.634 38.963 39.270 1.00 89.88 767 ASN A CA 1
ATOM 6223 C C . ASN A 1 767 ? -34.141 39.253 39.468 1.00 89.88 767 ASN A C 1
ATOM 6225 O O . ASN A 1 767 ? -33.644 40.327 39.136 1.00 89.88 767 ASN A O 1
ATOM 6229 N N . ILE A 1 768 ? -33.392 38.263 39.949 1.00 89.25 768 ILE A N 1
ATOM 6230 C CA . ILE A 1 768 ? -31.928 38.346 40.003 1.00 89.25 768 ILE A CA 1
ATOM 6231 C C . ILE A 1 768 ? -31.321 38.072 38.622 1.00 89.25 768 ILE A C 1
ATOM 6233 O O . ILE A 1 768 ? -31.791 37.203 37.888 1.00 89.25 768 ILE A O 1
ATOM 6237 N N . ILE A 1 769 ? -30.248 38.784 38.278 1.00 87.38 769 ILE A N 1
ATOM 6238 C CA . ILE A 1 769 ? -29.377 38.426 37.156 1.00 87.38 769 ILE A CA 1
ATOM 6239 C C . ILE A 1 769 ? -28.356 37.422 37.690 1.00 87.38 769 ILE A C 1
ATOM 6241 O O . ILE A 1 769 ? -27.466 37.776 38.464 1.00 87.38 769 ILE A O 1
ATOM 6245 N N . SER A 1 770 ? -28.496 36.157 37.297 1.00 84.88 770 SER A N 1
ATOM 6246 C CA . SER A 1 770 ? -27.513 35.122 37.627 1.00 84.88 770 SER A CA 1
ATOM 6247 C C . SER A 1 770 ? -26.186 35.346 36.891 1.00 84.88 770 SER A C 1
ATOM 6249 O O . SER A 1 770 ? -26.136 36.004 35.851 1.00 84.88 770 SER A O 1
ATOM 6251 N N . HIS A 1 771 ? -25.106 34.740 37.393 1.00 82.31 771 HIS A N 1
ATOM 6252 C CA . HIS A 1 771 ? -23.803 34.773 36.723 1.00 82.31 771 HIS A CA 1
ATOM 6253 C C . HIS A 1 771 ? -23.870 34.236 35.288 1.00 82.31 771 HIS A C 1
ATOM 6255 O O . HIS A 1 771 ? -23.323 34.856 34.384 1.00 82.31 771 HIS A O 1
ATOM 6261 N N . ASN A 1 772 ? -24.605 33.143 35.055 1.00 74.88 772 ASN A N 1
ATOM 6262 C CA . ASN A 1 772 ? -24.763 32.562 33.719 1.00 74.88 772 ASN A CA 1
ATOM 6263 C C . ASN A 1 772 ? -25.482 33.517 32.759 1.00 74.88 772 ASN A C 1
ATOM 6265 O O . ASN A 1 772 ? -25.062 33.657 31.615 1.00 74.88 772 ASN A O 1
ATOM 6269 N N . GLN A 1 773 ? -26.524 34.213 33.226 1.00 83.12 773 GLN A N 1
ATOM 6270 C CA . GLN A 1 773 ? -27.209 35.227 32.419 1.00 83.12 773 GLN A CA 1
ATOM 6271 C C . GLN A 1 773 ? -26.280 36.403 32.100 1.00 83.12 773 GLN A C 1
ATOM 6273 O O . GLN A 1 773 ? -26.187 36.794 30.941 1.00 83.12 773 GLN A O 1
ATOM 6278 N N . TYR A 1 774 ? -25.545 36.926 33.089 1.00 88.00 774 TYR A N 1
ATOM 6279 C CA . TYR A 1 774 ? -24.568 37.995 32.858 1.00 88.00 774 TYR A CA 1
ATOM 6280 C C . TYR A 1 774 ? -23.442 37.551 31.911 1.00 88.00 774 TYR A C 1
ATOM 6282 O O . TYR A 1 774 ? -23.097 38.282 30.992 1.00 88.00 774 TYR A O 1
ATOM 6290 N N . SER A 1 775 ? -22.919 36.331 32.065 1.00 77.81 775 SER A N 1
ATOM 6291 C CA . SER A 1 775 ? -21.900 35.753 31.180 1.00 77.81 775 SER A CA 1
ATOM 6292 C C . SER A 1 775 ? -22.417 35.561 29.750 1.00 77.81 775 SER A C 1
ATOM 6294 O O . SER A 1 775 ? -21.698 35.867 28.803 1.00 77.81 775 SER A O 1
ATOM 6296 N N . SER A 1 776 ? -23.672 35.126 29.570 1.00 79.19 776 SER A N 1
ATOM 6297 C CA . SER A 1 776 ? -24.308 35.046 28.246 1.00 79.19 776 SER A CA 1
ATOM 6298 C C . SER A 1 776 ? -24.411 36.423 27.596 1.00 79.19 776 SER A C 1
ATOM 6300 O O . SER A 1 776 ? -24.032 36.580 26.441 1.00 79.19 776 SER A O 1
ATOM 6302 N N . ILE A 1 777 ? -24.832 37.438 28.360 1.00 88.12 777 ILE A N 1
ATOM 6303 C CA . ILE A 1 777 ? -24.889 38.829 27.891 1.00 88.12 777 ILE A CA 1
ATOM 6304 C C . ILE A 1 777 ? -23.492 39.313 27.484 1.00 88.12 777 ILE A C 1
ATOM 6306 O O . ILE A 1 777 ? -23.341 39.875 26.405 1.00 88.12 777 ILE A O 1
ATOM 6310 N N . VAL A 1 778 ? -22.461 39.060 28.298 1.00 84.31 778 VAL A N 1
ATOM 6311 C CA . VAL A 1 778 ? -21.067 39.408 27.970 1.00 84.31 778 VAL A CA 1
ATOM 6312 C C . VAL A 1 778 ? -20.643 38.733 26.664 1.00 84.31 778 VAL A C 1
ATOM 6314 O O . VAL A 1 778 ? -20.167 39.424 25.772 1.00 84.31 778 VAL A O 1
ATOM 6317 N N . LYS A 1 779 ? -20.876 37.423 26.508 1.00 80.25 779 LYS A N 1
ATOM 6318 C CA . LYS A 1 779 ? -20.523 36.675 25.289 1.00 80.25 779 LYS A CA 1
ATOM 6319 C C . LYS A 1 779 ? -21.234 37.209 24.048 1.00 80.25 779 LYS A C 1
ATOM 6321 O O . LYS A 1 779 ? -20.603 37.353 23.006 1.00 80.25 779 LYS A O 1
ATOM 6326 N N . GLU A 1 780 ? -22.527 37.511 24.145 1.00 85.44 780 GLU A N 1
ATOM 6327 C CA . GLU A 1 780 ? -23.295 38.084 23.036 1.00 85.44 780 GLU A CA 1
ATOM 6328 C C . GLU A 1 780 ? -22.776 39.474 22.651 1.00 85.44 780 GLU A C 1
ATOM 6330 O O . GLU A 1 780 ? -22.563 39.746 21.468 1.00 85.44 780 GLU A O 1
ATOM 6335 N N . VAL A 1 781 ? -22.495 40.329 23.641 1.00 87.75 781 VAL A N 1
ATOM 6336 C CA . VAL A 1 781 ? -21.920 41.660 23.407 1.00 87.75 781 VAL A CA 1
ATOM 6337 C C . VAL A 1 781 ? -20.517 41.556 22.807 1.00 87.75 781 VAL A C 1
ATOM 6339 O O . VAL A 1 781 ? -20.214 42.247 21.838 1.00 87.75 781 VAL A O 1
ATOM 6342 N N . GLU A 1 782 ? -19.662 40.668 23.312 1.00 83.00 782 GLU A N 1
ATOM 6343 C CA . GLU A 1 782 ? -18.325 40.438 22.761 1.00 83.00 782 GLU A CA 1
ATOM 6344 C C . GLU A 1 782 ? -18.363 39.903 21.335 1.00 83.00 782 GLU A C 1
ATOM 6346 O O . GLU A 1 782 ? -17.571 40.340 20.504 1.00 83.00 782 GLU A O 1
ATOM 6351 N N . PHE A 1 783 ? -19.287 38.997 21.021 1.00 80.88 783 PHE A N 1
ATOM 6352 C CA . PHE A 1 783 ? -19.457 38.475 19.670 1.00 80.88 783 PHE A CA 1
ATOM 6353 C C . PHE A 1 783 ? -19.870 39.576 18.684 1.00 80.88 783 PHE A C 1
ATOM 6355 O O . PHE A 1 783 ? -19.298 39.676 17.592 1.00 80.88 783 PHE A O 1
ATOM 6362 N N . ASP A 1 784 ? -20.801 40.446 19.086 1.00 80.44 784 ASP A N 1
ATOM 6363 C CA . ASP A 1 784 ? -21.217 41.608 18.294 1.00 80.44 784 ASP A CA 1
ATOM 6364 C C . ASP A 1 784 ? -20.085 42.641 18.119 1.00 80.44 784 ASP A C 1
ATOM 6366 O O . ASP A 1 784 ? -20.036 43.335 17.096 1.00 80.44 784 ASP A O 1
ATOM 6370 N N . LEU A 1 785 ? -19.145 42.721 19.069 1.00 80.81 785 LEU A N 1
ATOM 6371 C CA . LEU A 1 785 ? -17.961 43.584 18.993 1.00 80.81 785 LEU A CA 1
ATOM 6372 C C . LEU A 1 785 ? -16.798 42.961 18.193 1.00 80.81 785 LEU A C 1
ATOM 6374 O O . LEU A 1 785 ? -16.122 43.673 17.449 1.00 80.81 785 LEU A O 1
ATOM 6378 N N . LEU A 1 786 ? -16.565 41.647 18.292 1.00 69.38 786 LEU A N 1
ATOM 6379 C CA . LEU A 1 786 ? -15.478 40.930 17.608 1.00 69.38 786 LEU A CA 1
ATOM 6380 C C . LEU A 1 786 ? -15.708 40.835 16.101 1.00 69.38 786 LEU A C 1
ATOM 6382 O O . LEU A 1 786 ? -14.789 41.124 15.336 1.00 69.38 786 LEU A O 1
ATOM 6386 N N . LYS A 1 787 ? -16.950 40.573 15.667 1.00 64.06 787 LYS A N 1
ATOM 6387 C CA . LYS A 1 787 ? -17.335 40.617 14.243 1.00 64.06 787 LYS A CA 1
ATOM 6388 C C . LYS A 1 787 ? -17.059 41.964 13.570 1.00 64.06 787 LYS A C 1
ATOM 6390 O O . LYS A 1 787 ? -17.078 42.050 12.348 1.00 64.06 787 LYS A O 1
ATOM 6395 N N . LYS A 1 788 ? -16.833 43.020 14.356 1.00 61.91 788 LYS A N 1
ATOM 6396 C CA . LYS A 1 788 ? -16.559 44.375 13.868 1.00 61.91 788 LYS A CA 1
ATOM 6397 C C . LYS A 1 788 ? -15.095 44.791 13.970 1.00 61.91 788 LYS A C 1
ATOM 6399 O O . LYS A 1 788 ? -14.740 45.793 13.365 1.00 61.91 788 LYS A O 1
ATOM 6404 N N . ARG A 1 789 ? -14.248 44.038 14.685 1.00 54.22 789 ARG A N 1
ATOM 6405 C CA . ARG A 1 789 ? -12.789 44.262 14.717 1.00 54.22 789 ARG A CA 1
ATOM 6406 C C . ARG A 1 789 ? -12.067 43.683 13.499 1.00 54.22 789 ARG A C 1
ATOM 6408 O O . ARG A 1 789 ? -10.997 44.167 13.164 1.00 54.22 789 ARG A O 1
ATOM 6415 N N . GLU A 1 790 ? -12.642 42.685 12.830 1.00 47.28 790 GLU A N 1
ATOM 6416 C CA . GLU A 1 790 ? -12.044 42.071 11.630 1.00 47.28 790 GLU A CA 1
ATOM 6417 C C . GLU A 1 790 ? -12.266 42.885 10.342 1.00 47.28 790 GLU A C 1
ATOM 6419 O O . GLU A 1 790 ? -11.702 42.562 9.300 1.00 47.28 790 GLU A O 1
ATOM 6424 N N . VAL A 1 791 ? -13.039 43.976 10.399 1.00 48.03 791 VAL A N 1
ATOM 6425 C CA . VAL A 1 791 ? -13.404 44.789 9.227 1.00 48.03 791 VAL A CA 1
ATOM 6426 C C . VAL A 1 791 ? -12.692 46.147 9.256 1.00 48.03 791 VAL A C 1
ATOM 6428 O O . VAL A 1 791 ? -13.326 47.192 9.189 1.00 48.03 791 VAL A O 1
ATOM 6431 N N . ASP A 1 792 ? -11.361 46.128 9.350 1.00 42.78 792 ASP A N 1
ATOM 6432 C CA . ASP A 1 792 ? -10.504 47.281 9.001 1.00 42.78 792 ASP A CA 1
ATOM 6433 C C . ASP A 1 792 ? -9.815 47.108 7.628 1.00 42.78 792 ASP A C 1
ATOM 6435 O O . ASP A 1 792 ? -9.137 48.013 7.141 1.00 42.78 792 ASP A O 1
ATOM 6439 N N . ALA A 1 793 ? -10.049 45.988 6.932 1.00 40.22 793 ALA A N 1
ATOM 6440 C CA . ALA A 1 793 ? -9.649 45.799 5.539 1.00 40.22 793 ALA A CA 1
ATOM 6441 C C . ALA A 1 793 ? -10.899 45.805 4.648 1.00 40.22 793 ALA A C 1
ATOM 6443 O O . ALA A 1 793 ? -11.710 44.885 4.687 1.00 40.22 793 ALA A O 1
ATOM 6444 N N . GLY A 1 794 ? -11.079 46.889 3.890 1.00 44.97 794 GLY A N 1
ATOM 6445 C CA . GLY A 1 794 ? -12.294 47.187 3.134 1.00 44.97 794 GLY A CA 1
ATOM 6446 C C . GLY A 1 794 ? -12.869 46.006 2.347 1.00 44.97 794 GLY A C 1
ATOM 6447 O O . GLY A 1 794 ? -12.289 45.562 1.359 1.00 44.97 794 GLY A O 1
ATOM 6448 N N . PHE A 1 795 ? -14.065 45.566 2.744 1.00 33.19 795 PHE A N 1
ATOM 6449 C CA . PHE A 1 795 ? -14.901 44.650 1.975 1.00 33.19 795 PHE A CA 1
ATOM 6450 C C . PHE A 1 795 ? -16.379 45.080 2.086 1.00 33.19 795 PHE A C 1
ATOM 6452 O O . PHE A 1 795 ? -16.953 45.125 3.169 1.00 33.19 795 PHE A O 1
ATOM 6459 N N . PHE A 1 796 ? -16.947 45.484 0.943 1.00 37.09 796 PHE A N 1
ATOM 6460 C CA . PHE A 1 796 ? -18.349 45.810 0.620 1.00 37.09 796 PHE A CA 1
ATOM 6461 C C . PHE A 1 796 ? -19.266 46.455 1.693 1.00 37.09 796 PHE A C 1
ATOM 6463 O O . PHE A 1 796 ? -19.989 45.791 2.430 1.00 37.09 796 PHE A O 1
ATOM 6470 N N . GLY A 1 797 ? -19.402 47.787 1.620 1.00 46.66 797 GLY A N 1
ATOM 6471 C CA . GLY A 1 797 ? -20.682 48.475 1.879 1.00 46.66 797 GLY A CA 1
ATOM 6472 C C . GLY A 1 797 ? -21.026 48.871 3.320 1.00 46.66 797 GLY A C 1
ATOM 6473 O O . GLY A 1 797 ? -22.119 49.395 3.541 1.00 46.66 797 GLY A O 1
ATOM 6474 N N . GLN A 1 798 ? -20.130 48.680 4.287 1.00 49.19 798 GLN A N 1
ATOM 6475 C CA . GLN A 1 798 ? -20.276 49.237 5.637 1.00 49.19 798 GLN A CA 1
ATOM 6476 C C . GLN A 1 798 ? -19.345 50.452 5.763 1.00 49.19 798 GLN A C 1
ATOM 6478 O O . GLN A 1 798 ? -18.141 50.327 5.558 1.00 49.19 798 GLN A O 1
ATOM 6483 N N . GLY A 1 799 ? -19.908 51.646 5.984 1.00 56.31 799 GLY A N 1
ATOM 6484 C CA . GLY A 1 799 ? -19.148 52.902 6.061 1.00 56.31 799 GLY A CA 1
ATOM 6485 C C . GLY A 1 799 ? -18.044 52.860 7.124 1.00 56.31 799 GLY A C 1
ATOM 6486 O O . GLY A 1 799 ? -18.116 52.071 8.066 1.00 56.31 799 GLY A O 1
ATOM 6487 N N . LYS A 1 800 ? -17.015 53.706 6.968 1.00 63.44 800 LYS A N 1
ATOM 6488 C CA . LYS A 1 800 ? -15.902 53.801 7.925 1.00 63.44 800 LYS A CA 1
ATOM 6489 C C . LYS A 1 800 ? -16.451 54.073 9.328 1.00 63.44 800 LYS A C 1
ATOM 6491 O O . LYS A 1 800 ? -17.185 55.035 9.531 1.00 63.44 800 LYS A O 1
ATOM 6496 N N . ILE A 1 801 ? -16.096 53.230 10.296 1.00 69.00 801 ILE A N 1
ATOM 6497 C CA . ILE A 1 801 ? -16.457 53.456 11.697 1.00 69.00 801 ILE A CA 1
ATOM 6498 C C . ILE A 1 801 ? -15.577 54.594 12.223 1.00 69.00 801 ILE A C 1
ATOM 6500 O O . ILE A 1 801 ? -14.351 54.517 12.155 1.00 69.00 801 ILE A O 1
ATOM 6504 N N . HIS A 1 802 ? -16.190 55.657 12.745 1.00 80.31 802 HIS A N 1
ATOM 6505 C CA . HIS A 1 802 ? -15.437 56.776 13.300 1.00 80.31 802 HIS A CA 1
ATOM 6506 C C . HIS A 1 802 ? -14.656 56.349 14.556 1.00 80.31 802 HIS A C 1
ATOM 6508 O O . HIS A 1 802 ? -15.125 55.536 15.360 1.00 80.31 802 HIS A O 1
ATOM 6514 N N . LYS A 1 803 ? -13.466 56.930 14.766 1.00 81.88 803 LYS A N 1
ATOM 6515 C CA . LYS A 1 803 ? -12.566 56.595 15.887 1.00 81.88 803 LYS A CA 1
ATOM 6516 C C . LYS A 1 803 ? -13.252 56.716 17.255 1.00 81.88 803 LYS A C 1
ATOM 6518 O O . LYS A 1 803 ? -12.983 55.922 18.151 1.00 81.88 803 LYS A O 1
ATOM 6523 N N . SER A 1 804 ? -14.171 57.672 17.406 1.00 85.19 804 SER A N 1
ATOM 6524 C CA . SER A 1 804 ? -14.961 57.847 18.632 1.00 85.19 804 SER A CA 1
ATOM 6525 C C . SER A 1 804 ? -15.819 56.616 18.960 1.00 85.19 804 SER A C 1
ATOM 6527 O O . SER A 1 804 ? -15.873 56.208 20.117 1.00 85.19 804 SER A O 1
ATOM 6529 N N . THR A 1 805 ? -16.420 55.967 17.959 1.00 84.94 805 THR A N 1
ATOM 6530 C CA . THR A 1 805 ? -17.221 54.746 18.149 1.00 84.94 805 THR A CA 1
ATOM 6531 C C . THR A 1 805 ? -16.349 53.530 18.468 1.00 84.94 805 THR A C 1
ATOM 6533 O O . THR A 1 805 ? -16.751 52.677 19.257 1.00 84.94 805 THR A O 1
ATOM 6536 N N . VAL A 1 806 ? -15.130 53.458 17.921 1.00 82.00 806 VAL A N 1
ATOM 6537 C CA . VAL A 1 806 ? -14.153 52.420 18.299 1.00 82.00 806 VAL A CA 1
ATOM 6538 C C . VAL A 1 806 ? -13.752 52.562 19.770 1.00 82.00 806 VAL A C 1
ATOM 6540 O O . VAL A 1 806 ? -13.730 51.565 20.492 1.00 82.00 806 VAL A O 1
ATOM 6543 N N . ASN A 1 807 ? -13.499 53.791 20.232 1.00 85.69 807 ASN A N 1
ATOM 6544 C CA . ASN A 1 807 ? -13.190 54.062 21.638 1.00 85.69 807 ASN A CA 1
ATOM 6545 C C . ASN A 1 807 ? -14.355 53.669 22.556 1.00 85.69 807 ASN A C 1
ATOM 6547 O O . ASN A 1 807 ? -14.131 52.969 23.539 1.00 85.69 807 ASN A O 1
ATOM 6551 N N . LEU A 1 808 ? -15.598 54.011 22.188 1.00 89.56 808 LEU A N 1
ATOM 6552 C CA . LEU A 1 808 ? -16.790 53.566 22.918 1.00 89.56 808 LEU A CA 1
ATOM 6553 C C . LEU A 1 808 ? -16.810 52.038 23.075 1.00 89.56 808 LEU A C 1
ATOM 6555 O O . LEU A 1 808 ? -17.043 51.531 24.165 1.00 89.56 808 LEU A O 1
ATOM 6559 N N . TYR A 1 809 ? -16.551 51.279 22.009 1.00 89.88 809 TYR A N 1
ATOM 6560 C CA . TYR A 1 809 ? -16.544 49.816 22.088 1.00 89.88 809 TYR A CA 1
ATOM 6561 C C . TYR A 1 809 ? -15.435 49.263 22.987 1.00 89.88 809 TYR A C 1
ATOM 6563 O O . TYR A 1 809 ? -15.636 48.247 23.650 1.00 89.88 809 TYR A O 1
ATOM 6571 N N . GLN A 1 810 ? -14.279 49.923 23.043 1.00 84.81 810 GLN A N 1
ATOM 6572 C CA . GLN A 1 810 ? -13.225 49.565 23.992 1.00 84.81 810 GLN A CA 1
ATOM 6573 C C . GLN A 1 810 ? -13.642 49.857 25.438 1.00 84.81 810 GLN A C 1
ATOM 6575 O O . GLN A 1 810 ? -13.407 49.016 26.303 1.00 84.81 810 GLN A O 1
ATOM 6580 N N . GLU A 1 811 ? -14.305 50.987 25.692 1.00 88.06 811 GLU A N 1
ATOM 6581 C CA . GLU A 1 811 ? -14.857 51.325 27.010 1.00 88.06 811 GLU A CA 1
ATOM 6582 C C . GLU A 1 811 ? -15.934 50.321 27.443 1.00 88.06 811 GLU A C 1
ATOM 6584 O O . GLU A 1 811 ? -15.894 49.839 28.571 1.00 88.06 811 GLU A O 1
ATOM 6589 N N . ILE A 1 812 ? -16.830 49.911 26.535 1.00 88.94 812 ILE A N 1
ATOM 6590 C CA . ILE A 1 812 ? -17.832 48.864 26.802 1.00 88.94 812 ILE A CA 1
ATOM 6591 C C . ILE A 1 812 ? -17.152 47.558 27.217 1.00 88.94 812 ILE A C 1
ATOM 6593 O O . ILE A 1 812 ? -17.540 46.969 28.223 1.00 88.94 812 ILE A O 1
ATOM 6597 N N . ILE A 1 813 ? -16.118 47.122 26.486 1.00 83.56 813 ILE A N 1
ATOM 6598 C CA . ILE A 1 813 ? -15.344 45.927 26.851 1.00 83.56 813 ILE A CA 1
ATOM 6599 C C . ILE A 1 813 ? -14.763 46.108 28.255 1.00 83.56 813 ILE A C 1
ATOM 6601 O O . ILE A 1 813 ? -14.986 45.269 29.119 1.00 83.56 813 ILE A O 1
ATOM 6605 N N . GLN A 1 814 ? -14.091 47.225 28.532 1.00 83.50 814 GLN A N 1
ATOM 6606 C CA . GLN A 1 814 ? -13.516 47.482 29.855 1.00 83.50 814 GLN A CA 1
ATOM 6607 C C . GLN A 1 814 ? -14.567 47.478 30.976 1.00 83.50 814 GLN A C 1
ATOM 6609 O O . GLN A 1 814 ? -14.280 46.984 32.064 1.00 83.50 814 GLN A O 1
ATOM 6614 N N . SER A 1 815 ? -15.782 47.968 30.714 1.00 84.31 815 SER A N 1
ATOM 6615 C CA . SER A 1 815 ? -16.904 47.971 31.662 1.00 84.31 815 SER A CA 1
ATOM 6616 C C . SER A 1 815 ? -17.590 46.612 31.839 1.00 84.31 815 SER A C 1
ATOM 6618 O O . SER A 1 815 ? -18.232 46.401 32.867 1.00 84.31 815 SER A O 1
ATOM 6620 N N . LEU A 1 816 ? -17.445 45.668 30.901 1.00 80.38 816 LEU A N 1
ATOM 6621 C CA . LEU A 1 816 ? -17.929 44.289 31.076 1.00 80.38 816 LEU A CA 1
ATOM 6622 C C . LEU A 1 816 ? -17.060 43.498 32.069 1.00 80.38 816 LEU A C 1
ATOM 6624 O O . LEU A 1 816 ? -17.574 42.613 32.758 1.00 80.38 816 LEU A O 1
ATOM 6628 N N . TYR A 1 817 ? -15.773 43.853 32.169 1.00 71.38 817 TYR A N 1
ATOM 6629 C CA . TYR A 1 817 ? -14.728 43.112 32.881 1.00 71.38 817 TYR A CA 1
ATOM 6630 C C . TYR A 1 817 ? -14.355 43.516 34.330 1.00 71.38 817 TYR A C 1
ATOM 6632 O O . TYR A 1 817 ? -13.499 42.824 34.894 1.00 71.38 817 TYR A O 1
ATOM 6640 N N . PRO A 1 818 ? -14.930 44.526 35.026 1.00 54.88 818 PRO A N 1
ATOM 6641 C CA . PRO A 1 818 ? -14.647 44.705 36.444 1.00 54.88 818 PRO A CA 1
ATOM 6642 C C . PRO A 1 818 ? -15.406 43.641 37.250 1.00 54.88 818 PRO A C 1
ATOM 6644 O O . PRO A 1 818 ? -16.519 43.857 37.731 1.00 54.88 818 PRO A O 1
ATOM 6647 N N . MET A 1 819 ? -14.789 42.468 37.412 1.00 51.88 819 MET A N 1
ATOM 6648 C CA . MET A 1 819 ? -15.117 41.561 38.506 1.00 51.88 819 MET A CA 1
ATOM 6649 C C . MET A 1 819 ? -14.637 42.182 39.822 1.00 51.88 819 MET A C 1
ATOM 6651 O O . MET A 1 819 ? -13.522 42.691 39.930 1.00 51.88 819 MET A O 1
ATOM 6655 N N . VAL A 1 820 ? -15.521 42.156 40.815 1.00 43.69 820 VAL A N 1
ATOM 6656 C CA . VAL A 1 820 ? -15.348 42.660 42.180 1.00 43.69 820 VAL A CA 1
ATOM 6657 C C . VAL A 1 820 ? -13.983 42.254 42.746 1.00 43.69 820 VAL A C 1
ATOM 6659 O O . VAL A 1 820 ? -13.780 41.112 43.143 1.00 43.69 820 VAL A O 1
ATOM 6662 N N . LYS A 1 821 ? -13.043 43.199 42.845 1.00 39.25 821 LYS A N 1
ATOM 6663 C CA . LYS A 1 821 ? -11.812 43.034 43.635 1.00 39.25 821 LYS A CA 1
ATOM 6664 C C . LYS A 1 821 ? -12.117 43.191 45.131 1.00 39.25 821 LYS A C 1
ATOM 6666 O O . LYS A 1 821 ? -11.601 44.098 45.775 1.00 39.25 821 LYS A O 1
ATOM 6671 N N . SER A 1 822 ? -12.985 42.348 45.691 1.00 43.91 822 SER A N 1
ATOM 6672 C CA . SER A 1 822 ? -13.075 42.177 47.145 1.00 43.91 822 SER A CA 1
ATOM 6673 C C . SER A 1 822 ? -12.457 40.829 47.510 1.00 43.91 822 SER A C 1
ATOM 6675 O O . SER A 1 822 ? -12.797 39.800 46.925 1.00 43.91 822 SER A O 1
ATOM 6677 N N . GLU A 1 823 ? -11.529 40.831 48.469 1.00 38.97 823 GLU A N 1
ATOM 6678 C CA . GLU A 1 823 ? -10.694 39.676 48.849 1.00 38.97 823 GLU A CA 1
ATOM 6679 C C . GLU A 1 823 ? -11.490 38.402 49.193 1.00 38.97 823 GLU A C 1
ATOM 6681 O O . GLU A 1 823 ? -10.953 37.302 49.111 1.00 38.97 823 GLU A O 1
ATOM 6686 N N . LYS A 1 824 ? -12.788 38.510 49.513 1.00 41.19 824 LYS A N 1
ATOM 6687 C CA . LYS A 1 824 ? -13.655 37.352 49.793 1.00 41.19 824 LYS A CA 1
ATOM 6688 C C . LYS A 1 824 ? -14.192 36.625 48.556 1.00 41.19 824 LYS A C 1
ATOM 6690 O O . LYS A 1 824 ? -14.610 35.481 48.689 1.00 41.19 824 LYS A O 1
ATOM 6695 N N . SER A 1 825 ? -14.168 37.244 47.375 1.00 44.62 825 SER A N 1
ATOM 6696 C CA . SER A 1 825 ? -14.666 36.640 46.124 1.00 44.62 825 SER A CA 1
ATOM 6697 C C . SER A 1 825 ? -13.558 36.075 45.223 1.00 44.62 825 SER A C 1
ATOM 6699 O O . SER A 1 825 ? -13.846 35.318 44.299 1.00 44.62 825 SER A O 1
ATOM 6701 N N . ALA A 1 826 ? -12.285 36.324 45.553 1.00 39.28 826 ALA A N 1
ATOM 6702 C CA . ALA A 1 826 ? -11.126 35.789 44.831 1.00 39.28 826 ALA A CA 1
ATOM 6703 C C . ALA A 1 826 ? -11.073 34.246 44.805 1.00 39.28 826 ALA A C 1
ATOM 6705 O O . ALA A 1 826 ? -10.637 33.664 43.815 1.00 39.28 826 ALA A O 1
ATOM 6706 N N . ASN A 1 827 ? -11.594 33.573 45.838 1.00 40.31 827 ASN A N 1
ATOM 6707 C CA . ASN A 1 827 ? -11.600 32.106 45.897 1.00 40.31 827 ASN A CA 1
ATOM 6708 C C . ASN A 1 827 ? -12.638 31.450 44.969 1.00 40.31 827 ASN A C 1
ATOM 6710 O O . ASN A 1 827 ? -12.430 30.314 44.570 1.00 40.31 827 ASN A O 1
ATOM 6714 N N . LEU A 1 828 ? -13.712 32.155 44.591 1.00 40.44 828 LEU A N 1
ATOM 6715 C CA . LEU A 1 828 ? -14.706 31.666 43.619 1.00 40.44 828 LEU A CA 1
ATOM 6716 C C . LEU A 1 828 ? -14.347 32.053 42.173 1.00 40.44 828 LEU A C 1
ATOM 6718 O O . LEU A 1 828 ? -14.812 31.430 41.227 1.00 40.44 828 LEU A O 1
ATOM 6722 N N . VAL A 1 829 ? -13.506 33.077 41.990 1.00 40.97 829 VAL A N 1
ATOM 6723 C CA . VAL A 1 829 ? -13.060 33.554 40.669 1.00 40.97 829 VAL A CA 1
ATOM 6724 C C . VAL A 1 829 ? -11.856 32.756 40.142 1.00 40.97 829 VAL A C 1
ATOM 6726 O O . VAL A 1 829 ? -11.695 32.629 38.928 1.00 40.97 829 VAL A O 1
ATOM 6729 N N . ASN A 1 830 ? -11.050 32.147 41.019 1.00 39.09 830 ASN A N 1
ATOM 6730 C CA . ASN A 1 830 ? -9.944 31.277 40.598 1.00 39.09 830 ASN A CA 1
ATOM 6731 C C . ASN A 1 830 ? -10.419 30.011 39.858 1.00 39.09 830 ASN A C 1
ATOM 6733 O O . ASN A 1 830 ? -9.749 29.593 38.921 1.00 39.09 830 ASN A O 1
ATOM 6737 N N . GLU A 1 831 ? -11.605 29.477 40.171 1.00 39.06 831 GLU A N 1
ATOM 6738 C CA . GLU A 1 831 ? -12.192 28.335 39.443 1.00 39.06 831 GLU A CA 1
ATOM 6739 C C . GLU A 1 831 ? -12.729 28.715 38.046 1.00 39.06 831 GLU A C 1
ATOM 6741 O O . GLU A 1 831 ? -12.818 27.866 37.163 1.00 39.06 831 GLU A O 1
ATOM 6746 N N . ALA A 1 832 ? -13.036 29.994 37.792 1.00 39.47 832 ALA A N 1
ATOM 6747 C CA . ALA A 1 832 ? -13.512 30.464 36.485 1.00 39.47 832 ALA A CA 1
ATOM 6748 C C . ALA A 1 832 ? -12.372 30.890 35.537 1.00 39.47 832 ALA A C 1
ATOM 6750 O O . ALA A 1 832 ? -12.501 30.779 34.316 1.00 39.47 832 ALA A O 1
ATOM 6751 N N . ASN A 1 833 ? -11.238 31.350 36.079 1.00 37.97 833 ASN A N 1
ATOM 6752 C CA . ASN A 1 833 ? -10.098 31.807 35.276 1.00 37.97 833 ASN A CA 1
ATOM 6753 C C . ASN A 1 833 ? -9.303 30.660 34.627 1.00 37.97 833 ASN A C 1
ATOM 6755 O O . ASN A 1 833 ? -8.717 30.863 33.561 1.00 37.97 833 ASN A O 1
ATOM 6759 N N . GLU A 1 834 ? -9.332 29.445 35.184 1.00 36.97 834 GLU A N 1
ATOM 6760 C CA . GLU A 1 834 ? -8.657 28.284 34.579 1.00 36.97 834 GLU A CA 1
ATOM 6761 C C . GLU A 1 834 ? -9.327 27.811 33.274 1.00 36.97 834 GLU A C 1
ATOM 6763 O O . GLU A 1 834 ? -8.654 27.279 32.393 1.00 36.97 834 GLU A O 1
ATOM 6768 N N . SER A 1 835 ? -10.615 28.118 33.068 1.00 36.69 835 SER A N 1
ATOM 6769 C CA . SER A 1 835 ? -11.319 27.842 31.805 1.00 36.69 835 SER A CA 1
ATOM 6770 C C . SER A 1 835 ? -11.036 28.867 30.695 1.00 36.69 835 SER A C 1
ATOM 6772 O O . SER A 1 835 ? -11.319 28.575 29.533 1.00 36.69 835 SER A O 1
ATOM 6774 N N . TYR A 1 836 ? -10.512 30.060 31.007 1.00 37.19 836 TYR A N 1
ATOM 6775 C CA . TYR A 1 836 ? -10.363 31.153 30.029 1.00 37.19 836 TYR A CA 1
ATOM 6776 C C . TYR A 1 836 ? -8.911 31.385 29.578 1.00 37.19 836 TYR A C 1
ATOM 6778 O O . TYR A 1 836 ? -8.670 31.862 28.468 1.00 37.19 836 TYR A O 1
ATOM 6786 N N . ILE A 1 837 ? -7.921 30.983 30.385 1.00 32.75 837 ILE A N 1
ATOM 6787 C CA . ILE A 1 837 ? -6.493 31.130 30.043 1.00 32.75 837 ILE A CA 1
ATOM 6788 C C . ILE A 1 837 ? -6.070 30.212 28.875 1.00 32.75 837 ILE A C 1
ATOM 6790 O O . ILE A 1 837 ? -5.095 30.506 28.186 1.00 32.75 837 ILE A O 1
ATOM 6794 N N . PHE A 1 838 ? -6.840 29.170 28.545 1.00 32.62 838 PHE A N 1
ATOM 6795 C CA . PHE A 1 838 ? -6.485 28.241 27.464 1.00 32.62 838 PHE A CA 1
ATOM 6796 C C . PHE A 1 838 ? -6.839 28.692 26.034 1.00 32.62 838 PHE A C 1
ATOM 6798 O O . PHE A 1 838 ? -6.431 28.016 25.091 1.00 32.62 838 PHE A O 1
ATOM 6805 N N . SER A 1 839 ? -7.524 29.829 25.821 1.00 33.28 839 SER A N 1
ATOM 6806 C CA . SER A 1 839 ? -7.906 30.265 24.460 1.00 33.28 839 SER A CA 1
ATOM 6807 C C . SER A 1 839 ? -7.160 31.475 23.879 1.00 33.28 839 SER A C 1
ATOM 6809 O O . SER A 1 839 ? -7.422 31.812 22.726 1.00 33.28 839 SER A O 1
ATOM 6811 N N . LYS A 1 840 ? -6.220 32.126 24.588 1.00 31.81 840 LYS A N 1
ATOM 6812 C CA . LYS A 1 840 ? -5.373 33.189 23.994 1.00 31.81 840 LYS A CA 1
ATOM 6813 C C . LYS A 1 840 ? -3.963 33.250 24.586 1.00 31.81 840 LYS A C 1
ATOM 6815 O O . LYS A 1 840 ? -3.715 33.937 25.571 1.00 31.81 840 LYS A O 1
ATOM 6820 N N . GLY A 1 841 ? -3.011 32.621 23.900 1.00 32.31 841 GLY A N 1
ATOM 6821 C CA . GLY A 1 841 ? -1.590 32.932 24.032 1.00 32.31 841 GLY A CA 1
ATOM 6822 C C . GLY A 1 841 ? -1.227 34.183 23.235 1.00 32.31 841 GLY A C 1
ATOM 6823 O O . GLY A 1 841 ? -0.655 34.063 22.162 1.00 32.31 841 GLY A O 1
ATOM 6824 N N . LEU A 1 842 ? -1.566 35.372 23.736 1.00 32.38 842 LEU A N 1
ATOM 6825 C CA . LEU A 1 842 ? -0.980 36.645 23.296 1.00 32.38 842 LEU A CA 1
ATOM 6826 C C . LEU A 1 842 ? -0.941 37.592 24.500 1.00 32.38 842 LEU A C 1
ATOM 6828 O O . LEU A 1 842 ? -1.937 38.228 24.845 1.00 32.38 842 LEU A O 1
ATOM 6832 N N . GLY A 1 843 ? 0.215 37.654 25.162 1.00 28.67 843 GLY A N 1
ATOM 6833 C CA . GLY A 1 843 ? 0.518 38.741 26.089 1.00 28.67 843 GLY A CA 1
ATOM 6834 C C . GLY A 1 843 ? 0.660 40.071 25.332 1.00 28.67 843 GLY A C 1
ATOM 6835 O O . GLY A 1 843 ? 0.966 40.063 24.138 1.00 28.67 843 GLY A O 1
ATOM 6836 N N . PRO A 1 844 ? 0.442 41.219 25.992 1.00 29.69 844 PRO A N 1
ATOM 6837 C CA . PRO A 1 844 ? 0.646 42.519 25.371 1.00 29.69 844 PRO A CA 1
ATOM 6838 C C . PRO A 1 844 ? 2.148 42.767 25.172 1.00 29.69 844 PRO A C 1
ATOM 6840 O O . PRO A 1 844 ? 2.890 42.905 26.144 1.00 29.69 844 PRO A O 1
ATOM 6843 N N . GLN A 1 845 ? 2.594 42.834 23.917 1.00 26.34 845 GLN A N 1
ATOM 6844 C CA . GLN A 1 845 ? 3.795 43.590 23.570 1.00 26.34 845 GLN A CA 1
ATOM 6845 C C . GLN A 1 845 ? 3.399 45.066 23.470 1.00 26.34 845 GLN A C 1
ATOM 6847 O O . GLN A 1 845 ? 2.439 45.406 22.774 1.00 26.34 845 GLN A O 1
ATOM 6852 N N . ILE A 1 846 ? 4.108 45.901 24.230 1.00 32.50 846 ILE A N 1
ATOM 6853 C CA . ILE A 1 846 ? 4.220 47.344 23.991 1.00 32.50 846 ILE A CA 1
ATOM 6854 C C . ILE A 1 846 ? 5.121 47.546 22.777 1.00 32.50 846 ILE A C 1
ATOM 6856 O O . ILE A 1 846 ? 6.149 46.829 22.716 1.00 32.50 846 ILE A O 1
#

Nearest PDB structures (foldseek):
  8ovs-assembly2_BBB  TM=7.255E-01  e=5.012E-07  Yersinia enterocolitica
  4mix-assembly1_A  TM=6.661E-01  e=2.167E-07  Photorhabdus asymbiotica subsp. asymbiotica ATCC 43949
  8ovs-assembly1_AAA  TM=6.898E-01  e=4.589E-07  Yersinia enterocolitica
  4mix-assembly2_B  TM=6.458E-01  e=1.168E-07  Photorhabdus asymbiotica subsp. asymbiotica ATCC 43949

Solvent-accessible surface area (backbone atoms only — not comparable to full-atom values): 48267 Å² total; per-residue (Å²): 78,70,58,43,54,50,46,56,53,51,57,70,64,58,85,84,85,71,100,50,72,61,18,49,39,52,29,45,54,51,49,54,52,51,51,53,50,49,54,49,54,54,53,46,75,77,49,85,75,71,55,74,68,57,50,52,52,49,52,54,52,50,54,54,46,55,51,52,51,53,58,54,50,73,42,80,78,66,38,72,59,28,47,48,51,55,67,52,45,55,61,26,51,54,47,31,52,52,50,50,54,49,51,52,51,57,48,48,59,50,38,63,74,68,67,42,64,71,58,50,53,56,47,51,53,50,52,52,52,53,51,55,49,52,54,52,52,50,56,49,50,57,50,38,52,55,47,51,69,59,49,71,77,68,76,68,87,87,91,86,81,88,77,88,81,78,83,64,96,58,100,61,80,78,77,82,51,85,76,54,65,76,57,53,82,72,69,66,62,62,61,40,53,52,52,51,62,72,42,41,81,48,65,69,48,62,74,45,31,42,24,59,31,39,42,36,78,54,60,96,62,61,71,74,40,78,39,82,68,74,85,71,86,91,76,94,84,82,71,48,73,46,62,59,40,45,47,47,20,50,49,28,39,47,74,37,39,68,86,44,49,38,38,40,36,29,74,59,91,72,79,52,69,71,56,53,48,59,28,56,80,68,68,34,46,80,39,50,46,76,55,53,46,61,55,79,89,42,70,67,48,44,50,49,46,52,54,26,52,50,26,45,70,69,69,34,45,66,46,18,46,40,48,44,54,52,56,45,42,58,76,52,43,10,33,40,43,46,55,74,51,69,42,94,58,60,78,72,91,45,75,22,90,74,8,41,34,34,39,36,22,29,42,37,52,92,88,45,98,56,66,54,60,81,75,44,52,45,67,56,35,40,32,20,15,80,61,14,39,65,63,45,51,51,45,50,50,43,29,51,57,40,64,73,38,29,52,60,68,69,34,66,54,78,57,93,83,54,97,70,69,59,50,49,92,81,41,64,91,76,53,63,61,63,58,55,70,36,49,47,39,41,62,30,41,33,32,43,33,56,50,50,50,50,68,77,52,62,87,80,65,66,75,74,81,26,44,70,48,99,57,68,46,78,47,82,44,72,52,77,47,50,78,59,93,79,73,82,58,80,82,62,63,54,79,60,83,62,97,45,62,68,56,40,48,57,50,51,47,53,50,50,58,53,45,26,67,32,38,36,44,50,47,63,48,51,61,43,43,49,46,32,62,76,58,69,39,31,36,58,43,51,46,52,43,62,71,72,36,41,79,65,33,41,56,18,37,41,66,44,44,47,76,82,47,38,84,53,67,65,41,55,51,51,51,52,51,29,34,75,70,57,29,26,68,50,44,56,54,68,78,59,56,75,68,48,90,40,56,68,55,53,39,51,50,53,46,52,54,49,55,51,45,35,71,77,39,40,49,48,45,65,53,54,84,43,44,68,60,33,61,76,56,71,38,30,40,57,36,51,52,48,44,63,73,74,40,46,81,68,40,44,56,23,33,44,66,44,45,54,72,79,48,39,82,54,71,65,48,57,50,52,53,51,48,36,40,74,71,56,40,33,74,49,51,51,68,64,66,52,54,54,36,54,52,51,50,58,55,50,54,60,50,52,56,54,52,50,54,56,53,17,52,52,52,53,50,39,49,51,50,45,45,48,54,60,73,70,52,82,63,76,68,97,61,84,60,46,73,61,86,94,46,55,29,48,62,60,56,47,51,46,44,49,57,47,51,53,55,49,52,50,36,76,74,73,43,76,54,46,69,69,58,52,51,50,52,50,52,54,44,48,51,62,50,51,74,57,66,75,65,83,64,94,72,86,93,71,73,83,79,43,71,69,58,56,50,50,54,51,51,44,54,58,52,73,62,75,69,74,91,46,87,84,48,54,75,68,46,57,73,57,49,70,74,57,65,80,79,60,98,70,80,88,79,130

Foldseek 3Di:
DVLLVVLLVVLLVDDDDDPDLFLVLLLVLLSVLSVLVVVVLVVLLVDLQDDPVNVVVSCVSLVVSLVSLVVSLVDQNPDDSSVVSVVRSLVVVVVSLVVSVVSLVVVLVVCVVVVVVVSNVVSVVVVVVSVVSVVSSVVSVVSNVVSVVVCVVVPDDDPDDDDDPPPDPDPPPADPCLPCCVCLVPADQVLLVVVCVVCVVQQPDDQQWFGLAEEEEDEDARVPHSDPPDPDDDDDDDHDPPCVLLVQALVLCCVAPVPGAAEYEYQDPDDDPSNVVVCVVSVYHYDHDVNNDDHRPDPLRSLLVVVLVLCSLVVNVVLSVLSVVLVCCLSPFHKYAYSNDGNNHHDDTHGHNQFKAFAFAFEDAPPDPDGDDGGFTWPNIMGGHPNCNVVSSQLSVLLSVLLQAAPCRLLVDQDPLDPPGDHDPPPVVPDQCLLVSLVSSCSRRTRVSVVVSCVVVVPPDDSVSRYPDPHGDYPVHPCVSPPDDPPVCSPDAPQDDDPDLVSLLSSLLNSQLSNLSRVVAERECSNVVNSLVVNLCLLVSLLCCLVPVLVSQLRYAEYHCCLVRHLDPVSLVSVVVSCVVNSNVNYDCVVVLVNPPPPVSLLVVLLVVQLVVCVVPLAEREPVVSVVSLVVSLCLLVSLVCCLVPVLVSNLNYQYYPCSLPRDQDVVSLVSVVVCCVVSSHVRYDVVNNVVSVVSNVVVVVVVVVVLQVVLVLLLVLLVVLLCLLVVDQFDAPDDFDDDPPGTGRPLSVVLNVLSVVQNVCVVVVDGCGPVNLVVSLVVNVVSVVVVVVCPDDDDDGDDGDPSVVVSSVVNNVSSPPDDPDPVCVVVVVVVVVVVVPPDPDDDDD

Organism: NCBI:txid190655

Sequence (846 aa):
MNLLDNLVTSYAGMPGKFDNNDDNNQAIELYYLLIKINKMLTLQVDTIAYDDEQIEKFDTFLSSYLKILNEIAQRPIKGPRTHFLLSKSLPALDEALKDLKKALEDKKVDLEKENDNEKLEKLKEQECYVTNFEENLLIFKQNLMKAIDGSSKSLQVESNQNVDFSFGNRTDVIGRDPYNLRAFLEQNEEPRIELLNHLAPQLNTEPNYIPHIFHTIWLGSEWPALGVREMTFANNTKGAYTIDYLEENVASIKETNPNAAHLFWTDRDIIPDSMQRWCDDRGIKIVKIQTIFPLKGDPLEKELYTLYLNEKARQSYAAAADILRLMILRVTPGIYLDIDIKVERKLEEIAAKYGIRLNLGGVKYSNSFSPTREGLCNNDIIMANKHGKETLDEFCYEVIKKYHKTYAEIFINDVPVDSHVIRYQKQFKDIPYYYLYKTTPMLTTGPQIIGEYYENNSLNRNFSDHNVSDAPFFMENVQTWIRKEGDGYSNKTLAFTFENRELAIKHIVTYILYDLKREPRVLRLDNYKAPLEQYNIGDIVIQILFTHAGDELSEIESIVGFKEFCKDSNTAEAVFNAVKKGQAPKLNLEPLLFNLDNRQVAIHRVVTDLLQDLTNDPGVLHLDKYQELLKKYNIGDEVVQILFTHANDKLKEVKSIVGLDKFCTEPSTANILTNAMREGQLPALNPQSLNDFFRALDINNLKTLKDKTEISKIYINNLNQILNLIDSHTYELDGRGEKIGEKNYSIGAFRIRNIITMALAHANAGNIISHNQYSSIVKEVEFDLLKKREVDAGFFGQGKIHKSTVNLYQEIIQSLYPMVKSEKSANLVNEANESYIFSKGLGPQI

Radius of gyration: 38.44 Å; Cα contacts (8 Å, |Δi|>4): 933; chains: 1; bounding box: 81×96×105 Å